Protein AF-A0A0A1I360-F1 (afdb_monomer)

Foldseek 3Di:
DVLLLVLLLCLLQVVVPDLDQDDPVQLVVLQVVLVVPCVDPNNSSSSSSVSNSLNSVQLVVLQVLADDPVLAQPWFWWKFFWADAWFDDDQKTWTKTAPIDTPPDDHHRIEIEIERNDDDDAHQWIKTFGKRKHTQDDFPFVLAPRSSLVCSLVSHRIYTYTPDMDTDGDHDPRVLRVLLVLLVPFPLVLCSLLLCLAQQVRNSSPDPVLVQLCQFQVNPCLSRHALVLLVLQLVVLLVVLVVCVVVVVDPPVDDSLVVSLVVSLVSLVVSCVSNPVDLRSVLSSQLSNVVSVCVVVVDDDDVVVSLSCSSSVSCSVRSSCSSDLVSVLRSQLVVQLCLQVPPDPDDDDPVRSLLVSLVLSLLSCVLSCQVSQGWRHPNNSVLCSPVVCLSNPQQNVLSNVLSVCVVPPPSSSVSSNSSSVSVVVSSVVSVVSCVVRGTHRFARAPPVLSVQLSVLSVLCSDDPPDPPSVVSVVSVCCSVVHDDDFAAFLWWWKFWTRQAQATWIWIDHRPAIEIEFQAADDPPPQSSQNTVQSSCVNNVNQAHAEYEFQFADRGGHVSVLNNVVRHPYNAYEYLHVVNHDVSNVYHYQDAFDWDDDSSKIKGWHADPPDDDRLNSTIWMWIRGPNAIEIEGEAHDPVSVVVCCVDPNVDAHQEYEDHPLQDQDPVDPDRPPPLPSHNHVEYEGNDDPDDDDDDDDDDDDDDDDPDDPRDYDYPPPPDDRDGDIDDDDDPDDDDDDDDDDDDDDDDDDDDDDDDDDDDDDDPPPVVVVVVVPDDDDPVVVVVVVVVVCVPDPDVVNLLVLLPPLSVVLVVLLVLLVVLLVVLVVCLDCCAAPNPCLLVVVVVCVVVVVDDPVVLVVQCPRHLLSVLLSQLVVCLVVALVNSVVSSVVSLVVSLVVSCPCLVVLVVSLVCLLVSLQVSLVVLVVVVVVVPVPDDPDDPVVSVVSSNSSSNSSNVSSNVRNVVSVVSSVVSVVSSVVSSVVSVVSSVVSSCVSNPDDDDPPPPDDD

Solvent-accessible surface area (backbone atoms only — not comparable to full-atom values): 54334 Å² total; per-residue (Å²): 106,73,65,26,53,55,24,22,46,51,16,32,52,49,63,78,78,44,97,63,81,76,58,68,70,58,44,62,45,28,49,57,56,13,63,71,30,46,88,45,97,55,24,31,58,14,31,18,30,40,22,30,26,51,29,46,49,53,52,47,53,57,59,69,35,35,46,57,77,92,49,49,68,41,74,42,63,36,34,30,32,30,45,69,78,56,34,65,54,96,62,30,43,34,38,38,33,28,73,38,43,34,90,97,47,93,57,26,64,24,33,41,37,37,22,70,77,52,77,93,71,58,23,36,20,27,38,39,31,36,27,35,29,32,53,66,68,51,56,70,44,76,82,48,75,59,45,36,60,51,35,51,52,70,56,36,15,23,34,29,41,45,79,48,73,47,80,76,43,74,61,52,90,32,60,68,50,53,52,48,54,54,49,66,69,47,70,12,72,89,30,33,22,56,49,37,7,52,59,40,45,41,60,63,56,48,50,71,67,56,54,49,30,26,46,13,31,53,44,51,62,72,42,46,54,39,38,63,61,42,49,48,53,17,48,49,46,28,49,52,44,50,47,29,47,74,72,67,73,39,63,89,90,53,67,58,64,67,50,19,43,51,52,13,47,48,47,24,50,51,50,26,59,54,33,61,55,45,71,52,37,49,52,33,45,51,49,51,48,52,55,43,55,31,63,75,64,76,51,86,72,60,66,67,57,56,51,49,51,46,52,41,53,48,39,71,76,39,38,50,48,74,76,38,70,71,48,57,55,54,54,49,50,52,48,48,52,48,63,58,66,48,94,58,90,73,89,72,56,71,68,55,50,56,56,45,50,35,51,52,45,52,51,58,43,44,54,58,34,50,78,69,58,41,66,47,28,80,44,17,45,65,47,46,71,51,51,51,53,46,41,64,70,50,30,49,53,28,39,53,50,12,62,72,33,48,90,41,79,67,57,7,56,50,29,30,28,51,21,12,48,54,48,45,56,47,50,56,56,39,42,64,44,20,79,75,43,52,38,45,72,60,50,79,63,58,69,68,53,47,52,47,17,39,50,9,29,53,38,59,55,50,68,94,85,56,80,71,28,72,56,12,54,65,32,37,49,37,67,81,68,51,88,72,89,72,45,54,77,24,35,49,45,43,41,73,52,52,52,60,61,42,41,28,32,41,42,30,35,52,88,47,32,34,36,40,26,27,8,20,35,57,88,88,53,38,37,4,58,73,46,47,42,56,36,41,41,41,75,61,49,78,48,29,58,31,36,39,26,20,26,51,51,43,36,27,33,40,5,39,63,47,32,52,76,75,31,58,58,75,40,35,32,13,31,34,34,89,74,42,65,74,94,56,64,44,37,75,52,56,59,69,48,67,54,74,51,59,67,23,40,38,38,34,40,43,50,91,83,46,85,50,64,42,30,22,12,32,22,41,40,40,39,22,78,92,42,31,37,38,41,35,42,38,37,40,78,67,42,49,49,58,43,56,79,35,97,75,58,58,80,30,37,31,38,43,42,40,52,36,60,52,80,52,93,90,39,97,56,81,79,83,60,73,80,80,35,69,44,76,38,38,45,32,43,58,60,94,69,92,79,90,86,88,86,90,82,90,81,83,85,69,94,68,98,67,88,77,82,59,83,43,60,73,82,56,92,87,59,79,66,75,55,65,71,75,87,84,81,83,80,87,76,89,84,83,89,82,86,90,84,86,86,92,80,91,81,90,79,86,83,85,91,81,86,80,90,84,94,82,86,86,70,70,73,67,64,65,63,67,78,73,66,88,72,63,70,62,62,57,48,52,57,54,50,64,70,60,66,74,78,68,48,74,66,55,52,45,61,53,22,42,80,53,36,54,66,42,51,53,46,39,53,52,38,51,50,50,49,55,52,48,64,64,60,72,30,54,76,51,39,56,45,82,62,52,69,59,55,52,48,50,32,58,74,71,68,60,75,44,74,66,53,40,52,51,36,36,71,67,23,62,40,29,34,26,50,30,44,20,60,78,34,52,90,70,40,68,68,57,16,48,51,40,24,51,56,41,41,55,56,48,52,55,60,69,51,55,64,45,64,57,30,44,49,42,22,62,44,24,38,52,49,5,47,50,26,24,52,52,24,51,49,54,49,58,54,56,60,74,76,48,78,100,68,89,57,64,67,63,56,51,52,27,54,48,21,14,50,48,20,29,52,52,6,41,66,42,10,54,57,27,45,51,49,32,55,51,52,52,52,50,48,54,56,50,50,56,54,43,51,53,54,49,49,51,49,51,41,55,75,70,68,81,56,92,75,88,73,87,82,79,89,128

Mean predicted aligned error: 17.36 Å

Nearest PDB structures (foldseek):
  8odt-assembly1_E  TM=7.623E-01  e=1.364E-05  Escherichia coli K-12
  6tyi-assembly1_D  TM=7.215E-01  e=6.121E-05  Escherichia coli K-12
  5sv0-assembly1_B  TM=7.142E-01  e=7.918E-05  Escherichia coli DH1
  7sqc-assembly1_1W  TM=2.715E-01  e=3.036E+00  Chlamydomonas reinhardtii
  2d1l-assembly1_B  TM=2.139E-01  e=5.777E+00  Mus musculus

Sequence (1004 aa):
MRTGLVALALGLVAPVFFPALPPLWLIAAMPMLALMVLPFRAYPLGFFLLGLAWACLSAQFALDERLPAALDGETRWVEGRVIGLPQYSEGVVRFDLVEARSRRTRLPTSLRLAWFGGPPVSSGERWRLAVKLKRPAGLLNPHGFDHEAWLLSRGIGATGTIKDGRRLQPAQGAWRDGVRQALAQVDAQGRSGALMALVLGDGGGLSREDWQVLQDTGTVHLLVISGQHIGLLAGLVYLLVTGAARYGLWPGSLPWLPWACGLAFLAALGYGLLAGFEVPVRRACAMIGLVLLWRLRFKHPDPWWAWLLAFDGVLLFDPLACLRPGFWLSFAAVAVLMFTFGGRLGPWRWWQTWTRAQWLMALGLCPLLLILGLPVSLSGPLVNLLAVPWISLLVLPSALLGTVLLPVPFIGEALLWIAGGLLDLLFKGLGLVAGRLPAWDPVPVPLWAWCIAALGAFMLLLPKGVPLRVLGWPMLLLMVFAPREEVPPGRAQVWQLDVGQGLAVLVRTRHHSLLYDAGPRFGDADVGERVVLPTLRKLGVRGLDLMLLSHADADHAGGAQAVRNGLATLRVISGDPAALPVALEAGACDSGEQWEWDGVRFEVWKWSSALESNQKSCVLLVEANGERLLLTGDIDTHAERALLDGPRAVPTQWLAAPHHGGPDPVAGRAPSWQSQFIVDGVAVAPQAAFGIDLPRPRQRIRPSASTGDGPVSTLGHGDLRQCRTGRHSSATGGLRAAGYPGRTSALLARPAVCGAMSRTLTQVAFWRSYRRGGASMASLYDKVAHFFEGAVTVWELVKSGGWMMLPIILSSIAALGIVAERLWTLRASRVTPEHLLGQVWVWIKDKQLNKDKLKELRASSPLGEILAAGLANSKHGREIMKECIEEAAARVIHELERYINALGTIAAMAPLLGLLGTVLGMIDIFSAFTGSGMSTNASVLAGGISKALITTAAGLMVGIPSVFFHRFLQRRVDELVVGMEQEAIKLVEVVQGDRDVDLAGSKK

Structure (mmCIF, N/CA/C/O backbone):
data_AF-A0A0A1I360-F1
#
_entry.id   AF-A0A0A1I360-F1
#
loop_
_atom_site.group_PDB
_atom_site.id
_atom_site.type_symbol
_atom_site.label_atom_id
_atom_site.label_alt_id
_atom_site.label_comp_id
_atom_site.label_asym_id
_atom_site.label_entity_id
_atom_site.label_seq_id
_atom_site.pdbx_PDB_ins_code
_atom_site.Cartn_x
_atom_site.Cartn_y
_atom_site.Cartn_z
_atom_site.occupancy
_atom_site.B_iso_or_equiv
_atom_site.auth_seq_id
_atom_site.auth_comp_id
_atom_site.auth_asym_id
_atom_site.auth_atom_id
_atom_site.pdbx_PDB_model_num
ATOM 1 N N . MET A 1 1 ? -7.003 -9.641 -29.259 1.00 79.94 1 MET A N 1
ATOM 2 C CA . MET A 1 1 ? -5.872 -9.672 -28.298 1.00 79.94 1 MET A CA 1
ATOM 3 C C . MET A 1 1 ? -6.019 -8.655 -27.158 1.00 79.94 1 MET A C 1
ATOM 5 O O . MET A 1 1 ? -6.353 -9.091 -26.071 1.00 79.94 1 MET A O 1
ATOM 9 N N . ARG A 1 2 ? -5.859 -7.327 -27.355 1.00 86.56 2 ARG A N 1
ATOM 10 C CA . ARG A 1 2 ? -5.935 -6.321 -26.254 1.00 86.56 2 ARG A CA 1
ATOM 11 C C . ARG A 1 2 ? -7.214 -6.396 -25.415 1.00 86.56 2 ARG A C 1
ATOM 13 O O . ARG A 1 2 ? -7.145 -6.453 -24.197 1.00 86.56 2 ARG A O 1
ATOM 20 N N . THR A 1 3 ? -8.371 -6.445 -26.072 1.00 91.75 3 THR A N 1
ATOM 21 C CA . THR A 1 3 ? -9.664 -6.590 -25.386 1.00 91.75 3 THR A CA 1
ATOM 22 C C . THR A 1 3 ? -9.801 -7.923 -24.650 1.00 91.75 3 THR A C 1
ATOM 24 O O . THR A 1 3 ? -10.532 -7.989 -23.675 1.00 91.75 3 THR A O 1
ATOM 27 N N . GLY A 1 4 ? -9.076 -8.962 -25.080 1.00 94.06 4 GLY A N 1
ATOM 28 C CA . GLY A 1 4 ? -9.008 -10.246 -24.382 1.00 94.06 4 GLY A CA 1
ATOM 29 C C . GLY A 1 4 ? -8.213 -10.151 -23.081 1.00 94.06 4 GLY A C 1
ATOM 30 O O . GLY A 1 4 ? -8.701 -10.621 -22.068 1.00 94.06 4 GLY A O 1
ATOM 31 N N . LEU A 1 5 ? -7.058 -9.474 -23.080 1.00 94.25 5 LEU A N 1
ATOM 32 C CA . LEU A 1 5 ? -6.268 -9.232 -21.860 1.00 94.25 5 LEU A CA 1
ATOM 33 C C . LEU A 1 5 ? -7.042 -8.394 -20.832 1.00 94.25 5 LEU A C 1
ATOM 35 O O . LEU A 1 5 ? -7.134 -8.761 -19.672 1.00 94.25 5 LEU A O 1
ATOM 39 N N . VAL A 1 6 ? -7.711 -7.320 -21.267 1.00 96.12 6 VAL A N 1
ATOM 40 C CA . VAL A 1 6 ? -8.580 -6.540 -20.364 1.00 96.12 6 VAL A CA 1
ATOM 41 C C . VAL A 1 6 ? -9.704 -7.405 -19.787 1.00 96.12 6 VAL A C 1
ATOM 43 O O . VAL A 1 6 ? -10.015 -7.308 -18.604 1.00 96.12 6 VAL A O 1
ATOM 46 N N . ALA A 1 7 ? -10.314 -8.267 -20.602 1.00 97.00 7 ALA A N 1
ATOM 47 C CA . ALA A 1 7 ? -11.351 -9.171 -20.126 1.00 97.00 7 ALA A CA 1
ATOM 48 C C . ALA A 1 7 ? -10.801 -10.235 -19.158 1.00 97.00 7 ALA A C 1
ATOM 50 O O . ALA A 1 7 ? -11.457 -10.532 -18.164 1.00 97.00 7 ALA A O 1
ATOM 51 N N . LEU A 1 8 ? -9.590 -10.748 -19.399 1.00 97.56 8 LEU A N 1
ATOM 52 C CA . LEU A 1 8 ? -8.877 -11.652 -18.496 1.00 97.56 8 LEU A CA 1
ATOM 53 C C . LEU A 1 8 ? -8.634 -10.990 -17.133 1.00 97.56 8 LEU A C 1
ATOM 55 O O . LEU A 1 8 ? -9.023 -11.559 -16.117 1.00 97.56 8 LEU A O 1
ATOM 59 N N . ALA A 1 9 ? -8.089 -9.769 -17.121 1.00 96.44 9 ALA A N 1
ATOM 60 C CA . ALA A 1 9 ? -7.884 -8.963 -15.919 1.00 96.44 9 ALA A CA 1
ATOM 61 C C . ALA A 1 9 ? -9.179 -8.789 -15.109 1.00 96.44 9 ALA A C 1
ATOM 63 O O . ALA A 1 9 ? -9.194 -8.994 -13.896 1.00 96.44 9 ALA A O 1
ATOM 64 N N . LEU A 1 10 ? -10.284 -8.444 -15.783 1.00 97.00 10 LEU A N 1
ATOM 65 C CA . LEU A 1 10 ? -11.597 -8.310 -15.145 1.00 97.00 10 LEU A CA 1
ATOM 66 C C . LEU A 1 10 ? -12.079 -9.638 -14.549 1.00 97.00 10 LEU A C 1
ATOM 68 O O . LEU A 1 10 ? -12.611 -9.643 -13.442 1.00 97.00 10 LEU A O 1
ATOM 72 N N . GLY A 1 11 ? -11.866 -10.754 -15.252 1.00 97.19 11 GLY A N 1
ATOM 73 C CA . GLY A 1 11 ? -12.184 -12.091 -14.752 1.00 97.19 11 GLY A CA 1
ATOM 74 C C . GLY A 1 11 ? -11.373 -12.454 -13.508 1.00 97.19 11 GLY A C 1
ATOM 75 O O . GLY A 1 11 ? -11.939 -12.935 -12.533 1.00 97.19 11 GLY A O 1
ATOM 76 N N . LEU A 1 12 ? -10.069 -12.161 -13.510 1.00 96.88 12 LEU A N 1
ATOM 77 C CA . LEU A 1 12 ? -9.159 -12.460 -12.399 1.00 96.88 12 LEU A CA 1
ATOM 78 C C . LEU A 1 12 ? -9.487 -11.673 -11.119 1.00 96.88 12 LEU A C 1
ATOM 80 O O . LEU A 1 12 ? -9.287 -12.184 -10.021 1.00 96.88 12 LEU A O 1
ATOM 84 N N . VAL A 1 13 ? -9.996 -10.442 -11.244 1.00 96.19 13 VAL A N 1
ATOM 85 C CA . VAL A 1 13 ? -10.333 -9.576 -10.097 1.00 96.19 13 VAL A CA 1
ATOM 86 C C . VAL A 1 13 ? -11.763 -9.791 -9.591 1.00 96.19 13 VAL A C 1
ATOM 88 O O . VAL A 1 13 ? -12.036 -9.585 -8.409 1.00 96.19 13 VAL A O 1
ATOM 91 N N . ALA A 1 14 ? -12.686 -10.214 -10.458 1.00 95.44 14 ALA A N 1
ATOM 92 C CA . ALA A 1 14 ? -14.109 -10.335 -10.139 1.00 95.44 14 ALA A CA 1
ATOM 93 C C . ALA A 1 14 ? -14.446 -11.075 -8.821 1.00 95.44 14 ALA A C 1
ATOM 95 O O . ALA A 1 14 ? -15.352 -10.601 -8.130 1.00 95.44 14 ALA A O 1
ATOM 96 N N . PRO A 1 15 ? -13.740 -12.153 -8.407 1.00 93.12 15 PRO A N 1
ATOM 97 C CA . PRO A 1 15 ? -14.052 -12.858 -7.162 1.00 93.12 15 PRO A CA 1
ATOM 98 C C . PRO A 1 15 ? -14.009 -11.995 -5.896 1.00 93.12 15 PRO A C 1
ATOM 100 O O . PRO A 1 15 ? -14.712 -12.314 -4.944 1.00 93.12 15 PRO A O 1
ATOM 103 N N . VAL A 1 16 ? -13.247 -10.893 -5.881 1.00 88.12 16 VAL A N 1
ATOM 104 C CA . VAL A 1 16 ? -13.171 -9.962 -4.734 1.00 88.12 16 VAL A CA 1
ATOM 105 C C . VAL A 1 16 ? -14.527 -9.330 -4.413 1.00 88.12 16 VAL A C 1
ATOM 107 O O . VAL A 1 16 ? -14.793 -8.971 -3.272 1.00 88.12 16 VAL A O 1
ATOM 110 N N . PHE A 1 17 ? -15.401 -9.205 -5.412 1.00 87.31 17 PHE A N 1
ATOM 111 C CA . PHE A 1 17 ? -16.722 -8.599 -5.255 1.00 87.31 17 PHE A CA 1
ATOM 112 C C . PHE A 1 17 ? -17.820 -9.621 -4.949 1.00 87.31 17 PHE A C 1
ATOM 114 O O . PHE A 1 17 ? -18.987 -9.247 -4.820 1.00 87.31 17 PHE A O 1
ATOM 121 N N . PHE A 1 18 ? -17.489 -10.912 -4.870 1.00 87.00 18 PHE A N 1
ATOM 122 C CA . PHE A 1 18 ? -18.473 -11.948 -4.589 1.00 87.00 18 PHE A CA 1
ATOM 123 C C . PHE A 1 18 ? -18.606 -12.177 -3.080 1.00 87.00 18 PHE A C 1
ATOM 125 O O . PHE A 1 18 ? -17.599 -12.365 -2.403 1.00 87.00 18 PHE A O 1
ATOM 132 N N . PRO A 1 19 ? -19.838 -12.258 -2.543 1.00 83.00 19 PRO A N 1
ATOM 133 C CA . PRO A 1 19 ? -20.043 -12.595 -1.133 1.00 83.00 19 PRO A CA 1
ATOM 134 C C . PRO A 1 19 ? -19.664 -14.052 -0.820 1.00 83.00 19 PRO A C 1
ATOM 136 O O . PRO A 1 19 ? -19.388 -14.396 0.325 1.00 83.00 19 PRO A O 1
ATOM 139 N N . ALA A 1 20 ? -19.675 -14.924 -1.831 1.00 88.00 20 ALA A N 1
ATOM 140 C CA . ALA A 1 20 ? -19.237 -16.310 -1.744 1.00 88.00 20 ALA A CA 1
ATOM 141 C C . ALA A 1 20 ? -18.739 -16.785 -3.114 1.00 88.00 20 ALA A C 1
ATOM 143 O O . ALA A 1 20 ? -19.238 -16.339 -4.151 1.00 88.00 20 ALA A O 1
ATOM 144 N N . LEU A 1 21 ? -17.784 -17.717 -3.120 1.00 91.69 21 LEU A N 1
ATOM 145 C CA . LEU A 1 21 ? -17.300 -18.312 -4.362 1.00 91.69 21 LEU A CA 1
ATOM 146 C C . LEU A 1 21 ? -18.394 -19.159 -5.040 1.00 91.69 21 LEU A C 1
ATOM 148 O O . LEU A 1 21 ? -19.214 -19.780 -4.353 1.00 91.69 21 LEU A O 1
ATOM 152 N N . PRO A 1 22 ? -18.413 -19.214 -6.385 1.00 93.62 22 PRO A N 1
ATOM 153 C CA . PRO A 1 22 ? -19.292 -20.114 -7.117 1.00 93.62 22 PRO A CA 1
ATOM 154 C C . PRO A 1 22 ? -19.042 -21.581 -6.733 1.00 93.62 22 PRO A C 1
ATOM 156 O O . PRO A 1 22 ? -17.916 -21.945 -6.395 1.00 93.62 22 PRO A O 1
ATOM 159 N N . PRO A 1 23 ? -20.055 -22.459 -6.822 1.00 93.94 23 PRO A N 1
ATOM 160 C CA . PRO A 1 23 ? -19.854 -23.880 -6.566 1.00 93.94 23 PRO A CA 1
ATOM 161 C C . PRO A 1 23 ? -18.885 -24.495 -7.588 1.00 93.94 23 PRO A C 1
ATOM 163 O O . PRO A 1 23 ? -18.836 -24.075 -8.746 1.00 93.94 23 PRO A O 1
ATOM 166 N N . LEU A 1 24 ? -18.157 -25.540 -7.180 1.00 92.62 24 LEU A N 1
ATOM 167 C CA . LEU A 1 24 ? -17.070 -26.136 -7.970 1.00 92.62 24 LEU A CA 1
ATOM 168 C C . LEU A 1 24 ? -17.495 -26.581 -9.380 1.00 92.62 24 LEU A C 1
ATOM 170 O O . LEU A 1 24 ? -16.736 -26.411 -10.330 1.00 92.62 24 LEU A O 1
ATOM 174 N N . TRP A 1 25 ? -18.719 -27.094 -9.545 1.00 94.69 25 TRP A N 1
ATOM 175 C CA . TRP A 1 25 ? -19.238 -27.493 -10.860 1.00 94.69 25 TRP A CA 1
ATOM 176 C C . TRP A 1 25 ? -19.354 -26.307 -11.827 1.00 94.69 25 TRP A C 1
ATOM 178 O O . TRP A 1 25 ? -19.101 -26.458 -13.020 1.00 94.69 25 TRP A O 1
ATOM 188 N N . LEU A 1 26 ? -19.691 -25.116 -11.320 1.00 95.12 26 LEU A N 1
ATOM 189 C CA . LEU A 1 26 ? -19.801 -23.911 -12.134 1.00 95.12 26 LEU A CA 1
ATOM 190 C C . LEU A 1 26 ? -18.407 -23.398 -12.510 1.00 95.12 26 LEU A C 1
ATOM 192 O O . LEU A 1 26 ? -18.191 -23.033 -13.662 1.00 95.12 26 LEU A O 1
ATOM 196 N N . ILE A 1 27 ? -17.448 -23.459 -11.579 1.00 94.44 27 ILE A N 1
ATOM 197 C CA . ILE A 1 27 ? -16.031 -23.155 -11.847 1.00 94.44 27 ILE A CA 1
ATOM 198 C C . ILE A 1 27 ? -15.479 -24.090 -12.937 1.00 94.44 27 ILE A C 1
ATOM 200 O O . ILE A 1 27 ? -14.797 -23.628 -13.847 1.00 94.44 27 ILE A O 1
ATOM 204 N N . ALA A 1 28 ? -15.814 -25.384 -12.896 1.00 94.69 28 ALA A N 1
ATOM 205 C CA . ALA A 1 28 ? -15.389 -26.365 -13.898 1.00 94.69 28 ALA A CA 1
ATOM 206 C C . ALA A 1 28 ? -16.062 -26.176 -15.274 1.00 94.69 28 ALA A C 1
ATOM 208 O O . ALA A 1 28 ? -15.453 -26.477 -16.301 1.00 94.69 28 ALA A O 1
ATOM 209 N N . ALA A 1 29 ? -17.290 -25.646 -15.320 1.00 96.12 29 ALA A N 1
ATOM 210 C CA . ALA A 1 29 ? -18.004 -25.370 -16.570 1.00 96.12 29 ALA A CA 1
ATOM 211 C C . ALA A 1 29 ? -17.474 -24.125 -17.312 1.00 96.12 29 ALA A C 1
ATOM 213 O O . ALA A 1 29 ? -17.474 -24.088 -18.544 1.00 96.12 29 ALA A O 1
ATOM 214 N N . MET A 1 30 ? -16.991 -23.111 -16.585 1.00 97.19 30 MET A N 1
ATOM 215 C CA . MET A 1 30 ? -16.442 -21.871 -17.158 1.00 97.19 30 MET A CA 1
ATOM 216 C C . MET A 1 30 ? -15.345 -22.084 -18.224 1.00 97.19 30 MET A C 1
ATOM 218 O O . MET A 1 30 ? -15.483 -21.495 -19.298 1.00 97.19 30 MET A O 1
ATOM 222 N N . PRO A 1 31 ? -14.286 -22.900 -18.018 1.00 96.50 31 PRO A N 1
ATOM 223 C CA . PRO A 1 31 ? -13.259 -23.122 -19.037 1.00 96.50 31 PRO A CA 1
ATOM 224 C C . PRO A 1 31 ? -13.803 -23.829 -20.285 1.00 96.50 31 PRO A C 1
ATOM 226 O O . PRO A 1 31 ? -13.375 -23.509 -21.391 1.00 96.50 31 PRO A O 1
ATOM 229 N N . MET A 1 32 ? -14.782 -24.730 -20.143 1.00 96.25 32 MET A N 1
ATOM 230 C CA . MET A 1 32 ? -15.423 -25.386 -21.291 1.00 96.25 32 MET A CA 1
ATOM 231 C C . MET A 1 32 ? -16.182 -24.368 -22.151 1.00 96.25 32 MET A C 1
ATOM 233 O O . MET A 1 32 ? -15.977 -24.297 -23.362 1.00 96.25 32 MET A O 1
ATOM 237 N N . LEU A 1 33 ? -16.993 -23.518 -21.513 1.00 95.88 33 LEU A N 1
ATOM 238 C CA . LEU A 1 33 ? -17.705 -22.427 -22.183 1.00 95.88 33 LEU A CA 1
ATOM 239 C C . LEU A 1 33 ? -16.735 -21.417 -22.808 1.00 95.88 33 LEU A C 1
ATOM 241 O O . LEU A 1 33 ? -16.961 -20.941 -23.919 1.00 95.88 33 LEU A O 1
ATOM 245 N N . ALA A 1 34 ? -15.624 -21.119 -22.134 1.00 96.00 34 ALA A N 1
ATOM 246 C CA . ALA A 1 34 ? -14.576 -20.272 -22.681 1.00 96.00 34 ALA A CA 1
ATOM 247 C C . ALA A 1 34 ? -13.992 -20.839 -23.978 1.00 96.00 34 ALA A C 1
ATOM 249 O O . ALA A 1 34 ? -13.942 -20.122 -24.977 1.00 96.00 34 ALA A O 1
ATOM 250 N N . LEU A 1 35 ? -13.594 -22.116 -23.986 1.00 95.25 35 LEU A N 1
ATOM 251 C CA . LEU A 1 35 ? -13.041 -22.781 -25.170 1.00 95.25 35 LEU A CA 1
ATOM 252 C C . LEU A 1 35 ? -14.029 -22.785 -26.344 1.00 95.25 35 LEU A C 1
ATOM 254 O O . LEU A 1 35 ? -13.610 -22.587 -27.482 1.00 95.25 35 LEU A O 1
ATOM 258 N N . MET A 1 36 ? -15.332 -22.924 -26.074 1.00 95.94 36 MET A N 1
ATOM 259 C CA . MET A 1 36 ? -16.377 -22.821 -27.100 1.00 95.94 36 MET A CA 1
ATOM 260 C C . MET A 1 36 ? -16.479 -21.417 -27.705 1.00 95.94 36 MET A C 1
ATOM 262 O O . MET A 1 36 ? -16.791 -21.285 -28.882 1.00 95.94 36 MET A O 1
ATOM 266 N N . VAL A 1 37 ? -16.225 -20.362 -26.928 1.00 95.38 37 VAL A N 1
ATOM 267 C CA . VAL A 1 37 ? -16.426 -18.968 -27.357 1.00 95.38 37 VAL A CA 1
ATOM 268 C C . VAL A 1 37 ? -15.158 -18.340 -27.966 1.00 95.38 37 VAL A C 1
ATOM 270 O O . VAL A 1 37 ? -15.262 -17.416 -28.778 1.00 95.38 37 VAL A O 1
ATOM 273 N N . LEU A 1 38 ? -13.965 -18.846 -27.628 1.00 92.81 38 LEU A N 1
ATOM 274 C CA . LEU A 1 38 ? -12.665 -18.338 -28.101 1.00 92.81 38 LEU A CA 1
ATOM 275 C C . LEU A 1 38 ? -12.509 -18.217 -29.633 1.00 92.81 38 LEU A C 1
ATOM 277 O O . LEU A 1 38 ? -11.901 -17.233 -30.060 1.00 92.81 38 LEU A O 1
ATOM 281 N N . PRO A 1 39 ? -13.035 -19.133 -30.475 1.00 93.88 39 PRO A N 1
ATOM 282 C CA . PRO A 1 39 ? -12.931 -19.014 -31.933 1.00 93.88 39 PRO A CA 1
ATOM 283 C C . PRO A 1 39 ? -13.775 -17.875 -32.526 1.00 93.88 39 PRO A C 1
ATOM 285 O O . PRO A 1 39 ? -13.562 -17.467 -33.667 1.00 93.88 39 PRO A O 1
ATOM 288 N N . PHE A 1 40 ? -14.752 -17.364 -31.774 1.00 93.69 40 PHE A N 1
ATOM 289 C CA . PHE A 1 40 ? -15.729 -16.392 -32.255 1.00 93.69 40 PHE A CA 1
ATOM 290 C C . PHE A 1 40 ? -15.359 -14.954 -31.862 1.00 93.69 40 PHE A C 1
ATOM 292 O O . PHE A 1 40 ? -14.479 -14.690 -31.043 1.00 93.69 40 PHE A O 1
ATOM 299 N N . ARG A 1 41 ? -16.094 -13.966 -32.394 1.00 91.81 41 ARG A N 1
ATOM 300 C CA . ARG A 1 41 ? -15.914 -12.543 -32.026 1.00 91.81 41 ARG A CA 1
ATOM 301 C C . ARG A 1 41 ? -16.165 -12.249 -30.542 1.00 91.81 41 ARG A C 1
ATOM 303 O O . ARG A 1 41 ? -15.743 -11.205 -30.052 1.00 91.81 41 ARG A O 1
ATOM 310 N N . ALA A 1 42 ? -16.803 -13.176 -29.834 1.00 92.75 42 ALA A N 1
ATOM 311 C CA . ALA A 1 42 ? -17.010 -13.129 -28.395 1.00 92.75 42 ALA A CA 1
ATOM 312 C C . ALA A 1 42 ? -15.797 -13.629 -27.579 1.00 92.75 42 ALA A C 1
ATOM 314 O O . ALA A 1 42 ? -15.906 -13.738 -26.361 1.00 92.75 42 ALA A O 1
ATOM 315 N N . TYR A 1 43 ? -14.624 -13.847 -28.190 1.00 93.56 43 TYR A N 1
ATOM 316 C CA . TYR A 1 43 ? -13.401 -14.253 -27.484 1.00 93.56 43 TYR A CA 1
ATOM 317 C C . TYR A 1 43 ? -13.074 -13.464 -26.194 1.00 93.56 43 TYR A C 1
ATOM 319 O O . TYR A 1 43 ? -12.537 -14.092 -25.282 1.00 93.56 43 TYR A O 1
ATOM 327 N N . PRO A 1 44 ? -13.386 -12.151 -26.025 1.00 96.31 44 PRO A N 1
ATOM 328 C CA . PRO A 1 44 ? -13.159 -11.476 -24.744 1.00 96.31 44 PRO A CA 1
ATOM 329 C C . PRO A 1 44 ? -13.940 -12.121 -23.593 1.00 96.31 44 PRO A C 1
ATOM 331 O O . PRO A 1 44 ? -13.398 -12.261 -22.504 1.00 96.31 44 PRO A O 1
ATOM 334 N N . LEU A 1 45 ? -15.165 -12.596 -23.841 1.00 96.38 45 LEU A N 1
ATOM 335 C CA . LEU A 1 45 ? -15.931 -13.361 -22.856 1.00 96.38 45 LEU A CA 1
ATOM 336 C C . LEU A 1 45 ? -15.218 -14.671 -22.496 1.00 96.38 45 LEU A C 1
ATOM 338 O O . LEU A 1 45 ? -15.183 -15.039 -21.328 1.00 96.38 45 LEU A O 1
ATOM 342 N N . GLY A 1 46 ? -14.593 -15.338 -23.472 1.00 97.00 46 GLY A N 1
ATOM 343 C CA . GLY A 1 46 ? -13.771 -16.524 -23.221 1.00 97.00 46 GLY A CA 1
ATOM 344 C C . GLY A 1 46 ? -12.596 -16.235 -22.281 1.00 97.00 46 GLY A C 1
ATOM 345 O O . GLY A 1 46 ? -12.414 -16.939 -21.294 1.00 97.00 46 GLY A O 1
ATOM 346 N N . PHE A 1 47 ? -11.846 -15.156 -22.519 1.00 97.38 47 PHE A N 1
ATOM 347 C CA . PHE A 1 47 ? -10.764 -14.733 -21.618 1.00 97.38 47 PHE A CA 1
ATOM 348 C C . PHE A 1 47 ? -11.266 -14.348 -20.220 1.00 97.38 47 PHE A C 1
ATOM 350 O O . PHE A 1 47 ? -10.645 -14.732 -19.232 1.00 97.38 47 PHE A O 1
ATOM 357 N N . PHE A 1 48 ? -12.400 -13.646 -20.125 1.00 97.81 48 PHE A N 1
ATOM 358 C CA . PHE A 1 48 ? -13.033 -13.330 -18.842 1.00 97.81 48 PHE A CA 1
ATOM 359 C C . PHE A 1 48 ? -13.390 -14.593 -18.054 1.00 97.81 48 PHE A C 1
ATOM 361 O O . PHE A 1 48 ? -13.048 -14.695 -16.880 1.00 97.81 48 PHE A O 1
ATOM 368 N N . LEU A 1 49 ? -14.026 -15.575 -18.701 1.00 97.81 49 LEU A N 1
ATOM 369 C CA . LEU A 1 49 ? -14.411 -16.834 -18.062 1.00 97.81 49 LEU A CA 1
ATOM 370 C C . LEU A 1 49 ? -13.191 -17.658 -17.627 1.00 97.81 49 LEU A C 1
ATOM 372 O O . LEU A 1 49 ? -13.224 -18.238 -16.547 1.00 97.81 49 LEU A O 1
ATOM 376 N N . LEU A 1 50 ? -12.107 -17.679 -18.413 1.00 97.50 50 LEU A N 1
ATOM 377 C CA . LEU A 1 50 ? -10.853 -18.333 -18.014 1.00 97.50 50 LEU A CA 1
ATOM 378 C C . LEU A 1 50 ? -10.219 -17.657 -16.795 1.00 97.50 50 LEU A C 1
ATOM 380 O O . LEU A 1 50 ? -9.824 -18.346 -15.857 1.00 97.50 50 LEU A O 1
ATOM 384 N N . GLY A 1 51 ? -10.154 -16.322 -16.791 1.00 97.31 51 GLY A N 1
ATOM 385 C CA . GLY A 1 51 ? -9.642 -15.555 -15.655 1.00 97.31 51 GLY A CA 1
ATOM 386 C C . GLY A 1 51 ? -10.473 -15.774 -14.396 1.00 97.31 51 GLY A C 1
ATOM 387 O O . GLY A 1 51 ? -9.923 -16.058 -13.335 1.00 97.31 51 GLY A O 1
ATOM 388 N N . LEU A 1 52 ? -11.800 -15.722 -14.531 1.00 97.62 52 LEU A N 1
ATOM 389 C CA . LEU A 1 52 ? -12.732 -15.954 -13.432 1.00 97.62 52 LEU A CA 1
ATOM 390 C C . LEU A 1 52 ? -12.606 -17.370 -12.870 1.00 97.62 52 LEU A C 1
ATOM 392 O O . LEU A 1 52 ? -12.498 -17.536 -11.658 1.00 97.62 52 LEU A O 1
ATOM 396 N N . ALA A 1 53 ? -12.566 -18.385 -13.736 1.00 97.38 53 ALA A N 1
ATOM 397 C CA . ALA A 1 53 ? -12.400 -19.773 -13.320 1.00 97.38 53 ALA A CA 1
ATOM 398 C C . ALA A 1 53 ? -11.086 -19.978 -12.560 1.00 97.38 53 ALA A C 1
ATOM 400 O O . ALA A 1 53 ? -11.084 -20.581 -11.488 1.00 97.38 53 ALA A O 1
ATOM 401 N N . TRP A 1 54 ? -9.983 -19.441 -13.090 1.00 97.31 54 TRP A N 1
ATOM 402 C CA . TRP A 1 54 ? -8.667 -19.535 -12.464 1.00 97.31 54 TRP A CA 1
ATOM 403 C C . TRP A 1 54 ? -8.628 -18.858 -11.092 1.00 97.31 54 TRP A C 1
ATOM 405 O O . TRP A 1 54 ? -8.189 -19.466 -10.115 1.00 97.31 54 TRP A O 1
ATOM 415 N N . ALA A 1 55 ? -9.135 -17.627 -10.991 1.00 96.44 55 ALA A N 1
ATOM 416 C CA . ALA A 1 55 ? -9.147 -16.890 -9.735 1.00 96.44 55 ALA A CA 1
ATOM 417 C C . ALA A 1 55 ? -10.085 -17.524 -8.696 1.00 96.44 55 ALA A C 1
ATOM 419 O O . ALA A 1 55 ? -9.699 -17.647 -7.535 1.00 96.44 55 ALA A O 1
ATOM 420 N N . CYS A 1 56 ? -11.272 -18.000 -9.094 1.00 95.94 56 CYS A N 1
ATOM 421 C CA . CYS A 1 56 ? -12.164 -18.738 -8.195 1.00 95.94 56 CYS A CA 1
ATOM 422 C C . CYS A 1 56 ? -11.533 -20.048 -7.709 1.00 95.94 56 CYS A C 1
ATOM 424 O O . CYS A 1 56 ? -11.628 -20.357 -6.525 1.00 95.94 56 CYS A O 1
ATOM 426 N N . LEU A 1 57 ? -10.870 -20.800 -8.592 1.00 95.44 57 LEU A N 1
ATOM 427 C CA . LEU A 1 57 ? -10.186 -22.039 -8.228 1.00 95.44 57 LEU A CA 1
ATOM 428 C C . LEU A 1 57 ? -9.032 -21.776 -7.248 1.00 95.44 57 LEU A C 1
ATOM 430 O O . LEU A 1 57 ? -8.917 -22.456 -6.232 1.00 95.44 57 LEU A O 1
ATOM 434 N N . SER A 1 58 ? -8.209 -20.762 -7.519 1.00 93.62 58 SER A N 1
ATOM 435 C CA . SER A 1 58 ? -7.112 -20.355 -6.636 1.00 93.62 58 SER A CA 1
ATOM 436 C C . SER A 1 58 ? -7.613 -19.882 -5.267 1.00 93.62 58 SER A C 1
ATOM 438 O O . SER A 1 58 ? -7.080 -20.304 -4.241 1.00 93.62 58 SER A O 1
ATOM 440 N N . ALA A 1 59 ? -8.673 -19.069 -5.234 1.00 92.31 59 ALA A N 1
ATOM 441 C CA . ALA A 1 59 ? -9.293 -18.628 -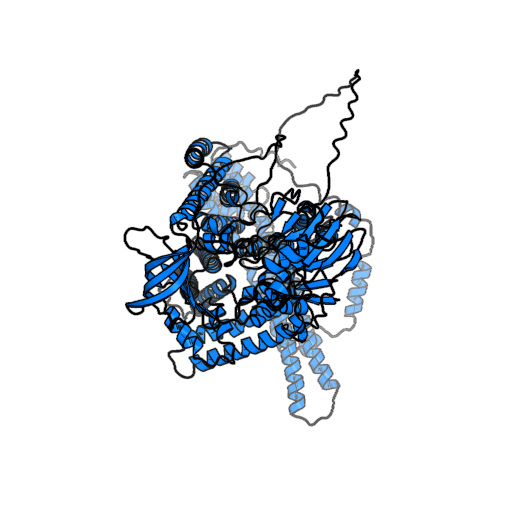3.990 1.00 92.31 59 ALA A CA 1
ATOM 442 C C . ALA A 1 59 ? -9.895 -19.803 -3.204 1.00 92.31 59 ALA A C 1
ATOM 444 O O . ALA A 1 59 ? -9.731 -19.864 -1.987 1.00 92.31 59 ALA A O 1
ATOM 445 N N . GLN A 1 60 ? -10.535 -20.761 -3.884 1.00 92.69 60 GLN A N 1
ATOM 446 C CA . GLN A 1 60 ? -11.071 -21.966 -3.251 1.00 92.69 60 GLN A CA 1
ATOM 447 C C . GLN A 1 60 ? -9.953 -22.791 -2.607 1.00 92.69 60 GLN A C 1
ATOM 449 O O . GLN A 1 60 ? -10.071 -23.148 -1.438 1.00 92.69 60 GLN A O 1
ATOM 454 N N . PHE A 1 61 ? -8.837 -23.011 -3.311 1.00 91.69 61 PHE A N 1
ATOM 455 C CA . PHE A 1 61 ? -7.680 -23.702 -2.740 1.00 91.69 61 PHE A CA 1
ATOM 456 C C . PHE A 1 61 ? -7.139 -23.003 -1.490 1.00 91.69 61 PHE A C 1
ATOM 458 O O . PHE A 1 61 ? -6.887 -23.667 -0.488 1.00 91.69 61 PHE A O 1
ATOM 465 N N . ALA A 1 62 ? -7.014 -21.674 -1.511 1.00 90.19 62 ALA A N 1
ATOM 466 C CA . ALA A 1 62 ? -6.539 -20.916 -0.355 1.00 90.19 62 ALA A CA 1
ATOM 467 C C . ALA A 1 62 ? -7.515 -20.962 0.838 1.00 90.19 62 ALA A C 1
ATOM 469 O O . ALA A 1 62 ? -7.087 -20.963 1.993 1.00 90.19 62 ALA A O 1
ATOM 470 N N . LEU A 1 63 ? -8.828 -21.015 0.582 1.00 89.50 63 LEU A N 1
ATOM 471 C CA . LEU A 1 63 ? -9.842 -21.174 1.629 1.00 89.50 63 LEU A CA 1
ATOM 472 C C . LEU A 1 63 ? -9.853 -22.590 2.218 1.00 89.50 63 LEU A C 1
ATOM 474 O O . LEU A 1 63 ? -9.980 -22.730 3.436 1.00 89.50 63 LEU A O 1
ATOM 478 N N . ASP A 1 64 ? -9.684 -23.617 1.385 1.00 89.69 64 ASP A N 1
ATOM 479 C CA . ASP A 1 64 ? -9.608 -25.022 1.809 1.00 89.69 64 ASP A CA 1
ATOM 480 C C . ASP A 1 64 ? -8.333 -25.316 2.612 1.00 89.69 64 ASP A C 1
ATOM 482 O O . ASP A 1 64 ? -8.291 -26.250 3.413 1.00 89.69 64 ASP A O 1
ATOM 486 N N . GLU A 1 65 ? -7.297 -24.495 2.436 1.00 89.56 65 GLU A N 1
ATOM 487 C CA . GLU A 1 65 ? -6.056 -24.568 3.200 1.00 89.56 65 GLU A CA 1
ATOM 488 C C . GLU A 1 65 ? -6.177 -24.004 4.623 1.00 89.56 65 GLU A C 1
ATOM 490 O O . GLU A 1 65 ? -5.263 -24.156 5.431 1.00 89.56 65 GLU A O 1
ATOM 495 N N . ARG A 1 66 ? -7.291 -23.353 4.973 1.00 91.12 66 ARG A N 1
ATOM 496 C CA . ARG A 1 66 ? -7.486 -22.818 6.323 1.00 91.12 66 ARG A CA 1
ATOM 497 C C . ARG A 1 66 ? -7.625 -23.929 7.356 1.00 91.12 66 ARG A C 1
ATOM 499 O O . ARG A 1 66 ? -8.159 -25.004 7.087 1.00 91.12 66 ARG A O 1
ATOM 506 N N . LEU A 1 67 ? -7.214 -23.626 8.588 1.00 92.38 67 LEU A N 1
ATOM 507 C CA . LEU A 1 67 ? -7.342 -24.542 9.716 1.00 92.38 67 LEU A CA 1
ATOM 508 C C . LEU A 1 67 ? -8.797 -25.048 9.834 1.00 92.38 67 LEU A C 1
ATOM 510 O O . LEU A 1 67 ? -9.726 -24.230 9.852 1.00 92.38 67 LEU A O 1
ATOM 514 N N . PRO A 1 68 ? -9.014 -26.373 9.913 1.00 90.31 68 PRO A N 1
ATOM 515 C CA . PRO A 1 68 ? -10.323 -26.950 10.182 1.00 90.31 68 PRO A CA 1
ATOM 516 C C . PRO A 1 68 ? -10.924 -26.410 11.477 1.00 90.31 68 PRO A C 1
ATOM 518 O O . PRO A 1 68 ? -10.230 -26.254 12.478 1.00 90.31 68 PRO A O 1
ATOM 521 N N . ALA A 1 69 ? -12.234 -26.178 11.473 1.00 87.50 69 ALA A N 1
ATOM 522 C CA . ALA A 1 69 ? -12.923 -25.599 12.622 1.00 87.50 69 ALA A CA 1
ATOM 523 C C . ALA A 1 69 ? -12.856 -26.473 13.888 1.00 87.50 69 ALA A C 1
ATOM 525 O O . ALA A 1 69 ? -12.794 -25.941 14.986 1.00 87.50 69 ALA A O 1
ATOM 526 N N . ALA A 1 70 ? -12.766 -27.798 13.734 1.00 88.50 70 ALA A N 1
ATOM 527 C CA . ALA A 1 70 ? -12.598 -28.728 14.853 1.00 88.50 70 ALA A CA 1
ATOM 528 C C . ALA A 1 70 ? -11.263 -28.572 15.611 1.00 88.50 70 ALA A C 1
ATOM 530 O O . ALA A 1 70 ? -11.135 -29.079 16.715 1.00 88.50 70 ALA A O 1
ATOM 531 N N . LEU A 1 71 ? -10.260 -27.911 15.021 1.00 88.06 71 LEU A N 1
ATOM 532 C CA . LEU A 1 71 ? -8.941 -27.707 15.634 1.00 88.06 71 LEU A CA 1
ATOM 533 C C . LEU A 1 71 ? -8.770 -26.293 16.203 1.00 88.06 71 LEU A C 1
ATOM 535 O O . LEU A 1 71 ? -7.696 -25.958 16.704 1.00 88.06 71 LEU A O 1
ATOM 539 N N . ASP A 1 72 ? -9.789 -25.444 16.076 1.00 89.81 72 ASP A N 1
ATOM 540 C CA . ASP A 1 72 ? -9.728 -24.061 16.525 1.00 89.81 72 ASP A CA 1
ATOM 541 C C . ASP A 1 72 ? -9.686 -23.987 18.057 1.00 89.81 72 ASP A C 1
ATOM 543 O O . ASP A 1 72 ? -10.508 -24.578 18.753 1.00 89.81 72 ASP A O 1
ATOM 547 N N . GLY A 1 73 ? -8.689 -23.293 18.602 1.00 88.44 73 GLY A N 1
ATOM 548 C CA . GLY A 1 73 ? -8.449 -23.187 20.040 1.00 88.44 73 GLY A CA 1
ATOM 549 C C . GLY A 1 73 ? -7.728 -24.384 20.674 1.00 88.44 73 GLY A C 1
ATOM 550 O O . GLY A 1 73 ? -7.313 -24.281 21.835 1.00 88.44 73 GLY A O 1
ATOM 551 N N . GLU A 1 74 ? -7.512 -25.485 19.948 1.00 91.81 74 GLU A N 1
ATOM 552 C CA . GLU A 1 74 ? -6.812 -26.658 20.473 1.00 91.81 74 GLU A CA 1
ATOM 553 C C . GLU A 1 74 ? -5.298 -26.432 20.587 1.00 91.81 74 GLU A C 1
ATOM 555 O O . GLU A 1 74 ? -4.660 -25.817 19.731 1.00 91.81 74 GLU A O 1
ATOM 560 N N . THR A 1 75 ? -4.684 -26.981 21.641 1.00 94.06 75 THR A N 1
ATOM 561 C CA . THR A 1 75 ? -3.218 -27.018 21.763 1.00 94.06 75 THR A CA 1
ATOM 562 C C . THR A 1 75 ? -2.678 -28.319 21.177 1.00 94.06 75 THR A C 1
ATOM 564 O O . THR A 1 75 ? -3.024 -29.401 21.646 1.00 94.06 75 THR A O 1
ATOM 567 N N . ARG A 1 76 ? -1.804 -28.230 20.171 1.00 93.56 76 ARG A N 1
ATOM 568 C CA . ARG A 1 76 ? -1.194 -29.390 19.508 1.00 93.56 76 ARG A CA 1
ATOM 569 C C . ARG A 1 76 ? 0.317 -29.228 19.406 1.00 93.56 76 ARG A C 1
ATOM 571 O O . ARG A 1 76 ? 0.831 -28.126 19.236 1.00 93.56 76 ARG A O 1
ATOM 578 N N . TRP A 1 77 ? 1.026 -30.351 19.466 1.00 94.62 77 TRP A N 1
ATOM 579 C CA . TRP A 1 77 ? 2.440 -30.388 19.106 1.00 94.62 77 TRP A CA 1
ATOM 580 C C . TRP A 1 77 ? 2.580 -30.316 17.587 1.00 94.62 77 TRP A C 1
ATOM 582 O O . TRP A 1 77 ? 2.018 -31.151 16.870 1.00 94.62 77 TRP A O 1
ATOM 592 N N . VAL A 1 78 ? 3.326 -29.323 17.122 1.00 95.19 78 VAL A N 1
ATOM 593 C CA . VAL A 1 78 ? 3.586 -29.038 15.714 1.00 95.19 78 VAL A CA 1
ATOM 594 C C . VAL A 1 78 ? 5.089 -29.035 15.489 1.00 95.19 78 VAL A C 1
ATOM 596 O O . VAL A 1 78 ? 5.830 -28.356 16.195 1.00 95.19 78 VAL A O 1
ATOM 599 N N . GLU A 1 79 ? 5.540 -29.798 14.505 1.00 95.44 79 GLU A N 1
ATOM 600 C CA . GLU A 1 79 ? 6.914 -29.761 14.015 1.00 95.44 79 GLU A CA 1
ATOM 601 C C . GLU A 1 79 ? 6.943 -29.031 12.680 1.00 95.44 79 GLU A C 1
ATOM 603 O O . GLU A 1 79 ? 6.136 -29.330 11.804 1.00 95.44 79 GLU A O 1
ATOM 608 N N . GLY A 1 80 ? 7.855 -28.082 12.508 1.00 94.31 80 GLY A N 1
ATOM 609 C CA . GLY A 1 80 ? 7.954 -27.330 11.262 1.00 94.31 80 GLY A CA 1
ATOM 610 C C . GLY A 1 80 ? 9.257 -26.561 11.139 1.00 94.31 80 GLY A C 1
ATOM 611 O O . GLY A 1 80 ? 10.108 -26.584 12.034 1.00 94.31 80 GLY A O 1
ATOM 612 N N . ARG A 1 81 ? 9.408 -25.879 10.007 1.00 94.12 81 ARG A N 1
ATOM 613 C CA . ARG A 1 81 ? 10.568 -25.049 9.688 1.00 94.12 81 ARG A CA 1
ATOM 614 C C . ARG A 1 81 ? 10.178 -23.578 9.677 1.00 94.12 81 ARG A C 1
ATOM 616 O O . ARG A 1 81 ? 9.173 -23.213 9.072 1.00 94.12 81 ARG A O 1
ATOM 623 N N . VAL A 1 82 ? 10.990 -22.745 10.313 1.00 92.62 82 VAL A N 1
ATOM 624 C CA . VAL A 1 82 ? 10.815 -21.290 10.319 1.00 92.62 82 VAL A CA 1
ATOM 625 C C . VAL A 1 82 ? 11.221 -20.730 8.960 1.00 92.62 82 VAL A C 1
ATOM 627 O O . VAL A 1 82 ? 12.276 -21.082 8.431 1.00 92.62 82 VAL A O 1
ATOM 630 N N . ILE A 1 83 ? 10.400 -19.851 8.393 1.00 89.19 83 ILE A N 1
ATOM 631 C CA . ILE A 1 83 ? 10.702 -19.122 7.156 1.00 89.19 83 ILE A CA 1
ATOM 632 C C . ILE A 1 83 ? 10.540 -17.617 7.350 1.00 89.19 83 ILE A C 1
ATOM 634 O O . ILE A 1 83 ? 9.917 -17.153 8.302 1.00 89.19 83 ILE A O 1
ATOM 638 N N . GLY A 1 84 ? 11.097 -16.847 6.414 1.00 83.94 84 GLY A N 1
ATOM 639 C CA . GLY A 1 84 ? 11.098 -15.389 6.503 1.00 83.94 84 GLY A CA 1
ATOM 640 C C . GLY A 1 84 ? 11.998 -14.885 7.631 1.00 83.94 84 GLY A C 1
ATOM 641 O O . GLY A 1 84 ? 12.802 -15.641 8.176 1.00 83.94 84 GLY A O 1
ATOM 642 N N . LEU A 1 85 ? 11.896 -13.595 7.940 1.00 84.00 85 LEU A N 1
ATOM 643 C CA . LEU A 1 85 ? 12.633 -12.961 9.031 1.00 84.00 85 LEU A CA 1
ATOM 644 C C . LEU A 1 85 ? 11.715 -12.893 10.264 1.00 84.00 85 LEU A C 1
ATOM 646 O O . LEU A 1 85 ? 10.638 -12.297 10.166 1.00 84.00 85 LEU A O 1
ATOM 650 N N . PRO A 1 86 ? 12.089 -13.513 11.400 1.00 87.06 86 PRO A N 1
ATOM 651 C CA . PRO A 1 86 ? 11.313 -13.420 12.633 1.00 87.06 86 PRO A CA 1
ATOM 652 C C . PRO A 1 86 ? 11.225 -11.973 13.133 1.00 87.06 86 PRO A C 1
ATOM 654 O O . PRO A 1 86 ? 12.221 -11.252 13.171 1.00 87.06 86 PRO A O 1
ATOM 657 N N . GLN A 1 87 ? 10.021 -11.552 13.513 1.00 84.12 87 GLN A N 1
ATOM 658 C CA . GLN A 1 87 ? 9.714 -10.208 13.997 1.00 84.12 87 GLN A CA 1
ATOM 659 C C . GLN A 1 87 ? 9.749 -10.182 15.522 1.00 84.12 87 GLN A C 1
ATOM 661 O O . GLN A 1 87 ? 9.099 -10.999 16.172 1.00 84.12 87 GLN A O 1
ATOM 666 N N . TYR A 1 88 ? 10.467 -9.215 16.084 1.00 79.06 88 TYR A N 1
ATOM 667 C CA . TYR A 1 88 ? 10.655 -9.062 17.524 1.00 79.06 88 TYR A CA 1
ATOM 668 C C . TYR A 1 88 ? 9.993 -7.763 17.966 1.00 79.06 88 TYR A C 1
ATOM 670 O O . TYR A 1 88 ? 10.317 -6.703 17.441 1.00 79.06 88 TYR A O 1
ATOM 678 N N . SER A 1 89 ? 9.043 -7.843 18.893 1.00 71.25 89 SER A N 1
ATOM 679 C CA . SER A 1 89 ? 8.348 -6.673 19.437 1.00 71.25 89 SER A CA 1
ATOM 680 C C . SER A 1 89 ? 7.928 -6.976 20.872 1.00 71.25 89 SER A C 1
ATOM 682 O O . SER A 1 89 ? 7.236 -7.966 21.098 1.00 71.25 89 SER A O 1
ATOM 684 N N . GLU A 1 90 ? 8.409 -6.159 21.818 1.00 67.62 90 GLU A N 1
ATOM 685 C CA . GLU A 1 90 ? 8.082 -6.184 23.257 1.00 67.62 90 GLU A CA 1
ATOM 686 C C . GLU A 1 90 ? 7.876 -7.584 23.860 1.00 67.62 90 GLU A C 1
ATOM 688 O O . GLU A 1 90 ? 6.786 -7.964 24.281 1.00 67.62 90 GLU A O 1
ATOM 693 N N . GLY A 1 91 ? 8.935 -8.400 23.861 1.00 75.62 91 GLY A N 1
ATOM 694 C CA . GLY A 1 91 ? 8.897 -9.737 24.466 1.00 75.62 91 GLY A CA 1
ATOM 695 C C . GLY A 1 91 ? 8.098 -10.780 23.678 1.00 75.62 91 GLY A C 1
ATOM 696 O O . GLY A 1 91 ? 7.953 -11.905 24.147 1.00 75.62 91 GLY A O 1
ATOM 697 N N . VAL A 1 92 ? 7.606 -10.455 22.478 1.00 85.38 92 VAL A N 1
ATOM 698 C CA . VAL A 1 92 ? 6.950 -11.401 21.569 1.00 85.38 92 VAL A CA 1
ATOM 699 C C . VAL A 1 92 ? 7.785 -11.599 20.314 1.00 85.38 92 VAL A C 1
ATOM 701 O O . VAL A 1 92 ? 8.098 -10.648 19.595 1.00 85.38 92 VAL A O 1
ATOM 704 N N . VAL A 1 93 ? 8.076 -12.861 20.004 1.00 89.56 93 VAL A N 1
ATOM 705 C CA . VAL A 1 93 ? 8.676 -13.256 18.727 1.00 89.56 93 VAL A CA 1
ATOM 706 C C . VAL A 1 93 ? 7.576 -13.795 17.822 1.00 89.56 93 VAL A C 1
ATOM 708 O O . VAL A 1 93 ? 6.888 -14.755 18.171 1.00 89.56 93 VAL A O 1
ATOM 711 N N . ARG A 1 94 ? 7.381 -13.170 16.659 1.00 91.75 94 ARG A N 1
ATOM 712 C CA . ARG A 1 94 ? 6.416 -13.607 15.642 1.00 91.75 94 ARG A CA 1
ATOM 713 C C . ARG A 1 94 ? 7.142 -14.127 14.415 1.00 91.75 94 ARG A C 1
ATOM 715 O O . ARG A 1 94 ? 8.023 -13.456 13.888 1.00 91.75 94 ARG A O 1
ATOM 722 N N . PHE A 1 95 ? 6.758 -15.297 13.932 1.00 92.81 95 PHE A N 1
ATOM 723 C CA . PHE A 1 95 ? 7.380 -15.904 12.759 1.00 92.81 95 PHE A CA 1
ATOM 724 C C . PHE A 1 95 ? 6.409 -16.820 12.023 1.00 92.81 95 PHE A C 1
ATOM 726 O O . PHE A 1 95 ? 5.420 -17.290 12.591 1.00 92.81 95 PHE A O 1
ATOM 733 N N . ASP A 1 96 ? 6.715 -17.075 10.755 1.00 93.88 96 ASP A N 1
ATOM 734 C CA . ASP A 1 96 ? 5.937 -17.972 9.914 1.00 93.88 96 ASP A CA 1
ATOM 735 C C . ASP A 1 96 ? 6.605 -19.365 9.919 1.00 93.88 96 ASP A C 1
ATOM 737 O O . ASP A 1 96 ? 7.825 -19.498 9.771 1.00 93.88 96 ASP A O 1
ATOM 741 N N . LEU A 1 97 ? 5.807 -20.411 10.130 1.00 94.81 97 LEU A N 1
ATOM 742 C CA . LEU A 1 97 ? 6.223 -21.811 10.196 1.00 94.81 97 LEU A CA 1
ATOM 743 C C . LEU A 1 97 ? 5.600 -22.578 9.024 1.00 94.81 97 LEU A C 1
ATOM 745 O O . LEU A 1 97 ? 4.379 -22.587 8.870 1.00 94.81 97 LEU A O 1
ATOM 749 N N . VAL A 1 98 ? 6.427 -23.257 8.230 1.00 93.56 98 VAL A N 1
ATOM 750 C CA . VAL A 1 98 ? 5.994 -24.112 7.111 1.00 93.56 98 VAL A CA 1
ATOM 751 C C . VAL A 1 98 ? 6.380 -25.566 7.323 1.00 93.56 98 VAL A C 1
ATOM 753 O O . VAL A 1 98 ? 7.103 -25.904 8.262 1.00 93.56 98 VAL A O 1
ATOM 756 N N . GLU A 1 99 ? 5.897 -26.437 6.430 1.00 90.50 99 GLU A N 1
ATOM 757 C CA . GLU A 1 99 ? 6.052 -27.895 6.547 1.00 90.50 99 GLU A CA 1
ATOM 758 C C . GLU A 1 99 ? 5.518 -28.403 7.895 1.00 90.50 99 GLU A C 1
ATOM 760 O O . GLU A 1 99 ? 6.041 -29.364 8.459 1.00 90.50 99 GLU A O 1
ATOM 765 N N . ALA A 1 100 ? 4.484 -27.732 8.412 1.00 90.19 100 ALA A N 1
ATOM 766 C CA . ALA A 1 100 ? 3.911 -28.004 9.714 1.00 90.19 100 ALA A CA 1
ATOM 767 C C . ALA A 1 100 ? 3.275 -29.397 9.739 1.00 90.19 100 ALA A C 1
ATOM 769 O O . ALA A 1 100 ? 2.332 -29.698 9.005 1.00 90.19 100 ALA A O 1
ATOM 770 N N . ARG A 1 101 ? 3.789 -30.263 10.609 1.00 91.50 101 ARG A N 1
ATOM 771 C CA . ARG A 1 101 ? 3.294 -31.621 10.820 1.00 91.50 101 ARG A CA 1
ATOM 772 C C . ARG A 1 101 ? 2.831 -31.768 12.257 1.00 91.50 101 ARG A C 1
ATOM 774 O O . ARG A 1 101 ? 3.542 -31.417 13.193 1.00 91.50 101 ARG A O 1
ATOM 781 N N . SER A 1 102 ? 1.646 -32.340 12.427 1.00 89.94 102 SER A N 1
ATOM 782 C CA . SER A 1 102 ? 1.164 -32.822 13.717 1.00 89.94 102 SER A CA 1
ATOM 783 C C . SER A 1 102 ? 0.693 -34.263 13.569 1.00 89.94 102 SER A C 1
ATOM 785 O O . SER A 1 102 ? 0.303 -34.701 12.484 1.00 89.94 102 SER A O 1
ATOM 787 N N . ARG A 1 103 ? 0.772 -35.043 14.648 1.00 85.38 103 ARG A N 1
ATOM 788 C CA . ARG A 1 103 ? 0.415 -36.466 14.610 1.00 85.38 103 ARG A CA 1
ATOM 789 C C . ARG A 1 103 ? -1.049 -36.626 14.194 1.00 85.38 103 ARG A C 1
ATOM 791 O O . ARG A 1 103 ? -1.932 -36.181 14.914 1.00 85.38 103 ARG A O 1
ATOM 798 N N . ARG A 1 104 ? -1.275 -37.336 13.081 1.00 77.62 104 ARG A N 1
ATOM 799 C CA . ARG A 1 104 ? -2.601 -37.717 12.549 1.00 77.62 104 ARG A CA 1
ATOM 800 C C . ARG A 1 104 ? -3.518 -36.543 12.161 1.00 77.62 104 ARG A C 1
ATOM 802 O O . ARG A 1 104 ? -4.707 -36.762 11.967 1.00 77.62 104 ARG A O 1
ATOM 809 N N . THR A 1 105 ? -2.972 -35.339 11.976 1.00 80.94 105 THR A N 1
ATOM 810 C CA . THR A 1 105 ? -3.758 -34.150 11.618 1.00 80.94 105 THR A CA 1
ATOM 811 C C . THR A 1 105 ? -3.094 -33.389 10.481 1.00 80.94 105 THR A C 1
ATOM 813 O O . THR A 1 105 ? -1.909 -33.058 10.551 1.00 80.94 105 THR A O 1
ATOM 816 N N . ARG A 1 106 ? -3.866 -33.085 9.433 1.00 85.00 106 ARG A N 1
ATOM 817 C CA . ARG A 1 106 ? -3.414 -32.213 8.348 1.00 85.00 106 ARG A CA 1
ATOM 818 C C . ARG A 1 106 ? -3.493 -30.765 8.820 1.00 85.00 106 ARG A C 1
ATOM 820 O O . ARG A 1 106 ? -4.573 -30.285 9.153 1.00 85.00 106 ARG A O 1
ATOM 827 N N . LEU A 1 107 ? -2.347 -30.098 8.860 1.00 90.44 107 LEU A N 1
ATOM 828 C CA . LEU A 1 107 ? -2.259 -28.669 9.127 1.00 90.44 107 LEU A CA 1
ATOM 829 C C . LEU A 1 107 ? -2.128 -27.892 7.809 1.00 90.44 107 LEU A C 1
ATOM 831 O O . LEU A 1 107 ? -1.708 -28.474 6.803 1.00 90.44 107 LEU A O 1
ATOM 835 N N . PRO A 1 108 ? -2.481 -26.597 7.813 1.00 91.56 108 PRO A N 1
ATOM 836 C CA . PRO A 1 108 ? -2.182 -25.683 6.714 1.00 91.56 108 PRO A CA 1
ATOM 837 C C . PRO A 1 108 ? -0.693 -25.651 6.356 1.00 91.56 108 PRO A C 1
ATOM 839 O O . PRO A 1 108 ? 0.156 -25.932 7.206 1.00 91.56 108 PRO A O 1
ATOM 842 N N . THR A 1 109 ? -0.358 -25.268 5.120 1.00 90.44 109 THR A N 1
ATOM 843 C CA . THR A 1 109 ? 1.043 -25.277 4.660 1.00 90.44 109 THR A CA 1
ATOM 844 C C . THR A 1 109 ? 1.880 -24.217 5.370 1.00 90.44 109 THR A C 1
ATOM 846 O O . THR A 1 109 ? 3.070 -24.444 5.598 1.00 90.44 109 THR A O 1
ATOM 849 N N . SER A 1 110 ? 1.261 -23.092 5.745 1.00 94.06 110 SER A N 1
ATOM 850 C CA . SER A 1 110 ? 1.885 -21.991 6.480 1.00 94.06 110 SER A CA 1
ATOM 851 C C . SER A 1 110 ? 1.056 -21.572 7.697 1.00 94.06 110 SER A C 1
ATOM 853 O O . SER A 1 110 ? -0.164 -21.389 7.616 1.00 94.06 110 SER A O 1
ATOM 855 N N . LEU A 1 111 ? 1.741 -21.400 8.827 1.00 95.00 111 LEU A N 1
ATOM 856 C CA . LEU A 1 111 ? 1.193 -20.974 10.112 1.00 95.00 111 LEU A CA 1
ATOM 857 C C . LEU A 1 111 ? 1.924 -19.719 10.585 1.00 95.00 111 LEU A C 1
ATOM 859 O O . LEU A 1 111 ? 3.151 -19.707 10.605 1.00 95.00 111 LEU A O 1
ATOM 863 N N . ARG A 1 112 ? 1.201 -18.701 11.053 1.00 95.25 112 ARG A N 1
ATOM 864 C CA . ARG A 1 112 ? 1.816 -17.535 11.705 1.00 95.25 112 ARG A CA 1
ATOM 865 C C . ARG A 1 112 ? 1.742 -17.675 13.216 1.00 95.25 112 ARG A C 1
ATOM 867 O O . ARG A 1 112 ? 0.653 -17.679 13.789 1.00 95.25 112 ARG A O 1
ATOM 874 N N . LEU A 1 113 ? 2.895 -17.782 13.863 1.00 95.12 113 LEU A N 1
ATOM 875 C CA . LEU A 1 113 ? 2.991 -18.068 15.289 1.00 95.12 113 LEU A CA 1
ATOM 876 C C . LEU A 1 113 ? 3.506 -16.862 16.070 1.00 95.12 113 LEU A C 1
ATOM 878 O O . LEU A 1 113 ? 4.315 -16.085 15.568 1.00 95.12 113 LEU A O 1
ATOM 882 N N . ALA A 1 114 ? 3.038 -16.725 17.308 1.00 93.38 114 ALA A N 1
ATOM 883 C CA . ALA A 1 114 ? 3.527 -15.756 18.281 1.00 93.38 114 ALA A CA 1
ATOM 884 C C . ALA A 1 114 ? 4.015 -16.479 19.542 1.00 93.38 114 ALA A C 1
ATOM 886 O O . ALA A 1 114 ? 3.281 -17.284 20.122 1.00 93.38 114 ALA A O 1
ATOM 887 N N . TRP A 1 115 ? 5.238 -16.179 19.975 1.00 93.69 115 TRP A N 1
ATOM 888 C CA . TRP A 1 115 ? 5.833 -16.704 21.200 1.00 93.69 115 TRP A CA 1
ATOM 889 C C . TRP A 1 115 ? 6.076 -15.568 22.190 1.00 93.69 115 TRP A C 1
ATOM 891 O O . TRP A 1 115 ? 6.976 -14.752 21.996 1.00 93.69 115 TRP A O 1
ATOM 901 N N . PHE A 1 116 ? 5.261 -15.512 23.241 1.00 90.19 116 PHE A N 1
ATOM 902 C CA . PHE A 1 116 ? 5.422 -14.567 24.345 1.00 90.19 116 PHE A CA 1
ATOM 903 C C . PHE A 1 116 ? 6.523 -15.071 25.285 1.00 90.19 116 PHE A C 1
ATOM 905 O O . PHE A 1 116 ? 6.464 -16.217 25.725 1.00 90.19 116 PHE A O 1
ATOM 912 N N . GLY A 1 117 ? 7.541 -14.251 25.548 1.00 87.00 117 GLY A N 1
ATOM 913 C CA . GLY A 1 117 ? 8.719 -14.627 26.337 1.00 87.00 117 GLY A CA 1
ATOM 914 C C . GLY A 1 117 ? 9.576 -15.726 25.697 1.00 87.00 117 GLY A C 1
ATOM 915 O O . GLY A 1 117 ? 10.304 -16.421 26.402 1.00 87.00 117 GLY A O 1
ATOM 916 N N . GLY A 1 118 ? 9.454 -15.937 24.382 1.00 86.50 118 GLY A N 1
ATOM 917 C CA . GLY A 1 118 ? 10.168 -16.997 23.671 1.00 86.50 118 GLY A CA 1
ATOM 918 C C . GLY A 1 118 ? 11.663 -16.711 23.479 1.00 86.50 118 GLY A C 1
ATOM 919 O O . GLY A 1 118 ? 12.066 -15.546 23.454 1.00 86.50 118 GLY A O 1
ATOM 920 N N . PRO A 1 119 ? 12.495 -17.755 23.294 1.00 90.44 119 PRO A N 1
ATOM 921 C CA . PRO A 1 119 ? 13.896 -17.581 22.920 1.00 90.44 119 PRO A CA 1
ATOM 922 C C . PRO A 1 119 ? 14.020 -16.930 21.529 1.00 90.44 119 PRO A C 1
ATOM 924 O O . PRO A 1 119 ? 13.068 -16.969 20.742 1.00 90.44 119 PRO A O 1
ATOM 927 N N . PRO A 1 120 ? 15.191 -16.365 21.180 1.00 87.12 120 PRO A N 1
ATOM 928 C CA . PRO A 1 120 ? 15.438 -15.890 19.825 1.00 87.12 120 PRO A CA 1
ATOM 929 C C . PRO A 1 120 ? 15.315 -17.041 18.820 1.00 87.12 120 PRO A C 1
ATOM 931 O O . PRO A 1 120 ? 15.839 -18.136 19.030 1.00 87.12 120 PRO A O 1
ATOM 934 N N . VAL A 1 121 ? 14.603 -16.770 17.728 1.00 89.50 121 VAL A N 1
ATOM 935 C CA . VAL A 1 121 ? 14.330 -17.697 16.628 1.00 89.50 121 VAL A CA 1
ATOM 936 C C . VAL A 1 121 ? 14.995 -17.169 15.361 1.00 89.50 121 VAL A C 1
ATOM 938 O O . VAL A 1 121 ? 14.892 -15.979 15.048 1.00 89.50 121 VAL A O 1
ATOM 941 N N . SER A 1 122 ? 15.626 -18.059 14.603 1.00 87.88 122 SER A N 1
ATOM 942 C CA . SER A 1 122 ? 16.256 -17.738 13.320 1.00 87.88 122 SER A CA 1
ATOM 943 C C . SER A 1 122 ? 15.542 -18.402 12.148 1.00 87.88 122 SER A C 1
ATOM 945 O O . SER A 1 122 ? 14.937 -19.473 12.260 1.00 87.88 122 SER A O 1
ATOM 947 N N . SER A 1 123 ? 15.630 -17.762 10.981 1.00 87.81 123 SER A N 1
ATOM 948 C CA . SER A 1 123 ? 15.118 -18.333 9.733 1.00 87.81 123 SER A CA 1
ATOM 949 C C . SER A 1 123 ? 15.783 -19.681 9.442 1.00 87.81 123 SER A C 1
ATOM 951 O O . SER A 1 123 ? 16.972 -19.859 9.687 1.00 87.81 123 SER A O 1
ATOM 953 N N . GLY A 1 124 ? 15.038 -20.647 8.912 1.00 88.19 124 GLY A N 1
ATOM 954 C CA . GLY A 1 124 ? 15.561 -21.962 8.541 1.00 88.19 124 GLY A CA 1
ATOM 955 C C . GLY A 1 124 ? 15.729 -22.953 9.696 1.00 88.19 124 GLY A C 1
ATOM 956 O O . GLY A 1 124 ? 16.009 -24.121 9.426 1.00 88.19 124 GLY A O 1
ATOM 957 N N . GLU A 1 125 ? 15.537 -22.547 10.954 1.00 92.69 125 GLU A N 1
ATOM 958 C CA . GLU A 1 125 ? 15.522 -23.478 12.087 1.00 92.69 125 GLU A CA 1
ATOM 959 C C . GLU A 1 125 ? 14.324 -24.433 12.008 1.00 92.69 125 GLU A C 1
ATOM 961 O O . GLU A 1 125 ? 13.232 -24.053 11.570 1.00 92.69 125 GLU A O 1
ATOM 966 N N . ARG A 1 126 ? 14.501 -25.673 12.484 1.00 94.62 126 ARG A N 1
ATOM 967 C CA . ARG A 1 126 ? 13.378 -26.598 12.700 1.00 94.62 126 ARG A CA 1
ATOM 968 C C . ARG A 1 126 ? 13.036 -26.683 14.171 1.00 94.62 126 ARG A C 1
ATOM 970 O O . ARG A 1 126 ? 13.904 -26.954 15.002 1.00 94.62 126 ARG A O 1
ATOM 977 N N . TRP A 1 127 ? 11.756 -26.530 14.469 1.00 95.81 127 TRP A N 1
ATOM 978 C CA . TRP A 1 127 ? 11.235 -26.487 15.824 1.00 95.81 127 TRP A CA 1
ATOM 979 C C . TRP A 1 127 ? 10.115 -27.495 16.015 1.00 95.81 127 TRP A C 1
ATOM 981 O O . TRP A 1 127 ? 9.333 -27.759 15.101 1.00 95.81 127 TRP A O 1
ATOM 991 N N . ARG A 1 128 ? 10.030 -28.019 17.236 1.00 96.31 128 ARG A N 1
ATOM 992 C CA . ARG A 1 128 ? 8.865 -28.722 17.759 1.00 96.31 128 ARG A CA 1
ATOM 993 C C . ARG A 1 128 ? 8.218 -27.841 18.813 1.00 96.31 128 ARG A C 1
ATOM 995 O O . ARG A 1 128 ? 8.845 -27.560 19.828 1.00 96.31 128 ARG A O 1
ATOM 1002 N N . LEU A 1 129 ? 6.985 -27.418 18.574 1.00 96.56 129 LEU A N 1
ATOM 1003 C CA . LEU A 1 129 ? 6.297 -26.388 19.347 1.00 96.56 129 LEU A CA 1
ATOM 1004 C C . LEU A 1 129 ? 4.944 -26.907 19.840 1.00 96.56 129 LEU A C 1
ATOM 1006 O O . LEU A 1 129 ? 4.216 -27.548 19.084 1.00 96.56 129 LEU A O 1
ATOM 1010 N N . ALA A 1 130 ? 4.587 -26.617 21.086 1.00 96.25 130 ALA A N 1
ATOM 1011 C CA . ALA A 1 130 ? 3.232 -26.763 21.601 1.00 96.25 130 ALA A CA 1
ATOM 1012 C C . ALA A 1 130 ? 2.452 -25.487 21.268 1.00 96.25 130 ALA A C 1
ATOM 1014 O O . ALA A 1 130 ? 2.625 -24.449 21.908 1.00 96.25 130 ALA A O 1
ATOM 1015 N N . VAL A 1 131 ? 1.608 -25.555 20.240 1.00 96.19 131 VAL A N 1
ATOM 1016 C CA . VAL A 1 131 ? 0.914 -24.395 19.674 1.00 96.19 131 VAL A CA 1
ATOM 1017 C C . VAL A 1 131 ? -0.572 -24.482 19.985 1.00 96.19 131 VAL A C 1
ATOM 1019 O O . VAL A 1 131 ? -1.207 -25.479 19.644 1.00 96.19 131 VAL A O 1
ATOM 1022 N N . LYS A 1 132 ? -1.144 -23.434 20.588 1.00 95.50 132 LYS A N 1
ATOM 1023 C CA . LYS A 1 132 ? -2.597 -23.221 20.602 1.00 95.50 132 LYS A CA 1
ATOM 1024 C C . LYS A 1 132 ? -2.998 -22.660 19.241 1.00 95.50 132 LYS A C 1
ATOM 1026 O O . LYS A 1 132 ? -2.748 -21.487 18.961 1.00 95.50 132 LYS A O 1
ATOM 1031 N N . LEU A 1 133 ? -3.538 -23.522 18.386 1.00 93.56 133 LEU A N 1
ATOM 1032 C CA . LEU A 1 133 ? -3.922 -23.179 17.022 1.00 93.56 133 LEU A CA 1
ATOM 1033 C C . LEU A 1 133 ? -5.195 -22.337 17.041 1.00 93.56 133 LEU A C 1
ATOM 1035 O O . LEU A 1 133 ? -6.093 -22.572 17.846 1.00 93.56 133 LEU A O 1
ATOM 1039 N N . LYS A 1 134 ? -5.260 -21.348 16.156 1.00 92.12 134 LYS A N 1
ATOM 1040 C CA . LYS A 1 134 ? -6.438 -20.518 15.933 1.00 92.12 134 LYS A CA 1
ATOM 1041 C C . LYS A 1 134 ? -6.698 -20.368 14.445 1.00 92.12 134 LYS A C 1
ATOM 1043 O O . LYS A 1 134 ? -5.761 -20.200 13.651 1.00 92.12 134 LYS A O 1
ATOM 1048 N N . ARG A 1 135 ? -7.968 -20.385 14.054 1.00 90.94 135 ARG A N 1
ATOM 1049 C CA . ARG A 1 135 ? -8.339 -20.021 12.685 1.00 90.94 135 ARG A CA 1
ATOM 1050 C C . ARG A 1 135 ? -7.960 -18.561 12.406 1.00 90.94 135 ARG A C 1
ATOM 1052 O O . ARG A 1 135 ? -7.981 -17.737 13.321 1.00 90.94 135 ARG A O 1
ATOM 1059 N N . PRO A 1 136 ? -7.586 -18.223 11.160 1.00 88.38 136 PRO A N 1
ATOM 1060 C CA . PRO A 1 136 ? -7.434 -16.834 10.751 1.00 88.38 136 PRO A CA 1
ATOM 1061 C C . PRO A 1 136 ? -8.748 -16.084 10.983 1.00 88.38 136 PRO A C 1
ATOM 1063 O O . PRO A 1 136 ? -9.782 -16.498 10.462 1.00 88.38 136 PRO A O 1
ATOM 1066 N N . ALA A 1 137 ? -8.686 -15.007 11.758 1.00 82.38 137 ALA A N 1
ATOM 1067 C CA . ALA A 1 137 ? -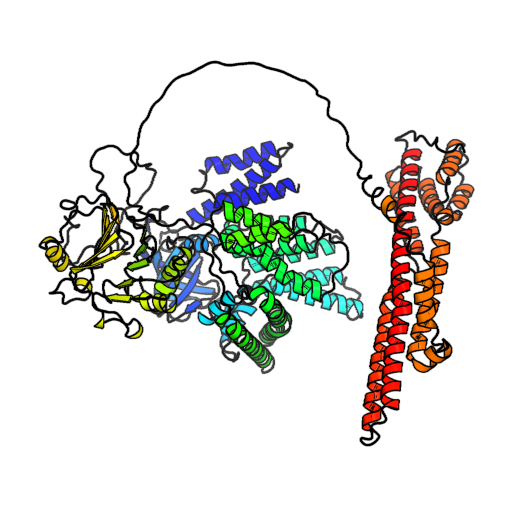9.798 -14.102 12.007 1.00 82.38 137 ALA A CA 1
ATOM 1068 C C . ALA A 1 137 ? -9.294 -12.652 11.951 1.00 82.38 137 ALA A C 1
ATOM 1070 O O . ALA A 1 137 ? -8.113 -12.375 12.209 1.00 82.38 137 ALA A O 1
ATOM 1071 N N . GLY A 1 138 ? -10.189 -11.740 11.588 1.00 79.75 138 GLY A N 1
ATOM 1072 C CA . GLY A 1 138 ? -9.982 -10.296 11.620 1.00 79.75 138 GLY A CA 1
ATOM 1073 C C . GLY A 1 138 ? -11.107 -9.619 12.393 1.00 79.75 138 GLY A C 1
ATOM 1074 O O . GLY A 1 138 ? -12.155 -10.223 12.604 1.00 79.75 138 GLY A O 1
ATOM 1075 N N . LEU A 1 139 ? -10.868 -8.381 12.820 1.00 80.38 139 LEU A N 1
ATOM 1076 C CA . LEU A 1 139 ? -11.887 -7.577 13.487 1.00 80.38 139 LEU A CA 1
ATOM 1077 C C . LEU A 1 139 ? -12.840 -6.987 12.449 1.00 80.38 139 LEU A C 1
ATOM 1079 O O . LEU A 1 139 ? -12.408 -6.446 11.427 1.00 80.38 139 LEU A O 1
ATOM 1083 N N . LEU A 1 140 ? -14.130 -7.054 12.734 1.00 77.31 140 LEU A N 1
ATOM 1084 C CA . LEU A 1 140 ? -15.197 -6.586 11.866 1.00 77.31 140 LEU A CA 1
ATOM 1085 C C . LEU A 1 140 ? -15.510 -5.125 12.184 1.00 77.31 140 LEU A C 1
ATOM 1087 O O . LEU A 1 140 ? -16.520 -4.828 12.806 1.00 77.31 140 LEU A O 1
ATOM 1091 N N . ASN A 1 141 ? -14.642 -4.202 11.760 1.00 79.00 141 ASN A N 1
ATOM 1092 C CA . ASN A 1 141 ? -14.880 -2.759 11.884 1.00 79.00 141 ASN A CA 1
ATOM 1093 C C . ASN A 1 141 ? -14.984 -2.091 10.510 1.00 79.00 141 ASN A C 1
ATOM 1095 O O . ASN A 1 141 ? -14.244 -2.455 9.587 1.00 79.00 141 ASN A O 1
ATOM 1099 N N . PRO A 1 142 ? -15.868 -1.090 10.347 1.00 70.12 142 PRO A N 1
ATOM 1100 C CA . PRO A 1 142 ? -16.056 -0.438 9.063 1.00 70.12 142 PRO A CA 1
ATOM 1101 C C . PRO A 1 142 ? -14.764 0.270 8.660 1.00 70.12 142 PRO A C 1
ATOM 1103 O O . PRO A 1 142 ? -14.189 1.042 9.428 1.00 70.12 142 PRO A O 1
ATOM 1106 N N . HIS A 1 143 ? -14.300 -0.006 7.440 1.00 68.00 143 HIS A N 1
ATOM 1107 C CA . HIS A 1 143 ? -13.037 0.517 6.917 1.00 68.00 143 HIS A CA 1
ATOM 1108 C C . HIS A 1 143 ? -11.814 0.178 7.796 1.00 68.00 143 HIS A C 1
ATOM 1110 O O . HIS A 1 143 ? -10.780 0.832 7.672 1.00 68.00 143 HIS A O 1
ATOM 1116 N N . GLY A 1 144 ? -11.904 -0.826 8.674 1.00 70.31 144 GLY A N 1
ATOM 1117 C CA . GLY A 1 144 ? -10.777 -1.348 9.440 1.00 70.31 144 GLY A CA 1
ATOM 1118 C C . GLY A 1 144 ? -9.771 -2.091 8.559 1.00 70.31 144 GLY A C 1
ATOM 1119 O O . GLY A 1 144 ? -10.017 -2.368 7.384 1.00 70.31 144 GLY A O 1
ATOM 1120 N N . PHE A 1 145 ? -8.609 -2.410 9.124 1.00 77.69 145 PHE A N 1
ATOM 1121 C CA . PHE A 1 145 ? -7.650 -3.279 8.451 1.00 77.69 145 PHE A CA 1
ATOM 1122 C C . PHE A 1 145 ? -8.190 -4.714 8.398 1.00 77.69 145 PHE A C 1
ATOM 1124 O O . PHE A 1 145 ? -8.355 -5.354 9.437 1.00 77.69 145 PHE A O 1
ATOM 1131 N N . ASP A 1 146 ? -8.428 -5.227 7.191 1.00 81.88 146 ASP A N 1
ATOM 1132 C CA . ASP A 1 146 ? -8.873 -6.606 6.986 1.00 81.88 146 ASP A CA 1
ATOM 1133 C C . ASP A 1 146 ? -7.703 -7.588 7.167 1.00 81.88 146 ASP A C 1
ATOM 1135 O O . ASP A 1 146 ? -6.993 -7.972 6.230 1.00 81.88 146 ASP A O 1
ATOM 1139 N N . HIS A 1 147 ? -7.480 -7.968 8.425 1.00 84.31 147 HIS A N 1
ATOM 1140 C CA . HIS A 1 147 ? -6.435 -8.911 8.808 1.00 84.31 147 HIS A CA 1
ATOM 1141 C C . HIS A 1 147 ? -6.669 -10.306 8.207 1.00 84.31 147 HIS A C 1
ATOM 1143 O O . HIS A 1 147 ? -5.706 -11.004 7.887 1.00 84.31 147 HIS A O 1
ATOM 1149 N N . GLU A 1 148 ? -7.924 -10.712 8.003 1.00 87.12 148 GLU A N 1
ATOM 1150 C CA . GLU A 1 148 ? -8.255 -12.025 7.456 1.00 87.12 148 GLU A CA 1
ATOM 1151 C C . GLU A 1 148 ? -7.912 -12.110 5.963 1.00 87.12 148 GLU A C 1
ATOM 1153 O O . GLU A 1 148 ? -7.229 -13.050 5.540 1.00 87.12 148 GLU A O 1
ATOM 1158 N N . ALA A 1 149 ? -8.311 -11.109 5.170 1.00 86.31 149 ALA A N 1
ATOM 1159 C CA . ALA A 1 149 ? -7.924 -11.002 3.766 1.00 86.31 149 ALA A CA 1
ATOM 1160 C C . ALA A 1 149 ? -6.405 -10.857 3.616 1.00 86.31 149 ALA A C 1
ATOM 1162 O O . ALA A 1 149 ? -5.806 -11.448 2.712 1.00 86.31 149 ALA A O 1
ATOM 1163 N N . TRP A 1 150 ? -5.753 -10.128 4.529 1.00 87.75 150 TRP A N 1
ATOM 1164 C CA . TRP A 1 150 ? -4.298 -10.013 4.547 1.00 87.75 150 TRP A CA 1
ATOM 1165 C C . TRP A 1 150 ? -3.612 -11.369 4.771 1.00 87.75 150 TRP A C 1
ATOM 1167 O O . TRP A 1 150 ? -2.741 -11.733 3.973 1.00 87.75 150 TRP A O 1
ATOM 1177 N N . LEU A 1 151 ? -4.030 -12.143 5.784 1.00 89.88 151 LEU A N 1
ATOM 1178 C CA . LEU A 1 151 ? -3.516 -13.495 6.055 1.00 89.88 151 LEU A CA 1
ATOM 1179 C C . LEU A 1 151 ? -3.760 -14.439 4.873 1.00 89.88 151 LEU A C 1
ATOM 1181 O O . LEU A 1 151 ? -2.831 -15.123 4.434 1.00 89.88 151 LEU A O 1
ATOM 1185 N N . LEU A 1 152 ? -4.977 -14.424 4.319 1.00 90.50 152 LEU A N 1
ATOM 1186 C CA . LEU A 1 152 ? -5.352 -15.236 3.162 1.00 90.50 152 LEU A CA 1
ATOM 1187 C C . LEU A 1 152 ? -4.465 -14.919 1.956 1.00 90.50 152 LEU A C 1
ATOM 1189 O O . LEU A 1 152 ? -3.918 -15.827 1.336 1.00 90.50 152 LEU A O 1
ATOM 1193 N N . SER A 1 153 ? -4.249 -13.634 1.664 1.00 88.38 153 SER A N 1
ATOM 1194 C CA . SER A 1 153 ? -3.399 -13.216 0.548 1.00 88.38 153 SER A CA 1
ATOM 1195 C C . SER A 1 153 ? -1.939 -13.647 0.714 1.00 88.38 153 SER A C 1
ATOM 1197 O O . SER A 1 153 ? -1.225 -13.734 -0.280 1.00 88.38 153 SER A O 1
ATOM 1199 N N . ARG A 1 154 ? -1.462 -13.898 1.944 1.00 86.88 154 ARG A N 1
ATOM 1200 C CA . ARG A 1 154 ? -0.111 -14.421 2.232 1.00 86.88 154 ARG A CA 1
ATOM 1201 C C . ARG A 1 154 ? -0.056 -15.952 2.301 1.00 86.88 154 ARG A C 1
ATOM 1203 O O . ARG A 1 154 ? 1.017 -16.488 2.565 1.00 86.88 154 ARG A O 1
ATOM 1210 N N . GLY A 1 155 ? -1.174 -16.643 2.068 1.00 89.50 155 GLY A N 1
ATOM 1211 C CA . GLY A 1 155 ? -1.264 -18.101 2.177 1.00 89.50 155 GLY A CA 1
ATOM 1212 C C . GLY A 1 155 ? -1.132 -18.608 3.614 1.00 89.50 155 GLY A C 1
ATOM 1213 O O . GLY A 1 155 ? -0.698 -19.735 3.830 1.00 89.50 155 GLY A O 1
ATOM 1214 N N . ILE A 1 156 ? -1.443 -17.776 4.614 1.00 92.44 156 ILE A N 1
ATOM 1215 C CA . ILE A 1 156 ? -1.391 -18.174 6.023 1.00 92.44 156 ILE A CA 1
ATOM 1216 C C . ILE A 1 156 ? -2.738 -18.795 6.393 1.00 92.44 156 ILE A C 1
ATOM 1218 O O . ILE A 1 156 ? -3.742 -18.096 6.532 1.00 92.44 156 ILE A O 1
ATOM 1222 N N . GLY A 1 157 ? -2.756 -20.117 6.565 1.00 93.44 157 GLY A N 1
ATOM 1223 C CA . GLY A 1 157 ? -3.986 -20.867 6.831 1.00 93.44 157 GLY A CA 1
ATOM 1224 C C . GLY A 1 157 ? -4.333 -21.018 8.314 1.00 93.44 157 GLY A C 1
ATOM 1225 O O . GLY A 1 157 ? -5.471 -21.360 8.634 1.00 93.44 157 GLY A O 1
ATOM 1226 N N . ALA A 1 158 ? -3.401 -20.740 9.233 1.00 94.56 158 ALA A N 1
ATOM 1227 C CA . ALA A 1 158 ? -3.707 -20.597 10.659 1.00 94.56 158 ALA A CA 1
ATOM 1228 C C . ALA A 1 158 ? -2.788 -19.609 11.372 1.00 94.56 158 ALA A C 1
ATOM 1230 O O . ALA A 1 158 ? -1.668 -19.332 10.939 1.00 94.56 158 ALA A O 1
ATOM 1231 N N . THR A 1 159 ? -3.261 -19.139 12.522 1.00 94.69 159 THR A N 1
ATOM 1232 C CA . THR A 1 159 ? -2.444 -18.424 13.501 1.00 94.69 159 THR A CA 1
ATOM 1233 C C . THR A 1 159 ? -2.283 -19.270 14.761 1.00 94.69 159 THR A C 1
ATOM 1235 O O . THR A 1 159 ? -2.976 -20.273 14.937 1.00 94.69 159 THR A O 1
ATOM 1238 N N . GLY A 1 160 ? -1.363 -18.912 15.650 1.00 93.38 160 GLY A N 1
ATOM 1239 C CA . GLY A 1 160 ? -1.270 -19.611 16.926 1.00 93.38 160 GLY A CA 1
ATOM 1240 C C . GLY A 1 160 ? -0.347 -18.956 17.934 1.00 93.38 160 GLY A C 1
ATOM 1241 O O . GLY A 1 160 ? 0.544 -18.184 17.581 1.00 93.38 160 GLY A O 1
ATOM 1242 N N . THR A 1 161 ? -0.559 -19.291 19.202 1.00 94.19 161 THR A N 1
ATOM 1243 C CA . THR A 1 161 ? 0.331 -18.895 20.295 1.00 94.19 161 THR A CA 1
ATOM 1244 C C . THR A 1 161 ? 1.117 -20.099 20.789 1.00 94.19 161 THR A C 1
ATOM 1246 O O . THR A 1 161 ? 0.573 -21.192 20.963 1.00 94.19 161 THR A O 1
ATOM 1249 N N . ILE A 1 162 ? 2.420 -19.916 20.968 1.00 95.94 162 ILE A N 1
ATOM 1250 C CA . ILE A 1 162 ? 3.325 -20.968 21.426 1.00 95.94 162 ILE A CA 1
ATOM 1251 C C . ILE A 1 162 ? 3.329 -20.965 22.952 1.00 95.94 162 ILE A C 1
ATOM 1253 O O . ILE A 1 162 ? 3.505 -19.917 23.570 1.00 95.94 162 ILE A O 1
ATOM 1257 N N . LYS A 1 163 ? 3.114 -22.141 23.544 1.00 94.12 163 LYS A N 1
ATOM 1258 C CA . LYS A 1 163 ? 3.183 -22.356 24.995 1.00 94.12 163 LYS A CA 1
ATOM 1259 C C . LYS A 1 163 ? 4.536 -22.900 25.435 1.00 94.12 163 LYS A C 1
ATOM 1261 O O . LYS A 1 163 ? 5.004 -22.562 26.510 1.00 94.12 163 LYS A O 1
ATOM 1266 N N . ASP A 1 164 ? 5.130 -23.753 24.609 1.00 94.19 164 ASP A N 1
ATOM 1267 C CA . ASP A 1 164 ? 6.418 -24.388 24.872 1.00 94.19 164 ASP A CA 1
ATOM 1268 C C . ASP A 1 164 ? 7.043 -24.851 23.549 1.00 94.19 164 ASP A C 1
ATOM 1270 O O . ASP A 1 164 ? 6.339 -25.019 22.545 1.00 94.19 164 ASP A O 1
ATOM 1274 N N . GLY A 1 165 ? 8.354 -25.067 23.518 1.00 94.44 165 GLY A N 1
ATOM 1275 C CA . GLY A 1 165 ? 9.036 -25.463 22.300 1.00 94.44 165 GLY A CA 1
ATOM 1276 C C . GLY A 1 165 ? 10.482 -25.896 22.479 1.00 94.44 165 GLY A C 1
ATOM 1277 O O . GLY A 1 165 ? 11.221 -25.377 23.308 1.00 94.44 165 GLY A O 1
ATOM 1278 N N . ARG A 1 166 ? 10.916 -26.824 21.623 1.00 94.94 166 ARG A N 1
ATOM 1279 C CA . ARG A 1 166 ? 12.303 -27.284 21.534 1.00 94.94 166 ARG A CA 1
ATOM 1280 C C . ARG A 1 166 ? 12.812 -27.178 20.103 1.00 94.94 166 ARG A C 1
ATOM 1282 O O . ARG A 1 166 ? 12.170 -27.657 19.164 1.00 94.94 166 ARG A O 1
ATOM 1289 N N . ARG A 1 167 ? 14.012 -26.618 19.945 1.00 95.75 167 ARG A N 1
ATOM 1290 C CA . ARG A 1 167 ? 14.722 -26.598 18.664 1.00 95.75 167 ARG A CA 1
ATOM 1291 C C . ARG A 1 167 ? 15.216 -28.003 18.322 1.00 95.75 167 ARG A C 1
ATOM 1293 O O . ARG A 1 167 ? 15.894 -28.638 19.128 1.00 95.75 167 ARG A O 1
ATOM 1300 N N . LEU A 1 168 ? 14.859 -28.483 17.134 1.00 94.31 168 LEU A N 1
ATOM 1301 C CA . LEU A 1 168 ? 15.253 -29.794 16.612 1.00 94.31 168 LEU A CA 1
ATOM 1302 C C . LEU A 1 168 ? 16.503 -29.710 15.739 1.00 94.31 168 LEU A C 1
ATOM 1304 O O . LEU A 1 168 ? 17.362 -30.581 15.818 1.00 94.31 168 LEU A O 1
ATOM 1308 N N . GLN A 1 169 ? 16.593 -28.681 14.892 1.00 92.62 169 GLN A N 1
ATOM 1309 C CA . GLN A 1 169 ? 17.741 -28.464 14.012 1.00 92.62 169 GLN A CA 1
ATOM 1310 C C . GLN A 1 169 ? 18.119 -26.981 13.990 1.00 92.62 169 GLN A C 1
ATOM 1312 O O . GLN A 1 169 ? 17.218 -26.133 14.016 1.00 92.62 169 GLN A O 1
ATOM 1317 N N . PRO A 1 170 ? 19.427 -26.663 13.937 1.00 89.12 170 PRO A N 1
ATOM 1318 C CA . PRO A 1 170 ? 19.892 -25.294 13.767 1.00 89.12 170 PRO A CA 1
ATOM 1319 C C . PRO A 1 170 ? 19.504 -24.747 12.387 1.00 89.12 170 PRO A C 1
ATOM 1321 O O . PRO A 1 170 ? 19.086 -25.489 11.494 1.00 89.12 170 PRO A O 1
ATOM 1324 N N . ALA A 1 171 ? 19.652 -23.436 12.222 1.00 84.25 171 ALA A N 1
ATOM 1325 C CA . ALA A 1 171 ? 19.330 -22.732 10.993 1.00 84.25 171 ALA A CA 1
ATOM 1326 C C . ALA A 1 171 ? 20.133 -23.272 9.794 1.00 84.25 171 ALA A C 1
ATOM 1328 O O . ALA A 1 171 ? 21.361 -23.344 9.839 1.00 84.25 171 ALA A O 1
ATOM 1329 N N . GLN A 1 172 ? 19.448 -23.613 8.699 1.00 77.19 172 GLN A N 1
ATOM 1330 C CA . GLN A 1 172 ? 20.072 -23.944 7.412 1.00 77.19 172 GLN A CA 1
ATOM 1331 C C . GLN A 1 172 ? 19.721 -22.875 6.371 1.00 77.19 172 GLN A C 1
ATOM 1333 O O . GLN A 1 172 ? 18.554 -22.524 6.209 1.00 77.19 172 GLN A O 1
ATOM 1338 N N . GLY A 1 173 ? 20.721 -22.362 5.644 1.00 70.19 173 GLY A N 1
ATOM 1339 C CA . GLY A 1 173 ? 20.502 -21.405 4.548 1.00 70.19 173 GLY A CA 1
ATOM 1340 C C . GLY A 1 173 ? 20.007 -20.017 4.982 1.00 70.19 173 GLY A C 1
ATOM 1341 O O . GLY A 1 173 ? 19.474 -19.274 4.161 1.00 70.19 173 GLY A O 1
ATOM 1342 N N . ALA A 1 174 ? 20.196 -19.645 6.251 1.00 78.31 174 ALA A N 1
ATOM 1343 C CA . ALA A 1 174 ? 19.698 -18.407 6.856 1.00 78.31 174 ALA A CA 1
ATOM 1344 C C . ALA A 1 174 ? 20.553 -17.165 6.543 1.00 78.31 174 ALA A C 1
ATOM 1346 O O . ALA A 1 174 ? 20.705 -16.281 7.381 1.00 78.31 174 ALA A O 1
ATOM 1347 N N . TRP A 1 175 ? 21.126 -17.077 5.341 1.00 84.25 175 TRP A N 1
ATOM 1348 C CA . TRP A 1 175 ? 22.063 -16.005 4.987 1.00 84.25 175 TRP A CA 1
ATOM 1349 C C . TRP A 1 175 ? 21.437 -14.605 5.118 1.00 84.25 175 TRP A C 1
ATOM 1351 O O . TRP A 1 175 ? 22.109 -13.683 5.566 1.00 84.25 175 TRP A O 1
ATOM 1361 N N . ARG A 1 176 ? 20.135 -14.450 4.813 1.00 86.69 176 ARG A N 1
ATOM 1362 C CA . ARG A 1 176 ? 19.396 -13.185 5.015 1.00 86.69 176 ARG A CA 1
ATOM 1363 C C . ARG A 1 176 ? 19.267 -12.813 6.488 1.00 86.69 176 ARG A C 1
ATOM 1365 O O . ARG A 1 176 ? 19.352 -11.635 6.811 1.00 86.69 176 ARG A O 1
ATOM 1372 N N . ASP A 1 177 ? 19.068 -13.799 7.364 1.00 83.81 177 ASP A N 1
ATOM 1373 C CA . ASP A 1 177 ? 19.037 -13.567 8.812 1.00 83.81 177 ASP A CA 1
ATOM 1374 C C . ASP A 1 177 ? 20.438 -13.213 9.325 1.00 83.81 177 ASP A C 1
ATOM 1376 O O . ASP A 1 177 ? 20.572 -12.317 10.144 1.00 83.81 177 ASP A O 1
ATOM 1380 N N . GLY A 1 178 ? 21.491 -13.814 8.758 1.00 86.06 178 GLY A N 1
ATOM 1381 C CA . GLY A 1 178 ? 22.876 -13.406 9.011 1.00 86.06 178 GLY A CA 1
ATOM 1382 C C . GLY A 1 178 ? 23.136 -11.942 8.640 1.00 86.06 178 GLY A C 1
ATOM 1383 O O . GLY A 1 178 ? 23.653 -11.188 9.458 1.00 86.06 178 GLY A O 1
ATOM 1384 N N . VAL A 1 179 ? 22.705 -11.503 7.450 1.00 88.88 179 VAL A N 1
ATOM 1385 C CA . VAL A 1 179 ? 22.790 -10.085 7.045 1.00 88.88 179 VAL A CA 1
ATOM 1386 C C . VAL A 1 179 ? 21.966 -9.195 7.978 1.00 88.88 179 VAL A C 1
ATOM 1388 O O . VAL A 1 179 ? 22.438 -8.138 8.381 1.00 88.88 179 VAL A O 1
ATOM 1391 N N . ARG A 1 180 ? 20.757 -9.619 8.364 1.00 88.38 180 ARG A N 1
ATOM 1392 C CA . ARG A 1 180 ? 19.902 -8.890 9.315 1.00 88.38 180 ARG A CA 1
ATOM 1393 C C . ARG A 1 180 ? 20.585 -8.703 10.665 1.00 88.38 180 ARG A C 1
ATOM 1395 O O . ARG A 1 180 ? 20.611 -7.590 11.173 1.00 88.38 180 ARG A O 1
ATOM 1402 N N . GLN A 1 181 ? 21.139 -9.772 11.230 1.00 86.19 181 GLN A N 1
ATOM 1403 C CA . GLN A 1 181 ? 21.858 -9.733 12.502 1.00 86.19 181 GLN A CA 1
ATOM 1404 C C . GLN A 1 181 ? 23.085 -8.826 12.410 1.00 86.19 181 GLN A C 1
ATOM 1406 O O . GLN A 1 181 ? 23.308 -8.023 13.310 1.00 86.19 181 GLN A O 1
ATOM 1411 N N . ALA A 1 182 ? 23.827 -8.893 11.303 1.00 88.38 182 ALA A N 1
ATOM 1412 C CA . ALA A 1 182 ? 24.981 -8.034 11.090 1.00 88.38 182 ALA A CA 1
ATOM 1413 C C . ALA A 1 182 ? 24.572 -6.551 11.001 1.00 88.38 182 ALA A C 1
ATOM 1415 O O . ALA A 1 182 ? 25.144 -5.718 11.692 1.00 88.38 182 ALA A O 1
ATOM 1416 N N . LEU A 1 183 ? 23.518 -6.219 10.243 1.00 89.88 183 LEU A N 1
ATOM 1417 C CA . LEU A 1 183 ? 22.977 -4.853 10.167 1.00 89.88 183 LEU A CA 1
ATOM 1418 C C . LEU A 1 183 ? 22.408 -4.357 11.504 1.00 89.88 183 LEU A C 1
ATOM 1420 O O . LEU A 1 183 ? 22.500 -3.168 11.797 1.00 89.88 183 LEU A O 1
ATOM 1424 N N . ALA A 1 184 ? 21.825 -5.244 12.311 1.00 86.94 184 ALA A N 1
ATOM 1425 C CA . ALA A 1 184 ? 21.291 -4.898 13.625 1.00 86.94 184 ALA A CA 1
ATOM 1426 C C . ALA A 1 184 ? 22.390 -4.545 14.644 1.00 86.94 184 ALA A C 1
ATOM 1428 O O . ALA A 1 184 ? 22.109 -3.826 15.599 1.00 86.94 184 ALA A O 1
ATOM 1429 N N . GLN A 1 185 ? 23.615 -5.043 14.447 1.00 87.44 185 GLN A N 1
ATOM 1430 C CA . GLN A 1 185 ? 24.766 -4.765 15.315 1.00 87.44 185 GLN A CA 1
ATOM 1431 C C . GLN A 1 185 ? 25.531 -3.492 14.931 1.00 87.44 185 GLN A C 1
ATOM 1433 O O . GLN A 1 185 ? 26.303 -2.986 15.742 1.00 87.44 185 GLN A O 1
ATOM 1438 N N . VAL A 1 186 ? 25.332 -2.965 13.720 1.00 88.44 186 VAL A N 1
ATOM 1439 C CA . VAL A 1 186 ? 26.011 -1.748 13.261 1.00 88.44 186 VAL A CA 1
ATOM 1440 C C . VAL A 1 186 ? 25.396 -0.512 13.917 1.00 88.44 186 VAL A C 1
ATOM 1442 O O . VAL A 1 186 ? 24.172 -0.363 13.972 1.00 88.44 186 VAL A O 1
ATOM 1445 N N . ASP A 1 187 ? 26.247 0.423 14.347 1.00 89.88 187 ASP A N 1
ATOM 1446 C CA . ASP A 1 187 ? 25.801 1.755 14.750 1.00 89.88 187 ASP A CA 1
ATOM 1447 C C . ASP A 1 187 ? 25.333 2.556 13.525 1.00 89.88 187 ASP A C 1
ATOM 1449 O O . ASP A 1 187 ? 26.103 3.203 12.818 1.00 89.88 187 ASP A O 1
ATOM 1453 N N . ALA A 1 188 ? 24.031 2.495 13.267 1.00 90.31 188 ALA A N 1
ATOM 1454 C CA . ALA A 1 188 ? 23.360 3.276 12.238 1.00 90.31 188 ALA A CA 1
ATOM 1455 C C . ALA A 1 188 ? 22.719 4.554 12.813 1.00 90.31 188 ALA A C 1
ATOM 1457 O O . ALA A 1 188 ? 21.654 4.957 12.346 1.00 90.31 188 ALA A O 1
ATOM 1458 N N . GLN A 1 189 ? 23.307 5.160 13.854 1.00 92.00 189 GLN A N 1
ATOM 1459 C CA . GLN A 1 189 ? 22.790 6.368 14.520 1.00 92.00 189 GLN A CA 1
ATOM 1460 C C . GLN A 1 189 ? 21.336 6.209 14.999 1.00 92.00 189 GLN A C 1
ATOM 1462 O O . GLN A 1 189 ? 20.487 7.077 14.801 1.00 92.00 189 GLN A O 1
ATOM 1467 N N . GLY A 1 190 ? 21.011 5.041 15.563 1.00 88.38 190 GLY A N 1
ATOM 1468 C CA . GLY A 1 190 ? 19.650 4.705 16.002 1.00 88.38 190 GLY A CA 1
ATOM 1469 C C . GLY A 1 190 ? 18.659 4.380 14.872 1.00 88.38 190 GLY A C 1
ATOM 1470 O O . GLY A 1 190 ? 17.490 4.128 15.147 1.00 88.38 190 GLY A O 1
ATOM 1471 N N . ARG A 1 191 ? 19.096 4.337 13.603 1.00 92.81 191 ARG A N 1
ATOM 1472 C CA . ARG A 1 191 ? 18.250 4.056 12.424 1.00 92.81 191 ARG A CA 1
ATOM 1473 C C . ARG A 1 191 ? 18.463 2.669 11.812 1.00 92.81 191 ARG A C 1
ATOM 1475 O O . ARG A 1 191 ? 18.141 2.456 10.642 1.00 92.81 191 ARG A O 1
ATOM 1482 N N . SER A 1 192 ? 18.943 1.697 12.591 1.00 89.88 192 SER A N 1
ATOM 1483 C CA . SER A 1 192 ? 19.140 0.312 12.125 1.00 89.88 192 SER A CA 1
ATOM 1484 C C . SER A 1 192 ? 17.834 -0.319 11.621 1.00 89.88 192 SER A C 1
ATOM 1486 O O . SER A 1 192 ? 17.837 -1.003 10.599 1.00 89.88 192 SER A O 1
ATOM 1488 N N . GLY A 1 193 ? 16.695 -0.012 12.254 1.00 88.38 193 GLY A N 1
ATOM 1489 C CA . GLY A 1 193 ? 15.362 -0.423 11.800 1.00 88.38 193 GLY A CA 1
ATOM 1490 C C . GLY A 1 193 ? 15.006 0.057 10.390 1.00 88.38 193 GLY A C 1
ATOM 1491 O O . GLY A 1 193 ? 14.603 -0.739 9.542 1.00 88.38 193 GLY A O 1
ATOM 1492 N N . ALA A 1 194 ? 15.214 1.346 10.105 1.00 91.06 194 ALA A N 1
ATOM 1493 C CA . ALA A 1 194 ? 14.971 1.925 8.781 1.00 91.06 194 ALA A CA 1
ATOM 1494 C C . ALA A 1 194 ? 15.955 1.398 7.722 1.00 91.06 194 ALA A C 1
ATOM 1496 O O . ALA A 1 194 ? 15.574 1.167 6.573 1.00 91.06 194 ALA A O 1
ATOM 1497 N N . LEU A 1 195 ? 17.207 1.153 8.115 1.00 92.00 195 LEU A N 1
ATOM 1498 C CA . LEU A 1 195 ? 18.228 0.554 7.258 1.00 92.00 195 LEU A CA 1
ATOM 1499 C C . LEU A 1 195 ? 17.859 -0.887 6.861 1.00 92.00 195 LEU A C 1
ATOM 1501 O O . LEU A 1 195 ? 17.905 -1.234 5.679 1.00 92.00 195 LEU A O 1
ATOM 1505 N N . MET A 1 196 ? 17.416 -1.705 7.822 1.00 89.81 196 MET A N 1
ATOM 1506 C CA . MET A 1 196 ? 16.911 -3.060 7.568 1.00 89.81 196 MET A CA 1
ATOM 1507 C C . MET A 1 196 ? 15.667 -3.048 6.670 1.00 89.81 196 MET A C 1
ATOM 1509 O O . MET A 1 196 ? 15.571 -3.867 5.752 1.00 89.81 196 MET A O 1
ATOM 1513 N N . ALA A 1 197 ? 14.754 -2.090 6.862 1.00 89.06 197 ALA A N 1
ATOM 1514 C CA . ALA A 1 197 ? 13.588 -1.926 5.996 1.00 89.06 197 ALA A CA 1
ATOM 1515 C C . ALA A 1 197 ? 13.994 -1.669 4.534 1.00 89.06 197 ALA A C 1
ATOM 1517 O O . ALA A 1 197 ? 13.481 -2.322 3.624 1.00 89.06 197 ALA A O 1
ATOM 1518 N N . LEU A 1 198 ? 14.979 -0.796 4.305 1.00 89.56 198 LEU A N 1
ATOM 1519 C CA . LEU A 1 198 ? 15.436 -0.430 2.964 1.00 89.56 198 LEU A CA 1
ATOM 1520 C C . LEU A 1 198 ? 16.230 -1.547 2.259 1.00 89.56 198 LEU A C 1
ATOM 1522 O O . LEU A 1 198 ? 16.059 -1.773 1.057 1.00 89.56 198 LEU A O 1
ATOM 1526 N N . VAL A 1 199 ? 17.110 -2.240 2.988 1.00 90.44 199 VAL A N 1
ATOM 1527 C CA . VAL A 1 199 ? 18.012 -3.260 2.422 1.00 90.44 199 VAL A CA 1
ATOM 1528 C C . VAL A 1 199 ? 17.324 -4.622 2.302 1.00 90.44 199 VAL A C 1
ATOM 1530 O O . VAL A 1 199 ? 17.402 -5.264 1.255 1.00 90.44 199 VAL A O 1
ATOM 1533 N N . LEU A 1 200 ? 16.643 -5.066 3.362 1.00 88.56 200 LEU A N 1
ATOM 1534 C CA . LEU A 1 200 ? 16.077 -6.416 3.472 1.00 88.56 200 LEU A CA 1
ATOM 1535 C C . LEU A 1 200 ? 14.564 -6.471 3.253 1.00 88.56 200 LEU A C 1
ATOM 1537 O O . LEU A 1 200 ? 14.022 -7.570 3.106 1.00 88.56 200 LEU A O 1
ATOM 1541 N N . GLY A 1 201 ? 13.885 -5.321 3.238 1.00 85.62 201 GLY A N 1
ATOM 1542 C CA . GLY A 1 201 ? 12.425 -5.247 3.204 1.00 85.62 201 GLY A CA 1
ATOM 1543 C C . GLY A 1 201 ? 11.788 -5.515 4.568 1.00 85.62 201 GLY A C 1
ATOM 1544 O O . GLY A 1 201 ? 10.586 -5.766 4.632 1.00 85.62 201 GLY A O 1
ATOM 1545 N N . ASP A 1 202 ? 12.579 -5.499 5.648 1.00 83.38 202 ASP A N 1
ATOM 1546 C CA . ASP A 1 202 ? 12.122 -5.792 7.008 1.00 83.38 202 ASP A CA 1
ATOM 1547 C C . ASP A 1 202 ? 11.763 -4.510 7.767 1.00 83.38 202 ASP A C 1
ATOM 1549 O O . ASP A 1 202 ? 12.610 -3.868 8.383 1.00 83.38 202 ASP A O 1
ATOM 1553 N N . GLY A 1 203 ? 10.481 -4.140 7.735 1.00 80.44 203 GLY A N 1
ATOM 1554 C CA . GLY A 1 203 ? 9.949 -3.016 8.512 1.00 80.44 203 GLY A CA 1
ATOM 1555 C C . GLY A 1 203 ? 9.759 -3.306 10.006 1.00 80.44 203 GLY A C 1
ATOM 1556 O O . GLY A 1 203 ? 9.257 -2.438 10.715 1.00 80.44 203 GLY A O 1
ATOM 1557 N N . GLY A 1 204 ? 10.116 -4.501 10.498 1.00 75.94 204 GLY A N 1
ATOM 1558 C CA . GLY A 1 204 ? 9.901 -4.897 11.893 1.00 75.94 204 GLY A CA 1
ATOM 1559 C C . GLY A 1 204 ? 10.704 -4.089 12.916 1.00 75.94 204 GLY A C 1
ATOM 1560 O O . GLY A 1 204 ? 10.334 -4.074 14.083 1.00 75.94 204 GLY A O 1
ATOM 1561 N N . GLY A 1 205 ? 11.777 -3.416 12.488 1.00 78.81 205 GLY A N 1
ATOM 1562 C CA . GLY A 1 205 ? 12.593 -2.552 13.348 1.00 78.81 205 GLY A CA 1
ATOM 1563 C C . GLY A 1 205 ? 12.162 -1.081 13.392 1.00 78.81 205 GLY A C 1
ATOM 1564 O O . GLY A 1 205 ? 12.801 -0.304 14.092 1.00 78.81 205 GLY A O 1
ATOM 1565 N N . LEU A 1 206 ? 11.140 -0.672 12.631 1.00 86.19 206 LEU A N 1
ATOM 1566 C CA . LEU A 1 206 ? 10.626 0.702 12.661 1.00 86.19 206 LEU A CA 1
ATOM 1567 C C . LEU A 1 206 ? 9.712 0.901 13.873 1.00 86.19 206 LEU A C 1
ATOM 1569 O O . LEU A 1 206 ? 8.810 0.093 14.111 1.00 86.19 206 LEU A O 1
ATOM 1573 N N . SER A 1 207 ? 9.918 1.995 14.609 1.00 85.19 207 SER A N 1
ATOM 1574 C CA . SER A 1 207 ? 9.039 2.372 15.718 1.00 85.19 207 SER A CA 1
ATOM 1575 C C . SER A 1 207 ? 7.653 2.790 15.204 1.00 85.19 207 SER A C 1
ATOM 1577 O O . SER A 1 207 ? 7.461 3.077 14.019 1.00 85.19 207 SER A O 1
ATOM 1579 N N . ARG A 1 208 ? 6.656 2.845 16.092 1.00 79.19 208 ARG A N 1
ATOM 1580 C CA . ARG A 1 208 ? 5.314 3.334 15.722 1.00 79.19 208 ARG A CA 1
ATOM 1581 C C . ARG A 1 208 ? 5.332 4.791 15.286 1.00 79.19 208 ARG A C 1
ATOM 1583 O O . ARG A 1 208 ? 4.670 5.146 14.317 1.00 79.19 208 ARG A O 1
ATOM 1590 N N . GLU A 1 209 ? 6.119 5.606 15.977 1.00 84.69 209 GLU A N 1
ATOM 1591 C CA . GLU A 1 209 ? 6.306 7.018 15.646 1.00 84.69 209 GLU A CA 1
ATOM 1592 C C . GLU A 1 209 ? 6.915 7.174 14.250 1.00 84.69 209 GLU A C 1
ATOM 1594 O O . GLU A 1 209 ? 6.443 7.990 13.460 1.00 84.69 209 GLU A O 1
ATOM 1599 N N . ASP A 1 210 ? 7.889 6.329 13.898 1.00 90.12 210 ASP A N 1
ATOM 1600 C CA . ASP A 1 210 ? 8.468 6.315 12.556 1.00 90.12 210 ASP A CA 1
ATOM 1601 C C . ASP A 1 210 ? 7.407 5.977 11.495 1.00 90.12 210 ASP A C 1
ATOM 1603 O O . ASP A 1 210 ? 7.322 6.660 10.472 1.00 90.12 210 ASP A O 1
ATOM 1607 N N . TRP A 1 211 ? 6.559 4.968 11.737 1.00 87.31 211 TRP A N 1
ATOM 1608 C CA . TRP A 1 211 ? 5.446 4.637 10.837 1.00 87.31 211 TRP A CA 1
ATOM 1609 C C . TRP A 1 211 ? 4.479 5.810 10.646 1.00 87.31 211 TRP A C 1
ATOM 1611 O O . TRP A 1 211 ? 4.102 6.103 9.508 1.00 87.31 211 TRP A O 1
ATOM 1621 N N . GLN A 1 212 ? 4.131 6.508 11.729 1.00 87.94 212 GLN A N 1
ATOM 1622 C CA . GLN A 1 212 ? 3.231 7.659 11.694 1.00 87.94 212 GLN A CA 1
ATOM 1623 C C . GLN A 1 212 ? 3.835 8.826 10.896 1.00 87.94 212 GLN A C 1
ATOM 1625 O O . GLN A 1 212 ? 3.186 9.349 9.992 1.00 87.94 212 GLN A O 1
ATOM 1630 N N . VAL A 1 213 ? 5.106 9.175 11.130 1.00 93.00 213 VAL A N 1
ATOM 1631 C CA . VAL A 1 213 ? 5.805 10.244 10.389 1.00 93.00 213 VAL A CA 1
ATOM 1632 C C . VAL A 1 213 ? 5.838 9.958 8.884 1.00 93.00 213 VAL A C 1
ATOM 1634 O O . VAL A 1 213 ? 5.609 10.851 8.059 1.00 93.00 213 VAL A O 1
ATOM 1637 N N . LEU A 1 214 ? 6.096 8.707 8.498 1.00 92.94 214 LEU A N 1
ATOM 1638 C CA . LEU A 1 214 ? 6.111 8.301 7.093 1.00 92.94 214 LEU A CA 1
ATOM 1639 C C . LEU A 1 214 ? 4.719 8.369 6.458 1.00 92.94 214 LEU A C 1
ATOM 1641 O O . LEU A 1 214 ? 4.587 8.729 5.285 1.00 92.94 214 LEU A O 1
ATOM 1645 N N . GLN A 1 215 ? 3.682 8.014 7.213 1.00 90.38 215 GLN A N 1
ATOM 1646 C CA . GLN A 1 215 ? 2.293 8.065 6.771 1.00 90.38 215 GLN A CA 1
ATOM 1647 C C . GLN A 1 215 ? 1.815 9.508 6.593 1.00 90.38 215 GLN A C 1
ATOM 1649 O O . GLN A 1 215 ? 1.303 9.851 5.524 1.00 90.38 215 GLN A O 1
ATOM 1654 N N . ASP A 1 216 ? 2.088 10.370 7.571 1.00 91.31 216 ASP A N 1
ATOM 1655 C CA . ASP A 1 216 ? 1.718 11.787 7.563 1.00 91.31 216 ASP A CA 1
ATOM 1656 C C . ASP A 1 216 ? 2.373 12.567 6.425 1.00 91.31 216 ASP A C 1
ATOM 1658 O O . ASP A 1 216 ? 1.755 13.431 5.798 1.00 91.31 216 ASP A O 1
ATOM 1662 N N . THR A 1 217 ? 3.610 12.213 6.086 1.00 94.31 217 THR A N 1
ATOM 1663 C CA . THR A 1 217 ? 4.352 12.825 4.977 1.00 94.31 217 THR A CA 1
ATOM 1664 C C . THR A 1 217 ? 4.162 12.115 3.634 1.00 94.31 217 THR A C 1
ATOM 1666 O O . THR A 1 217 ? 4.716 12.555 2.629 1.00 94.31 217 THR A O 1
ATOM 1669 N N . GLY A 1 218 ? 3.396 11.019 3.576 1.00 91.19 218 GLY A N 1
ATOM 1670 C CA . GLY A 1 218 ? 3.169 10.256 2.343 1.00 91.19 218 GLY A CA 1
ATOM 1671 C C . GLY A 1 218 ? 4.420 9.554 1.792 1.00 91.19 218 GLY A C 1
ATOM 1672 O O . GLY A 1 218 ? 4.496 9.282 0.591 1.00 91.19 218 GLY A O 1
ATOM 1673 N N . THR A 1 219 ? 5.398 9.255 2.650 1.00 92.31 219 THR A N 1
ATOM 1674 C CA . THR A 1 219 ? 6.715 8.685 2.310 1.00 92.31 219 THR A CA 1
ATOM 1675 C C . THR A 1 219 ? 6.870 7.203 2.672 1.00 92.31 219 THR A C 1
ATOM 1677 O O . THR A 1 219 ? 7.927 6.628 2.431 1.00 92.31 219 THR A O 1
ATOM 1680 N N . VAL A 1 220 ? 5.815 6.530 3.155 1.00 88.62 220 VAL A N 1
ATOM 1681 C CA . VAL A 1 220 ? 5.817 5.080 3.487 1.00 88.62 220 VAL A CA 1
ATOM 1682 C C . VAL A 1 220 ? 6.427 4.207 2.381 1.00 88.62 220 VAL A C 1
ATOM 1684 O O . VAL A 1 220 ? 7.172 3.262 2.639 1.00 88.62 220 VAL A O 1
ATOM 1687 N N . HIS A 1 221 ? 6.146 4.544 1.124 1.00 85.19 221 HIS A N 1
ATOM 1688 C CA . HIS A 1 221 ? 6.626 3.815 -0.050 1.00 85.19 221 HIS A CA 1
ATOM 1689 C C . HIS A 1 221 ? 8.149 3.901 -0.276 1.00 85.19 221 HIS A C 1
ATOM 1691 O O . HIS A 1 221 ? 8.661 3.184 -1.131 1.00 85.19 221 HIS A O 1
ATOM 1697 N N . LEU A 1 222 ? 8.869 4.773 0.442 1.00 86.12 222 LEU A N 1
ATOM 1698 C CA . LEU A 1 222 ? 10.329 4.891 0.367 1.00 86.12 222 LEU A CA 1
ATOM 1699 C C . LEU A 1 222 ? 11.056 3.855 1.226 1.00 86.12 222 LEU A C 1
ATOM 1701 O O . LEU A 1 222 ? 12.189 3.512 0.914 1.00 86.12 222 LEU A O 1
ATOM 1705 N N . LEU A 1 223 ? 10.430 3.355 2.293 1.00 82.31 223 LEU A N 1
ATOM 1706 C CA . LEU A 1 223 ? 11.047 2.366 3.189 1.00 82.31 223 LEU A CA 1
ATOM 1707 C C . LEU A 1 223 ? 10.511 0.956 2.975 1.00 82.31 223 LEU A C 1
ATOM 1709 O O . LEU A 1 223 ? 11.194 -0.019 3.270 1.00 82.31 223 LEU A O 1
ATOM 1713 N N . VAL A 1 224 ? 9.327 0.833 2.379 1.00 70.88 224 VAL A N 1
ATOM 1714 C CA . VAL A 1 224 ? 8.874 -0.432 1.801 1.00 70.88 224 VAL A CA 1
ATOM 1715 C C . VAL A 1 224 ? 9.503 -0.552 0.416 1.00 70.88 224 VAL A C 1
ATOM 1717 O O . VAL A 1 224 ? 9.219 0.279 -0.443 1.00 70.88 224 VAL A O 1
ATOM 1720 N N . ILE A 1 225 ? 10.357 -1.561 0.191 1.00 70.56 225 ILE A N 1
ATOM 1721 C CA . ILE A 1 225 ? 11.136 -1.718 -1.052 1.00 70.56 225 ILE A CA 1
ATOM 1722 C C . ILE A 1 225 ? 10.261 -1.482 -2.288 1.00 70.56 225 ILE A C 1
ATOM 1724 O O . ILE A 1 225 ? 9.380 -2.273 -2.639 1.00 70.56 225 ILE A O 1
ATOM 1728 N N . SER A 1 226 ? 10.518 -0.351 -2.943 1.00 71.44 226 SER A N 1
ATOM 1729 C CA . SER A 1 226 ? 9.763 0.101 -4.098 1.00 71.44 226 SER A CA 1
ATOM 1730 C C . SER A 1 226 ? 10.325 -0.515 -5.378 1.00 71.44 226 SER A C 1
ATOM 1732 O O . SER A 1 226 ? 11.520 -0.803 -5.499 1.00 71.44 226 SER A O 1
ATOM 1734 N N . GLY A 1 227 ? 9.472 -0.655 -6.396 1.00 73.88 227 GLY A N 1
ATOM 1735 C CA . GLY A 1 227 ? 9.934 -1.053 -7.726 1.00 73.88 227 GLY A CA 1
ATOM 1736 C C . GLY A 1 227 ? 10.926 -0.062 -8.346 1.00 73.88 227 GLY A C 1
ATOM 1737 O O . GLY A 1 227 ? 11.711 -0.448 -9.210 1.00 73.88 227 GLY A O 1
ATOM 1738 N N . GLN A 1 228 ? 10.945 1.188 -7.866 1.00 82.69 228 GLN A N 1
ATOM 1739 C CA . GLN A 1 228 ? 11.925 2.192 -8.269 1.00 82.69 228 GLN A CA 1
ATOM 1740 C C . GLN A 1 228 ? 13.337 1.824 -7.809 1.00 82.69 228 GLN A C 1
ATOM 1742 O O . GLN A 1 228 ? 14.262 1.984 -8.596 1.00 82.69 228 GLN A O 1
ATOM 1747 N N . HIS A 1 229 ? 13.528 1.302 -6.593 1.00 85.38 229 HIS A N 1
ATOM 1748 C CA . HIS A 1 229 ? 14.863 0.919 -6.113 1.00 85.38 229 HIS A CA 1
ATOM 1749 C C . HIS A 1 229 ? 15.468 -0.205 -6.964 1.00 85.38 229 HIS A C 1
ATOM 1751 O O . HIS A 1 229 ? 16.626 -0.141 -7.371 1.00 85.38 229 HIS A O 1
ATOM 1757 N N . ILE A 1 230 ? 14.646 -1.198 -7.313 1.00 87.56 230 ILE A N 1
ATOM 1758 C CA . ILE A 1 230 ? 15.042 -2.315 -8.180 1.00 87.56 230 ILE A CA 1
ATOM 1759 C C . ILE A 1 230 ? 15.333 -1.815 -9.599 1.00 87.56 230 ILE A C 1
ATOM 1761 O O . ILE A 1 230 ? 16.343 -2.188 -10.194 1.00 87.56 230 ILE A O 1
ATOM 1765 N N . GLY A 1 231 ? 14.477 -0.937 -10.130 1.00 87.00 231 GLY A N 1
ATOM 1766 C CA . GLY A 1 231 ? 14.674 -0.315 -11.438 1.00 87.00 231 GLY A CA 1
ATOM 1767 C C . GLY A 1 231 ? 15.926 0.558 -11.510 1.00 87.00 231 GLY A C 1
ATOM 1768 O O . GLY A 1 231 ? 16.624 0.527 -12.519 1.00 87.00 231 GLY A O 1
ATOM 1769 N N . LEU A 1 232 ? 16.242 1.295 -10.442 1.00 87.25 232 LEU A N 1
ATOM 1770 C CA . LEU A 1 232 ? 17.431 2.139 -10.350 1.00 87.25 232 LEU A CA 1
ATOM 1771 C C . LEU A 1 232 ? 18.706 1.297 -10.361 1.00 87.25 232 LEU A C 1
ATOM 1773 O O . LEU A 1 232 ? 19.612 1.598 -11.132 1.00 87.25 232 LEU A O 1
ATOM 1777 N N . LEU A 1 233 ? 18.759 0.226 -9.563 1.00 90.12 233 LEU A N 1
ATOM 1778 C CA . LEU A 1 233 ? 19.906 -0.681 -9.542 1.00 90.12 233 LEU A CA 1
ATOM 1779 C C . LEU A 1 233 ? 20.109 -1.356 -10.906 1.00 90.12 233 LEU A C 1
ATOM 1781 O O . LEU A 1 233 ? 21.215 -1.345 -11.444 1.00 90.12 233 LEU A O 1
ATOM 1785 N N . ALA A 1 234 ? 19.037 -1.889 -11.502 1.00 92.06 234 ALA A N 1
ATOM 1786 C CA . ALA A 1 234 ? 19.089 -2.484 -12.836 1.00 92.06 234 ALA A CA 1
ATOM 1787 C C . ALA A 1 234 ? 19.542 -1.463 -13.897 1.00 92.06 234 ALA A C 1
ATOM 1789 O O . ALA A 1 234 ? 20.384 -1.768 -14.741 1.00 92.06 234 ALA A O 1
ATOM 1790 N N . GLY A 1 235 ? 19.018 -0.236 -13.830 1.00 91.12 235 GLY A N 1
ATOM 1791 C CA . GLY A 1 235 ? 19.389 0.869 -14.709 1.00 91.12 235 GLY A CA 1
ATOM 1792 C C . GLY A 1 235 ? 20.850 1.290 -14.553 1.00 91.12 235 GLY A C 1
ATOM 1793 O O . GLY A 1 235 ? 21.526 1.487 -15.558 1.00 91.12 235 GLY A O 1
ATOM 1794 N N . LEU A 1 236 ? 21.361 1.372 -13.321 1.00 91.00 236 LEU A N 1
ATOM 1795 C CA . LEU A 1 236 ? 22.763 1.675 -13.034 1.00 91.00 236 LEU A CA 1
ATOM 1796 C C . LEU A 1 236 ? 23.687 0.618 -13.642 1.00 91.00 236 LEU A C 1
ATOM 1798 O O . LEU A 1 236 ? 24.607 0.968 -14.375 1.00 91.00 236 LEU A O 1
ATOM 1802 N N . VAL A 1 237 ? 23.415 -0.669 -13.405 1.00 93.00 237 VAL A N 1
ATOM 1803 C CA . VAL A 1 237 ? 24.206 -1.770 -13.980 1.00 93.00 237 VAL A CA 1
ATOM 1804 C C . VAL A 1 237 ? 24.169 -1.732 -15.508 1.00 93.00 237 VAL A C 1
ATOM 1806 O O . VAL A 1 237 ? 25.212 -1.827 -16.155 1.00 93.00 237 VAL A O 1
ATOM 1809 N N . TYR A 1 238 ? 22.992 -1.505 -16.097 1.00 94.50 238 TYR A N 1
ATOM 1810 C CA . TYR A 1 238 ? 22.851 -1.344 -17.544 1.00 94.50 238 TYR A CA 1
ATOM 1811 C C . TYR A 1 238 ? 23.692 -0.170 -18.081 1.00 94.50 238 TYR A C 1
ATOM 1813 O O . TYR A 1 238 ? 24.382 -0.309 -19.095 1.00 94.50 238 TYR A O 1
ATOM 1821 N N . LEU A 1 239 ? 23.661 0.985 -17.406 1.00 93.12 239 LEU A N 1
ATOM 1822 C CA . LEU A 1 239 ? 24.421 2.181 -17.781 1.00 93.12 239 LEU A CA 1
ATOM 1823 C C . LEU A 1 239 ? 25.930 1.987 -17.625 1.00 93.12 239 LEU A C 1
ATOM 1825 O O . LEU A 1 239 ? 26.670 2.453 -18.485 1.00 93.12 239 LEU A O 1
ATOM 1829 N N . LEU A 1 240 ? 26.388 1.281 -16.589 1.00 93.56 240 LEU A N 1
ATOM 1830 C CA . LEU A 1 240 ? 27.806 0.975 -16.382 1.00 93.56 240 LEU A CA 1
ATOM 1831 C C . LEU A 1 240 ? 28.358 0.092 -17.504 1.00 93.56 240 LEU A C 1
ATOM 1833 O O . LEU A 1 240 ? 29.390 0.425 -18.079 1.00 93.56 240 LEU A O 1
ATOM 1837 N N . VAL A 1 241 ? 27.644 -0.975 -17.881 1.00 93.88 241 VAL A N 1
ATOM 1838 C CA . VAL A 1 241 ? 28.044 -1.833 -19.014 1.00 93.88 241 VAL A CA 1
ATOM 1839 C C . VAL A 1 241 ? 28.020 -1.044 -20.325 1.00 93.88 241 VAL A C 1
ATOM 1841 O O . VAL A 1 241 ? 28.962 -1.112 -21.112 1.00 93.88 241 VAL A O 1
ATOM 1844 N N . THR A 1 242 ? 26.976 -0.239 -20.545 1.00 92.50 242 THR A N 1
ATOM 1845 C CA . THR A 1 242 ? 26.862 0.615 -21.740 1.00 92.50 242 THR A CA 1
ATOM 1846 C C . THR A 1 242 ? 27.992 1.651 -21.804 1.00 92.50 242 THR A C 1
ATOM 1848 O O . THR A 1 242 ? 28.555 1.889 -22.870 1.00 92.50 242 THR A O 1
ATOM 1851 N N . GLY A 1 243 ? 28.347 2.262 -20.672 1.00 92.00 243 GLY A N 1
ATOM 1852 C CA . GLY A 1 243 ? 29.451 3.211 -20.551 1.00 92.00 243 GLY A CA 1
ATOM 1853 C C . GLY A 1 243 ? 30.798 2.545 -20.808 1.00 92.00 243 GLY A C 1
ATOM 1854 O O . GLY A 1 243 ? 31.560 3.029 -21.639 1.00 92.00 243 GLY A O 1
ATOM 1855 N N . ALA A 1 244 ? 31.060 1.397 -20.180 1.00 92.94 244 ALA A N 1
ATOM 1856 C CA . ALA A 1 244 ? 32.272 0.614 -20.412 1.00 92.94 244 ALA A CA 1
ATOM 1857 C C . ALA A 1 244 ? 32.424 0.235 -21.892 1.00 92.94 244 ALA A C 1
ATOM 1859 O O . ALA A 1 244 ? 33.508 0.378 -22.452 1.00 92.94 244 ALA A O 1
ATOM 1860 N N . ALA A 1 245 ? 31.335 -0.169 -22.552 1.00 91.94 245 ALA A N 1
ATOM 1861 C CA . ALA A 1 245 ? 31.340 -0.448 -23.985 1.00 91.94 245 ALA A CA 1
ATOM 1862 C C . ALA A 1 245 ? 31.616 0.810 -24.822 1.00 91.94 245 ALA A C 1
ATOM 1864 O O . ALA A 1 245 ? 32.410 0.766 -25.757 1.00 91.94 245 ALA A O 1
ATOM 1865 N N . ARG A 1 246 ? 31.018 1.951 -24.459 1.00 91.62 246 ARG A N 1
ATOM 1866 C CA . ARG A 1 246 ? 31.222 3.234 -25.149 1.00 91.62 246 ARG A CA 1
ATOM 1867 C C . ARG A 1 246 ? 32.653 3.766 -25.028 1.00 91.62 246 ARG A C 1
ATOM 1869 O O . ARG A 1 246 ? 33.135 4.382 -25.972 1.00 91.62 246 ARG A O 1
ATOM 1876 N N . TYR A 1 247 ? 33.307 3.549 -23.889 1.00 93.12 247 TYR A N 1
ATOM 1877 C CA . TYR A 1 247 ? 34.682 3.987 -23.626 1.00 93.12 247 TYR A CA 1
ATOM 1878 C C . TYR A 1 247 ? 35.741 2.918 -23.952 1.00 93.12 247 TYR A C 1
ATOM 1880 O O . TYR A 1 247 ? 36.912 3.118 -23.648 1.00 93.12 247 TYR A O 1
ATOM 1888 N N . GLY A 1 248 ? 35.355 1.790 -24.562 1.00 89.88 248 GLY A N 1
ATOM 1889 C CA . GLY A 1 248 ? 36.285 0.729 -24.975 1.00 89.88 248 GLY A CA 1
ATOM 1890 C C . GLY A 1 248 ? 36.859 -0.123 -23.834 1.00 89.88 248 GLY A C 1
ATOM 1891 O O . GLY A 1 248 ? 37.776 -0.902 -24.064 1.00 89.88 248 GLY A O 1
ATOM 1892 N N . LEU A 1 249 ? 36.323 0.001 -22.616 1.00 92.62 249 LEU A N 1
ATOM 1893 C CA . LEU A 1 249 ? 36.709 -0.797 -21.443 1.00 92.62 249 LEU A CA 1
ATOM 1894 C C . LEU A 1 249 ? 36.028 -2.175 -21.418 1.00 92.62 249 LEU A C 1
ATOM 1896 O O . LEU A 1 249 ? 36.440 -3.059 -20.670 1.00 92.62 249 LEU A O 1
ATOM 1900 N N . TRP A 1 250 ? 34.957 -2.357 -22.198 1.00 93.62 250 TRP A N 1
ATOM 1901 C CA . TRP A 1 250 ? 34.260 -3.637 -22.302 1.00 93.62 250 TRP A CA 1
ATOM 1902 C C . TRP A 1 250 ? 34.984 -4.581 -23.274 1.00 93.62 250 TRP A C 1
ATOM 1904 O O . TRP A 1 250 ? 35.347 -4.140 -24.368 1.00 93.62 250 TRP A O 1
ATOM 1914 N N . PRO A 1 251 ? 35.151 -5.875 -22.941 1.00 90.25 251 PRO A N 1
ATOM 1915 C CA . PRO A 1 251 ? 35.795 -6.832 -23.835 1.00 90.25 251 PRO A CA 1
ATOM 1916 C C . PRO A 1 251 ? 35.105 -6.882 -25.204 1.00 90.25 251 PRO A C 1
ATOM 1918 O O . PRO A 1 251 ? 33.925 -7.222 -25.296 1.00 90.25 251 PRO A O 1
ATOM 1921 N N . GLY A 1 252 ? 35.845 -6.587 -26.278 1.00 84.50 252 GLY A N 1
ATOM 1922 C CA . GLY A 1 252 ? 35.305 -6.554 -27.645 1.00 84.50 252 GLY A CA 1
ATOM 1923 C C . GLY A 1 252 ? 34.780 -7.904 -28.155 1.00 84.50 252 GLY A C 1
ATOM 1924 O O . GLY A 1 252 ? 34.006 -7.944 -29.105 1.00 84.50 252 GLY A O 1
ATOM 1925 N N . SER A 1 253 ? 35.158 -9.007 -27.502 1.00 89.69 253 SER A N 1
ATOM 1926 C CA . SER A 1 253 ? 34.673 -10.361 -27.789 1.00 89.69 253 SER A CA 1
ATOM 1927 C C . SER A 1 253 ? 33.269 -10.648 -27.245 1.00 89.69 253 SER A C 1
ATOM 1929 O O . SER A 1 253 ? 32.639 -11.614 -27.673 1.00 89.69 253 SER A O 1
ATOM 1931 N N . LEU A 1 254 ? 32.763 -9.841 -26.305 1.00 90.81 254 LEU A N 1
ATOM 1932 C CA . LEU A 1 254 ? 31.467 -10.057 -25.667 1.00 90.81 254 LEU A CA 1
ATOM 1933 C C . LEU A 1 254 ? 30.442 -9.030 -26.166 1.00 90.81 254 LEU A C 1
ATOM 1935 O O . LEU A 1 254 ? 30.665 -7.825 -26.025 1.00 90.81 254 LEU A O 1
ATOM 1939 N N . PRO A 1 255 ? 29.273 -9.460 -26.678 1.00 91.88 255 PRO A N 1
ATOM 1940 C CA . PRO A 1 255 ? 28.254 -8.529 -27.143 1.00 91.88 255 PRO A CA 1
ATOM 1941 C C . PRO A 1 255 ? 27.683 -7.745 -25.954 1.00 91.88 255 PRO A C 1
ATOM 1943 O O . PRO A 1 255 ? 26.985 -8.297 -25.104 1.00 91.88 255 PRO A O 1
ATOM 1946 N N . TRP A 1 256 ? 27.972 -6.444 -25.886 1.00 92.69 256 TRP A N 1
ATOM 1947 C CA . TRP A 1 256 ? 27.653 -5.620 -24.714 1.00 92.69 256 TRP A CA 1
ATOM 1948 C C . TRP A 1 256 ? 26.154 -5.583 -24.381 1.00 92.69 256 TRP A C 1
ATOM 1950 O O . TRP A 1 256 ? 25.802 -5.533 -23.210 1.00 92.69 256 TRP A O 1
ATOM 1960 N N . LEU A 1 257 ? 25.261 -5.630 -25.380 1.00 91.62 257 LEU A N 1
ATOM 1961 C CA . LEU A 1 257 ? 23.817 -5.473 -25.167 1.00 91.62 257 LEU A CA 1
ATOM 1962 C C . LEU A 1 257 ? 23.177 -6.678 -24.434 1.00 91.62 257 LEU A C 1
ATOM 1964 O O . LEU A 1 257 ? 22.549 -6.451 -23.399 1.00 91.62 257 LEU A O 1
ATOM 1968 N N . PRO A 1 258 ? 23.345 -7.943 -24.880 1.00 93.38 258 PRO A N 1
ATOM 1969 C CA . PRO A 1 258 ? 22.927 -9.121 -24.115 1.00 93.38 258 PRO A CA 1
ATOM 1970 C C . PRO A 1 258 ? 23.483 -9.164 -22.693 1.00 93.38 258 PRO A C 1
ATOM 1972 O O . PRO A 1 258 ? 22.737 -9.468 -21.766 1.00 93.38 258 PRO A O 1
ATOM 1975 N N . TRP A 1 259 ? 24.758 -8.810 -22.505 1.00 94.31 259 TRP A N 1
ATOM 1976 C CA . TRP A 1 259 ? 25.375 -8.768 -21.179 1.00 94.31 259 TRP A CA 1
ATOM 1977 C C . TRP A 1 259 ? 24.823 -7.637 -20.311 1.00 94.31 259 TRP A C 1
ATOM 1979 O O . TRP A 1 259 ? 24.525 -7.872 -19.146 1.00 94.31 259 TRP A O 1
ATOM 1989 N N . ALA A 1 260 ? 24.600 -6.443 -20.865 1.00 94.00 260 ALA A N 1
ATOM 1990 C CA . ALA A 1 260 ? 23.967 -5.337 -20.150 1.00 94.00 260 ALA A CA 1
ATOM 1991 C C . ALA A 1 260 ? 22.556 -5.719 -19.685 1.00 94.00 260 ALA A C 1
ATOM 1993 O O . ALA A 1 260 ? 22.211 -5.502 -18.527 1.00 94.00 260 ALA A O 1
ATOM 1994 N N . CYS A 1 261 ? 21.751 -6.331 -20.560 1.00 94.44 261 CYS A N 1
ATOM 1995 C CA . CYS A 1 261 ? 20.421 -6.824 -20.207 1.00 94.44 261 CYS A CA 1
ATOM 1996 C C . CYS A 1 261 ? 20.480 -7.958 -19.173 1.00 94.44 261 CYS A C 1
ATOM 1998 O O . CYS A 1 261 ? 19.744 -7.922 -18.189 1.00 94.44 261 CYS A O 1
ATOM 2000 N N . GLY A 1 262 ? 21.359 -8.942 -19.369 1.00 95.62 262 GLY A N 1
ATOM 2001 C CA . GLY A 1 262 ? 21.520 -10.077 -18.462 1.00 95.62 262 GLY A CA 1
ATOM 2002 C C . GLY A 1 262 ? 21.966 -9.650 -17.065 1.00 95.62 262 GLY A C 1
ATOM 2003 O O . GLY A 1 262 ? 21.333 -10.027 -16.084 1.00 95.62 262 GLY A O 1
ATOM 2004 N N . LEU A 1 263 ? 22.997 -8.806 -16.967 1.00 95.56 263 LEU A N 1
ATOM 2005 C CA . LEU A 1 263 ? 23.522 -8.301 -15.696 1.00 95.56 263 LEU A CA 1
ATOM 2006 C C . LEU A 1 263 ? 22.544 -7.352 -14.999 1.00 95.56 263 LEU A C 1
ATOM 2008 O O . LEU A 1 263 ? 22.380 -7.442 -13.786 1.00 95.56 263 LEU A O 1
ATOM 2012 N N . ALA A 1 264 ? 21.847 -6.484 -15.739 1.00 95.69 264 ALA A N 1
ATOM 2013 C CA . ALA A 1 264 ? 20.814 -5.624 -15.163 1.00 95.69 264 ALA A CA 1
ATOM 2014 C C . ALA A 1 264 ? 19.653 -6.441 -14.577 1.00 95.69 264 ALA A C 1
ATOM 2016 O O . ALA A 1 264 ? 19.183 -6.152 -13.475 1.00 95.69 264 ALA A O 1
ATOM 2017 N N . PHE A 1 265 ? 19.208 -7.485 -15.285 1.00 95.75 265 PHE A N 1
ATOM 2018 C CA . PHE A 1 265 ? 18.179 -8.387 -14.775 1.00 95.75 265 PHE A CA 1
ATOM 2019 C C . PHE A 1 265 ? 18.685 -9.209 -13.585 1.00 95.75 265 PHE A C 1
ATOM 2021 O O . PHE A 1 265 ? 17.971 -9.346 -12.594 1.00 95.75 265 PHE A O 1
ATOM 2028 N N . LEU A 1 266 ? 19.931 -9.688 -13.632 1.00 96.00 266 LEU A N 1
ATOM 2029 C CA . LEU A 1 266 ? 20.562 -10.398 -12.521 1.00 96.00 266 LEU A CA 1
ATOM 2030 C C . LEU A 1 266 ? 20.673 -9.512 -11.274 1.00 96.00 266 LEU A C 1
ATOM 2032 O O . LEU A 1 266 ? 20.385 -9.980 -10.179 1.00 96.00 266 LEU A O 1
ATOM 2036 N N . ALA A 1 267 ? 21.014 -8.232 -11.429 1.00 93.31 267 ALA A N 1
ATOM 2037 C CA . ALA A 1 267 ? 21.043 -7.271 -10.330 1.00 93.31 267 ALA A CA 1
ATOM 2038 C C . ALA A 1 267 ? 19.642 -7.029 -9.745 1.00 93.31 267 ALA A C 1
ATOM 2040 O O . ALA A 1 267 ? 19.480 -7.014 -8.524 1.00 93.31 267 ALA A O 1
ATOM 2041 N N . ALA A 1 268 ? 18.614 -6.916 -10.597 1.00 93.62 268 ALA A N 1
ATOM 2042 C CA . ALA A 1 268 ? 17.224 -6.821 -10.152 1.00 93.62 268 ALA A CA 1
ATOM 2043 C C . ALA A 1 268 ? 16.789 -8.063 -9.355 1.00 93.62 268 ALA A C 1
ATOM 2045 O O . ALA A 1 268 ? 16.177 -7.929 -8.297 1.00 93.62 268 ALA A O 1
ATOM 2046 N N . LEU A 1 269 ? 17.121 -9.267 -9.837 1.00 93.56 269 LEU A N 1
ATOM 2047 C CA . LEU A 1 269 ? 16.836 -10.523 -9.139 1.00 93.56 269 LEU A CA 1
ATOM 2048 C C . LEU A 1 269 ? 17.639 -10.651 -7.841 1.00 93.56 269 LEU A C 1
ATOM 2050 O O . LEU A 1 269 ? 17.082 -11.066 -6.832 1.00 93.56 269 LEU A O 1
ATOM 2054 N N . GLY A 1 270 ? 18.917 -10.268 -7.844 1.00 91.75 270 GLY A N 1
ATOM 2055 C CA . GLY A 1 270 ? 19.798 -10.316 -6.678 1.00 91.75 270 GLY A CA 1
ATOM 2056 C C . GLY A 1 270 ? 19.302 -9.419 -5.548 1.00 91.75 270 GLY A C 1
ATOM 2057 O O . GLY A 1 270 ? 19.154 -9.878 -4.415 1.00 91.75 270 GLY A O 1
ATOM 2058 N N . TYR A 1 271 ? 18.935 -8.173 -5.859 1.00 90.81 271 TYR A N 1
ATOM 2059 C CA . TYR A 1 271 ? 18.302 -7.309 -4.865 1.00 90.81 271 TYR A CA 1
ATOM 2060 C C . TYR A 1 271 ? 16.911 -7.820 -4.475 1.00 90.81 271 TYR A C 1
ATOM 2062 O O . TYR A 1 271 ? 16.548 -7.774 -3.303 1.00 90.81 271 TYR A O 1
ATOM 2070 N N . GLY A 1 272 ? 16.160 -8.408 -5.411 1.00 90.12 272 GLY A N 1
ATOM 2071 C CA . GLY A 1 272 ? 14.891 -9.058 -5.099 1.00 90.12 272 GLY A CA 1
ATOM 2072 C C . GLY A 1 272 ? 15.017 -10.226 -4.113 1.00 90.12 272 GLY A C 1
ATOM 2073 O O . GLY A 1 272 ? 14.174 -10.361 -3.225 1.00 90.12 272 GLY A O 1
ATOM 2074 N N . LEU A 1 273 ? 16.085 -11.028 -4.208 1.00 88.81 273 LEU A N 1
ATOM 2075 C CA . LEU A 1 273 ? 16.404 -12.097 -3.254 1.00 88.81 273 LEU A CA 1
ATOM 2076 C C . LEU A 1 273 ? 16.721 -11.526 -1.869 1.00 88.81 273 LEU A C 1
ATOM 2078 O O . LEU A 1 273 ? 16.207 -12.034 -0.873 1.00 88.81 273 LEU A O 1
ATOM 2082 N N . LEU A 1 274 ? 17.517 -10.454 -1.807 1.00 88.06 274 LEU A N 1
ATOM 2083 C CA . LEU A 1 274 ? 17.856 -9.758 -0.562 1.00 88.06 274 LEU A CA 1
ATOM 2084 C C . LEU A 1 274 ? 16.605 -9.185 0.126 1.00 88.06 274 LEU A C 1
ATOM 2086 O O . LEU A 1 274 ? 16.386 -9.412 1.318 1.00 88.06 274 LEU A O 1
ATOM 2090 N N . ALA A 1 275 ? 15.742 -8.550 -0.668 1.00 85.44 275 ALA A N 1
ATOM 2091 C CA . ALA A 1 275 ? 14.450 -7.982 -0.293 1.00 85.44 275 ALA A CA 1
ATOM 2092 C C . ALA A 1 275 ? 13.373 -9.027 0.062 1.00 85.44 275 ALA A C 1
ATOM 2094 O O . ALA A 1 275 ? 12.326 -8.693 0.610 1.00 85.44 275 ALA A O 1
ATOM 2095 N N . GLY A 1 276 ? 13.585 -10.302 -0.282 1.00 82.50 276 GLY A N 1
ATOM 2096 C CA . GLY A 1 276 ? 12.653 -11.392 0.015 1.00 82.50 276 GLY A CA 1
ATOM 2097 C C . GLY A 1 276 ? 11.496 -11.574 -0.954 1.00 82.50 276 GLY A C 1
ATOM 2098 O O . GLY A 1 276 ? 10.527 -12.239 -0.597 1.00 82.50 276 GLY A O 1
ATOM 2099 N N . PHE A 1 277 ? 11.595 -11.030 -2.171 1.00 82.00 277 PHE A N 1
ATOM 2100 C CA . PHE A 1 277 ? 10.608 -11.213 -3.240 1.00 82.00 277 PHE A CA 1
ATOM 2101 C C . PHE A 1 277 ? 9.160 -10.958 -2.798 1.00 82.00 277 PHE A C 1
ATOM 2103 O O . PHE A 1 277 ? 8.239 -11.696 -3.161 1.00 82.00 277 PHE A O 1
ATOM 2110 N N . GLU A 1 278 ? 8.939 -9.884 -2.044 1.00 77.62 278 GLU A N 1
ATOM 2111 C CA . GLU A 1 278 ? 7.591 -9.375 -1.796 1.00 77.62 278 GLU A CA 1
ATOM 2112 C C . GLU A 1 278 ? 6.902 -8.986 -3.118 1.00 77.62 278 GLU A C 1
ATOM 2114 O O . GLU A 1 278 ? 7.542 -8.784 -4.154 1.00 77.62 278 GLU A O 1
ATOM 2119 N N . VAL A 1 279 ? 5.572 -8.878 -3.122 1.00 71.62 279 VAL A N 1
ATOM 2120 C CA . VAL A 1 279 ? 4.804 -8.641 -4.365 1.00 71.62 279 VAL A CA 1
ATOM 2121 C C . VAL A 1 279 ? 5.296 -7.405 -5.149 1.00 71.62 279 VAL A C 1
ATOM 2123 O O . VAL A 1 279 ? 5.459 -7.527 -6.363 1.00 71.62 279 VAL A O 1
ATOM 2126 N N . PRO A 1 280 ? 5.609 -6.242 -4.531 1.00 76.94 280 PRO A N 1
ATOM 2127 C CA . PRO A 1 280 ? 6.180 -5.098 -5.254 1.00 76.94 280 PRO A CA 1
ATOM 2128 C C . PRO A 1 280 ? 7.487 -5.413 -5.989 1.00 76.94 280 PRO A C 1
ATOM 2130 O O . PRO A 1 280 ? 7.678 -4.959 -7.118 1.00 76.94 280 PRO A O 1
ATOM 2133 N N . VAL A 1 281 ? 8.338 -6.244 -5.384 1.00 83.44 281 VAL A N 1
ATOM 2134 C CA . VAL A 1 281 ? 9.611 -6.696 -5.951 1.00 83.44 281 VAL A CA 1
ATOM 2135 C C . VAL A 1 281 ? 9.364 -7.583 -7.168 1.00 83.44 281 VAL A C 1
ATOM 2137 O O . VAL A 1 281 ? 9.915 -7.328 -8.236 1.00 83.44 281 VAL A O 1
ATOM 2140 N N . ARG A 1 282 ? 8.465 -8.571 -7.043 1.00 83.25 282 ARG A N 1
ATOM 2141 C CA . ARG A 1 282 ? 8.082 -9.467 -8.151 1.00 83.25 282 ARG A CA 1
ATOM 2142 C C . ARG A 1 282 ? 7.596 -8.679 -9.364 1.00 83.25 282 ARG A C 1
ATOM 2144 O O . ARG A 1 282 ? 8.038 -8.943 -10.480 1.00 83.25 282 ARG A O 1
ATOM 2151 N N . ARG A 1 283 ? 6.731 -7.681 -9.143 1.00 80.31 283 ARG A N 1
ATOM 2152 C CA . ARG A 1 283 ? 6.208 -6.806 -10.206 1.00 80.31 283 ARG A CA 1
ATOM 2153 C C . ARG A 1 283 ? 7.320 -6.033 -10.903 1.00 80.31 283 ARG A C 1
ATOM 2155 O O . ARG A 1 283 ? 7.372 -6.018 -12.129 1.00 80.31 283 ARG A O 1
ATOM 2162 N N . ALA A 1 284 ? 8.217 -5.421 -10.130 1.00 85.06 284 ALA A N 1
ATOM 2163 C CA . ALA A 1 284 ? 9.338 -4.665 -10.674 1.00 85.06 284 ALA A CA 1
ATOM 2164 C C . ALA A 1 284 ? 10.265 -5.556 -11.509 1.00 85.06 284 ALA A C 1
ATOM 2166 O O . ALA A 1 284 ? 10.562 -5.215 -12.651 1.00 85.06 284 ALA A O 1
ATOM 2167 N N . CYS A 1 285 ? 10.647 -6.730 -10.992 1.00 88.50 285 CYS A N 1
ATOM 2168 C CA . CYS A 1 285 ? 11.454 -7.702 -11.729 1.00 88.50 285 CYS A CA 1
ATOM 2169 C C . CYS A 1 285 ? 10.755 -8.159 -13.017 1.00 88.50 285 CYS A C 1
ATOM 2171 O O . CYS A 1 285 ? 11.391 -8.181 -14.066 1.00 88.50 285 CYS A O 1
ATOM 2173 N N . ALA A 1 286 ? 9.453 -8.463 -12.976 1.00 85.00 286 ALA A N 1
ATOM 2174 C CA . ALA A 1 286 ? 8.693 -8.870 -14.159 1.00 85.00 286 ALA A CA 1
ATOM 2175 C C . ALA A 1 286 ? 8.652 -7.765 -15.229 1.00 85.00 286 ALA A C 1
ATOM 2177 O O . ALA A 1 286 ? 8.932 -8.024 -16.399 1.00 85.00 286 ALA A O 1
ATOM 2178 N N . MET A 1 287 ? 8.365 -6.520 -14.834 1.00 83.12 287 MET A N 1
ATOM 2179 C CA . MET A 1 287 ? 8.338 -5.374 -15.748 1.00 83.12 287 MET A CA 1
ATOM 2180 C C . MET A 1 287 ? 9.722 -5.071 -16.337 1.00 83.12 287 MET A C 1
ATOM 2182 O O . MET A 1 287 ? 9.834 -4.861 -17.543 1.00 83.12 287 MET A O 1
ATOM 2186 N N . ILE A 1 288 ? 10.779 -5.094 -15.518 1.00 88.50 288 ILE A N 1
ATOM 2187 C CA . ILE A 1 288 ? 12.168 -4.914 -15.971 1.00 88.50 288 ILE A CA 1
ATOM 2188 C C . ILE A 1 288 ? 12.550 -6.034 -16.942 1.00 88.50 288 ILE A C 1
ATOM 2190 O O . ILE A 1 288 ? 13.048 -5.751 -18.027 1.00 88.50 288 ILE A O 1
ATOM 2194 N N . GLY A 1 289 ? 12.262 -7.292 -16.599 1.00 90.12 289 GLY A N 1
ATOM 2195 C CA . GLY A 1 289 ? 12.528 -8.446 -17.455 1.00 90.12 289 GLY A CA 1
ATOM 2196 C C . GLY A 1 289 ? 11.842 -8.326 -18.815 1.00 90.12 289 GLY A C 1
ATOM 2197 O O . GLY A 1 289 ? 12.494 -8.485 -19.843 1.00 90.12 289 GLY A O 1
ATOM 2198 N N . LEU A 1 290 ? 10.560 -7.950 -18.839 1.00 84.75 290 LEU A N 1
ATOM 2199 C CA . LEU A 1 290 ? 9.813 -7.690 -20.073 1.00 84.75 290 LEU A CA 1
ATOM 2200 C C . LEU A 1 290 ? 10.470 -6.589 -20.923 1.00 84.75 290 LEU A C 1
ATOM 2202 O O . LEU A 1 290 ? 10.716 -6.793 -22.113 1.00 84.75 290 LEU A O 1
ATOM 2206 N N . VAL A 1 291 ? 10.803 -5.442 -20.321 1.00 85.06 291 VAL A N 1
ATOM 2207 C CA . VAL A 1 291 ? 11.465 -4.324 -21.019 1.00 85.06 291 VAL A CA 1
ATOM 2208 C C . VAL A 1 291 ? 12.820 -4.746 -21.598 1.00 85.06 291 VAL A C 1
ATOM 2210 O O . VAL A 1 291 ? 13.113 -4.438 -22.755 1.00 85.06 291 VAL A O 1
ATOM 2213 N N . LEU A 1 292 ? 13.632 -5.480 -20.834 1.00 89.50 292 LEU A N 1
ATOM 2214 C CA . LEU A 1 292 ? 14.941 -5.964 -21.277 1.00 89.50 292 LEU A CA 1
ATOM 2215 C C . LEU A 1 292 ? 14.815 -7.016 -22.389 1.00 89.50 292 LEU A C 1
ATOM 2217 O O . LEU A 1 292 ? 15.532 -6.938 -23.384 1.00 89.50 292 LEU A O 1
ATOM 2221 N N . LEU A 1 293 ? 13.858 -7.944 -22.292 1.00 88.06 293 LEU A N 1
ATOM 2222 C CA . LEU A 1 293 ? 13.569 -8.923 -23.347 1.00 88.06 293 LEU A CA 1
ATOM 2223 C C . LEU A 1 293 ? 13.154 -8.250 -24.660 1.00 88.06 293 LEU A C 1
ATOM 2225 O O . LEU A 1 293 ? 13.579 -8.675 -25.735 1.00 88.06 293 LEU A O 1
ATOM 2229 N N . TRP A 1 294 ? 12.353 -7.185 -24.600 1.00 84.38 294 TRP A N 1
ATOM 2230 C CA . TRP A 1 294 ? 11.995 -6.425 -25.798 1.00 84.38 294 TRP A CA 1
ATOM 2231 C C . TRP A 1 294 ? 13.150 -5.631 -26.370 1.00 84.38 294 TRP A C 1
ATOM 2233 O O . TRP A 1 294 ? 13.294 -5.576 -27.592 1.00 84.38 294 TRP A O 1
ATOM 2243 N N . ARG A 1 295 ? 14.002 -5.076 -25.504 1.00 84.12 295 ARG A N 1
ATOM 2244 C CA . ARG A 1 295 ? 15.229 -4.417 -25.938 1.00 84.12 295 ARG A CA 1
ATOM 2245 C C . ARG A 1 295 ? 16.126 -5.377 -26.725 1.00 84.12 295 ARG A C 1
ATOM 2247 O O . ARG A 1 295 ? 16.687 -4.962 -27.731 1.00 84.12 295 ARG A O 1
ATOM 2254 N N . LEU A 1 296 ? 16.185 -6.650 -26.326 1.00 87.00 296 LEU A N 1
ATOM 2255 C CA . LEU A 1 296 ? 16.901 -7.707 -27.054 1.00 87.00 296 LEU A CA 1
ATOM 2256 C C . LEU A 1 296 ? 16.219 -8.122 -28.365 1.00 87.00 296 LEU A C 1
ATOM 2258 O O . LEU A 1 296 ? 16.886 -8.572 -29.289 1.00 87.00 296 LEU A O 1
ATOM 2262 N N . ARG A 1 297 ? 14.894 -7.967 -28.465 1.00 84.69 297 ARG A N 1
ATOM 2263 C CA . ARG A 1 297 ? 14.103 -8.295 -29.665 1.00 84.69 297 ARG A CA 1
ATOM 2264 C C . ARG A 1 297 ? 13.967 -7.143 -30.664 1.00 84.69 297 ARG A C 1
ATOM 2266 O O . ARG A 1 297 ? 13.281 -7.327 -31.664 1.00 84.69 297 ARG A O 1
ATOM 2273 N N . PHE A 1 298 ? 14.553 -5.974 -30.381 1.00 70.06 298 PHE A N 1
ATOM 2274 C CA . PHE A 1 298 ? 14.459 -4.746 -31.188 1.00 70.06 298 PHE A CA 1
ATOM 2275 C C . PHE A 1 298 ? 13.021 -4.342 -31.569 1.00 70.06 298 PHE A C 1
ATOM 2277 O O . PHE A 1 298 ? 12.793 -3.665 -32.569 1.00 70.06 298 PHE A O 1
ATOM 2284 N N . LYS A 1 299 ? 12.026 -4.742 -30.766 1.00 67.56 299 LYS A N 1
ATOM 2285 C CA . LYS A 1 299 ? 10.625 -4.346 -30.953 1.00 67.56 299 LYS A CA 1
ATOM 2286 C C . LYS A 1 299 ? 10.270 -3.253 -29.954 1.00 67.56 299 LYS A C 1
ATOM 2288 O O . LYS A 1 299 ? 10.600 -3.366 -28.777 1.00 67.56 299 LYS A O 1
ATOM 2293 N N . HIS A 1 300 ? 9.547 -2.236 -30.417 1.00 65.06 300 HIS A N 1
ATOM 2294 C CA . HIS A 1 300 ? 8.953 -1.195 -29.577 1.00 65.06 300 HIS A CA 1
ATOM 2295 C C . HIS A 1 300 ? 7.479 -1.535 -29.311 1.00 65.06 300 HIS A C 1
ATOM 2297 O O . HIS A 1 300 ? 6.608 -1.089 -30.061 1.00 65.06 300 HIS A O 1
ATOM 2303 N N . PRO A 1 301 ? 7.157 -2.378 -28.312 1.00 67.06 301 PRO A N 1
ATOM 2304 C CA . PRO A 1 301 ? 5.766 -2.617 -27.956 1.00 67.06 301 PRO A CA 1
ATOM 2305 C C . PRO A 1 301 ? 5.135 -1.332 -27.420 1.00 67.06 301 PRO A C 1
ATOM 2307 O O . PRO A 1 301 ? 5.795 -0.484 -26.816 1.00 67.06 301 PRO A O 1
ATOM 2310 N N . ASP A 1 302 ? 3.822 -1.233 -27.588 1.00 79.44 302 ASP A N 1
ATOM 2311 C CA . ASP A 1 302 ? 3.026 -0.246 -26.871 1.00 79.44 302 ASP A CA 1
ATOM 2312 C C . ASP A 1 302 ? 3.213 -0.453 -25.350 1.00 79.44 302 ASP A C 1
ATOM 2314 O O . ASP A 1 302 ? 2.941 -1.558 -24.863 1.00 79.44 302 ASP A O 1
ATOM 2318 N N . PRO A 1 303 ? 3.657 0.566 -24.585 1.00 82.00 303 PRO A N 1
ATOM 2319 C CA . PRO A 1 303 ? 3.840 0.467 -23.137 1.00 82.00 303 PRO A CA 1
ATOM 2320 C C . PRO A 1 303 ? 2.599 -0.042 -22.392 1.00 82.00 303 PRO A C 1
ATOM 2322 O O . PRO A 1 303 ? 2.730 -0.769 -21.409 1.00 82.00 303 PRO A O 1
ATOM 2325 N N . TRP A 1 304 ? 1.389 0.267 -22.874 1.00 87.69 304 TRP A N 1
ATOM 2326 C CA . TRP A 1 304 ? 0.143 -0.238 -22.282 1.00 87.69 304 TRP A CA 1
ATOM 2327 C C . TRP A 1 304 ? -0.005 -1.752 -22.404 1.00 87.69 304 TRP A C 1
ATOM 2329 O O . TRP A 1 304 ? -0.604 -2.388 -21.542 1.00 87.69 304 TRP A O 1
ATOM 2339 N N . TRP A 1 305 ? 0.572 -2.343 -23.449 1.00 86.81 305 TRP A N 1
ATOM 2340 C CA . TRP A 1 305 ? 0.608 -3.791 -23.624 1.00 86.81 305 TRP A CA 1
ATOM 2341 C C . TRP A 1 305 ? 1.537 -4.453 -22.608 1.00 86.81 305 TRP A C 1
ATOM 2343 O O . TRP A 1 305 ? 1.175 -5.465 -22.019 1.00 86.81 305 TRP A O 1
ATOM 2353 N N . ALA A 1 306 ? 2.708 -3.856 -22.368 1.00 83.31 306 ALA A N 1
ATOM 2354 C CA . ALA A 1 306 ? 3.637 -4.305 -21.333 1.00 83.31 306 ALA A CA 1
ATOM 2355 C C . ALA A 1 306 ? 3.017 -4.210 -19.933 1.00 83.31 306 ALA A C 1
ATOM 2357 O O . ALA A 1 306 ? 3.140 -5.140 -19.140 1.00 83.31 306 ALA A O 1
ATOM 2358 N N . TRP A 1 307 ? 2.312 -3.109 -19.657 1.00 88.50 307 TRP A N 1
ATOM 2359 C CA . TRP A 1 307 ? 1.590 -2.910 -18.404 1.00 88.50 307 TRP A CA 1
ATOM 2360 C C . TRP A 1 307 ? 0.489 -3.960 -18.205 1.00 88.50 307 TRP A C 1
ATOM 2362 O O . TRP A 1 307 ? 0.444 -4.576 -17.144 1.00 88.50 307 TRP A O 1
ATOM 2372 N N . LEU A 1 308 ? -0.341 -4.223 -19.226 1.00 91.25 308 LEU A N 1
ATOM 2373 C CA . LEU A 1 308 ? -1.405 -5.236 -19.158 1.00 91.25 308 LEU A CA 1
ATOM 2374 C C . LEU A 1 308 ? -0.845 -6.649 -18.978 1.00 91.25 308 LEU A C 1
ATOM 2376 O O . LEU A 1 308 ? -1.319 -7.379 -18.119 1.00 91.25 308 LEU A O 1
ATOM 2380 N N . LEU A 1 309 ? 0.204 -7.017 -19.719 1.00 89.31 309 LEU A N 1
ATOM 2381 C CA . LEU A 1 309 ? 0.860 -8.314 -19.542 1.00 89.31 309 LEU A CA 1
ATOM 2382 C C . LEU A 1 309 ? 1.447 -8.491 -18.141 1.00 89.31 309 LEU A C 1
ATOM 2384 O O . LEU A 1 309 ? 1.367 -9.580 -17.584 1.00 89.31 309 LEU A O 1
ATOM 2388 N N . ALA A 1 310 ? 2.058 -7.447 -17.578 1.00 86.81 310 ALA A N 1
ATOM 2389 C CA . ALA A 1 310 ? 2.570 -7.499 -16.215 1.00 86.81 310 ALA A CA 1
ATOM 2390 C C . ALA A 1 310 ? 1.425 -7.602 -15.194 1.00 86.81 310 ALA A C 1
ATOM 2392 O O . ALA A 1 310 ? 1.548 -8.348 -14.226 1.00 86.81 310 ALA A O 1
ATOM 2393 N N . PHE A 1 311 ? 0.316 -6.889 -15.419 1.00 90.94 311 PHE A N 1
ATOM 2394 C CA . PHE A 1 311 ? -0.889 -6.950 -14.590 1.00 90.94 311 PHE A CA 1
ATOM 2395 C C . PHE A 1 311 ? -1.488 -8.362 -14.578 1.00 90.94 311 PHE A C 1
ATOM 2397 O O . PHE A 1 311 ? -1.600 -8.971 -13.514 1.00 90.94 311 PHE A O 1
ATOM 2404 N N . ASP A 1 312 ? -1.773 -8.912 -15.759 1.00 93.56 312 ASP A N 1
ATOM 2405 C CA . ASP A 1 312 ? -2.310 -10.264 -15.918 1.00 93.56 312 ASP A CA 1
ATOM 2406 C C . ASP A 1 312 ? -1.317 -11.324 -15.441 1.00 93.56 312 ASP A C 1
ATOM 2408 O O . ASP A 1 312 ? -1.705 -12.250 -14.745 1.00 93.56 312 ASP A O 1
ATOM 2412 N N . GLY A 1 313 ? -0.025 -11.191 -15.749 1.00 90.69 313 GLY A N 1
ATOM 2413 C CA . GLY A 1 313 ? 0.997 -12.157 -15.341 1.00 90.69 313 GLY A CA 1
ATOM 2414 C C . GLY A 1 313 ? 1.127 -12.284 -13.822 1.00 90.69 313 GLY A C 1
ATOM 2415 O O . GLY A 1 313 ? 1.280 -13.389 -13.305 1.00 90.69 313 GLY A O 1
ATOM 2416 N N . VAL A 1 314 ? 1.014 -11.168 -13.095 1.00 88.06 314 VAL A N 1
ATOM 2417 C CA . VAL A 1 314 ? 1.019 -11.169 -11.625 1.00 88.06 314 VAL A CA 1
ATOM 2418 C C . VAL A 1 314 ? -0.244 -11.826 -11.082 1.00 88.06 314 VAL A C 1
ATOM 2420 O O . VAL A 1 314 ? -0.133 -12.662 -10.192 1.00 88.06 314 VAL A O 1
ATOM 2423 N N . LEU A 1 315 ? -1.418 -11.500 -11.629 1.00 92.25 315 LEU A N 1
ATOM 2424 C CA . LEU A 1 315 ? -2.687 -12.089 -11.190 1.00 92.25 315 LEU A CA 1
ATOM 2425 C C . LEU A 1 315 ? -2.859 -13.552 -11.610 1.00 92.25 315 LEU A C 1
ATOM 2427 O O . LEU A 1 315 ? -3.544 -14.297 -10.929 1.00 92.25 315 LEU A O 1
ATOM 2431 N N . LEU A 1 316 ? -2.241 -13.996 -12.700 1.00 93.94 316 LEU A N 1
ATOM 2432 C CA . LEU A 1 316 ? -2.217 -15.408 -13.075 1.00 93.94 316 LEU A CA 1
ATOM 2433 C C . LEU A 1 316 ? -1.338 -16.213 -12.112 1.00 93.94 316 LEU A C 1
ATOM 2435 O O . LEU A 1 316 ? -1.689 -17.337 -11.770 1.00 93.94 316 LEU A O 1
ATOM 2439 N N . PHE A 1 317 ? -0.220 -15.647 -11.653 1.00 90.06 317 PHE A N 1
ATOM 2440 C CA . PHE A 1 317 ? 0.658 -16.309 -10.688 1.00 90.06 317 PHE A CA 1
ATOM 2441 C C . PHE A 1 317 ? 0.099 -16.281 -9.256 1.00 90.06 317 PHE A C 1
ATOM 2443 O O . PHE A 1 317 ? 0.206 -17.267 -8.534 1.00 90.06 317 PHE A O 1
ATOM 2450 N N . ASP A 1 318 ? -0.487 -15.156 -8.846 1.00 89.00 318 ASP A N 1
ATOM 2451 C CA . ASP A 1 318 ? -1.061 -14.935 -7.517 1.00 89.00 318 ASP A CA 1
ATOM 2452 C C . ASP A 1 318 ? -2.359 -14.109 -7.640 1.00 89.00 318 ASP A C 1
ATOM 2454 O O . ASP A 1 318 ? -2.327 -12.878 -7.510 1.00 89.00 318 ASP A O 1
ATOM 2458 N N . PRO A 1 319 ? -3.514 -14.755 -7.907 1.00 92.12 319 PRO A N 1
ATOM 2459 C CA . PRO A 1 319 ? -4.796 -14.059 -8.043 1.00 92.12 319 PRO A CA 1
ATOM 2460 C C . PRO A 1 319 ? -5.185 -13.265 -6.794 1.00 92.12 319 PRO A C 1
ATOM 2462 O O . PRO A 1 319 ? -5.793 -12.201 -6.895 1.00 92.12 319 PRO A O 1
ATOM 2465 N N . LEU A 1 320 ? -4.787 -13.737 -5.608 1.00 90.81 320 LEU A N 1
ATOM 2466 C CA . LEU A 1 320 ? -5.092 -13.098 -4.327 1.00 90.81 320 LEU A CA 1
ATOM 2467 C C . LEU A 1 320 ? -4.285 -11.813 -4.091 1.00 90.81 320 LEU A C 1
ATOM 2469 O O . LEU A 1 320 ? -4.597 -11.055 -3.170 1.00 90.81 320 LEU A O 1
ATOM 2473 N N . ALA A 1 321 ? -3.295 -11.504 -4.938 1.00 88.69 321 ALA A N 1
ATOM 2474 C CA . ALA A 1 321 ? -2.549 -10.250 -4.874 1.00 88.69 321 ALA A CA 1
ATOM 2475 C C . ALA A 1 321 ? -3.459 -9.010 -4.969 1.00 88.69 321 ALA A C 1
ATOM 2477 O O . ALA A 1 321 ? -3.120 -7.970 -4.400 1.00 88.69 321 ALA A O 1
ATOM 2478 N N . CYS A 1 322 ? -4.618 -9.114 -5.634 1.00 91.31 322 CYS A N 1
ATOM 2479 C CA . CYS A 1 322 ? -5.591 -8.023 -5.747 1.00 91.31 322 CYS A CA 1
ATOM 2480 C C . CYS A 1 322 ? -6.273 -7.644 -4.418 1.00 91.31 322 CYS A C 1
ATOM 2482 O O . CYS A 1 322 ? -6.792 -6.534 -4.314 1.00 91.31 322 CYS A O 1
ATOM 2484 N N . LEU A 1 323 ? -6.215 -8.495 -3.385 1.00 88.88 323 LEU A N 1
ATOM 2485 C CA . LEU A 1 323 ? -6.690 -8.159 -2.035 1.00 88.88 323 LEU A CA 1
ATOM 2486 C C . LEU A 1 323 ? -5.772 -7.149 -1.328 1.00 88.88 323 LEU A C 1
ATOM 2488 O O . LEU A 1 323 ? -6.165 -6.521 -0.349 1.00 88.88 323 LEU A O 1
ATOM 2492 N N . ARG A 1 324 ? -4.530 -6.973 -1.804 1.00 86.69 324 ARG A N 1
ATOM 2493 C CA . ARG A 1 324 ? -3.548 -6.093 -1.161 1.00 86.69 324 ARG A CA 1
ATOM 2494 C C . ARG A 1 324 ? -3.617 -4.675 -1.748 1.00 86.69 324 ARG A C 1
ATOM 2496 O O . ARG A 1 324 ? -3.403 -4.514 -2.952 1.00 86.69 324 ARG A O 1
ATOM 2503 N N . PRO A 1 325 ? -3.746 -3.614 -0.925 1.00 86.88 325 PRO A N 1
ATOM 2504 C CA . PRO A 1 325 ? -3.738 -2.225 -1.406 1.00 86.88 325 PRO A CA 1
ATOM 2505 C C . PRO A 1 325 ? -2.513 -1.871 -2.268 1.00 86.88 325 PRO A C 1
ATOM 2507 O O . PRO A 1 325 ? -2.616 -1.178 -3.281 1.00 86.88 325 PRO A O 1
ATOM 2510 N N . GLY A 1 326 ? -1.341 -2.415 -1.916 1.00 84.62 326 GLY A N 1
ATOM 2511 C CA . GLY A 1 326 ? -0.089 -2.183 -2.640 1.00 84.62 326 GLY A CA 1
ATOM 2512 C C . GLY A 1 326 ? -0.051 -2.738 -4.071 1.00 84.62 326 GLY A C 1
ATOM 2513 O O . GLY A 1 326 ? 0.814 -2.324 -4.845 1.00 84.62 326 GLY A O 1
ATOM 2514 N N . PHE A 1 327 ? -0.947 -3.660 -4.448 1.00 86.94 327 PHE A N 1
ATOM 2515 C CA . PHE A 1 327 ? -1.115 -4.092 -5.840 1.00 86.94 327 PHE A CA 1
ATOM 2516 C C . PHE A 1 327 ? -1.717 -2.958 -6.677 1.00 86.94 327 PHE A C 1
ATOM 2518 O O . PHE A 1 327 ? -1.102 -2.512 -7.650 1.00 86.94 327 PHE A O 1
ATOM 2525 N N . TRP A 1 328 ? -2.860 -2.432 -6.233 1.00 90.50 328 TRP A N 1
ATOM 2526 C CA . TRP A 1 328 ? -3.595 -1.372 -6.917 1.00 90.50 328 TRP A CA 1
ATOM 2527 C C . TRP A 1 328 ? -2.788 -0.085 -7.027 1.00 90.50 328 TRP A C 1
ATOM 2529 O O . TRP A 1 328 ? -2.634 0.446 -8.127 1.00 90.50 328 TRP A O 1
ATOM 2539 N N . LEU A 1 329 ? -2.208 0.380 -5.916 1.00 88.94 329 LEU A N 1
ATOM 2540 C CA . LEU A 1 329 ? -1.428 1.621 -5.890 1.00 88.94 329 LEU A CA 1
ATOM 2541 C C . LEU A 1 329 ? -0.239 1.572 -6.859 1.00 88.94 329 LEU A C 1
ATOM 2543 O O . LEU A 1 329 ? 0.037 2.548 -7.549 1.00 88.94 329 LEU A O 1
ATOM 2547 N N . SER A 1 330 ? 0.434 0.425 -6.969 1.00 85.50 330 SER A N 1
ATOM 2548 C CA . SER A 1 330 ? 1.603 0.257 -7.837 1.00 85.50 330 SER A CA 1
ATOM 2549 C C . SER A 1 330 ? 1.253 0.267 -9.322 1.00 85.50 330 SER A C 1
ATOM 2551 O O . SER A 1 330 ? 1.944 0.917 -10.105 1.00 85.50 330 SER A O 1
ATOM 2553 N N . PHE A 1 331 ? 0.207 -0.452 -9.731 1.00 88.88 331 PHE A N 1
ATOM 2554 C CA . PHE A 1 331 ? -0.203 -0.485 -11.134 1.00 88.88 331 PHE A CA 1
ATOM 2555 C C . PHE A 1 331 ? -0.860 0.832 -11.558 1.00 88.88 331 PHE A C 1
ATOM 2557 O O . PHE A 1 331 ? -0.551 1.337 -12.641 1.00 88.88 331 PHE A O 1
ATOM 2564 N N . ALA A 1 332 ? -1.681 1.430 -10.689 1.00 92.69 332 ALA A N 1
ATOM 2565 C CA . ALA A 1 332 ? -2.280 2.742 -10.917 1.00 92.69 332 ALA A CA 1
ATOM 2566 C C . ALA A 1 332 ? -1.215 3.840 -11.033 1.00 92.69 332 ALA A C 1
ATOM 2568 O O . ALA A 1 332 ? -1.296 4.664 -11.938 1.00 92.69 332 ALA A O 1
ATOM 2569 N N . ALA A 1 333 ? -0.175 3.809 -10.193 1.00 90.06 333 ALA A N 1
ATOM 2570 C CA . ALA A 1 333 ? 0.946 4.743 -10.259 1.00 90.06 333 ALA A CA 1
ATOM 2571 C C . ALA A 1 333 ? 1.600 4.763 -11.645 1.00 90.06 333 ALA A C 1
ATOM 2573 O O . ALA A 1 333 ? 1.710 5.807 -12.291 1.00 90.06 333 ALA A O 1
ATOM 2574 N N . VAL A 1 334 ? 1.989 3.584 -12.137 1.00 87.94 334 VAL A N 1
ATOM 2575 C CA . VAL A 1 334 ? 2.617 3.462 -13.455 1.00 87.94 334 VAL A CA 1
ATOM 2576 C C . VAL A 1 334 ? 1.641 3.859 -14.565 1.00 87.94 334 VAL A C 1
ATOM 2578 O O . VAL A 1 334 ? 2.041 4.561 -15.492 1.00 87.94 334 VAL A O 1
ATOM 2581 N N . ALA A 1 335 ? 0.362 3.484 -14.460 1.00 91.69 335 ALA A N 1
ATOM 2582 C CA . ALA A 1 335 ? -0.662 3.865 -15.431 1.00 91.69 335 ALA A CA 1
ATOM 2583 C C . ALA A 1 335 ? -0.852 5.390 -15.502 1.00 91.69 335 ALA A C 1
ATOM 2585 O O . ALA A 1 335 ? -0.916 5.942 -16.598 1.00 91.69 335 ALA A O 1
ATOM 2586 N N . VAL A 1 336 ? -0.875 6.089 -14.361 1.00 93.44 336 VAL A N 1
ATOM 2587 C CA . VAL A 1 336 ? -0.964 7.557 -14.297 1.00 93.44 336 VAL A CA 1
ATOM 2588 C C . VAL A 1 336 ? 0.255 8.202 -14.957 1.00 93.44 336 VAL A C 1
ATOM 2590 O O . VAL A 1 336 ? 0.092 9.092 -15.795 1.00 93.44 336 VAL A O 1
ATOM 2593 N N . LEU A 1 337 ? 1.474 7.740 -14.659 1.00 89.19 337 LEU A N 1
ATOM 2594 C CA . LEU A 1 337 ? 2.693 8.256 -15.297 1.00 89.19 337 LEU A CA 1
ATOM 2595 C C . LEU A 1 337 ? 2.693 8.002 -16.813 1.00 89.19 337 LEU A C 1
ATOM 2597 O O . LEU A 1 337 ? 2.927 8.919 -17.601 1.00 89.19 337 LEU A O 1
ATOM 2601 N N . MET A 1 338 ? 2.361 6.786 -17.246 1.00 88.06 338 MET A N 1
ATOM 2602 C CA . MET A 1 338 ? 2.270 6.438 -18.666 1.00 88.06 338 MET A CA 1
ATOM 2603 C C . MET A 1 338 ? 1.200 7.252 -19.394 1.00 88.06 338 MET A C 1
ATOM 2605 O O . MET A 1 338 ? 1.445 7.751 -20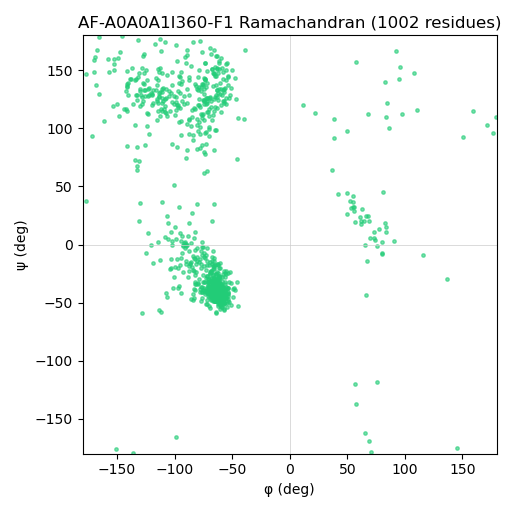.490 1.00 88.06 338 MET A O 1
ATOM 2609 N N . PHE A 1 339 ? 0.028 7.435 -18.788 1.00 90.38 339 PHE A N 1
ATOM 2610 C CA . PHE A 1 339 ? -1.060 8.217 -19.368 1.00 90.38 339 PHE A CA 1
ATOM 2611 C C . PHE A 1 339 ? -0.704 9.695 -19.516 1.00 90.38 339 PHE A C 1
ATOM 2613 O O . PHE A 1 339 ? -1.071 10.326 -20.510 1.00 90.38 339 PHE A O 1
ATOM 2620 N N . THR A 1 340 ? -0.008 10.257 -18.528 1.00 87.75 340 THR A N 1
ATOM 2621 C CA . THR A 1 340 ? 0.291 11.692 -18.460 1.00 87.75 340 THR A CA 1
ATOM 2622 C C . THR A 1 340 ? 1.494 12.098 -19.300 1.00 87.75 340 THR A C 1
ATOM 2624 O O . THR A 1 340 ? 1.434 13.144 -19.952 1.00 87.75 340 THR A O 1
ATOM 2627 N N . PHE A 1 341 ? 2.550 11.281 -19.325 1.00 86.00 341 PHE A N 1
ATOM 2628 C CA . PHE A 1 341 ? 3.781 11.555 -20.070 1.00 86.00 341 PHE A CA 1
ATOM 2629 C C . PHE A 1 341 ? 3.827 10.869 -21.446 1.00 86.00 341 PHE A C 1
ATOM 2631 O O . PHE A 1 341 ? 4.553 11.323 -22.329 1.00 86.00 341 PHE A O 1
ATOM 2638 N N . GLY A 1 342 ? 3.027 9.824 -21.673 1.00 82.38 342 GLY A N 1
ATOM 2639 C CA . GLY A 1 342 ? 2.956 9.115 -22.950 1.00 82.38 342 GLY A CA 1
ATOM 2640 C C . GLY A 1 342 ? 2.267 9.922 -24.056 1.00 82.38 342 GLY A C 1
ATOM 2641 O O . GLY A 1 342 ? 1.255 10.595 -23.832 1.00 82.38 342 GLY A O 1
ATOM 2642 N N . GLY A 1 343 ? 2.819 9.856 -25.272 1.00 73.69 343 GLY A N 1
ATOM 2643 C CA . GLY A 1 343 ? 2.212 10.433 -26.480 1.00 73.69 343 GLY A CA 1
ATOM 2644 C C . GLY A 1 343 ? 1.994 11.952 -26.437 1.00 73.69 343 GLY A C 1
ATOM 2645 O O . GLY A 1 343 ? 1.092 12.455 -27.105 1.00 73.69 343 GLY A O 1
ATOM 2646 N N . ARG A 1 344 ? 2.755 12.694 -25.616 1.00 78.56 344 ARG A N 1
ATOM 2647 C CA . ARG A 1 344 ? 2.653 14.160 -25.509 1.00 78.56 344 ARG A CA 1
ATOM 2648 C C . ARG A 1 344 ? 3.541 14.861 -26.539 1.00 78.56 344 ARG A C 1
ATOM 2650 O O . ARG A 1 344 ? 4.664 14.439 -26.796 1.00 78.56 344 ARG A O 1
ATOM 2657 N N . LEU A 1 345 ? 3.035 15.962 -27.097 1.00 68.56 345 LEU A N 1
ATOM 2658 C CA . LEU A 1 345 ? 3.777 16.805 -28.035 1.00 68.56 345 LEU A CA 1
ATOM 2659 C C . LEU A 1 345 ? 4.829 17.636 -27.282 1.00 68.56 345 LEU A C 1
ATOM 2661 O O . LEU A 1 345 ? 4.484 18.436 -26.412 1.00 68.56 345 LEU A O 1
ATOM 2665 N N . GLY A 1 346 ? 6.098 17.465 -27.656 1.00 66.81 346 GLY A N 1
ATOM 2666 C CA . GLY A 1 346 ? 7.233 18.238 -27.148 1.00 66.81 346 GLY A CA 1
ATOM 2667 C C . GLY A 1 346 ? 7.970 17.583 -25.967 1.00 66.81 346 GLY A C 1
ATOM 2668 O O . GLY A 1 346 ? 7.332 16.987 -25.098 1.00 66.81 346 GLY A O 1
ATOM 2669 N N . PRO A 1 347 ? 9.312 17.689 -25.911 1.00 74.00 347 PRO A N 1
ATOM 2670 C CA . PRO A 1 347 ? 10.100 17.161 -24.806 1.00 74.00 347 PRO A CA 1
ATOM 2671 C C . PRO A 1 347 ? 9.925 18.029 -23.559 1.00 74.00 347 PRO A C 1
ATOM 2673 O O . PRO A 1 347 ? 9.846 19.257 -23.630 1.00 74.00 347 PRO A O 1
ATOM 2676 N N . TRP A 1 348 ? 9.879 17.382 -22.402 1.00 77.69 348 TRP A N 1
ATOM 2677 C CA . TRP A 1 348 ? 9.766 18.057 -21.117 1.00 77.69 348 TRP A CA 1
ATOM 2678 C C . TRP A 1 348 ? 11.165 18.257 -20.550 1.00 77.69 348 TRP A C 1
ATOM 2680 O O . TRP A 1 348 ? 12.021 17.378 -20.668 1.00 77.69 348 TRP A O 1
ATOM 2690 N N . ARG A 1 349 ? 11.413 19.411 -19.922 1.00 87.12 349 ARG A N 1
ATOM 2691 C CA . ARG A 1 349 ? 12.653 19.592 -19.156 1.00 87.12 349 ARG A CA 1
ATOM 2692 C C . ARG A 1 349 ? 12.632 18.631 -17.968 1.00 87.12 349 ARG A C 1
ATOM 2694 O O . ARG A 1 349 ? 11.575 18.425 -17.374 1.00 87.12 349 ARG A O 1
ATOM 2701 N N . TRP A 1 350 ? 13.788 18.100 -17.581 1.00 82.06 350 TRP A N 1
ATOM 2702 C CA . TRP A 1 350 ? 13.888 17.108 -16.504 1.00 82.06 350 TRP A CA 1
ATOM 2703 C C . TRP A 1 350 ? 13.218 17.574 -15.193 1.00 82.06 350 TRP A C 1
ATOM 2705 O O . TRP A 1 350 ? 12.455 16.816 -14.602 1.00 82.06 350 TRP A O 1
ATOM 2715 N N . TRP A 1 351 ? 13.378 18.847 -14.805 1.00 83.50 351 TRP A N 1
ATOM 2716 C CA . TRP A 1 351 ? 12.738 19.421 -13.610 1.00 83.50 351 TRP A CA 1
ATOM 2717 C C . TRP A 1 351 ? 11.210 19.549 -13.734 1.00 83.50 351 TRP A C 1
ATOM 2719 O O . TRP A 1 351 ? 10.494 19.462 -12.737 1.00 83.50 351 TRP A O 1
ATOM 2729 N N . GLN A 1 352 ? 10.680 19.726 -14.949 1.00 87.94 352 GLN A N 1
ATOM 2730 C CA . GLN A 1 352 ? 9.232 19.756 -15.194 1.00 87.94 352 GLN A CA 1
ATOM 2731 C C . GLN A 1 352 ? 8.638 18.359 -15.092 1.00 87.94 352 GLN A C 1
ATOM 2733 O O . GLN A 1 352 ? 7.557 18.201 -14.535 1.00 87.94 352 GLN A O 1
ATOM 2738 N N . THR A 1 353 ? 9.332 17.355 -15.631 1.00 86.19 353 THR A N 1
ATOM 2739 C CA . THR A 1 353 ? 8.947 15.948 -15.484 1.00 86.19 353 THR A CA 1
ATOM 2740 C C . THR A 1 353 ? 8.956 15.555 -14.014 1.00 86.19 353 THR A C 1
ATOM 2742 O O . THR A 1 353 ? 7.962 15.033 -13.524 1.00 86.19 353 THR A O 1
ATOM 2745 N N . TRP A 1 354 ? 10.030 15.901 -13.303 1.00 85.25 354 TRP A N 1
ATOM 2746 C CA . TRP A 1 354 ? 10.196 15.638 -11.878 1.00 85.25 354 TRP A CA 1
ATOM 2747 C C . TRP A 1 354 ? 9.073 16.246 -11.030 1.00 85.25 354 TRP A C 1
ATOM 2749 O O . TRP A 1 354 ? 8.353 15.531 -10.338 1.00 85.25 354 TRP A O 1
ATOM 2759 N N . THR A 1 355 ? 8.867 17.561 -11.141 1.00 90.44 355 THR A N 1
ATOM 2760 C CA . THR A 1 355 ? 7.848 18.270 -10.352 1.00 90.44 355 THR A CA 1
ATOM 2761 C C . THR A 1 355 ? 6.436 17.813 -10.684 1.00 90.44 355 THR A C 1
ATOM 2763 O O . THR A 1 355 ? 5.647 17.523 -9.789 1.00 90.44 355 THR A O 1
ATOM 2766 N N . ARG A 1 356 ? 6.099 17.698 -11.971 1.00 90.88 356 ARG A N 1
ATOM 2767 C CA . ARG A 1 356 ? 4.749 17.302 -12.380 1.00 90.88 356 ARG A CA 1
ATOM 2768 C C . ARG A 1 356 ? 4.449 15.847 -12.060 1.00 90.88 356 ARG A C 1
ATOM 2770 O O . ARG A 1 356 ? 3.295 15.568 -11.765 1.00 90.88 356 ARG A O 1
ATOM 2777 N N . ALA A 1 357 ? 5.436 14.948 -12.089 1.00 90.12 357 ALA A N 1
ATOM 2778 C CA . ALA A 1 357 ? 5.222 13.557 -11.702 1.00 90.12 357 ALA A CA 1
ATOM 2779 C C . ALA A 1 357 ? 4.644 13.474 -10.283 1.00 90.12 357 ALA A C 1
ATOM 2781 O O . ALA A 1 357 ? 3.628 12.816 -10.105 1.00 90.12 357 ALA A O 1
ATOM 2782 N N . GLN A 1 358 ? 5.191 14.225 -9.319 1.00 92.38 358 GLN A N 1
ATOM 2783 C CA . GLN A 1 358 ? 4.696 14.212 -7.936 1.00 92.38 358 GLN A CA 1
ATOM 2784 C C . GLN A 1 358 ? 3.245 14.706 -7.815 1.00 92.38 358 GLN A C 1
ATOM 2786 O O . GLN A 1 358 ? 2.400 14.034 -7.224 1.00 92.38 358 GLN A O 1
ATOM 2791 N N . TRP A 1 359 ? 2.918 15.843 -8.437 1.00 92.44 359 TRP A N 1
ATOM 2792 C CA . TRP A 1 359 ? 1.560 16.403 -8.387 1.00 92.44 359 TRP A CA 1
ATOM 2793 C C . TRP A 1 359 ? 0.528 15.551 -9.129 1.00 92.44 359 TRP A C 1
ATOM 2795 O O . TRP A 1 359 ? -0.579 15.343 -8.638 1.00 92.44 359 TRP A O 1
ATOM 2805 N N . LEU A 1 360 ? 0.877 15.046 -10.314 1.00 92.69 360 LEU A N 1
ATOM 2806 C CA . LEU A 1 360 ? -0.017 14.209 -11.115 1.00 92.69 360 LEU A CA 1
ATOM 2807 C C . LEU A 1 360 ? -0.269 12.862 -10.442 1.00 92.69 360 LEU A C 1
ATOM 2809 O O . LEU A 1 360 ? -1.386 12.360 -10.501 1.00 92.69 360 LEU A O 1
ATOM 2813 N N . MET A 1 361 ? 0.744 12.308 -9.779 1.00 91.81 361 MET A N 1
ATOM 2814 C CA . MET A 1 361 ? 0.610 11.102 -8.974 1.00 91.81 361 MET A CA 1
ATOM 2815 C C . MET A 1 361 ? -0.338 11.308 -7.799 1.00 91.81 361 MET A C 1
ATOM 2817 O O . MET A 1 361 ? -1.250 10.508 -7.622 1.00 91.81 361 MET A O 1
ATOM 2821 N N . ALA A 1 362 ? -0.187 12.398 -7.046 1.00 92.25 362 ALA A N 1
ATOM 2822 C CA . ALA A 1 362 ? -1.103 12.699 -5.951 1.00 92.25 362 ALA A CA 1
ATOM 2823 C C . ALA A 1 362 ? -2.544 12.898 -6.437 1.00 92.25 362 ALA A C 1
ATOM 2825 O O . ALA A 1 362 ? -3.462 12.313 -5.870 1.00 92.25 362 ALA A O 1
ATOM 2826 N N . LEU A 1 363 ? -2.750 13.635 -7.533 1.00 93.00 363 LEU A N 1
ATOM 2827 C CA . LEU A 1 363 ? -4.078 13.812 -8.131 1.00 93.00 363 LEU A CA 1
ATOM 2828 C C . LEU A 1 363 ? -4.672 12.490 -8.641 1.00 93.00 363 LEU A C 1
ATOM 2830 O O . LEU A 1 363 ? -5.837 12.200 -8.388 1.00 93.00 363 LEU A O 1
ATOM 2834 N N . GLY A 1 364 ? -3.880 11.690 -9.359 1.00 93.25 364 GLY A N 1
ATOM 2835 C CA . GLY A 1 364 ? -4.339 10.453 -9.988 1.00 93.25 364 GLY A CA 1
ATOM 2836 C C . GLY A 1 364 ? -4.567 9.303 -9.010 1.00 93.25 364 GLY A C 1
ATOM 2837 O O . GLY A 1 364 ? -5.467 8.497 -9.227 1.00 93.25 364 GLY A O 1
ATOM 2838 N N . LEU A 1 365 ? -3.785 9.230 -7.930 1.00 93.19 365 LEU A N 1
ATOM 2839 C CA . LEU A 1 365 ? -3.936 8.208 -6.895 1.00 93.19 365 LEU A CA 1
ATOM 2840 C C . LEU A 1 365 ? -4.935 8.591 -5.800 1.00 93.19 365 LEU A C 1
ATOM 2842 O O . LEU A 1 365 ? -5.408 7.694 -5.110 1.00 93.19 365 LEU A O 1
ATOM 2846 N N . CYS A 1 366 ? -5.289 9.873 -5.647 1.00 91.75 366 CYS A N 1
ATOM 2847 C CA . CYS A 1 366 ? -6.207 10.330 -4.599 1.00 91.75 366 CYS A CA 1
ATOM 2848 C C . CYS A 1 366 ? -7.524 9.523 -4.547 1.00 91.75 366 CYS A C 1
ATOM 2850 O O . CYS A 1 366 ? -7.799 8.949 -3.494 1.00 91.75 366 CYS A O 1
ATOM 2852 N N . PRO A 1 367 ? -8.288 9.331 -5.646 1.00 92.00 367 PRO A N 1
ATOM 2853 C CA . PRO A 1 367 ? -9.503 8.511 -5.596 1.00 92.00 367 PRO A CA 1
ATOM 2854 C C . PRO A 1 367 ? -9.250 7.078 -5.121 1.00 92.00 367 PRO A C 1
ATOM 2856 O O . PRO A 1 367 ? -10.062 6.512 -4.391 1.00 92.00 367 PRO A O 1
ATOM 2859 N N . LEU A 1 368 ? -8.117 6.492 -5.506 1.00 91.81 368 LEU A N 1
ATOM 2860 C CA . LEU A 1 368 ? -7.766 5.135 -5.109 1.00 91.81 368 LEU A CA 1
ATOM 2861 C C . LEU A 1 368 ? -7.399 5.051 -3.619 1.00 91.81 368 LEU A C 1
ATOM 2863 O O . LEU A 1 368 ? -7.798 4.103 -2.954 1.00 91.81 368 LEU A O 1
ATOM 2867 N N . LEU A 1 369 ? -6.693 6.046 -3.075 1.00 90.12 369 LEU A N 1
ATOM 2868 C CA . LEU A 1 369 ? -6.407 6.121 -1.638 1.00 90.12 369 LEU A CA 1
ATOM 2869 C C . LEU A 1 369 ? -7.702 6.206 -0.815 1.00 90.12 369 LEU A C 1
ATOM 2871 O O . LEU A 1 369 ? -7.839 5.494 0.176 1.00 90.12 369 LEU A O 1
ATOM 2875 N N . LEU A 1 370 ? -8.679 6.994 -1.277 1.00 86.25 370 LEU A N 1
ATOM 2876 C CA . LEU A 1 370 ? -9.966 7.163 -0.598 1.00 86.25 370 LEU A CA 1
ATOM 2877 C C . LEU A 1 370 ? -10.798 5.877 -0.554 1.00 86.25 370 LEU A C 1
ATOM 2879 O O . LEU A 1 370 ? -11.286 5.512 0.512 1.00 86.25 370 LEU A O 1
ATOM 2883 N N . ILE A 1 371 ? -10.959 5.175 -1.684 1.00 86.19 371 ILE A N 1
ATOM 2884 C CA . ILE A 1 371 ? -11.765 3.938 -1.715 1.00 86.19 371 ILE A CA 1
ATOM 2885 C C . ILE A 1 371 ? -11.106 2.808 -0.918 1.00 86.19 371 ILE A C 1
ATOM 2887 O O . ILE A 1 371 ? -11.798 1.965 -0.357 1.00 86.19 371 ILE A O 1
ATOM 2891 N N . LEU A 1 372 ? -9.772 2.818 -0.826 1.00 84.56 372 LEU A N 1
ATOM 2892 C CA . LEU A 1 372 ? -9.003 1.893 0.007 1.00 84.56 372 LEU A CA 1
ATOM 2893 C C . LEU A 1 372 ? -8.970 2.310 1.490 1.00 84.56 372 LEU A C 1
ATOM 2895 O O . LEU A 1 372 ? -8.394 1.591 2.302 1.00 84.56 372 LEU A O 1
ATOM 2899 N N . GLY A 1 373 ? -9.560 3.456 1.856 1.00 82.19 373 GLY A N 1
ATOM 2900 C CA . GLY A 1 373 ? -9.586 3.958 3.231 1.00 82.19 373 GLY A CA 1
ATOM 2901 C C . GLY A 1 373 ? -8.197 4.261 3.801 1.00 82.19 373 GLY A C 1
ATOM 2902 O O . GLY A 1 373 ? -7.989 4.091 5.008 1.00 82.19 373 GLY A O 1
ATOM 2903 N N . LEU A 1 374 ? -7.254 4.649 2.933 1.00 86.12 374 LEU A N 1
ATOM 2904 C CA . LEU A 1 374 ? -5.876 4.996 3.278 1.00 86.12 374 LEU A CA 1
ATOM 2905 C C . LEU A 1 374 ? -5.727 6.514 3.471 1.00 86.12 374 LEU A C 1
ATOM 2907 O O . LEU A 1 374 ? -6.345 7.275 2.720 1.00 86.12 374 LEU A O 1
ATOM 2911 N N . PRO A 1 375 ? -4.881 6.975 4.411 1.00 87.50 375 PRO A N 1
ATOM 2912 C CA . PRO A 1 375 ? -4.689 8.408 4.627 1.00 87.50 375 PRO A CA 1
ATOM 2913 C C . PRO A 1 375 ? -4.033 9.110 3.441 1.00 87.50 375 PRO A C 1
ATOM 2915 O O . PRO A 1 375 ? -3.206 8.537 2.724 1.00 87.50 375 PRO A O 1
ATOM 2918 N N . VAL A 1 376 ? -4.408 10.372 3.239 1.00 89.88 376 VAL A N 1
ATOM 2919 C CA . VAL A 1 376 ? -3.958 11.201 2.118 1.00 89.88 376 VAL A CA 1
ATOM 2920 C C . VAL A 1 376 ? -3.078 12.329 2.647 1.00 89.88 376 VAL A C 1
ATOM 2922 O O . VAL A 1 376 ? -3.553 13.263 3.288 1.00 89.88 376 VAL A O 1
ATOM 2925 N N . SER A 1 377 ? -1.783 12.273 2.344 1.00 92.06 377 SER A N 1
ATOM 2926 C CA . SER A 1 377 ? -0.843 13.335 2.712 1.00 92.06 377 SER A CA 1
ATOM 2927 C C . SER A 1 377 ? -0.861 14.478 1.694 1.00 92.06 377 SER A C 1
ATOM 2929 O O . SER A 1 377 ? -0.493 14.295 0.530 1.00 92.06 377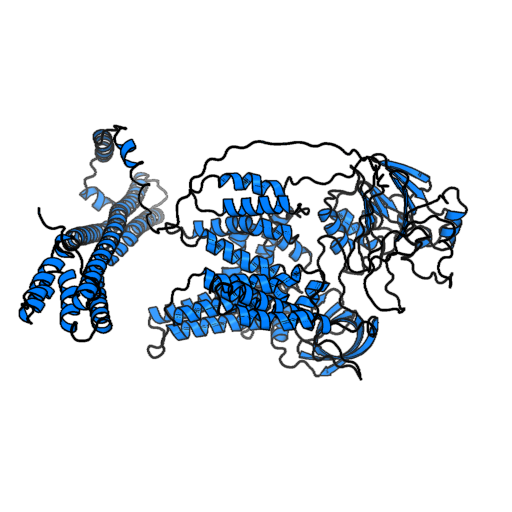 SER A O 1
ATOM 2931 N N . LEU A 1 378 ? -1.245 15.680 2.139 1.00 89.44 378 LEU A N 1
ATOM 2932 C CA . LEU A 1 378 ? -1.173 16.898 1.321 1.00 89.44 378 LEU A CA 1
ATOM 2933 C C . LEU A 1 378 ? 0.270 17.388 1.144 1.00 89.44 378 LEU A C 1
ATOM 2935 O O . LEU A 1 378 ? 0.590 18.003 0.127 1.00 89.44 378 LEU A O 1
ATOM 2939 N N . SER A 1 379 ? 1.140 17.118 2.121 1.00 92.94 379 SER A N 1
ATOM 2940 C CA . SER A 1 379 ? 2.563 17.468 2.069 1.00 92.94 379 SER A CA 1
ATOM 2941 C C . SER A 1 379 ? 3.363 16.517 1.167 1.00 92.94 379 SER A C 1
ATOM 2943 O O . SER A 1 379 ? 4.406 16.910 0.640 1.00 92.94 379 SER A O 1
ATOM 2945 N N . GLY A 1 380 ? 2.835 15.316 0.898 1.00 92.88 380 GLY A N 1
ATOM 2946 C CA . GLY A 1 380 ? 3.456 14.263 0.093 1.00 92.88 380 GLY A CA 1
ATOM 2947 C C . GLY A 1 380 ? 4.101 14.716 -1.220 1.00 92.88 380 GLY A C 1
ATOM 2948 O O . GLY A 1 380 ? 5.284 14.440 -1.413 1.00 92.88 380 GLY A O 1
ATOM 2949 N N . PRO A 1 381 ? 3.414 15.439 -2.129 1.00 93.50 381 PRO A N 1
ATOM 2950 C CA . PRO A 1 381 ? 4.017 15.899 -3.381 1.00 93.50 381 PRO A CA 1
ATOM 2951 C C . PRO A 1 381 ? 5.273 16.741 -3.184 1.00 93.50 381 PRO A C 1
ATOM 2953 O O . PRO A 1 381 ? 6.219 16.589 -3.945 1.00 93.50 381 PRO A O 1
ATOM 2956 N N . LEU A 1 382 ? 5.286 17.620 -2.180 1.00 94.12 382 LEU A N 1
ATOM 2957 C CA . LEU A 1 382 ? 6.413 18.506 -1.894 1.00 94.12 382 LEU A CA 1
ATOM 2958 C C . LEU A 1 382 ? 7.548 17.746 -1.214 1.00 94.12 382 LEU A C 1
ATOM 2960 O O . LEU A 1 382 ? 8.698 17.857 -1.633 1.00 94.12 382 LEU A O 1
ATOM 2964 N N . VAL A 1 383 ? 7.214 16.933 -0.212 1.00 95.12 383 VAL A N 1
ATOM 2965 C CA . VAL A 1 383 ? 8.180 16.107 0.516 1.00 95.12 383 VAL A CA 1
ATOM 2966 C C . VAL A 1 383 ? 8.880 15.135 -0.434 1.00 95.12 383 VAL A C 1
ATOM 2968 O O . VAL A 1 383 ? 10.107 15.048 -0.435 1.00 95.12 383 VAL A O 1
ATOM 2971 N N . ASN A 1 384 ? 8.133 14.468 -1.317 1.00 93.00 384 ASN A N 1
ATOM 2972 C CA . ASN A 1 384 ? 8.681 13.497 -2.264 1.00 93.00 384 ASN A CA 1
ATOM 2973 C C . ASN A 1 384 ? 9.617 14.123 -3.313 1.00 93.00 384 ASN A C 1
ATOM 2975 O O . ASN A 1 384 ? 10.465 13.411 -3.851 1.00 93.00 384 ASN A O 1
ATOM 2979 N N . LEU A 1 385 ? 9.550 15.440 -3.576 1.00 93.12 385 LEU A N 1
ATOM 2980 C CA . LEU A 1 385 ? 10.538 16.111 -4.441 1.00 93.12 385 LEU A CA 1
ATOM 2981 C C . LEU A 1 385 ? 11.956 16.047 -3.872 1.00 93.12 385 LEU A C 1
ATOM 2983 O O . LEU A 1 385 ? 12.903 16.094 -4.655 1.00 93.12 385 LEU A O 1
ATOM 2987 N N . LEU A 1 386 ? 12.086 15.956 -2.546 1.00 93.69 386 LEU A N 1
ATOM 2988 C CA . LEU A 1 386 ? 13.358 15.910 -1.828 1.00 93.69 386 LEU A CA 1
ATOM 2989 C C . LEU A 1 386 ? 13.651 14.505 -1.292 1.00 93.69 386 LEU A C 1
ATOM 2991 O O . LEU A 1 386 ? 14.750 13.994 -1.485 1.00 93.69 386 LEU A O 1
ATOM 2995 N N . ALA A 1 387 ? 12.664 13.849 -0.680 1.00 93.88 387 ALA A N 1
ATOM 2996 C CA . ALA A 1 387 ? 12.843 12.557 -0.024 1.00 93.88 387 ALA A CA 1
ATOM 2997 C C . ALA A 1 387 ? 13.176 11.426 -1.013 1.00 93.88 387 ALA A C 1
ATOM 2999 O O . ALA A 1 387 ? 14.073 10.625 -0.756 1.00 93.88 387 ALA A O 1
ATOM 3000 N N . VAL A 1 388 ? 12.514 11.383 -2.178 1.00 91.56 388 VAL A N 1
ATOM 3001 C CA . VAL A 1 388 ? 12.775 10.355 -3.200 1.00 91.56 388 VAL A CA 1
ATOM 3002 C C . VAL A 1 388 ? 14.235 10.389 -3.693 1.00 91.56 388 VAL A C 1
ATOM 3004 O O . VAL A 1 388 ? 14.867 9.330 -3.679 1.00 91.56 388 VAL A O 1
ATOM 3007 N N . PRO A 1 389 ? 14.813 11.532 -4.130 1.00 91.06 389 PRO A N 1
ATOM 3008 C CA . PRO A 1 389 ? 16.200 11.580 -4.585 1.00 91.06 389 PRO A CA 1
ATOM 3009 C C . PRO A 1 389 ? 17.180 11.430 -3.425 1.00 91.06 389 PRO A C 1
ATOM 3011 O O . PRO A 1 389 ? 18.220 10.813 -3.621 1.00 91.06 389 PRO A O 1
ATOM 3014 N N . TRP A 1 390 ? 16.843 11.909 -2.224 1.00 94.88 390 TRP A N 1
ATOM 3015 C CA . TRP A 1 390 ? 17.656 11.692 -1.027 1.00 94.88 390 TRP A CA 1
ATOM 3016 C C . TRP A 1 390 ? 17.860 10.200 -0.750 1.00 94.88 390 TRP A C 1
ATOM 3018 O O . TRP A 1 390 ? 18.993 9.724 -0.661 1.00 94.88 390 TRP A O 1
ATOM 3028 N N . ILE A 1 391 ? 16.764 9.436 -0.714 1.00 93.50 391 ILE A N 1
ATOM 3029 C CA . ILE A 1 391 ? 16.823 7.984 -0.540 1.00 93.50 391 ILE A CA 1
ATOM 3030 C C . ILE A 1 391 ? 17.508 7.321 -1.738 1.00 93.50 391 ILE A C 1
ATOM 3032 O O . ILE A 1 391 ? 18.419 6.521 -1.560 1.00 93.50 391 ILE A O 1
ATOM 3036 N N . SER A 1 392 ? 17.108 7.670 -2.963 1.00 89.00 392 SER A N 1
ATOM 3037 C CA . SER A 1 392 ? 17.564 6.973 -4.173 1.00 89.00 392 SER A CA 1
ATOM 3038 C C . SER A 1 392 ? 19.044 7.202 -4.499 1.00 89.00 392 SER A C 1
ATOM 3040 O O . SER A 1 392 ? 19.693 6.288 -4.998 1.00 89.00 392 SER A O 1
ATOM 3042 N N . LEU A 1 393 ? 19.574 8.408 -4.269 1.00 90.25 393 LEU A N 1
ATOM 3043 C CA . LEU A 1 393 ? 20.923 8.799 -4.698 1.00 90.25 393 LEU A CA 1
ATOM 3044 C C . LEU A 1 393 ? 21.959 8.746 -3.575 1.00 90.25 393 LEU A C 1
ATOM 3046 O O . LEU A 1 393 ? 23.136 8.558 -3.869 1.00 90.25 393 LEU A O 1
ATOM 3050 N N . LEU A 1 394 ? 21.545 8.924 -2.316 1.00 94.19 394 LEU A N 1
ATOM 3051 C CA . LEU A 1 394 ? 22.469 9.003 -1.182 1.00 94.19 394 LEU A CA 1
ATOM 3052 C C . LEU A 1 394 ? 22.332 7.784 -0.267 1.00 94.19 394 LEU A C 1
ATOM 3054 O O . LEU A 1 394 ? 23.296 7.044 -0.073 1.00 94.19 394 LEU A O 1
ATOM 3058 N N . VAL A 1 395 ? 21.129 7.540 0.262 1.00 94.94 395 VAL A N 1
ATOM 3059 C CA . VAL A 1 395 ? 20.916 6.505 1.289 1.00 94.94 395 VAL A CA 1
ATOM 3060 C C . VAL A 1 395 ? 21.009 5.097 0.713 1.00 94.94 395 VAL A C 1
ATOM 3062 O O . VAL A 1 395 ? 21.747 4.270 1.232 1.00 94.94 395 VAL A O 1
ATOM 3065 N N . LEU A 1 396 ? 20.283 4.796 -0.364 1.00 92.00 396 LEU A N 1
ATOM 3066 C CA . LEU A 1 396 ? 20.227 3.442 -0.909 1.00 92.00 396 LEU A CA 1
ATOM 3067 C C . LEU A 1 396 ? 21.595 2.960 -1.428 1.00 92.00 396 LEU A C 1
ATOM 3069 O O . LEU A 1 396 ? 21.970 1.836 -1.089 1.00 92.00 396 LEU A O 1
ATOM 3073 N N . PRO A 1 397 ? 22.377 3.753 -2.191 1.00 91.44 397 PRO A N 1
ATOM 3074 C CA . PRO A 1 397 ? 23.702 3.321 -2.627 1.00 91.44 397 PRO A CA 1
ATOM 3075 C C . PRO A 1 397 ? 24.665 3.084 -1.461 1.00 91.44 397 PRO A C 1
ATOM 3077 O O . PRO A 1 397 ? 25.351 2.065 -1.458 1.00 91.44 397 PRO A O 1
ATOM 3080 N N . SER A 1 398 ? 24.686 3.971 -0.457 1.00 94.56 398 SER A N 1
ATOM 3081 C CA . SER A 1 398 ? 25.535 3.797 0.732 1.00 94.56 398 SER A CA 1
ATOM 3082 C C . SER A 1 398 ? 25.107 2.587 1.567 1.00 94.56 398 SER A C 1
ATOM 3084 O O . SER A 1 398 ? 25.961 1.801 1.967 1.00 94.56 398 SER A O 1
ATOM 3086 N N . ALA A 1 399 ? 23.803 2.357 1.735 1.00 93.56 399 ALA A N 1
ATOM 3087 C CA . ALA A 1 399 ? 23.264 1.200 2.444 1.00 93.56 399 ALA A CA 1
ATOM 3088 C C . ALA A 1 399 ? 23.587 -0.131 1.743 1.00 93.56 399 ALA A C 1
ATOM 3090 O O . ALA A 1 399 ? 24.074 -1.067 2.379 1.00 93.56 399 ALA A O 1
ATOM 3091 N N . LEU A 1 400 ? 23.352 -0.232 0.429 1.00 91.88 400 LEU A N 1
ATOM 3092 C CA . LEU A 1 400 ? 23.632 -1.456 -0.330 1.00 91.88 400 LEU A CA 1
ATOM 3093 C C . LEU A 1 400 ? 25.135 -1.732 -0.415 1.00 91.88 400 LEU A C 1
ATOM 3095 O O . LEU A 1 400 ? 25.559 -2.862 -0.178 1.00 91.88 400 LEU A O 1
ATOM 3099 N N . LEU A 1 401 ? 25.943 -0.710 -0.714 1.00 92.44 401 LEU A N 1
ATOM 3100 C CA . LEU A 1 401 ? 27.393 -0.862 -0.799 1.00 92.44 401 LEU A CA 1
ATOM 3101 C C . LEU A 1 401 ? 27.998 -1.183 0.572 1.00 92.44 401 LEU A C 1
ATOM 3103 O O . LEU A 1 401 ? 28.819 -2.088 0.664 1.00 92.44 401 LEU A O 1
ATOM 3107 N N . GLY A 1 402 ? 27.544 -0.514 1.634 1.00 93.94 402 GLY A N 1
ATOM 3108 C CA . GLY A 1 402 ? 27.958 -0.798 3.006 1.00 93.94 402 GLY A CA 1
ATOM 3109 C C . GLY A 1 402 ? 27.606 -2.219 3.444 1.00 93.94 402 GLY A C 1
ATOM 3110 O O . GLY A 1 402 ? 28.426 -2.888 4.061 1.00 93.94 402 GLY A O 1
ATOM 3111 N N . THR A 1 403 ? 26.439 -2.732 3.036 1.00 92.50 403 THR A N 1
ATOM 3112 C CA . THR A 1 403 ? 26.037 -4.119 3.324 1.00 92.50 403 THR A CA 1
ATOM 3113 C C . THR A 1 403 ? 26.932 -5.125 2.598 1.00 92.50 403 THR A C 1
ATOM 3115 O O . THR A 1 403 ? 27.360 -6.113 3.188 1.00 92.50 403 THR A O 1
ATOM 3118 N N . VAL A 1 404 ? 27.240 -4.884 1.319 1.00 91.94 404 VAL A N 1
ATOM 3119 C CA . VAL A 1 404 ? 28.115 -5.768 0.526 1.00 91.94 404 VAL A CA 1
ATOM 3120 C C . VAL A 1 404 ? 29.561 -5.723 1.02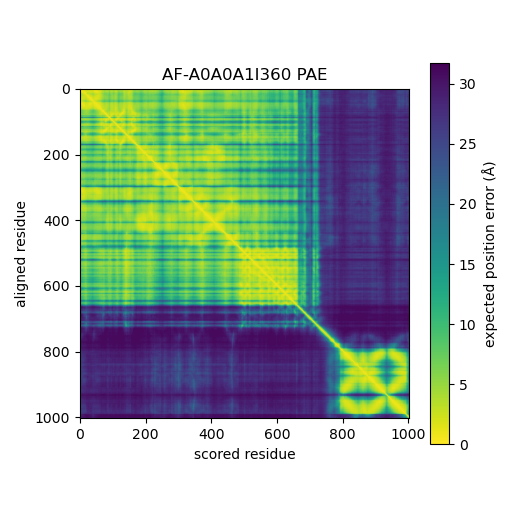5 1.00 91.94 404 VAL A C 1
ATOM 3122 O O . VAL A 1 404 ? 30.233 -6.750 1.040 1.00 91.94 404 VAL A O 1
ATOM 3125 N N . LEU A 1 405 ? 30.033 -4.548 1.448 1.00 93.62 405 LEU A N 1
ATOM 3126 C CA . LEU A 1 405 ? 31.388 -4.328 1.956 1.00 93.62 405 LEU A CA 1
ATOM 3127 C C . LEU A 1 405 ? 31.521 -4.561 3.463 1.00 93.62 405 LEU A C 1
ATOM 3129 O O . LEU A 1 405 ? 32.589 -4.308 4.008 1.00 93.62 405 LEU A O 1
ATOM 3133 N N . LEU A 1 406 ? 30.491 -5.074 4.139 1.00 88.69 406 LEU A N 1
ATOM 3134 C CA . LEU A 1 406 ? 30.558 -5.391 5.565 1.00 88.69 406 LEU A CA 1
ATOM 3135 C C . LEU A 1 406 ? 31.696 -6.366 5.939 1.00 88.69 406 LEU A C 1
ATOM 3137 O O . LEU A 1 406 ? 32.293 -6.177 6.994 1.00 88.69 406 LEU A O 1
ATOM 3141 N N . PRO A 1 407 ? 32.078 -7.354 5.097 1.00 89.88 407 PRO A N 1
ATOM 3142 C CA . PRO A 1 407 ? 33.259 -8.183 5.353 1.00 89.88 407 PRO A CA 1
ATOM 3143 C C . PRO A 1 407 ? 34.594 -7.423 5.309 1.00 89.88 407 PRO A C 1
ATOM 3145 O O . PRO A 1 407 ? 35.610 -7.979 5.717 1.00 89.88 407 PRO A O 1
ATOM 3148 N N . VAL A 1 408 ? 34.618 -6.194 4.779 1.00 90.31 408 VAL A N 1
ATOM 3149 C CA . VAL A 1 408 ? 35.793 -5.317 4.752 1.00 90.31 408 VAL A CA 1
ATOM 3150 C C . VAL A 1 408 ? 35.692 -4.359 5.946 1.00 90.31 408 VAL A C 1
ATOM 3152 O O . VAL A 1 408 ? 34.881 -3.424 5.900 1.00 90.31 408 VAL A O 1
ATOM 3155 N N . PRO A 1 409 ? 36.497 -4.565 7.009 1.00 82.12 409 PRO A N 1
ATOM 3156 C CA . PRO A 1 409 ? 36.398 -3.780 8.235 1.00 82.12 409 PRO A CA 1
ATOM 3157 C C . PRO A 1 409 ? 36.522 -2.281 7.959 1.00 82.12 409 PRO A C 1
ATOM 3159 O O . PRO A 1 409 ? 37.211 -1.871 7.021 1.00 82.12 409 PRO A O 1
ATOM 3162 N N . PHE A 1 410 ? 35.874 -1.463 8.789 1.00 87.69 410 PHE A N 1
ATOM 3163 C CA . PHE A 1 410 ? 35.810 0.002 8.701 1.00 87.69 410 PHE A CA 1
ATOM 3164 C C . PHE A 1 410 ? 35.062 0.567 7.485 1.00 87.69 410 PHE A C 1
ATOM 3166 O O . PHE A 1 410 ? 34.281 1.495 7.655 1.00 87.69 410 PHE A O 1
ATOM 3173 N N . ILE A 1 411 ? 35.246 0.036 6.272 1.00 92.19 411 ILE A N 1
ATOM 3174 C CA . ILE A 1 411 ? 34.610 0.588 5.061 1.00 92.19 411 ILE A CA 1
ATOM 3175 C C . ILE A 1 411 ? 33.107 0.302 5.056 1.00 92.19 411 ILE A C 1
ATOM 3177 O O . ILE A 1 411 ? 32.310 1.222 4.867 1.00 92.19 411 ILE A O 1
ATOM 3181 N N . GLY A 1 412 ? 32.716 -0.960 5.268 1.00 91.69 412 GLY A N 1
ATOM 3182 C CA . GLY A 1 412 ? 31.304 -1.342 5.313 1.00 91.69 412 GLY A CA 1
ATOM 3183 C C . GLY A 1 412 ? 30.555 -0.616 6.430 1.00 91.69 412 GLY A C 1
ATOM 3184 O O . GLY A 1 412 ? 29.538 0.028 6.178 1.00 91.69 412 GLY A O 1
ATOM 3185 N N . GLU A 1 413 ? 31.114 -0.638 7.641 1.00 92.19 413 GLU A N 1
ATOM 3186 C CA . GLU A 1 413 ? 30.557 0.046 8.815 1.00 92.19 413 GLU A CA 1
ATOM 3187 C C . GLU A 1 413 ? 30.457 1.563 8.617 1.00 92.19 413 GLU A C 1
ATOM 3189 O O . GLU A 1 413 ? 29.401 2.131 8.880 1.00 92.19 413 GLU A O 1
ATOM 3194 N N . ALA A 1 414 ? 31.490 2.225 8.078 1.00 94.62 414 ALA A N 1
ATOM 3195 C CA . ALA A 1 414 ? 31.447 3.666 7.824 1.00 94.62 414 ALA A CA 1
ATOM 3196 C C . ALA A 1 414 ? 30.361 4.045 6.806 1.00 94.62 414 ALA A C 1
ATOM 3198 O O . ALA A 1 414 ? 29.650 5.032 7.000 1.00 94.62 414 ALA A O 1
ATOM 3199 N N . LEU A 1 415 ? 30.187 3.262 5.735 1.00 95.88 415 LEU A N 1
ATOM 3200 C CA . LEU A 1 415 ? 29.123 3.498 4.753 1.00 95.88 415 LEU A CA 1
ATOM 3201 C C . LEU A 1 415 ? 27.727 3.330 5.363 1.00 95.88 415 LEU A C 1
ATOM 3203 O O . LEU A 1 415 ? 26.831 4.120 5.060 1.00 95.88 415 LEU A O 1
ATOM 3207 N N . LEU A 1 416 ? 27.538 2.337 6.234 1.00 95.62 416 LEU A N 1
ATOM 3208 C CA . LEU A 1 416 ? 26.272 2.124 6.938 1.00 95.62 416 LEU A CA 1
ATOM 3209 C C . LEU A 1 416 ? 26.016 3.195 8.005 1.00 95.62 416 LEU A C 1
ATOM 3211 O O . LEU A 1 416 ? 24.877 3.636 8.151 1.00 95.62 416 LEU A O 1
ATOM 3215 N N . TRP A 1 417 ? 27.057 3.677 8.685 1.00 95.56 417 TRP A N 1
ATOM 3216 C CA . TRP A 1 417 ? 26.970 4.809 9.606 1.00 95.56 417 TRP A CA 1
ATOM 3217 C C . TRP A 1 417 ? 26.555 6.095 8.876 1.00 95.56 417 TRP A C 1
ATOM 3219 O O . TRP A 1 417 ? 25.671 6.817 9.340 1.00 95.56 417 TRP A O 1
ATOM 3229 N N . ILE A 1 418 ? 27.122 6.349 7.686 1.00 96.56 418 ILE A N 1
ATOM 3230 C CA . ILE A 1 418 ? 26.713 7.455 6.803 1.00 96.56 418 ILE A CA 1
ATOM 3231 C C . ILE A 1 418 ? 25.250 7.286 6.377 1.00 96.56 418 ILE A C 1
ATOM 3233 O O . ILE A 1 418 ? 24.476 8.240 6.460 1.00 96.56 418 ILE A O 1
ATOM 3237 N N . ALA A 1 419 ? 24.846 6.084 5.951 1.00 96.44 419 ALA A N 1
ATOM 3238 C CA . ALA A 1 419 ? 23.460 5.803 5.581 1.00 96.44 419 ALA A CA 1
ATOM 3239 C C . ALA A 1 419 ? 22.497 6.061 6.755 1.00 96.44 419 ALA A C 1
ATOM 3241 O O . ALA A 1 419 ? 21.447 6.677 6.560 1.00 96.44 419 ALA A O 1
ATOM 3242 N N . GLY A 1 420 ? 22.879 5.655 7.970 1.00 96.31 420 GLY A N 1
ATOM 3243 C CA . GLY A 1 420 ? 22.151 5.916 9.211 1.00 96.31 420 GLY A CA 1
ATOM 3244 C C . GLY A 1 420 ? 21.992 7.407 9.509 1.00 96.31 420 GLY A C 1
ATOM 3245 O O . GLY A 1 420 ? 20.875 7.867 9.734 1.00 96.31 420 GLY A O 1
ATOM 3246 N N . GLY A 1 421 ? 23.070 8.191 9.406 1.00 97.00 421 GLY A N 1
ATOM 3247 C CA . GLY A 1 421 ? 23.016 9.646 9.592 1.00 97.00 421 GLY A CA 1
ATOM 3248 C C . GLY A 1 421 ? 22.164 10.367 8.545 1.00 97.00 421 GLY A C 1
ATOM 3249 O O . GLY A 1 421 ? 21.399 11.274 8.872 1.00 97.00 421 GLY A O 1
ATOM 3250 N N . LEU A 1 422 ? 22.232 9.935 7.281 1.00 97.38 422 LEU A N 1
ATOM 3251 C CA . LEU A 1 422 ? 21.375 10.462 6.215 1.00 97.38 422 LEU A CA 1
ATOM 3252 C C . LEU A 1 422 ? 19.896 10.117 6.435 1.00 97.38 422 LEU A C 1
ATOM 3254 O O . LEU A 1 422 ? 19.030 10.933 6.110 1.00 97.38 422 LEU A O 1
ATOM 3258 N N . LEU A 1 423 ? 19.599 8.923 6.961 1.00 96.19 423 LEU A N 1
ATOM 3259 C CA . LEU A 1 423 ? 18.247 8.531 7.359 1.00 96.19 423 LEU A CA 1
ATOM 3260 C C . LEU A 1 423 ? 17.764 9.369 8.539 1.00 96.19 423 LEU A C 1
ATOM 3262 O O . LEU A 1 423 ? 16.657 9.893 8.485 1.00 96.19 423 LEU A O 1
ATOM 3266 N N . ASP A 1 424 ? 18.580 9.543 9.574 1.00 96.31 424 ASP A N 1
ATOM 3267 C CA . ASP A 1 424 ? 18.183 10.309 10.751 1.00 96.31 424 ASP A CA 1
ATOM 3268 C C . ASP A 1 424 ? 17.898 11.779 10.414 1.00 96.31 424 ASP A C 1
ATOM 3270 O O . ASP A 1 424 ? 16.864 12.324 10.809 1.00 96.31 424 ASP A O 1
ATOM 3274 N N . LEU A 1 425 ? 18.749 12.399 9.588 1.00 96.88 425 LEU A N 1
ATOM 3275 C CA . LEU A 1 425 ? 18.517 13.752 9.082 1.00 96.88 425 LEU A CA 1
ATOM 3276 C C . LEU A 1 425 ? 17.206 13.846 8.287 1.00 96.88 425 LEU A C 1
ATOM 3278 O O . LEU A 1 425 ? 16.444 14.801 8.463 1.00 96.88 425 LEU A O 1
ATOM 3282 N N . LEU A 1 426 ? 16.918 12.848 7.445 1.00 96.25 426 LEU A N 1
ATOM 3283 C CA . LEU A 1 426 ? 15.657 12.783 6.712 1.00 96.25 426 LEU A CA 1
ATOM 3284 C C . LEU A 1 426 ? 14.468 12.674 7.674 1.00 96.25 426 LEU A C 1
ATOM 3286 O O . LEU A 1 426 ? 13.550 13.480 7.571 1.00 96.25 426 LEU A O 1
ATOM 3290 N N . PHE A 1 427 ? 14.484 11.733 8.622 1.00 95.31 427 PHE A N 1
ATOM 3291 C CA . PHE A 1 427 ? 13.389 11.525 9.575 1.00 95.31 427 PHE A CA 1
ATOM 3292 C C . PHE A 1 427 ? 13.129 12.755 10.451 1.00 95.31 427 PHE A C 1
ATOM 3294 O O . PHE A 1 427 ? 11.970 13.107 10.659 1.00 95.31 427 PHE A O 1
ATOM 3301 N N . LYS A 1 428 ? 14.173 13.468 10.893 1.00 95.12 428 LYS A N 1
ATOM 3302 C CA . LYS A 1 428 ? 14.030 14.764 11.580 1.00 95.12 428 LYS A CA 1
ATOM 3303 C C . LYS A 1 428 ? 13.308 15.788 10.702 1.00 95.12 428 LYS A C 1
ATOM 3305 O O . LYS A 1 428 ? 12.371 16.443 11.157 1.00 95.12 428 LYS A O 1
ATOM 3310 N N . GLY A 1 429 ? 13.696 15.895 9.429 1.00 95.19 429 GLY A N 1
ATOM 3311 C CA . GLY A 1 429 ? 13.029 16.765 8.457 1.00 95.19 429 GLY A CA 1
ATOM 3312 C C . GLY A 1 429 ? 11.567 16.378 8.208 1.00 95.19 429 GLY A C 1
ATOM 3313 O O . GLY A 1 429 ? 10.697 17.247 8.183 1.00 95.19 429 GLY A O 1
ATOM 3314 N N . LEU A 1 430 ? 11.281 15.080 8.079 1.00 95.50 430 LEU A N 1
ATOM 3315 C CA . LEU A 1 430 ? 9.924 14.558 7.912 1.00 95.50 430 LEU A CA 1
ATOM 3316 C C . LEU A 1 430 ? 9.060 14.820 9.152 1.00 95.50 430 LEU A C 1
ATOM 3318 O O . LEU A 1 430 ? 7.928 15.276 9.004 1.00 95.50 430 LEU A O 1
ATOM 3322 N N . GLY A 1 431 ? 9.595 14.622 10.359 1.00 94.38 431 GLY A N 1
ATOM 3323 C CA . GLY A 1 431 ? 8.890 14.874 11.620 1.00 94.38 431 GLY A CA 1
ATOM 3324 C C . GLY A 1 431 ? 8.448 16.333 11.777 1.00 94.38 431 GLY A C 1
ATOM 3325 O O . GLY A 1 431 ? 7.318 16.601 12.183 1.00 94.38 431 GLY A O 1
ATOM 3326 N N . LEU A 1 432 ? 9.284 17.289 11.349 1.00 94.00 432 LEU A N 1
ATOM 3327 C CA . LEU A 1 432 ? 8.936 18.719 11.339 1.00 94.00 432 LEU A CA 1
ATOM 3328 C C . LEU A 1 432 ? 7.762 19.058 10.408 1.00 94.00 432 LEU A C 1
ATOM 3330 O O . LEU A 1 432 ? 7.055 20.044 10.649 1.00 94.00 432 LEU A O 1
ATOM 3334 N N . VAL A 1 433 ? 7.588 18.292 9.327 1.00 94.31 433 VAL A N 1
ATOM 3335 C CA . VAL A 1 433 ? 6.475 18.453 8.383 1.00 94.31 433 VAL A CA 1
ATOM 3336 C C . VAL A 1 433 ? 5.235 17.730 8.898 1.00 94.31 433 VAL A C 1
ATOM 3338 O O . VAL A 1 433 ? 4.168 18.339 8.916 1.00 94.31 433 VAL A O 1
ATOM 3341 N N . ALA A 1 434 ? 5.379 16.487 9.369 1.00 91.81 434 ALA A N 1
ATOM 3342 C CA . ALA A 1 434 ? 4.292 15.683 9.929 1.00 91.81 434 ALA A CA 1
ATOM 3343 C C . ALA A 1 434 ? 3.577 16.411 11.078 1.00 91.81 434 ALA A C 1
ATOM 3345 O O . ALA A 1 434 ? 2.355 16.511 11.073 1.00 91.81 434 ALA A O 1
ATOM 3346 N N . GLY A 1 435 ? 4.333 17.027 11.996 1.00 87.88 435 GLY A N 1
ATOM 3347 C CA . GLY A 1 435 ? 3.759 17.781 13.115 1.00 87.88 435 GLY A CA 1
ATOM 3348 C C . GLY A 1 435 ? 3.001 19.057 12.717 1.00 87.88 435 GLY A C 1
ATOM 3349 O O . GLY A 1 435 ? 2.219 19.568 13.512 1.00 87.88 435 GLY A O 1
ATOM 3350 N N . ARG A 1 436 ? 3.212 19.592 11.504 1.00 91.31 436 ARG A N 1
ATOM 3351 C CA . ARG A 1 436 ? 2.516 20.798 11.005 1.00 91.31 436 ARG A CA 1
ATOM 3352 C C . ARG A 1 436 ? 1.376 20.486 10.044 1.00 91.31 436 ARG A C 1
ATOM 3354 O O . ARG A 1 436 ? 0.377 21.196 10.028 1.00 91.31 436 ARG A O 1
ATOM 3361 N N . LEU A 1 437 ? 1.566 19.484 9.195 1.00 88.50 437 LEU A N 1
ATOM 3362 C CA . LEU A 1 437 ? 0.651 19.087 8.130 1.00 88.50 437 LEU A CA 1
ATOM 3363 C C . LEU A 1 437 ? 0.503 17.558 8.157 1.00 88.50 437 LEU A C 1
ATOM 3365 O O . LEU A 1 437 ? 1.068 16.889 7.280 1.00 88.50 437 LEU A O 1
ATOM 3369 N N . PRO A 1 438 ? -0.215 17.009 9.157 1.00 86.50 438 PRO A N 1
ATOM 3370 C CA . PRO A 1 438 ? -0.474 15.575 9.242 1.00 86.50 438 PRO A CA 1
ATOM 3371 C C . PRO A 1 438 ? -1.305 15.094 8.048 1.00 86.50 438 PRO A C 1
ATOM 3373 O O . PRO A 1 438 ? -1.940 15.894 7.346 1.00 86.50 438 PRO A O 1
ATOM 3376 N N . ALA A 1 439 ? -1.307 13.783 7.798 1.00 87.00 439 ALA A N 1
ATOM 3377 C CA . ALA A 1 439 ? -2.136 13.235 6.734 1.00 87.00 439 ALA A CA 1
ATOM 3378 C C . ALA A 1 439 ? -3.620 13.450 7.048 1.00 87.00 439 ALA A C 1
ATOM 3380 O O . ALA A 1 439 ? -4.074 13.391 8.190 1.00 87.00 439 ALA A O 1
ATOM 3381 N N . TRP A 1 440 ? -4.397 13.689 5.996 1.00 86.31 440 TRP A N 1
ATOM 3382 C CA . TRP A 1 440 ? -5.841 13.731 6.108 1.00 86.31 440 TRP A CA 1
ATOM 3383 C C . TRP A 1 440 ? -6.388 12.303 6.120 1.00 86.31 440 TRP A C 1
ATOM 3385 O O . TRP A 1 440 ? -6.207 11.564 5.151 1.00 86.31 440 TRP A O 1
ATOM 3395 N N . ASP A 1 441 ? -7.076 11.933 7.201 1.00 79.19 441 ASP A N 1
ATOM 3396 C CA . ASP A 1 441 ? -7.853 10.697 7.296 1.00 79.19 441 ASP A CA 1
ATOM 3397 C C . ASP A 1 441 ? -9.217 10.899 6.613 1.00 79.19 441 ASP A C 1
ATOM 3399 O O . ASP A 1 441 ? -10.074 11.625 7.138 1.00 79.19 441 ASP A O 1
ATOM 3403 N N . PRO A 1 442 ? -9.453 10.301 5.432 1.00 74.31 442 PRO A N 1
ATOM 3404 C CA . PRO A 1 442 ? -10.699 10.512 4.722 1.00 74.31 442 PRO A CA 1
ATOM 3405 C C . PRO A 1 442 ? -11.859 9.780 5.396 1.00 74.31 442 PRO A C 1
ATOM 3407 O O . PRO A 1 442 ? -11.774 8.598 5.735 1.00 74.31 442 PRO A O 1
ATOM 3410 N N . VAL A 1 443 ? -12.987 10.478 5.515 1.00 77.06 443 VAL A N 1
ATOM 3411 C CA . VAL A 1 443 ? -14.271 9.843 5.834 1.00 77.06 443 VAL A CA 1
ATOM 3412 C C . VAL A 1 443 ? -14.770 9.134 4.567 1.00 77.06 443 VAL A C 1
ATOM 3414 O O . VAL A 1 443 ? -14.647 9.705 3.479 1.00 77.06 443 VAL A O 1
ATOM 3417 N N . PRO A 1 444 ? -15.326 7.916 4.669 1.00 75.94 444 PRO A N 1
ATOM 3418 C CA . PRO A 1 444 ? -15.900 7.200 3.541 1.00 75.94 444 PRO A CA 1
ATOM 3419 C C . PRO A 1 444 ? -16.915 8.063 2.797 1.00 75.94 444 PRO A C 1
ATOM 3421 O O . PRO A 1 444 ? -17.862 8.589 3.383 1.00 75.94 444 PRO A O 1
ATOM 3424 N N . VAL A 1 445 ? -16.709 8.205 1.491 1.00 81.38 445 VAL A N 1
ATOM 3425 C CA . VAL A 1 445 ? -17.629 8.929 0.615 1.00 81.38 445 VAL A CA 1
ATOM 3426 C C . VAL A 1 445 ? -18.583 7.947 -0.066 1.00 81.38 445 VAL A C 1
ATOM 3428 O O . VAL A 1 445 ? -18.166 6.842 -0.428 1.00 81.38 445 VAL A O 1
ATOM 3431 N N . PRO A 1 446 ? -19.852 8.327 -0.295 1.00 84.75 446 PRO A N 1
ATOM 3432 C CA 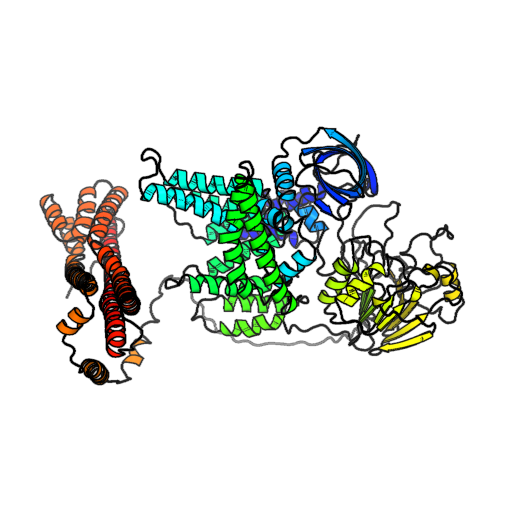. PRO A 1 446 ? -20.764 7.519 -1.092 1.00 84.75 446 PRO A CA 1
ATOM 3433 C C . PRO A 1 446 ? -20.174 7.187 -2.470 1.00 84.75 446 PRO A C 1
ATOM 3435 O O . PRO A 1 446 ? -19.512 8.028 -3.086 1.00 84.75 446 PRO A O 1
ATOM 3438 N N . LEU A 1 447 ? -20.468 5.993 -2.996 1.00 87.69 447 LEU A N 1
ATOM 3439 C CA . LEU A 1 447 ? -19.897 5.514 -4.263 1.00 87.69 447 LEU A CA 1
ATOM 3440 C C . LEU A 1 447 ? -20.132 6.488 -5.431 1.00 87.69 447 LEU A C 1
ATOM 3442 O O . LEU A 1 447 ? -19.240 6.696 -6.247 1.00 87.69 447 LEU A O 1
ATOM 3446 N N . TRP A 1 448 ? -21.299 7.135 -5.493 1.00 90.12 448 TRP A N 1
ATOM 3447 C CA . TRP A 1 448 ? -21.603 8.122 -6.534 1.00 90.12 448 TRP A CA 1
ATOM 3448 C C . TRP A 1 448 ? -20.671 9.344 -6.467 1.00 90.12 448 TRP A C 1
ATOM 3450 O O . TRP A 1 448 ? -20.184 9.802 -7.501 1.00 90.12 448 TRP A O 1
ATOM 3460 N N . ALA A 1 449 ? -20.376 9.843 -5.261 1.00 90.31 449 ALA A N 1
ATOM 3461 C CA . ALA A 1 449 ? -19.495 10.989 -5.049 1.00 90.31 449 ALA A CA 1
ATOM 3462 C C . ALA A 1 449 ? -18.054 10.611 -5.396 1.00 90.31 449 ALA A C 1
ATOM 3464 O O . ALA A 1 449 ? -17.350 11.366 -6.067 1.00 90.31 449 ALA A O 1
ATOM 3465 N N . TRP A 1 450 ? -17.654 9.392 -5.024 1.00 91.69 450 TRP A N 1
ATOM 3466 C CA . TRP A 1 450 ? -16.381 8.815 -5.432 1.00 91.69 450 TRP A CA 1
ATOM 3467 C C . TRP A 1 450 ? -16.248 8.717 -6.957 1.00 91.69 450 TRP A C 1
ATOM 3469 O O . TRP A 1 450 ? -15.236 9.153 -7.499 1.00 91.69 450 TRP A O 1
ATOM 3479 N N . CYS A 1 451 ? -17.264 8.213 -7.670 1.00 94.06 451 CYS A N 1
ATOM 3480 C CA . CYS A 1 451 ? -17.241 8.107 -9.133 1.00 94.06 451 CYS A CA 1
ATOM 3481 C C . CYS A 1 451 ? -17.090 9.475 -9.810 1.00 94.06 451 CYS A C 1
ATOM 3483 O O . CYS A 1 451 ? -16.291 9.614 -10.739 1.00 94.06 451 CYS A O 1
ATOM 3485 N N . ILE A 1 452 ? -17.821 10.491 -9.337 1.00 93.19 452 ILE A N 1
ATOM 3486 C CA . ILE A 1 452 ? -17.697 11.868 -9.840 1.00 93.19 452 ILE A CA 1
ATOM 3487 C C . ILE A 1 452 ? -16.278 12.378 -9.612 1.00 93.19 452 ILE A C 1
ATOM 3489 O O . ILE A 1 452 ? -15.658 12.932 -10.517 1.00 93.19 452 ILE A O 1
ATOM 3493 N N . ALA A 1 453 ? -15.727 12.161 -8.428 1.00 92.31 453 ALA A N 1
ATOM 3494 C CA . ALA A 1 453 ? -14.416 12.676 -8.103 1.00 92.31 453 ALA A CA 1
ATOM 3495 C C . ALA A 1 453 ? -13.273 11.912 -8.799 1.00 92.31 453 ALA A C 1
ATOM 3497 O O . ALA A 1 453 ? -12.288 12.523 -9.213 1.00 92.31 453 ALA A O 1
ATOM 3498 N N . ALA A 1 454 ? -13.429 10.606 -9.037 1.00 94.12 454 ALA A N 1
ATOM 3499 C CA . ALA A 1 454 ? -12.544 9.819 -9.893 1.00 94.12 454 ALA A CA 1
ATOM 3500 C C . ALA A 1 454 ? -12.576 10.317 -11.348 1.00 94.12 454 ALA A C 1
ATOM 3502 O O . ALA A 1 454 ? -11.524 10.456 -11.978 1.00 94.12 454 ALA A O 1
ATOM 3503 N N . LEU A 1 455 ? -13.761 10.665 -11.865 1.00 95.06 455 LEU A N 1
ATOM 3504 C CA . LEU A 1 455 ? -13.895 11.313 -13.169 1.00 95.06 455 LEU A CA 1
ATOM 3505 C C . LEU A 1 455 ? -13.224 12.694 -13.174 1.00 95.06 455 LEU A C 1
ATOM 3507 O O . LEU A 1 455 ? -12.521 13.024 -14.126 1.00 95.06 455 LEU A O 1
ATOM 3511 N N . GLY A 1 456 ? -13.367 13.468 -12.095 1.00 95.00 456 GLY A N 1
ATOM 3512 C CA . GLY A 1 456 ? -12.693 14.753 -11.915 1.00 95.00 456 GLY A CA 1
ATOM 3513 C C . GLY A 1 456 ? -11.167 14.634 -11.948 1.00 95.00 456 GLY A C 1
ATOM 3514 O O . GLY A 1 456 ? -10.511 15.350 -12.708 1.00 95.00 456 GLY A O 1
ATOM 3515 N N . ALA A 1 457 ? -10.601 13.671 -11.212 1.00 94.50 457 ALA A N 1
ATOM 3516 C CA . ALA A 1 457 ? -9.175 13.343 -11.261 1.00 94.50 457 ALA A CA 1
ATOM 3517 C C . ALA A 1 457 ? -8.740 12.977 -12.687 1.00 94.50 457 ALA A C 1
ATOM 3519 O O . ALA A 1 457 ? -7.789 13.555 -13.214 1.00 94.50 457 ALA A O 1
ATOM 3520 N N . PHE A 1 458 ? -9.471 12.076 -13.352 1.00 94.44 458 PHE A N 1
ATOM 3521 C CA . PHE A 1 458 ? -9.193 11.682 -14.733 1.00 94.44 458 PHE A CA 1
ATOM 3522 C C . PHE A 1 458 ? -9.205 12.882 -15.693 1.00 94.44 458 PHE A C 1
ATOM 3524 O O . PHE A 1 458 ? -8.277 13.044 -16.488 1.00 94.44 458 PHE A O 1
ATOM 3531 N N . MET A 1 459 ? -10.197 13.772 -15.578 1.00 93.88 459 MET A N 1
ATOM 3532 C CA . MET A 1 459 ? -10.278 14.997 -16.376 1.00 93.88 459 MET A CA 1
ATOM 3533 C C . MET A 1 459 ? -9.070 15.909 -16.144 1.00 93.88 459 MET A C 1
ATOM 3535 O O . MET A 1 459 ? -8.503 16.428 -17.108 1.00 93.88 459 MET A O 1
ATOM 3539 N N . LEU A 1 460 ? -8.620 16.066 -14.895 1.00 93.88 460 LEU A N 1
ATOM 3540 C CA . LEU A 1 460 ? -7.430 16.856 -14.564 1.00 93.88 460 LEU A CA 1
ATOM 3541 C C . LEU A 1 460 ? -6.133 16.260 -15.129 1.00 93.88 460 LEU A C 1
ATOM 3543 O O . LEU A 1 460 ? -5.199 17.025 -15.386 1.00 93.88 460 LEU A O 1
ATOM 3547 N N . LEU A 1 461 ? -6.066 14.947 -15.369 1.00 92.94 461 LEU A N 1
ATOM 3548 C CA . LEU A 1 461 ? -4.914 14.274 -15.986 1.00 92.94 461 LEU A CA 1
ATOM 3549 C C . LEU A 1 461 ? -4.876 14.399 -17.523 1.00 92.94 461 LEU A C 1
ATOM 3551 O O . LEU A 1 461 ? -3.833 14.131 -18.135 1.00 92.94 461 LEU A O 1
ATOM 3555 N N . LEU A 1 462 ? -5.974 14.821 -18.163 1.00 91.50 462 LEU A N 1
ATOM 3556 C CA . LEU A 1 462 ? -6.041 14.979 -19.620 1.00 91.50 462 LEU A CA 1
ATOM 3557 C C . LEU A 1 462 ? -5.036 16.028 -20.142 1.00 91.50 462 LEU A C 1
ATOM 3559 O O . LEU A 1 462 ? -4.579 16.903 -19.397 1.00 91.50 462 LEU A O 1
ATOM 3563 N N . PRO A 1 463 ? -4.651 15.975 -21.432 1.00 87.44 463 PRO A N 1
ATOM 3564 C CA . PRO A 1 463 ? -3.757 16.960 -22.039 1.00 87.44 463 PRO A CA 1
ATOM 3565 C C . PRO A 1 463 ? -4.245 18.411 -21.887 1.00 87.44 463 PRO A C 1
ATOM 3567 O O . PRO A 1 463 ? -5.435 18.691 -21.734 1.00 87.44 463 PRO A O 1
ATOM 3570 N N . LYS A 1 464 ? -3.311 19.369 -21.934 1.00 80.19 464 LYS A N 1
ATOM 3571 C CA . LYS A 1 464 ? -3.663 20.796 -22.009 1.00 80.19 464 LYS A CA 1
ATOM 3572 C C . LYS A 1 464 ? -4.356 21.047 -23.356 1.00 80.19 464 LYS A C 1
ATOM 3574 O O . LYS A 1 464 ? -3.793 20.688 -24.383 1.00 80.19 464 LYS A O 1
ATOM 3579 N N . GLY A 1 465 ? -5.563 21.616 -23.336 1.00 80.62 465 GLY A N 1
ATOM 3580 C CA . GLY A 1 465 ? -6.371 21.885 -24.536 1.00 80.62 465 GLY A CA 1
ATOM 3581 C C . GLY A 1 465 ? -7.693 21.112 -24.626 1.00 80.62 465 GLY A C 1
ATOM 3582 O O . GLY A 1 465 ? -8.513 21.441 -25.475 1.00 80.62 465 GLY A O 1
ATOM 3583 N N . VAL A 1 466 ? -7.941 20.131 -23.749 1.00 86.81 466 VAL A N 1
ATOM 3584 C CA . VAL A 1 466 ? -9.264 19.489 -23.657 1.00 86.81 466 VAL A CA 1
ATOM 3585 C C . VAL A 1 466 ? -10.240 20.436 -22.937 1.00 86.81 466 VAL A C 1
ATOM 3587 O O . VAL A 1 466 ? -9.927 20.865 -21.818 1.00 86.81 466 VAL A O 1
ATOM 3590 N N . PRO A 1 467 ? -11.396 20.789 -23.541 1.00 88.12 467 PRO A N 1
ATOM 3591 C CA . PRO A 1 467 ? -12.393 21.636 -22.889 1.00 88.12 467 PRO A CA 1
ATOM 3592 C C . PRO A 1 467 ? -12.928 20.956 -21.623 1.00 88.12 467 PRO A C 1
ATOM 3594 O O . PRO A 1 467 ? -12.869 19.738 -21.490 1.00 88.12 467 PRO A O 1
ATOM 3597 N N . LEU A 1 468 ? -13.437 21.747 -20.676 1.00 89.00 468 LEU A N 1
ATOM 3598 C CA . LEU A 1 468 ? -14.008 21.272 -19.405 1.00 89.00 468 LEU A CA 1
ATOM 3599 C C . LEU A 1 468 ? -13.026 20.599 -18.434 1.00 89.00 468 LEU A C 1
ATOM 3601 O O . LEU A 1 468 ? -13.426 20.283 -17.321 1.00 89.00 468 LEU A O 1
ATOM 3605 N N . ARG A 1 469 ? -11.734 20.457 -18.764 1.00 91.94 469 ARG A N 1
ATOM 3606 C CA . ARG A 1 469 ? -10.716 19.924 -17.836 1.00 91.94 469 ARG A CA 1
ATOM 3607 C C . ARG A 1 469 ? -10.751 20.591 -16.455 1.00 91.94 469 ARG A C 1
ATOM 3609 O O . ARG A 1 469 ? -10.552 19.921 -15.448 1.00 91.94 469 ARG A O 1
ATOM 3616 N N . VAL A 1 470 ? -10.996 21.901 -16.410 1.00 91.94 470 VAL A N 1
ATOM 3617 C CA . VAL A 1 470 ? -11.039 22.683 -15.162 1.00 91.94 470 VAL A CA 1
ATOM 3618 C C . VAL A 1 470 ? -12.215 22.277 -14.266 1.00 91.94 470 VAL A C 1
ATOM 3620 O O . VAL A 1 470 ? -12.080 22.369 -13.051 1.00 91.94 470 VAL A O 1
ATOM 3623 N N . LEU A 1 471 ? -13.310 21.734 -14.824 1.00 94.06 471 LEU A N 1
ATOM 3624 C CA . LEU A 1 471 ? -14.409 21.158 -14.033 1.00 94.06 471 LEU A CA 1
ATOM 3625 C C . LEU A 1 471 ? -13.962 19.954 -13.197 1.00 94.06 471 LEU A C 1
ATOM 3627 O O . LEU A 1 471 ? -14.617 19.615 -12.217 1.00 94.06 471 LEU A O 1
ATOM 3631 N N . GLY A 1 472 ? -12.818 19.349 -13.521 1.00 94.06 472 GLY A N 1
ATOM 3632 C CA . GLY A 1 472 ? -12.254 18.295 -12.694 1.00 94.06 472 GLY A CA 1
ATOM 3633 C C . GLY A 1 472 ? -11.903 18.757 -11.275 1.00 94.06 472 GLY A C 1
ATOM 3634 O O . GLY A 1 472 ? -11.979 17.946 -10.360 1.00 94.06 472 GLY A O 1
ATOM 3635 N N . TRP A 1 473 ? -11.605 20.048 -11.056 1.00 93.06 473 TRP A N 1
ATOM 3636 C CA . TRP A 1 473 ? -11.361 20.593 -9.715 1.00 93.06 473 TRP A CA 1
ATOM 3637 C C . TRP A 1 473 ? -12.591 20.530 -8.801 1.00 93.06 473 TRP A C 1
ATOM 3639 O O . TRP A 1 473 ? -12.488 19.866 -7.773 1.00 93.06 473 TRP A O 1
ATOM 3649 N N . PRO A 1 474 ? -13.748 21.146 -9.129 1.00 93.44 474 PRO A N 1
ATOM 3650 C CA . PRO A 1 474 ? -14.935 21.049 -8.278 1.00 93.44 474 PRO A CA 1
ATOM 3651 C C . PRO A 1 474 ? -15.440 19.606 -8.134 1.00 93.44 474 PRO A C 1
ATOM 3653 O O . PRO A 1 474 ? -15.906 19.234 -7.062 1.00 93.44 474 PRO A O 1
ATOM 3656 N N . MET A 1 475 ? -15.289 18.767 -9.166 1.00 93.06 475 MET A N 1
ATOM 3657 C CA . MET A 1 475 ? -15.635 17.343 -9.085 1.00 93.06 475 MET A CA 1
ATOM 3658 C C . MET A 1 475 ? -14.752 16.584 -8.091 1.00 93.06 475 MET A C 1
ATOM 3660 O O . MET A 1 475 ? -15.264 15.791 -7.310 1.00 93.06 475 MET A O 1
ATOM 3664 N N . LEU A 1 476 ? -13.438 16.836 -8.092 1.00 89.62 476 LEU A N 1
ATOM 3665 C CA . LEU A 1 476 ? -12.515 16.249 -7.120 1.00 89.62 476 LEU A CA 1
ATOM 3666 C C . LEU A 1 476 ? -12.785 16.783 -5.705 1.00 89.62 476 LEU A C 1
ATOM 3668 O O . LEU A 1 476 ? -12.777 16.027 -4.739 1.00 89.62 476 LEU A O 1
ATOM 3672 N N . LEU A 1 477 ? -13.082 18.080 -5.591 1.00 88.25 477 LEU A N 1
ATOM 3673 C CA . LEU A 1 477 ? -13.368 18.758 -4.328 1.00 88.25 477 LEU A CA 1
ATOM 3674 C C . LEU A 1 477 ? -14.619 18.203 -3.626 1.00 88.25 477 LEU A C 1
ATOM 3676 O O . LEU A 1 477 ? -14.715 18.268 -2.402 1.00 88.25 477 LEU A O 1
ATOM 3680 N N . LEU A 1 478 ? -15.544 17.591 -4.373 1.00 85.19 478 LEU A N 1
ATOM 3681 C CA . LEU A 1 478 ? -16.710 16.898 -3.823 1.00 85.19 478 LEU A CA 1
ATOM 3682 C C . LEU A 1 478 ? -16.326 15.814 -2.797 1.00 85.19 478 LEU A C 1
ATOM 3684 O O . LEU A 1 478 ? -17.112 15.526 -1.904 1.00 85.19 478 LEU A O 1
ATOM 3688 N N . MET A 1 479 ? -15.112 15.252 -2.868 1.00 78.56 479 MET A N 1
ATOM 3689 C CA . MET A 1 479 ? -14.598 14.305 -1.865 1.00 78.56 479 MET A CA 1
ATOM 3690 C C . MET A 1 479 ? -14.456 14.930 -0.474 1.00 78.56 479 MET A C 1
ATOM 3692 O O . MET A 1 479 ? -14.609 14.242 0.529 1.00 78.56 479 MET A O 1
ATOM 3696 N N . VAL A 1 480 ? -14.156 16.228 -0.408 1.00 79.25 480 VAL A N 1
ATOM 3697 C CA . VAL A 1 480 ? -13.987 16.970 0.850 1.00 79.25 480 VAL A CA 1
ATOM 3698 C C . VAL A 1 480 ? -15.346 17.395 1.412 1.00 79.25 480 VAL A C 1
ATOM 3700 O O . VAL A 1 480 ? -15.546 17.399 2.625 1.00 79.25 480 VAL A O 1
ATOM 3703 N N . PHE A 1 481 ? -16.292 17.710 0.524 1.00 79.88 481 PHE A N 1
ATOM 3704 C CA . PHE A 1 481 ? -17.617 18.243 0.857 1.00 79.88 481 PHE A CA 1
ATOM 3705 C C . PHE A 1 481 ? -18.751 17.224 0.693 1.00 79.88 481 PHE A C 1
ATOM 3707 O O . PHE A 1 481 ? -19.911 17.613 0.566 1.00 79.88 481 PHE A O 1
ATOM 3714 N N . ALA A 1 482 ? -18.436 15.927 0.658 1.00 72.00 482 ALA A N 1
ATOM 3715 C CA . ALA A 1 482 ? -19.439 14.895 0.441 1.00 72.00 482 ALA A CA 1
ATOM 3716 C C . ALA A 1 482 ? -20.535 14.982 1.524 1.00 72.00 482 ALA A C 1
ATOM 3718 O O . ALA A 1 482 ? -20.200 15.091 2.711 1.00 72.00 482 ALA A O 1
ATOM 3719 N N . PRO A 1 483 ? -21.828 14.933 1.143 1.00 70.06 483 PRO A N 1
ATOM 3720 C CA . PRO A 1 483 ? -22.922 14.985 2.101 1.00 70.06 483 PRO A CA 1
ATOM 3721 C C . PRO A 1 483 ? -22.783 13.848 3.109 1.00 70.06 483 PRO A C 1
ATOM 3723 O O . PRO A 1 483 ? -22.588 12.692 2.727 1.00 70.06 483 PRO A O 1
ATOM 3726 N N . ARG A 1 484 ? -22.888 14.183 4.392 1.00 72.38 484 ARG A N 1
ATOM 3727 C CA . ARG A 1 484 ? -22.932 13.202 5.476 1.00 72.38 484 ARG A CA 1
ATOM 3728 C C . ARG A 1 484 ? -24.394 12.923 5.803 1.00 72.38 484 ARG A C 1
ATOM 3730 O O . ARG A 1 484 ? -25.192 13.854 5.850 1.00 72.38 484 ARG A O 1
ATOM 3737 N N . GLU A 1 485 ? -24.744 11.660 6.033 1.00 71.75 485 GLU A N 1
ATOM 3738 C CA . GLU A 1 485 ? -26.025 11.353 6.674 1.00 71.75 485 GLU A CA 1
ATOM 3739 C C . GLU A 1 485 ? -25.982 11.886 8.110 1.00 71.75 485 GLU A C 1
ATOM 3741 O O . GLU A 1 485 ? -25.170 11.440 8.923 1.00 71.75 485 GLU A O 1
ATOM 3746 N N . GLU A 1 486 ? -26.832 12.865 8.412 1.00 80.75 486 GLU A N 1
ATOM 3747 C CA . GLU A 1 486 ? -27.068 13.317 9.782 1.00 80.75 486 GLU A CA 1
ATOM 3748 C C . GLU A 1 486 ? -28.036 12.361 10.486 1.00 80.75 486 GLU A C 1
ATOM 3750 O O . GLU A 1 486 ? -28.983 11.850 9.879 1.00 80.75 486 GLU A O 1
ATOM 3755 N N . VAL A 1 487 ? -27.822 12.137 11.784 1.00 86.69 487 VAL A N 1
ATOM 3756 C CA . VAL A 1 487 ? -28.791 11.417 12.616 1.00 86.69 487 VAL A CA 1
ATOM 3757 C C . VAL A 1 487 ? -30.006 12.334 12.828 1.00 86.69 487 VAL A C 1
ATOM 3759 O O . VAL A 1 487 ? -29.825 13.477 13.250 1.00 86.69 487 VAL A O 1
ATOM 3762 N N . PRO A 1 488 ? -31.241 11.890 12.527 1.00 87.44 488 PRO A N 1
ATOM 3763 C CA . PRO A 1 488 ? -32.428 12.701 12.777 1.00 87.44 488 PRO A CA 1
ATOM 3764 C C . PRO A 1 488 ? -32.603 13.028 14.271 1.00 87.44 488 PRO A C 1
ATOM 3766 O O . PRO A 1 488 ? -32.242 12.200 15.109 1.00 87.44 488 PRO A O 1
ATOM 3769 N N . PRO A 1 489 ? -33.220 14.173 14.620 1.00 90.38 489 PRO A N 1
ATOM 3770 C CA . PRO A 1 489 ? -33.600 14.470 16.001 1.00 90.38 489 PRO A CA 1
ATOM 3771 C C . PRO A 1 489 ? -34.453 13.354 16.624 1.00 90.38 489 PRO A C 1
ATOM 3773 O O . PRO A 1 489 ? -35.265 12.727 15.940 1.00 90.38 489 PRO A O 1
ATOM 3776 N N . GLY A 1 490 ? -34.259 13.108 17.917 1.00 88.69 490 GLY A N 1
ATOM 3777 C CA . GLY A 1 490 ? -34.935 12.076 18.704 1.00 88.69 490 GLY A CA 1
ATOM 3778 C C . GLY A 1 490 ? -34.435 10.652 18.456 1.00 88.69 490 GLY A C 1
ATOM 3779 O O . GLY A 1 490 ? -34.934 9.715 19.077 1.00 88.69 490 GLY A O 1
ATOM 3780 N N . ARG A 1 491 ? -33.468 10.457 17.548 1.00 89.75 491 ARG A N 1
ATOM 3781 C CA . ARG A 1 491 ? -32.864 9.152 17.259 1.00 89.75 491 ARG A CA 1
ATOM 3782 C C . ARG A 1 491 ? -31.404 9.123 17.684 1.00 89.75 491 ARG A C 1
ATOM 3784 O O . ARG A 1 491 ? -30.689 10.115 17.575 1.00 89.75 491 ARG A O 1
ATOM 3791 N N . ALA A 1 492 ? -30.963 7.941 18.090 1.00 88.69 492 ALA A N 1
ATOM 3792 C CA . ALA A 1 492 ? -29.562 7.634 18.323 1.00 88.69 492 ALA A CA 1
ATOM 3793 C C . ALA A 1 492 ? -29.090 6.588 17.309 1.00 88.69 492 ALA A C 1
ATOM 3795 O O . ALA A 1 492 ? -29.823 5.661 16.956 1.00 88.69 492 ALA A O 1
ATOM 3796 N N . GLN A 1 493 ? -27.859 6.741 16.835 1.00 89.75 493 GLN A N 1
ATOM 3797 C CA . GLN A 1 493 ? -27.140 5.723 16.087 1.00 89.75 493 GLN A CA 1
ATOM 3798 C C . GLN A 1 493 ? -26.125 5.069 17.019 1.00 89.75 493 GLN A C 1
ATOM 3800 O O . GLN A 1 493 ? -25.256 5.750 17.558 1.00 89.75 493 GLN A O 1
ATOM 3805 N N . VAL A 1 494 ? -26.214 3.751 17.170 1.00 89.19 494 VAL A N 1
ATOM 3806 C CA . VAL A 1 494 ? -25.337 2.983 18.058 1.00 89.19 494 VAL A CA 1
ATOM 3807 C C . VAL A 1 494 ? -24.455 2.058 17.227 1.00 89.19 494 VAL A C 1
ATOM 3809 O O . VAL A 1 494 ? -24.948 1.347 16.351 1.00 89.19 494 VAL A O 1
ATOM 3812 N N . TRP A 1 495 ? -23.153 2.089 17.497 1.00 87.56 495 TRP A N 1
ATOM 3813 C CA . TRP A 1 495 ? -22.139 1.234 16.890 1.00 87.56 495 TRP A CA 1
ATOM 3814 C C . TRP A 1 495 ? -21.389 0.487 17.986 1.00 87.56 495 TRP A C 1
ATOM 3816 O O . TRP A 1 495 ? -20.629 1.096 18.732 1.00 87.56 495 TRP A O 1
ATOM 3826 N N . GLN A 1 496 ? -21.558 -0.829 18.055 1.00 87.44 496 GLN A N 1
ATOM 3827 C CA . GLN A 1 496 ? -20.677 -1.680 18.849 1.00 87.44 496 GLN A CA 1
ATOM 3828 C C . GLN A 1 496 ? -19.454 -2.031 18.003 1.00 87.44 496 GLN A C 1
ATOM 3830 O O . GLN A 1 496 ? -19.587 -2.649 16.946 1.00 87.44 496 GLN A O 1
ATOM 3835 N N . LEU A 1 497 ? -18.280 -1.582 18.438 1.00 87.19 497 LEU A N 1
ATOM 3836 C CA . LEU A 1 497 ? -17.030 -1.813 17.725 1.00 87.19 497 LEU A CA 1
ATOM 3837 C C . LEU A 1 497 ? -16.496 -3.204 18.070 1.00 87.19 497 LEU A C 1
ATOM 3839 O O . LEU A 1 497 ? -16.518 -3.615 19.231 1.00 87.19 497 LEU A O 1
ATOM 3843 N N . ASP A 1 498 ? -15.991 -3.924 17.069 1.00 86.12 498 ASP A N 1
ATOM 3844 C CA . ASP A 1 498 ? -15.361 -5.223 17.293 1.00 86.12 498 ASP A CA 1
ATOM 3845 C C . ASP A 1 498 ? -13.930 -5.012 17.797 1.00 86.12 498 ASP A C 1
ATOM 3847 O O . ASP A 1 498 ? -13.003 -4.750 17.028 1.00 86.12 498 ASP A O 1
ATOM 3851 N N . VAL A 1 499 ? -13.757 -5.084 19.111 1.00 84.44 499 VAL A N 1
ATOM 3852 C CA . VAL A 1 499 ? -12.464 -4.927 19.786 1.00 84.44 499 VAL A CA 1
ATOM 3853 C C . VAL A 1 499 ? -11.873 -6.267 20.244 1.00 84.44 499 VAL A C 1
ATOM 3855 O O . VAL A 1 499 ? -10.865 -6.298 20.951 1.00 84.44 499 VAL A O 1
ATOM 3858 N N . GLY A 1 500 ? -12.455 -7.389 19.807 1.00 80.81 500 GLY A N 1
ATOM 3859 C CA . GLY A 1 500 ? -12.093 -8.721 20.277 1.00 80.81 500 GLY A CA 1
ATOM 3860 C C . GLY A 1 500 ? -12.649 -9.001 21.676 1.00 80.81 500 GLY A C 1
ATOM 3861 O O . GLY A 1 500 ? -13.859 -9.045 21.854 1.00 80.81 500 GLY A O 1
ATOM 3862 N N . GLN A 1 501 ? -11.766 -9.239 22.653 1.00 75.44 501 GLN A N 1
ATOM 3863 C CA . GLN A 1 501 ? -12.156 -9.438 24.056 1.00 75.44 501 GLN A CA 1
ATOM 3864 C C . GLN A 1 501 ? -12.182 -8.083 24.773 1.00 75.44 501 GLN A C 1
ATOM 3866 O O . GLN A 1 501 ? -11.115 -7.538 25.050 1.00 75.44 501 GLN A O 1
ATOM 3871 N N . GLY A 1 502 ? -13.377 -7.545 25.013 1.00 84.38 502 GLY A N 1
ATOM 3872 C CA . GLY A 1 502 ? -13.594 -6.235 25.626 1.00 84.38 502 GLY A CA 1
ATOM 3873 C C . GLY A 1 502 ? -14.826 -5.532 25.053 1.00 84.38 502 GLY A C 1
ATOM 3874 O O . GLY A 1 502 ? -15.534 -6.083 24.205 1.00 84.38 502 GLY A O 1
ATOM 3875 N N . LEU A 1 503 ? -15.057 -4.290 25.479 1.00 86.75 503 LEU A N 1
ATOM 3876 C CA . LEU A 1 503 ? -16.200 -3.487 25.039 1.00 86.75 503 LEU A CA 1
ATOM 3877 C C . LEU A 1 503 ? -15.760 -2.116 24.512 1.00 86.75 503 LEU A C 1
ATOM 3879 O O . LEU A 1 503 ? -14.881 -1.465 25.070 1.00 86.75 503 LEU A O 1
ATOM 3883 N N . ALA A 1 504 ? -16.388 -1.681 23.421 1.00 92.25 504 ALA A N 1
ATOM 3884 C CA . ALA A 1 504 ? -16.356 -0.299 22.956 1.00 92.25 504 ALA A CA 1
ATOM 3885 C C . ALA A 1 504 ? -17.629 -0.016 22.150 1.00 92.25 504 ALA A C 1
ATOM 3887 O O . ALA A 1 504 ? -17.890 -0.662 21.130 1.00 92.25 504 ALA A O 1
ATOM 3888 N N . VAL A 1 505 ? -18.436 0.943 22.598 1.00 93.25 505 VAL A N 1
ATOM 3889 C CA . VAL A 1 505 ? -19.715 1.300 21.974 1.00 93.25 505 VAL A CA 1
ATOM 3890 C C . VAL A 1 505 ? -19.765 2.799 21.721 1.00 93.25 505 VAL A C 1
ATOM 3892 O O . VAL A 1 505 ? -19.694 3.608 22.638 1.00 93.25 505 VAL A O 1
ATOM 3895 N N . LEU A 1 506 ? -19.925 3.188 20.462 1.00 94.06 506 LEU A N 1
ATOM 3896 C CA . LEU A 1 506 ? -20.147 4.571 20.062 1.00 94.06 506 LEU A CA 1
ATOM 3897 C C . LEU A 1 506 ? -21.651 4.841 19.955 1.00 94.06 506 LEU A C 1
ATOM 3899 O O . LEU A 1 506 ? -22.343 4.212 19.155 1.00 94.06 506 LEU A O 1
ATOM 3903 N N . VAL A 1 507 ? -22.137 5.837 20.688 1.00 94.62 507 VAL A N 1
ATOM 3904 C CA . VAL A 1 507 ? -23.500 6.366 20.581 1.00 94.62 507 VAL A CA 1
ATOM 3905 C C . VAL A 1 507 ? -23.439 7.763 19.973 1.00 94.62 507 VAL A C 1
ATOM 3907 O O . VAL A 1 507 ? -22.753 8.644 20.483 1.00 94.62 507 VAL A O 1
ATOM 3910 N N . ARG A 1 508 ? -24.151 7.982 18.867 1.00 93.12 508 ARG A N 1
ATOM 3911 C CA . ARG A 1 508 ? -24.224 9.277 18.182 1.00 93.12 508 ARG A CA 1
ATOM 3912 C C . ARG A 1 508 ? -25.650 9.781 18.121 1.00 93.12 508 ARG A C 1
ATOM 3914 O O . ARG A 1 508 ? -26.538 9.072 17.652 1.00 93.12 508 ARG A O 1
ATOM 3921 N N . THR A 1 509 ? -25.844 11.025 18.522 1.00 93.56 509 THR A N 1
ATOM 3922 C CA . THR A 1 509 ? -27.060 11.787 18.235 1.00 93.56 509 THR A CA 1
ATOM 3923 C C . THR A 1 509 ? -26.798 12.701 17.034 1.00 93.56 509 THR A C 1
ATOM 3925 O O . THR A 1 509 ? -25.825 12.512 16.294 1.00 93.56 509 THR A O 1
ATOM 3928 N N . ARG A 1 510 ? -27.673 13.680 16.786 1.00 90.94 510 ARG A N 1
ATOM 3929 C CA . ARG A 1 510 ? -27.507 14.612 15.666 1.00 90.94 510 ARG A CA 1
ATOM 3930 C C . ARG A 1 510 ? -26.213 15.421 15.769 1.00 90.94 510 ARG A C 1
ATOM 3932 O O . ARG A 1 510 ? -25.513 15.573 14.766 1.00 90.94 510 ARG A O 1
ATOM 3939 N N . HIS A 1 511 ? -25.909 15.922 16.963 1.00 92.94 511 HIS A N 1
ATOM 3940 C CA . HIS A 1 511 ? -24.775 16.812 17.202 1.00 92.94 511 HIS A CA 1
ATOM 3941 C C . HIS A 1 511 ? -23.743 16.255 18.183 1.00 92.94 511 HIS A C 1
ATOM 3943 O O . HIS A 1 511 ? -22.611 16.731 18.156 1.00 92.94 511 HIS A O 1
ATOM 3949 N N . HIS A 1 512 ? -24.087 15.226 18.963 1.00 95.25 512 HIS A N 1
ATOM 3950 C CA . HIS A 1 512 ? -23.241 14.726 20.042 1.00 95.25 512 HIS A CA 1
ATOM 3951 C C . HIS A 1 512 ? -22.736 13.301 19.776 1.00 95.25 512 HIS A C 1
ATOM 3953 O O . HIS A 1 512 ? -23.366 12.507 19.068 1.00 95.25 512 HIS A O 1
ATOM 3959 N N . SER A 1 513 ? -21.564 12.977 20.318 1.00 96.25 513 SER A N 1
ATOM 3960 C CA . SER A 1 513 ? -20.921 11.663 20.240 1.00 96.25 513 SER A CA 1
ATOM 3961 C C . SER A 1 513 ? -20.420 11.222 21.615 1.00 96.25 513 SER A C 1
ATOM 3963 O O . SER A 1 513 ? -19.615 11.907 22.245 1.00 96.25 513 SER 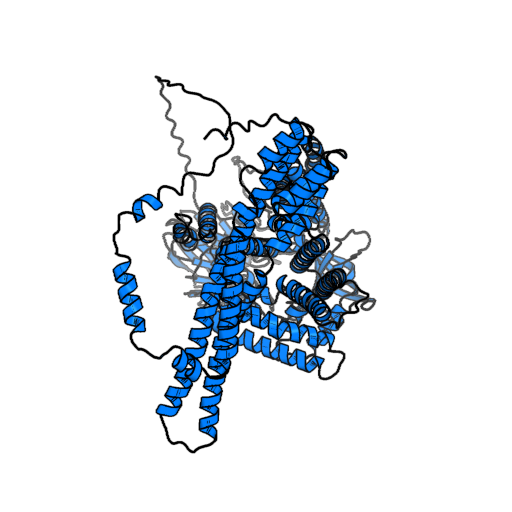A O 1
ATOM 3965 N N . LEU A 1 514 ? -20.866 10.042 22.044 1.00 97.38 514 LEU A N 1
ATOM 3966 C CA . LEU A 1 514 ? -20.481 9.387 23.288 1.00 97.38 514 LEU A CA 1
ATOM 3967 C C . LEU A 1 514 ? -19.757 8.080 22.989 1.00 97.38 514 LEU A C 1
ATOM 3969 O O . LEU A 1 514 ? -20.240 7.278 22.191 1.00 97.38 514 LEU A O 1
ATOM 3973 N N . LEU A 1 515 ? -18.628 7.849 23.654 1.00 97.81 515 LEU A N 1
ATOM 3974 C CA . LEU A 1 515 ? -17.940 6.560 23.641 1.00 97.81 515 LEU A CA 1
ATOM 3975 C C . LEU A 1 515 ? -18.111 5.876 25.002 1.00 97.81 515 LEU A C 1
ATOM 3977 O O . LEU A 1 515 ? -17.685 6.428 26.011 1.00 97.81 515 LEU A O 1
ATOM 3981 N N . TYR A 1 516 ? -18.734 4.701 25.013 1.00 97.00 516 TYR A N 1
ATOM 3982 C CA . TYR A 1 516 ? -18.873 3.828 26.174 1.00 97.00 516 TYR A CA 1
ATOM 3983 C C . TYR A 1 516 ? -17.819 2.719 26.087 1.00 97.00 516 TYR A C 1
ATOM 3985 O O . TYR A 1 516 ? -17.900 1.876 25.191 1.00 97.00 516 TYR A O 1
ATOM 3993 N N . ASP A 1 517 ? -16.842 2.742 26.992 1.00 96.06 517 ASP A N 1
ATOM 3994 C CA . ASP A 1 517 ? -15.610 1.942 26.972 1.00 96.06 517 ASP A CA 1
ATOM 3995 C C . ASP A 1 517 ? -14.734 2.121 25.713 1.00 96.06 517 ASP A C 1
ATOM 3997 O O . ASP A 1 517 ? -15.167 2.563 24.647 1.00 96.06 517 ASP A O 1
ATOM 4001 N N . ALA A 1 518 ? -13.443 1.822 25.845 1.00 95.19 518 ALA A N 1
ATOM 4002 C CA . ALA A 1 518 ? -12.417 2.088 24.834 1.00 95.19 518 ALA A CA 1
ATOM 4003 C C . ALA A 1 518 ? -11.652 0.829 24.386 1.00 95.19 518 ALA A C 1
ATOM 4005 O O . ALA A 1 518 ? -10.664 0.936 23.652 1.00 95.19 518 ALA A O 1
ATOM 4006 N N . GLY A 1 519 ? -12.126 -0.352 24.784 1.00 91.81 519 GLY A N 1
ATOM 4007 C CA . GLY A 1 519 ? -11.545 -1.642 24.440 1.00 91.81 519 GLY A CA 1
ATOM 4008 C C . GLY A 1 519 ? -10.201 -1.940 25.120 1.00 91.81 519 GLY A C 1
ATOM 4009 O O . GLY A 1 519 ? -9.679 -1.139 25.907 1.00 91.81 519 GLY A O 1
ATOM 4010 N N . PRO A 1 520 ? -9.614 -3.107 24.796 1.00 90.50 520 PRO A N 1
ATOM 4011 C CA . PRO A 1 520 ? -8.498 -3.653 25.537 1.00 90.50 520 PRO A CA 1
ATOM 4012 C C . PRO A 1 520 ? -7.144 -3.028 25.218 1.00 90.50 520 PRO A C 1
ATOM 4014 O O . PRO A 1 520 ? -6.830 -2.682 24.074 1.00 90.50 520 PRO A O 1
ATOM 4017 N N . ARG A 1 521 ? -6.271 -3.018 26.226 1.00 87.50 521 ARG A N 1
ATOM 4018 C CA . ARG A 1 521 ? -4.833 -2.792 26.057 1.00 87.50 521 ARG A CA 1
ATOM 4019 C C . ARG A 1 521 ? -4.021 -3.871 26.770 1.00 87.50 521 ARG A C 1
ATOM 4021 O O . ARG A 1 521 ? -4.066 -3.986 27.989 1.00 87.50 521 ARG A O 1
ATOM 4028 N N . PHE A 1 522 ? -3.215 -4.617 26.010 1.00 77.56 522 PHE A N 1
ATOM 4029 C CA . PHE A 1 522 ? -2.320 -5.653 26.544 1.00 77.56 522 PHE A CA 1
ATOM 4030 C C . PHE A 1 522 ? -0.868 -5.392 26.134 1.00 77.56 522 PHE A C 1
ATOM 4032 O O . PHE A 1 522 ? -0.476 -5.660 24.994 1.00 77.56 522 PHE A O 1
ATOM 4039 N N . GLY A 1 523 ? -0.067 -4.865 27.067 1.00 71.06 523 GLY A N 1
ATOM 4040 C CA . GLY A 1 523 ? 1.289 -4.386 26.784 1.00 71.06 523 GLY A CA 1
ATOM 4041 C C . GLY A 1 523 ? 1.258 -3.329 25.680 1.00 71.06 523 GLY A C 1
ATOM 4042 O O . GLY A 1 523 ? 0.553 -2.324 25.785 1.00 71.06 523 GLY A O 1
ATOM 4043 N N . ASP A 1 524 ? 1.957 -3.613 24.589 1.00 63.00 524 ASP A N 1
ATOM 4044 C CA . ASP A 1 524 ? 1.983 -2.786 23.392 1.00 63.00 524 ASP A CA 1
ATOM 4045 C C . ASP A 1 524 ? 0.694 -2.837 22.545 1.00 63.00 524 ASP A C 1
ATOM 4047 O O . ASP A 1 524 ? 0.440 -1.968 21.705 1.00 63.00 524 ASP A O 1
ATOM 4051 N N . ALA A 1 525 ? -0.118 -3.886 22.677 1.00 72.69 525 ALA A N 1
ATOM 4052 C CA . ALA A 1 525 ? -1.312 -4.068 21.860 1.00 72.69 525 ALA A CA 1
ATOM 4053 C C . ALA A 1 525 ? -2.474 -3.226 22.405 1.00 72.69 525 ALA A C 1
ATOM 4055 O O . ALA A 1 525 ? -3.330 -3.729 23.125 1.00 72.69 525 ALA A O 1
ATOM 4056 N N . ASP A 1 526 ? -2.479 -1.945 22.047 1.00 86.75 526 ASP A N 1
ATOM 4057 C CA . ASP A 1 526 ? -3.557 -1.001 22.334 1.00 86.75 526 ASP A CA 1
ATOM 4058 C C . ASP A 1 526 ? -4.615 -1.050 21.218 1.00 86.75 526 ASP A C 1
ATOM 4060 O O . ASP A 1 526 ? -4.372 -0.633 20.079 1.00 86.75 526 ASP A O 1
ATOM 4064 N N . VAL A 1 527 ? -5.783 -1.621 21.521 1.00 87.31 527 VAL A N 1
ATOM 4065 C CA . VAL A 1 527 ? -6.908 -1.694 20.576 1.00 87.31 527 VAL A CA 1
ATOM 4066 C C . VAL A 1 527 ? -7.607 -0.338 20.442 1.00 87.31 527 VAL A C 1
ATOM 4068 O O . VAL A 1 527 ? -8.121 -0.026 19.364 1.00 87.31 527 VAL A O 1
ATOM 4071 N N . GLY A 1 528 ? -7.536 0.514 21.466 1.00 90.00 528 GLY A N 1
ATOM 4072 C CA . GLY A 1 528 ? -7.977 1.905 21.406 1.00 90.00 528 GLY A CA 1
ATOM 4073 C C . GLY A 1 528 ? -7.281 2.672 20.280 1.00 90.00 528 GLY A C 1
ATOM 4074 O O . GLY A 1 528 ? -7.937 3.261 19.421 1.00 90.00 528 GLY A O 1
ATOM 4075 N N . GLU A 1 529 ? -5.952 2.585 20.224 1.00 87.38 529 GLU A N 1
ATOM 4076 C CA . GLU A 1 529 ? -5.120 3.215 19.188 1.00 87.38 529 GLU A CA 1
ATOM 4077 C C . GLU A 1 529 ? -5.327 2.586 17.798 1.00 87.38 529 GLU A C 1
ATOM 4079 O O . GLU A 1 529 ? -5.428 3.292 16.795 1.00 87.38 529 GLU A O 1
ATOM 4084 N N . ARG A 1 530 ? -5.377 1.249 17.713 1.00 84.19 530 ARG A N 1
ATOM 4085 C CA . ARG A 1 530 ? -5.341 0.522 16.427 1.00 84.19 530 ARG A CA 1
ATOM 4086 C C . ARG A 1 530 ? -6.703 0.324 15.773 1.00 84.19 530 ARG A C 1
ATOM 4088 O O . ARG A 1 530 ? -6.764 0.086 14.566 1.00 84.19 530 ARG A O 1
ATOM 4095 N N . VAL A 1 531 ? -7.776 0.363 16.559 1.00 86.81 531 VAL A N 1
ATOM 4096 C CA . VAL A 1 531 ? -9.125 -0.003 16.114 1.00 86.81 531 VAL A CA 1
ATOM 4097 C C . VAL A 1 531 ? -10.117 1.094 16.445 1.00 86.81 531 VAL A C 1
ATOM 4099 O O . VAL A 1 531 ? -10.723 1.633 15.520 1.00 86.81 531 VAL A O 1
ATOM 4102 N N . VAL A 1 532 ? -10.265 1.463 17.720 1.00 91.06 532 VAL A N 1
ATOM 4103 C CA . VAL A 1 532 ? -11.318 2.397 18.152 1.00 91.06 532 VAL A CA 1
ATOM 4104 C C . VAL A 1 532 ? -11.104 3.773 17.530 1.00 91.06 532 VAL A C 1
ATOM 4106 O O . VAL A 1 532 ? -11.948 4.233 16.764 1.00 91.06 532 VAL A O 1
ATOM 4109 N N . LEU A 1 533 ? -9.953 4.404 17.764 1.00 90.94 533 LEU A N 1
ATOM 4110 C CA . LEU A 1 533 ? -9.641 5.742 17.264 1.00 90.94 533 LEU A CA 1
ATOM 4111 C C . LEU A 1 533 ? -9.737 5.848 15.721 1.00 90.94 533 LEU A C 1
ATOM 4113 O O . LEU A 1 533 ? -10.449 6.737 15.238 1.00 90.94 533 LEU A O 1
ATOM 4117 N N . PRO A 1 534 ? -9.119 4.953 14.917 1.00 86.88 534 PRO A N 1
ATOM 4118 C CA . PRO A 1 534 ? -9.273 4.973 13.463 1.00 86.88 534 PRO A CA 1
ATOM 4119 C C . PRO A 1 534 ? -10.723 4.777 13.013 1.00 86.88 534 PRO A C 1
ATOM 4121 O O . PRO A 1 534 ? -11.159 5.423 12.057 1.00 86.88 534 PRO A O 1
ATOM 4124 N N . THR A 1 535 ? -11.485 3.920 13.700 1.00 87.50 535 THR A N 1
ATOM 4125 C CA . THR A 1 535 ? -12.896 3.668 13.374 1.00 87.50 535 THR A CA 1
ATOM 4126 C C . THR A 1 535 ? -13.762 4.886 13.687 1.00 87.50 535 THR A C 1
ATOM 4128 O O . THR A 1 535 ? -14.572 5.276 12.850 1.00 87.50 535 THR A O 1
ATOM 4131 N N . LEU A 1 536 ? -13.545 5.564 14.820 1.00 89.69 536 LEU A N 1
ATOM 4132 C CA . LEU A 1 536 ? -14.227 6.818 15.167 1.00 89.69 536 LEU A CA 1
ATOM 4133 C C . LEU A 1 536 ? -13.999 7.896 14.098 1.00 89.69 536 LEU A C 1
ATOM 4135 O O . LEU A 1 536 ? -14.960 8.487 13.593 1.00 89.69 536 LEU A O 1
ATOM 4139 N N . ARG A 1 537 ? -12.742 8.097 13.678 1.00 87.31 537 ARG A N 1
ATOM 4140 C CA . ARG A 1 537 ? -12.399 9.039 12.598 1.00 87.31 537 ARG A CA 1
ATOM 4141 C C . ARG A 1 537 ? -13.087 8.670 11.285 1.00 87.31 537 ARG A C 1
ATOM 4143 O O . ARG A 1 537 ? -13.656 9.541 10.626 1.00 87.31 537 ARG A O 1
ATOM 4150 N N . LYS A 1 538 ? -13.103 7.380 10.935 1.00 83.25 538 LYS A N 1
ATOM 4151 C CA . LYS A 1 538 ? -13.766 6.849 9.731 1.00 83.25 538 LYS A CA 1
ATOM 4152 C C . LYS A 1 538 ? -15.286 6.969 9.786 1.00 83.25 538 LYS A C 1
ATOM 4154 O O . LYS A 1 538 ? -15.904 7.231 8.764 1.00 83.25 538 LYS A O 1
ATOM 4159 N N . LEU A 1 539 ? -15.897 6.899 10.964 1.00 83.56 539 LEU A N 1
ATOM 4160 C CA . LEU A 1 539 ? -17.315 7.220 11.158 1.00 83.56 539 LEU A CA 1
ATOM 4161 C C . LEU A 1 539 ? -17.590 8.737 11.136 1.00 83.56 539 LEU A C 1
ATOM 4163 O O . LEU A 1 539 ? -18.743 9.169 11.196 1.00 83.56 539 LEU A O 1
ATOM 4167 N N . GLY A 1 540 ? -16.552 9.565 11.000 1.00 84.38 540 GLY A N 1
ATOM 4168 C CA . GLY A 1 540 ? -16.650 11.016 10.893 1.00 84.38 540 GLY A CA 1
ATOM 4169 C C . GLY A 1 540 ? -16.762 11.740 12.234 1.00 84.38 540 GLY A C 1
ATOM 4170 O O . GLY A 1 540 ? -17.120 12.922 12.229 1.00 84.38 540 GLY A O 1
ATOM 4171 N N . VAL A 1 541 ? -16.455 11.059 13.343 1.00 88.50 541 VAL A N 1
ATOM 4172 C CA . VAL A 1 541 ? -16.382 11.632 14.694 1.00 88.50 541 VAL A CA 1
ATOM 4173 C C . VAL A 1 541 ? -15.130 12.505 14.786 1.00 88.50 541 VAL A C 1
ATOM 4175 O O . VAL A 1 541 ? -14.020 12.045 14.526 1.00 88.50 541 VAL A O 1
ATOM 4178 N N . ARG A 1 542 ? -15.314 13.791 15.103 1.00 85.81 542 ARG A N 1
ATOM 4179 C CA . ARG A 1 542 ? -14.221 14.781 15.203 1.00 85.81 542 ARG A CA 1
ATOM 4180 C C . ARG A 1 542 ? -13.771 15.043 16.640 1.00 85.81 542 ARG A C 1
ATOM 4182 O O . ARG A 1 542 ? -12.673 15.545 16.846 1.00 85.81 542 ARG A O 1
ATOM 4189 N N . GLY A 1 543 ? -14.622 14.708 17.596 1.00 93.06 543 GLY A N 1
ATOM 4190 C CA . GLY A 1 543 ? -14.408 14.834 19.028 1.00 93.06 543 GLY A CA 1
ATOM 4191 C C . GLY A 1 543 ? -15.492 14.051 19.759 1.00 93.06 543 GLY A C 1
ATOM 4192 O O . GLY A 1 543 ? -16.465 13.616 19.136 1.00 93.06 543 GLY A O 1
ATOM 4193 N N . LEU A 1 544 ? -15.289 13.846 21.052 1.00 97.00 544 LEU A N 1
ATOM 4194 C CA . LEU A 1 544 ? -16.222 13.163 21.935 1.00 97.00 544 LEU A CA 1
ATOM 4195 C C . LEU A 1 544 ? -16.756 14.161 22.958 1.00 97.00 544 LEU A C 1
ATOM 4197 O O . LEU A 1 544 ? -15.984 14.830 23.645 1.00 97.00 544 LEU A O 1
ATOM 4201 N N . ASP A 1 545 ? -18.074 14.240 23.076 1.00 97.62 545 ASP A N 1
ATOM 4202 C CA . ASP A 1 545 ? -18.723 15.041 24.112 1.00 97.62 545 ASP A CA 1
ATOM 4203 C C . ASP A 1 545 ? -18.596 14.350 25.471 1.00 97.62 545 ASP A C 1
ATOM 4205 O O . ASP A 1 545 ? -18.348 14.999 26.487 1.00 97.62 545 ASP A O 1
ATOM 4209 N N . LEU A 1 546 ? -18.692 13.017 25.475 1.00 97.31 546 LEU A N 1
ATOM 4210 C CA . LEU A 1 546 ? -18.514 12.196 26.665 1.00 97.31 546 LEU A CA 1
ATOM 4211 C C . LEU A 1 546 ? -17.782 10.893 26.339 1.00 97.31 546 LEU A C 1
ATOM 4213 O O . LEU A 1 546 ? -18.152 10.167 25.417 1.00 97.31 546 LEU A O 1
ATOM 4217 N N . MET A 1 547 ? -16.770 10.572 27.135 1.00 97.94 547 MET A N 1
ATOM 4218 C CA . MET A 1 547 ? -16.223 9.223 27.237 1.00 97.94 547 MET A CA 1
ATOM 4219 C C . MET A 1 547 ? -16.648 8.642 28.584 1.00 97.94 547 MET A C 1
ATOM 4221 O O . MET A 1 547 ? -16.249 9.143 29.633 1.00 97.94 547 MET A O 1
ATOM 4225 N N . LEU A 1 548 ? -17.499 7.623 28.553 1.00 97.94 548 LEU A N 1
ATOM 4226 C CA . LEU A 1 548 ? -17.993 6.927 29.733 1.00 97.94 548 LEU A CA 1
ATOM 4227 C C . LEU A 1 548 ? -17.257 5.593 29.828 1.00 97.94 548 LEU A C 1
ATOM 4229 O O . LEU A 1 548 ? -17.395 4.746 28.953 1.00 97.94 548 LEU A O 1
ATOM 4233 N N . LEU A 1 549 ? -16.463 5.420 30.876 1.00 97.38 549 LEU A N 1
ATOM 4234 C CA . LEU A 1 549 ? -15.780 4.165 31.166 1.00 97.38 549 LEU A CA 1
ATOM 4235 C C . LEU A 1 549 ? -16.589 3.420 32.224 1.00 97.38 549 LEU A C 1
ATOM 4237 O O . LEU A 1 549 ? -16.865 3.962 33.295 1.00 97.38 549 LEU A O 1
ATOM 4241 N N . SER A 1 550 ? -17.015 2.199 31.925 1.00 95.62 550 SER A N 1
ATOM 4242 C CA . SER A 1 550 ? -17.788 1.386 32.857 1.00 95.62 550 SER A CA 1
ATOM 4243 C C . SER A 1 550 ? -16.996 1.205 34.153 1.00 95.62 550 SER A C 1
ATOM 4245 O O . SER A 1 550 ? -17.456 1.633 35.209 1.00 95.62 550 SER A O 1
ATOM 4247 N N . HIS A 1 551 ? -15.774 0.689 34.066 1.00 94.25 551 HIS A N 1
ATOM 4248 C CA . HIS A 1 551 ? -14.838 0.495 35.172 1.00 94.25 551 HIS A CA 1
ATOM 4249 C C . HIS A 1 551 ? -13.384 0.577 34.666 1.00 94.25 551 HIS A C 1
ATOM 4251 O O . HIS A 1 551 ? -13.144 0.923 33.509 1.00 94.25 551 HIS A O 1
ATOM 4257 N N . ALA A 1 552 ? -12.400 0.344 35.540 1.00 93.69 552 ALA A N 1
ATOM 4258 C CA . ALA A 1 552 ? -10.990 0.619 35.250 1.00 93.69 552 ALA A CA 1
ATOM 4259 C C . ALA A 1 552 ? -10.211 -0.544 34.609 1.00 93.69 552 ALA A C 1
ATOM 4261 O O . ALA A 1 552 ? -9.017 -0.388 34.336 1.00 93.69 552 ALA A O 1
ATOM 4262 N N . ASP A 1 553 ? -10.846 -1.689 34.359 1.00 92.06 553 ASP A N 1
ATOM 4263 C CA . ASP A 1 553 ? -10.139 -2.871 33.873 1.00 92.06 553 ASP A CA 1
ATOM 4264 C C . ASP A 1 553 ? -9.607 -2.682 32.449 1.00 92.06 553 ASP A C 1
ATOM 4266 O O . ASP A 1 553 ? -10.121 -1.914 31.625 1.00 92.06 553 ASP A O 1
ATOM 4270 N N . ALA A 1 554 ? -8.510 -3.383 32.166 1.00 87.25 554 ALA A N 1
ATOM 4271 C CA . ALA A 1 554 ? -7.710 -3.158 30.972 1.00 87.25 554 ALA A CA 1
ATOM 4272 C C . ALA A 1 554 ? -8.431 -3.525 29.669 1.00 87.25 554 ALA A C 1
ATOM 4274 O O . ALA A 1 554 ? -8.020 -3.022 28.629 1.00 87.25 554 ALA A O 1
ATOM 4275 N N . ASP A 1 555 ? -9.462 -4.371 29.702 1.00 86.31 555 ASP A N 1
ATOM 4276 C CA . ASP A 1 555 ? -10.303 -4.767 28.566 1.00 86.31 555 ASP A CA 1
ATOM 4277 C C . ASP A 1 555 ? -11.454 -3.793 28.253 1.00 86.31 555 ASP A C 1
ATOM 4279 O O . ASP A 1 555 ? -12.035 -3.853 27.165 1.00 86.31 555 ASP A O 1
ATOM 4283 N N . HIS A 1 556 ? -11.693 -2.826 29.144 1.00 91.88 556 HIS A N 1
ATOM 4284 C CA . HIS A 1 556 ? -12.681 -1.757 28.983 1.00 91.88 556 HIS A CA 1
ATOM 4285 C C . HIS A 1 556 ? -12.021 -0.383 28.850 1.00 91.88 556 HIS A C 1
ATOM 4287 O O . HIS A 1 556 ? -12.216 0.318 27.856 1.00 91.88 556 HIS A O 1
ATOM 4293 N N . ALA A 1 557 ? -11.199 0.006 29.826 1.00 94.25 557 ALA A N 1
ATOM 4294 C CA . ALA A 1 557 ? -10.567 1.321 29.882 1.00 94.25 557 ALA A CA 1
ATOM 4295 C C . ALA A 1 557 ? -9.161 1.367 29.265 1.00 94.25 557 ALA A C 1
ATOM 4297 O O . ALA A 1 557 ? -8.595 2.452 29.111 1.00 94.25 557 ALA A O 1
ATOM 4298 N N . GLY A 1 558 ? -8.585 0.220 28.885 1.00 91.81 558 GLY A N 1
ATOM 4299 C CA . GLY A 1 558 ? -7.195 0.131 28.434 1.00 91.81 558 GLY A CA 1
ATOM 4300 C C . GLY A 1 558 ? -6.859 1.047 27.254 1.00 91.81 558 GLY A C 1
ATOM 4301 O O . GLY A 1 558 ? -5.791 1.661 27.238 1.00 91.81 558 GLY A O 1
ATOM 4302 N N . GLY A 1 559 ? -7.775 1.180 26.290 1.00 92.88 559 GLY A N 1
ATOM 4303 C CA . GLY A 1 559 ? -7.614 2.050 25.120 1.00 92.88 559 GLY A CA 1
ATOM 4304 C C . GLY A 1 559 ? -7.954 3.533 25.340 1.00 92.88 559 GLY A C 1
ATOM 4305 O O . GLY A 1 559 ? -7.774 4.345 24.429 1.00 92.88 559 GLY A O 1
ATOM 4306 N N . ALA A 1 560 ? -8.449 3.925 26.520 1.00 94.69 560 ALA A N 1
ATOM 4307 C CA . ALA A 1 560 ? -9.045 5.248 26.738 1.00 94.69 560 ALA A CA 1
ATOM 4308 C C . ALA A 1 560 ? -8.040 6.394 26.556 1.00 94.69 560 ALA A C 1
ATOM 4310 O O . ALA A 1 560 ? -8.350 7.411 25.930 1.00 94.69 560 ALA A O 1
ATOM 4311 N N . GLN A 1 561 ? -6.807 6.218 27.044 1.00 93.19 561 GLN A N 1
ATOM 4312 C CA . GLN A 1 561 ? -5.767 7.244 26.926 1.00 93.19 561 GLN A CA 1
ATOM 4313 C C . GLN A 1 561 ? -5.379 7.484 25.463 1.00 93.19 561 GLN A C 1
ATOM 4315 O O . GLN A 1 561 ? -5.206 8.632 25.056 1.00 93.19 561 GLN A O 1
ATOM 4320 N N . ALA A 1 562 ? -5.279 6.421 24.658 1.00 91.62 562 ALA A N 1
ATOM 4321 C CA . ALA A 1 562 ? -4.985 6.540 23.234 1.00 91.62 562 ALA A CA 1
ATOM 4322 C C . ALA A 1 562 ? -6.092 7.306 22.496 1.00 91.62 562 ALA A C 1
ATOM 4324 O O . ALA A 1 562 ? -5.799 8.182 21.679 1.00 91.62 562 ALA A O 1
ATOM 4325 N N . VAL A 1 563 ? -7.360 7.040 22.830 1.00 93.88 563 VAL A N 1
ATOM 4326 C CA . VAL A 1 563 ? -8.495 7.776 22.259 1.00 93.88 563 VAL A CA 1
ATOM 4327 C C . VAL A 1 563 ? -8.464 9.249 22.678 1.00 93.88 563 VAL A C 1
ATOM 4329 O O . VAL A 1 563 ? -8.551 10.107 21.803 1.00 93.88 563 VAL A O 1
ATOM 4332 N N . ARG A 1 564 ? -8.268 9.567 23.968 1.00 93.19 564 ARG A N 1
ATOM 4333 C CA . ARG A 1 564 ? -8.200 10.958 24.465 1.00 93.19 564 ARG A CA 1
ATOM 4334 C C . ARG A 1 564 ? -7.035 11.747 23.858 1.00 93.19 564 ARG A C 1
ATOM 4336 O O . ARG A 1 564 ? -7.191 12.924 23.548 1.00 93.19 564 ARG A O 1
ATOM 4343 N N . ASN A 1 565 ? -5.887 11.106 23.643 1.00 89.94 565 ASN A N 1
ATOM 4344 C CA . ASN A 1 565 ? -4.742 11.733 22.977 1.00 89.94 565 ASN A CA 1
ATOM 4345 C C . ASN A 1 565 ? -5.018 12.008 21.486 1.00 89.94 565 ASN A C 1
ATOM 4347 O O . ASN A 1 565 ? -4.488 12.964 20.923 1.00 89.94 565 ASN A O 1
ATOM 4351 N N . GLY A 1 566 ? -5.820 11.160 20.834 1.00 87.19 566 GLY A N 1
ATOM 4352 C CA . GLY A 1 566 ? -6.089 11.226 19.396 1.00 87.19 566 GLY A CA 1
ATOM 4353 C C . GLY A 1 566 ? -7.354 11.988 18.983 1.00 87.19 566 GLY A C 1
ATOM 4354 O O . GLY A 1 566 ? -7.475 12.333 17.800 1.00 87.19 566 GLY A O 1
ATOM 4355 N N . LEU A 1 567 ? -8.288 12.218 19.912 1.00 90.31 567 LEU A N 1
ATOM 4356 C CA . LEU A 1 567 ? -9.569 12.907 19.729 1.00 90.31 567 LEU A CA 1
ATOM 4357 C C . LEU A 1 567 ? -9.870 13.795 20.942 1.00 90.31 567 LEU A C 1
ATOM 4359 O O . LEU A 1 567 ? -9.898 13.326 22.080 1.00 90.31 567 LEU A O 1
ATOM 4363 N N . ALA A 1 568 ? -10.180 15.068 20.683 1.00 92.00 568 ALA A N 1
ATOM 4364 C CA . ALA A 1 568 ? -10.613 15.990 21.727 1.00 92.00 568 ALA A CA 1
ATOM 4365 C C . ALA A 1 568 ? -11.852 15.426 22.439 1.00 92.00 568 ALA A C 1
ATOM 4367 O O . ALA A 1 568 ? -12.864 15.149 21.795 1.00 92.00 568 ALA A O 1
ATOM 4368 N N . THR A 1 569 ? -11.746 15.239 23.753 1.00 93.12 569 THR A N 1
ATOM 4369 C CA . THR A 1 569 ? -12.805 14.684 24.601 1.00 93.12 569 THR A CA 1
ATOM 4370 C C . THR A 1 569 ? -13.170 15.723 25.654 1.00 93.12 569 THR A C 1
ATOM 4372 O O . THR A 1 569 ? -12.295 16.142 26.408 1.00 93.12 569 THR A O 1
ATOM 4375 N N . LEU A 1 570 ? -14.429 16.168 25.681 1.00 94.44 570 LEU A N 1
ATOM 4376 C CA . LEU A 1 570 ? -14.872 17.263 26.555 1.00 94.44 570 LEU A CA 1
ATOM 4377 C C . LEU A 1 570 ? -15.028 16.825 28.013 1.00 94.44 570 LEU A C 1
ATOM 4379 O O . LEU A 1 570 ? -14.651 17.561 28.921 1.00 94.44 570 LEU A O 1
ATOM 4383 N N . ARG A 1 571 ? -15.579 15.630 28.237 1.00 96.12 571 ARG A N 1
ATOM 4384 C CA . ARG A 1 571 ? -15.799 15.068 29.570 1.00 96.12 571 ARG A CA 1
ATOM 4385 C C . ARG A 1 571 ? -15.482 13.578 29.573 1.00 96.12 571 ARG A C 1
ATOM 4387 O O . ARG A 1 571 ? -15.844 12.861 28.642 1.00 96.12 571 ARG A O 1
ATOM 4394 N N . VAL A 1 572 ? -14.834 13.114 30.637 1.00 97.12 572 VAL A N 1
ATOM 4395 C CA . VAL A 1 572 ? -14.624 11.689 30.915 1.00 97.12 572 VAL A CA 1
ATOM 4396 C C . VAL A 1 572 ? -15.278 11.377 32.254 1.00 97.12 572 VAL A C 1
ATOM 4398 O O . VAL A 1 572 ? -15.032 12.088 33.227 1.00 97.12 572 VAL A O 1
ATOM 4401 N N . ILE A 1 573 ? -16.112 10.342 32.316 1.00 96.88 573 ILE A N 1
ATOM 4402 C CA . ILE A 1 573 ? -16.665 9.824 33.576 1.00 96.88 573 ILE A CA 1
ATOM 4403 C C . ILE A 1 573 ? -16.362 8.337 33.693 1.00 96.88 573 ILE A C 1
ATOM 4405 O O . ILE A 1 573 ? -16.253 7.642 32.683 1.00 96.88 573 ILE A O 1
ATOM 4409 N N . SER A 1 574 ? -16.226 7.853 34.922 1.00 96.19 574 SER A N 1
ATOM 4410 C CA . SER A 1 574 ? -15.956 6.445 35.184 1.00 96.19 574 SER A CA 1
ATOM 4411 C C . SER A 1 574 ? -16.708 5.925 36.399 1.00 96.19 574 SER A C 1
ATOM 4413 O O . SER A 1 574 ? -16.942 6.657 37.366 1.00 96.19 574 SER A O 1
ATOM 4415 N N . GLY A 1 575 ? -17.050 4.639 36.371 1.00 94.25 575 GLY A N 1
ATOM 4416 C CA . GLY A 1 575 ? -17.475 3.910 37.561 1.00 94.25 575 GLY A CA 1
ATOM 4417 C C . GLY A 1 575 ? -16.364 3.768 38.608 1.00 94.25 575 GLY A C 1
ATOM 4418 O O . GLY A 1 575 ? -16.647 3.795 39.807 1.00 94.25 575 GLY A O 1
ATOM 4419 N N . ASP A 1 576 ? -15.095 3.724 38.190 1.00 93.81 576 ASP A N 1
ATOM 4420 C CA . ASP A 1 576 ? -13.925 3.633 39.077 1.00 93.81 576 ASP A CA 1
ATOM 4421 C C . ASP A 1 576 ? -12.829 4.654 38.699 1.00 93.81 576 ASP A C 1
ATOM 4423 O O . ASP A 1 576 ? -11.759 4.287 38.209 1.00 93.81 576 ASP A O 1
ATOM 4427 N N . PRO A 1 577 ? -13.076 5.967 38.877 1.00 92.88 577 PRO A N 1
ATOM 4428 C CA . PRO A 1 577 ? -12.168 7.017 38.408 1.00 92.88 577 PRO A CA 1
ATOM 4429 C C . PRO A 1 577 ? -10.816 7.012 39.131 1.00 92.88 577 PRO A C 1
ATOM 4431 O O . PRO A 1 577 ? -9.807 7.387 38.543 1.00 92.88 577 PRO A O 1
ATOM 4434 N N . ALA A 1 578 ? -10.774 6.561 40.389 1.00 91.00 578 ALA A N 1
ATOM 4435 C CA . ALA A 1 578 ? -9.554 6.541 41.195 1.00 91.00 578 ALA A CA 1
ATOM 4436 C C . ALA A 1 578 ? -8.521 5.511 40.703 1.00 91.00 578 ALA A C 1
ATOM 4438 O O . ALA A 1 578 ? -7.329 5.681 40.947 1.00 91.00 578 ALA A O 1
ATOM 4439 N N . ALA A 1 579 ? -8.971 4.455 40.018 1.00 91.38 579 ALA A N 1
ATOM 4440 C CA . ALA A 1 579 ? -8.110 3.419 39.452 1.00 91.38 579 ALA A CA 1
ATOM 4441 C C . ALA A 1 579 ? -7.611 3.755 38.031 1.00 91.38 579 ALA A C 1
ATOM 4443 O O . ALA A 1 579 ? -6.781 3.032 37.480 1.00 91.38 579 ALA A O 1
ATOM 4444 N N . LEU A 1 580 ? -8.089 4.852 37.433 1.00 92.50 580 LEU A N 1
ATOM 4445 C CA . LEU A 1 580 ? -7.707 5.280 36.090 1.00 92.50 580 LEU A CA 1
ATOM 4446 C C . LEU A 1 580 ? -6.481 6.214 36.088 1.00 92.50 580 LEU A C 1
ATOM 4448 O O . LEU A 1 580 ? -6.217 6.911 37.070 1.00 92.50 580 LEU A O 1
ATOM 4452 N N . PRO A 1 581 ? -5.738 6.297 34.965 1.00 91.44 581 PRO A N 1
ATOM 4453 C CA . PRO A 1 581 ? -4.654 7.262 34.809 1.00 91.44 581 PRO A CA 1
ATOM 4454 C C . PRO A 1 581 ? -5.112 8.710 35.031 1.00 91.44 581 PRO A C 1
ATOM 4456 O O . PRO A 1 581 ? -6.088 9.157 34.433 1.00 91.44 581 PRO A O 1
ATOM 4459 N N . VAL A 1 582 ? -4.339 9.486 35.799 1.00 90.25 582 VAL A N 1
ATOM 4460 C CA . VAL A 1 582 ? -4.629 10.909 36.091 1.00 90.25 582 VAL A CA 1
ATOM 4461 C C . VAL A 1 582 ? -4.776 11.745 34.813 1.00 90.25 582 VAL A C 1
ATOM 4463 O O . VAL A 1 582 ? -5.597 12.654 34.759 1.00 90.25 582 VAL A O 1
ATOM 4466 N N . ALA A 1 583 ? -4.038 11.397 33.755 1.00 90.81 583 ALA A N 1
ATOM 4467 C CA . ALA A 1 583 ? -4.111 12.061 32.453 1.00 90.81 583 ALA A CA 1
ATOM 4468 C C . ALA A 1 583 ? -5.488 11.946 31.761 1.00 90.81 583 ALA A C 1
ATOM 4470 O O . ALA A 1 583 ? -5.763 12.709 30.833 1.00 90.81 583 ALA A O 1
ATOM 4471 N N . LEU A 1 584 ? -6.353 11.019 32.198 1.00 92.00 584 LEU A N 1
ATOM 4472 C CA . LEU A 1 584 ? -7.736 10.911 31.735 1.00 92.00 584 LEU A CA 1
ATOM 4473 C C . LEU A 1 584 ? -8.692 11.875 32.434 1.00 92.00 584 LEU A C 1
ATOM 4475 O O . LEU A 1 584 ? -9.812 12.000 31.947 1.00 92.00 584 LEU A O 1
ATOM 4479 N N . GLU A 1 585 ? -8.290 12.518 33.537 1.00 93.69 585 GLU A N 1
ATOM 4480 C CA . GLU A 1 585 ? -9.111 13.462 34.318 1.00 93.69 585 GLU A CA 1
ATOM 4481 C C . GLU A 1 585 ? -10.565 12.974 34.503 1.00 93.69 585 GLU A C 1
ATOM 4483 O O . GLU A 1 585 ? -11.523 13.719 34.293 1.00 93.69 585 GLU A O 1
ATOM 4488 N N . ALA A 1 586 ? -10.736 11.685 34.816 1.00 94.44 586 ALA A N 1
ATOM 4489 C CA . ALA A 1 586 ? -12.049 11.054 34.865 1.00 94.44 586 ALA A CA 1
ATOM 4490 C C . ALA A 1 586 ? -12.829 11.492 36.114 1.00 94.44 586 ALA A C 1
ATOM 4492 O O . ALA A 1 586 ? -12.368 11.316 37.242 1.00 94.44 586 ALA A O 1
ATOM 4493 N N . GLY A 1 587 ? -14.032 12.031 35.911 1.00 95.06 587 GLY A N 1
ATOM 4494 C CA . GLY A 1 587 ? -14.993 12.302 36.978 1.00 95.06 587 GLY A CA 1
ATOM 4495 C C . GLY A 1 587 ? -15.699 11.033 37.467 1.00 95.06 587 GLY A C 1
ATOM 4496 O O . GLY A 1 587 ? -15.670 9.991 36.807 1.00 95.06 587 GLY A O 1
ATOM 4497 N N . ALA A 1 588 ? -16.362 11.123 38.619 1.00 93.81 588 ALA A N 1
ATOM 4498 C CA . ALA A 1 588 ? -17.184 10.032 39.133 1.00 93.81 588 ALA A CA 1
ATOM 4499 C C . ALA A 1 588 ? -18.492 9.885 38.338 1.00 93.81 588 ALA A C 1
ATOM 4501 O O . ALA A 1 588 ? -19.096 10.872 37.923 1.00 93.81 588 ALA A O 1
ATOM 4502 N N . CYS A 1 589 ? -18.914 8.639 38.124 1.00 93.88 589 CYS A N 1
ATOM 4503 C CA . CYS A 1 589 ? -20.254 8.301 37.661 1.00 93.88 589 CYS A CA 1
ATOM 4504 C C . CYS A 1 589 ? -21.230 8.338 38.846 1.00 93.88 589 CYS A C 1
ATOM 4506 O O . CYS A 1 589 ? -21.253 7.417 39.671 1.00 93.88 589 CYS A O 1
ATOM 4508 N N . ASP A 1 590 ? -22.021 9.409 38.924 1.00 92.12 590 ASP A N 1
ATOM 4509 C CA . ASP A 1 590 ? -23.003 9.616 39.984 1.00 92.12 590 ASP A CA 1
ATOM 4510 C C . ASP A 1 590 ? -24.355 9.002 39.600 1.00 92.12 590 ASP A C 1
ATOM 4512 O O . ASP A 1 590 ? -24.969 9.332 38.586 1.00 92.12 590 ASP A O 1
ATOM 4516 N N . SER A 1 591 ? -24.837 8.072 40.425 1.00 90.69 591 SER A N 1
ATOM 4517 C CA . SER A 1 591 ? -26.067 7.330 40.142 1.00 90.69 591 SER A CA 1
ATOM 4518 C C . SER A 1 591 ? -27.283 8.263 40.077 1.00 90.69 591 SER A C 1
ATOM 4520 O O . SER A 1 591 ? -27.604 8.947 41.045 1.00 90.69 591 SER A O 1
ATOM 4522 N N . GLY A 1 592 ? -28.019 8.233 38.963 1.00 88.38 592 GLY A N 1
ATOM 4523 C CA . GLY A 1 592 ? -29.180 9.091 38.714 1.00 88.38 592 GLY A CA 1
ATOM 4524 C C . GLY A 1 592 ? -28.874 10.408 38.016 1.00 88.38 592 GLY A C 1
ATOM 4525 O O . GLY A 1 592 ? -29.802 11.183 37.796 1.00 88.38 592 GLY A O 1
ATOM 4526 N N . GLU A 1 593 ? -27.621 10.658 37.633 1.00 94.31 593 GLU A N 1
ATOM 4527 C CA . GLU A 1 593 ? -27.325 11.726 36.686 1.00 94.31 593 GLU A CA 1
ATOM 4528 C C . GLU A 1 593 ? -28.046 11.450 35.352 1.00 94.31 593 GLU A C 1
ATOM 4530 O O . GLU A 1 593 ? -27.991 10.345 34.802 1.00 94.31 593 GLU A O 1
ATOM 4535 N N . GLN A 1 594 ? -28.759 12.464 34.857 1.00 95.31 594 GLN A N 1
ATOM 4536 C CA . GLN A 1 594 ? -29.566 12.405 33.642 1.00 95.31 594 GLN A CA 1
ATOM 4537 C C . GLN A 1 594 ? -29.290 13.624 32.770 1.00 95.31 594 GLN A C 1
ATOM 4539 O O . GLN A 1 594 ? -29.155 14.741 33.271 1.00 95.31 594 GLN A O 1
ATOM 4544 N N . TRP A 1 595 ? -29.260 13.417 31.458 1.00 96.56 595 TRP A N 1
ATOM 4545 C CA . TRP A 1 595 ? -29.156 14.500 30.485 1.00 96.56 595 TRP A CA 1
ATOM 4546 C C . TRP A 1 595 ? -29.901 14.156 29.197 1.00 96.56 595 TRP A C 1
ATOM 4548 O O . TRP A 1 595 ? -30.283 13.009 28.961 1.00 96.56 595 TRP A O 1
ATOM 4558 N N . GLU A 1 596 ? -30.123 15.162 28.357 1.00 97.06 596 GLU A N 1
ATOM 4559 C CA . GLU A 1 596 ? -30.780 14.999 27.063 1.00 97.06 596 GLU A CA 1
ATOM 4560 C C . GLU A 1 596 ? -29.958 15.671 25.963 1.00 97.06 596 GLU A C 1
ATOM 4562 O O . GLU A 1 596 ? -29.545 16.825 26.098 1.00 97.06 596 GLU A O 1
ATOM 4567 N N . TRP A 1 597 ? -29.745 14.955 24.859 1.00 96.75 597 TRP A N 1
ATOM 4568 C CA . TRP A 1 597 ? -29.112 15.477 23.651 1.00 96.75 597 TRP A CA 1
ATOM 4569 C C . TRP A 1 597 ? -29.981 15.209 22.436 1.00 96.75 597 TRP A C 1
ATOM 4571 O O . TRP A 1 597 ? -30.298 14.064 22.126 1.00 96.75 597 TRP A O 1
ATOM 4581 N N . ASP A 1 598 ? -30.331 16.267 21.707 1.00 95.31 598 ASP A N 1
ATOM 4582 C CA . ASP A 1 598 ? -31.075 16.185 20.445 1.00 95.31 598 ASP A CA 1
ATOM 4583 C C . ASP A 1 598 ? -32.385 15.371 20.535 1.00 95.31 598 ASP A C 1
ATOM 4585 O O . ASP A 1 598 ? -32.776 14.743 19.553 1.00 95.31 598 ASP A O 1
ATOM 4589 N N . GLY A 1 599 ? -33.064 15.356 21.690 1.00 93.62 599 GLY A N 1
ATOM 4590 C CA . GLY A 1 599 ? -34.271 14.550 21.922 1.00 93.62 599 GLY A CA 1
ATOM 4591 C C . GLY A 1 599 ? -34.013 13.093 22.331 1.00 93.62 599 GLY A C 1
ATOM 4592 O O . GLY A 1 599 ? -34.939 12.283 22.299 1.00 93.62 599 GLY A O 1
ATOM 4593 N N . VAL A 1 600 ? -32.768 12.736 22.658 1.00 95.75 600 VAL A N 1
ATOM 4594 C CA . VAL A 1 600 ? -32.362 11.432 23.205 1.00 95.75 600 VAL A CA 1
ATOM 4595 C C . VAL A 1 600 ? -31.991 11.613 24.669 1.00 95.75 600 VAL A C 1
ATOM 4597 O O . VAL A 1 600 ? -31.134 12.437 24.990 1.00 95.75 600 VAL A O 1
ATOM 4600 N N . ARG A 1 601 ? -32.616 10.835 25.552 1.00 96.81 601 ARG A N 1
ATOM 4601 C CA . ARG A 1 601 ? -32.389 10.901 26.997 1.00 96.81 601 ARG A CA 1
ATOM 4602 C C . ARG A 1 601 ? -31.372 9.853 27.426 1.00 96.81 601 ARG A C 1
ATOM 4604 O O . ARG A 1 601 ? -31.418 8.711 26.974 1.00 96.81 601 ARG A O 1
ATOM 4611 N N . PHE A 1 602 ? -30.483 10.246 28.323 1.00 96.75 602 PHE A N 1
ATOM 4612 C CA . PHE A 1 602 ? -29.450 9.403 28.901 1.00 96.75 602 PHE A CA 1
ATOM 4613 C C . PHE A 1 602 ? -29.566 9.420 30.425 1.00 96.75 602 PHE A C 1
ATOM 4615 O O . PHE A 1 602 ? -29.853 10.462 31.017 1.00 96.75 602 PHE A O 1
ATOM 4622 N N . GLU A 1 603 ? -29.336 8.275 31.056 1.00 95.62 603 GLU A N 1
ATOM 4623 C CA . GLU A 1 603 ? -29.307 8.126 32.511 1.00 95.62 603 GLU A CA 1
ATOM 4624 C C . GLU A 1 603 ? -28.205 7.150 32.913 1.00 95.62 603 GLU A C 1
ATOM 4626 O O . GLU A 1 603 ? -28.075 6.085 32.310 1.00 95.62 603 GLU A O 1
ATOM 4631 N N . VAL A 1 604 ? -27.434 7.488 33.947 1.00 95.75 604 VAL A N 1
ATOM 4632 C CA . VAL A 1 604 ? -26.418 6.585 34.503 1.00 95.75 604 VAL A CA 1
ATOM 4633 C C . VAL A 1 604 ? -26.832 6.000 35.851 1.00 95.75 604 VAL A C 1
ATOM 4635 O O . VAL A 1 604 ? -27.494 6.639 36.671 1.00 95.75 604 VAL A O 1
ATOM 4638 N N . TRP A 1 605 ? -26.430 4.758 36.106 1.00 94.38 605 TRP A N 1
ATOM 4639 C CA . TRP A 1 605 ? -26.592 4.076 37.388 1.00 94.38 605 TRP A CA 1
ATOM 4640 C C . TRP A 1 605 ? -25.273 3.429 37.800 1.00 94.38 605 TRP A C 1
ATOM 4642 O O . TRP A 1 605 ? -24.536 2.897 36.976 1.00 94.38 605 TRP A O 1
ATOM 4652 N N . LYS A 1 606 ? -25.003 3.443 39.101 1.00 92.88 606 LYS A N 1
ATOM 4653 C CA . LYS A 1 606 ? -23.903 2.712 39.725 1.00 92.88 606 LYS A CA 1
ATOM 4654 C C . LYS A 1 606 ? -24.403 2.100 41.026 1.00 92.88 606 LYS A C 1
ATOM 4656 O O . LYS A 1 606 ? -25.176 2.743 41.748 1.00 92.88 606 LYS A O 1
ATOM 4661 N N . TRP A 1 607 ? -23.948 0.890 41.343 1.00 92.56 607 TRP A N 1
ATOM 4662 C CA . TRP A 1 607 ? -24.265 0.257 42.617 1.00 92.56 607 TRP A CA 1
ATOM 4663 C C . TRP A 1 607 ? -23.503 0.935 43.763 1.00 92.56 607 TRP A C 1
ATOM 4665 O O . TRP A 1 607 ? -22.274 0.996 43.772 1.00 92.56 607 TRP A O 1
ATOM 4675 N N . SER A 1 608 ? -24.234 1.464 44.746 1.00 87.62 608 SER A N 1
ATOM 4676 C CA . SER A 1 608 ? -23.658 2.209 45.875 1.00 87.62 608 SER A CA 1
ATOM 4677 C C . SER A 1 608 ? -22.833 1.341 46.827 1.00 87.62 608 SER A C 1
ATOM 4679 O O . SER A 1 608 ? -21.968 1.864 47.524 1.00 87.62 608 SER A O 1
ATOM 4681 N N . SER A 1 609 ? -23.083 0.029 46.854 1.00 88.94 609 SER A N 1
ATOM 4682 C CA . SER A 1 609 ? -22.380 -0.936 47.709 1.00 88.94 609 SER A CA 1
ATOM 4683 C C . SER A 1 609 ? -21.286 -1.718 46.974 1.00 88.94 609 SER A C 1
ATOM 4685 O O . SER A 1 609 ? -20.825 -2.733 47.486 1.00 88.94 609 SER A O 1
ATOM 4687 N N . ALA A 1 610 ? -20.868 -1.257 45.791 1.00 87.00 610 ALA A N 1
ATOM 4688 C CA . ALA A 1 610 ? -19.826 -1.900 45.001 1.00 87.00 610 ALA A CA 1
ATOM 4689 C C . ALA A 1 610 ? -18.464 -1.900 45.717 1.00 87.00 610 ALA A C 1
ATOM 4691 O O . ALA A 1 610 ? -17.953 -0.844 46.099 1.00 87.00 610 ALA A O 1
ATOM 4692 N N . LEU A 1 611 ? -17.857 -3.081 45.846 1.00 85.31 611 LEU A N 1
ATOM 4693 C CA . LEU A 1 611 ? -16.529 -3.281 46.436 1.00 85.31 611 LEU A CA 1
ATOM 4694 C C . LEU A 1 611 ? -15.487 -3.631 45.368 1.00 85.31 611 LEU A C 1
ATOM 4696 O O . LEU A 1 611 ? -14.370 -3.111 45.395 1.00 85.31 611 LEU A O 1
ATOM 4700 N N . GLU A 1 612 ? -15.862 -4.482 44.414 1.00 87.00 612 GLU A N 1
ATOM 4701 C CA . GLU A 1 612 ? -14.988 -4.968 43.341 1.00 87.00 612 GLU A CA 1
ATOM 4702 C C . GLU A 1 612 ? -15.046 -4.084 42.086 1.00 87.00 612 GLU A C 1
ATOM 4704 O O . GLU A 1 612 ? -15.987 -3.312 41.904 1.00 87.00 612 GLU A O 1
ATOM 4709 N N . SER A 1 613 ? -14.043 -4.189 41.205 1.00 85.44 613 SER A N 1
ATOM 4710 C CA . SER A 1 613 ? -13.945 -3.364 39.984 1.00 85.44 613 SER A CA 1
ATOM 4711 C C . SER A 1 613 ? -15.192 -3.506 39.099 1.00 85.44 613 SER A C 1
ATOM 4713 O O . SER A 1 613 ? -15.863 -2.520 38.798 1.00 85.44 613 SER A O 1
ATOM 4715 N N . ASN A 1 614 ? -15.580 -4.749 38.809 1.00 88.81 614 ASN A N 1
ATOM 4716 C CA . ASN A 1 614 ? -16.759 -5.113 38.020 1.00 88.81 614 ASN A CA 1
ATOM 4717 C C . ASN A 1 614 ? -18.059 -4.519 38.580 1.00 88.81 614 ASN A C 1
ATOM 4719 O O . ASN A 1 614 ? -18.834 -3.888 37.861 1.00 88.81 614 ASN A O 1
ATOM 4723 N N . GLN A 1 615 ? -18.255 -4.628 39.895 1.00 90.69 615 GLN A N 1
ATOM 4724 C CA . GLN A 1 615 ? -19.413 -4.077 40.607 1.00 90.69 615 GLN A CA 1
ATOM 4725 C C . GLN A 1 615 ? -19.514 -2.552 40.499 1.00 90.69 615 GLN A C 1
ATOM 4727 O O . GLN A 1 615 ? -20.612 -1.995 40.560 1.00 90.69 615 GLN A O 1
ATOM 4732 N N . LYS A 1 616 ? -18.378 -1.858 40.357 1.00 92.81 616 LYS A N 1
ATOM 4733 C CA . LYS A 1 616 ? -18.340 -0.399 40.212 1.00 92.81 616 LYS A CA 1
ATOM 4734 C C . LYS A 1 616 ? -18.747 0.068 38.815 1.00 92.81 616 LYS A C 1
ATOM 4736 O O . LYS A 1 616 ? -18.794 1.283 38.624 1.00 92.81 616 LYS A O 1
ATOM 4741 N N . SER A 1 617 ? -19.046 -0.843 37.883 1.00 94.38 617 SER A N 1
ATOM 4742 C CA . SER A 1 617 ? -19.453 -0.524 36.514 1.00 94.38 617 SER A CA 1
ATOM 4743 C C . SER A 1 617 ? -20.527 0.569 36.461 1.00 94.38 617 SER A C 1
ATOM 4745 O O . SER A 1 617 ? -21.589 0.464 37.077 1.00 94.38 617 SER A O 1
ATOM 4747 N N . CYS A 1 618 ? -20.249 1.631 35.706 1.00 95.62 618 CYS A N 1
ATOM 4748 C CA . CYS A 1 618 ? -21.205 2.685 35.387 1.00 95.62 618 CYS A CA 1
ATOM 4749 C C . CYS A 1 618 ? -22.146 2.201 34.274 1.00 95.62 618 CYS A C 1
ATOM 4751 O O . CYS A 1 618 ? -21.762 2.113 33.106 1.00 95.62 618 CYS A O 1
ATOM 4753 N N . VAL A 1 619 ? -23.382 1.873 34.636 1.00 94.94 619 VAL A N 1
ATOM 4754 C CA . VAL A 1 619 ? -24.430 1.427 33.712 1.00 94.94 619 VAL A CA 1
ATOM 4755 C C . VAL A 1 619 ? -25.044 2.643 33.023 1.00 94.94 619 VAL A C 1
ATOM 4757 O O . VAL A 1 619 ? -25.381 3.617 33.692 1.00 94.94 619 VAL A O 1
ATOM 4760 N N . LEU A 1 620 ? -25.225 2.582 31.702 1.00 95.50 620 LEU A N 1
ATOM 4761 C CA . LEU A 1 620 ? -25.836 3.643 30.898 1.00 95.50 620 LEU A CA 1
ATOM 4762 C C . LEU A 1 620 ? -27.153 3.169 30.276 1.00 95.50 620 LEU A C 1
ATOM 4764 O O . LEU A 1 620 ? -27.180 2.205 29.513 1.00 95.50 620 LEU A O 1
ATOM 4768 N N . LEU A 1 621 ? -28.231 3.900 30.545 1.00 93.94 621 LEU A N 1
ATOM 4769 C CA . LEU A 1 621 ? -29.519 3.773 29.875 1.00 93.94 621 LEU A CA 1
ATOM 4770 C C . LEU A 1 621 ? -29.656 4.878 28.819 1.00 93.94 621 LEU A C 1
ATOM 4772 O O . LEU A 1 621 ? -29.489 6.058 29.122 1.00 93.94 621 LEU A O 1
ATOM 4776 N N . VAL A 1 622 ? -29.987 4.494 27.587 1.00 94.12 622 VAL A N 1
ATOM 4777 C CA . VAL A 1 622 ? -30.236 5.401 26.457 1.00 94.12 622 VAL A CA 1
ATOM 4778 C C . VAL A 1 622 ? -31.671 5.216 25.980 1.00 94.12 622 VAL A C 1
ATOM 4780 O O . VAL A 1 622 ? -32.042 4.119 25.572 1.00 94.12 622 VAL A O 1
ATOM 4783 N N . GLU A 1 623 ? -32.469 6.280 25.989 1.00 93.75 623 GLU A N 1
ATOM 4784 C CA . GLU A 1 623 ? -33.855 6.289 25.514 1.00 93.75 623 GLU A CA 1
ATOM 4785 C C . GLU A 1 623 ? -33.983 7.199 24.283 1.00 93.75 623 GLU A C 1
ATOM 4787 O O . GLU A 1 623 ? -33.781 8.413 24.354 1.00 93.75 623 GLU A O 1
ATOM 4792 N N . ALA A 1 624 ? -34.311 6.605 23.132 1.00 91.31 624 ALA A N 1
ATOM 4793 C CA . ALA A 1 624 ? -34.410 7.290 21.845 1.00 91.31 624 ALA A CA 1
ATOM 4794 C C . ALA A 1 624 ? -35.664 6.840 21.089 1.00 91.31 624 ALA A C 1
ATOM 4796 O O . ALA A 1 624 ? -35.806 5.665 20.748 1.00 91.31 624 ALA A O 1
ATOM 4797 N N . ASN A 1 625 ? -36.559 7.781 20.771 1.00 88.06 625 ASN A N 1
ATOM 4798 C CA . ASN A 1 625 ? -37.785 7.529 20.003 1.00 88.06 625 ASN A CA 1
ATOM 4799 C C . ASN A 1 625 ? -38.661 6.383 20.573 1.00 88.06 625 ASN A C 1
ATOM 4801 O O . ASN A 1 625 ? -39.246 5.602 19.821 1.00 88.06 625 ASN A O 1
ATOM 4805 N N . GLY A 1 626 ? -38.731 6.270 21.904 1.00 84.56 626 GLY A N 1
ATOM 4806 C CA . GLY A 1 626 ? -39.515 5.250 22.613 1.00 84.56 626 GLY A CA 1
ATOM 4807 C C . GLY A 1 626 ? -38.860 3.867 22.717 1.00 84.56 626 GLY A C 1
ATOM 4808 O O . GLY A 1 626 ? -39.472 2.957 23.273 1.00 84.56 626 GLY A O 1
ATOM 4809 N N . GLU A 1 627 ? -37.636 3.700 22.210 1.00 86.44 627 GLU A N 1
ATOM 4810 C CA . GLU A 1 627 ? -36.805 2.512 22.427 1.00 86.44 627 GLU A CA 1
ATOM 4811 C C . GLU A 1 627 ? -35.729 2.797 23.479 1.00 86.44 627 GLU A C 1
ATOM 4813 O O . GLU A 1 627 ? -35.232 3.921 23.584 1.00 86.44 627 GLU A O 1
ATOM 4818 N N . ARG A 1 628 ? -35.355 1.767 24.238 1.00 85.94 628 ARG A N 1
ATOM 4819 C CA . ARG A 1 628 ? -34.361 1.808 25.308 1.00 85.94 628 ARG A CA 1
ATOM 4820 C C . ARG A 1 628 ? -33.240 0.814 25.044 1.00 85.94 628 ARG A C 1
ATOM 4822 O O . ARG A 1 628 ? -33.494 -0.341 24.695 1.00 85.94 628 ARG A O 1
ATOM 4829 N N . LEU A 1 629 ? -32.015 1.282 25.246 1.00 89.12 629 LEU A N 1
ATOM 4830 C CA . LEU A 1 629 ? -30.784 0.505 25.218 1.00 89.12 629 LEU A CA 1
ATOM 4831 C C . LEU A 1 629 ? -30.102 0.603 26.581 1.00 89.12 629 LEU A C 1
ATOM 4833 O O . LEU A 1 629 ? -29.860 1.709 27.061 1.00 89.12 629 LEU A O 1
ATOM 4837 N N . LEU A 1 630 ? -29.753 -0.541 27.162 1.00 90.19 630 LEU A N 1
ATOM 4838 C CA . LEU A 1 630 ? -29.004 -0.623 28.411 1.00 90.19 630 LEU A CA 1
ATOM 4839 C C . LEU A 1 630 ? -27.593 -1.166 28.150 1.00 90.19 630 LEU A C 1
ATOM 4841 O O . LEU A 1 630 ? -27.431 -2.269 27.622 1.00 90.19 630 LEU A O 1
ATOM 4845 N N . LEU A 1 631 ? -26.580 -0.379 28.515 1.00 92.38 631 LEU A N 1
ATOM 4846 C CA . LEU A 1 631 ? -25.165 -0.749 28.491 1.00 92.38 631 LEU A CA 1
ATOM 4847 C C . LEU A 1 631 ? -24.694 -0.965 29.926 1.00 92.38 631 LEU A C 1
ATOM 4849 O O . LEU A 1 631 ? -24.631 -0.020 30.709 1.00 92.38 631 LEU A O 1
ATOM 4853 N N . THR A 1 632 ? -24.408 -2.212 30.281 1.00 90.94 632 THR A N 1
ATOM 4854 C CA . THR A 1 632 ? -24.219 -2.613 31.681 1.00 90.94 632 THR A CA 1
ATOM 4855 C C . THR A 1 632 ? -22.763 -2.681 32.127 1.00 90.94 632 THR A C 1
ATOM 4857 O O . THR A 1 632 ? -22.514 -2.803 33.322 1.00 90.94 632 THR A O 1
ATOM 4860 N N . GLY A 1 633 ? -21.804 -2.627 31.200 1.00 89.38 633 GLY A N 1
ATOM 4861 C CA . GLY A 1 633 ? -20.415 -2.971 31.505 1.00 89.38 633 GLY A CA 1
ATOM 4862 C C . GLY A 1 633 ? -20.337 -4.398 32.044 1.00 89.38 633 GLY A C 1
ATOM 4863 O O . GLY A 1 633 ? -21.064 -5.274 31.574 1.00 89.38 633 GLY A O 1
ATOM 4864 N N . ASP A 1 634 ? -19.536 -4.598 33.083 1.00 89.94 634 ASP A N 1
ATOM 4865 C CA . ASP A 1 634 ? -19.277 -5.911 33.673 1.00 89.94 634 ASP A CA 1
ATOM 4866 C C . ASP A 1 634 ? -19.885 -6.045 35.071 1.00 89.94 634 ASP A C 1
ATOM 4868 O O . ASP A 1 634 ? -19.294 -6.663 35.950 1.00 89.94 634 ASP A O 1
ATOM 4872 N N . ILE A 1 635 ? -21.070 -5.461 35.301 1.00 88.81 635 ILE A N 1
ATOM 4873 C CA . ILE A 1 635 ? -21.804 -5.697 36.553 1.00 88.81 635 ILE A CA 1
ATOM 4874 C C . ILE A 1 635 ? -21.935 -7.203 36.821 1.00 88.81 635 ILE A C 1
ATOM 4876 O O . ILE A 1 635 ? -22.247 -7.982 35.924 1.00 88.81 635 ILE A O 1
ATOM 4880 N N . ASP A 1 636 ? -21.681 -7.601 38.063 1.00 86.50 636 ASP A N 1
ATOM 4881 C CA . ASP A 1 636 ? -21.819 -8.985 38.504 1.00 86.50 636 ASP A CA 1
ATOM 4882 C C . ASP A 1 636 ? -23.270 -9.303 38.894 1.00 86.50 636 ASP A C 1
ATOM 4884 O O . ASP A 1 636 ? -24.130 -8.423 38.992 1.00 86.50 636 ASP A O 1
ATOM 4888 N N . THR A 1 637 ? -23.547 -10.566 39.208 1.00 84.12 637 THR A N 1
ATOM 4889 C CA . THR A 1 637 ? -24.890 -11.003 39.625 1.00 84.12 637 THR A CA 1
ATOM 4890 C C . THR A 1 637 ? -25.458 -10.274 40.854 1.00 84.12 637 THR A C 1
ATOM 4892 O O . THR A 1 637 ? -26.680 -10.238 41.033 1.00 84.12 637 THR A O 1
ATOM 4895 N N . HIS A 1 638 ? -24.621 -9.691 41.718 1.00 87.75 638 HIS A N 1
ATOM 4896 C CA . HIS A 1 638 ? -25.076 -8.899 42.864 1.00 87.75 638 HIS A CA 1
ATOM 4897 C C . HIS A 1 638 ? -25.543 -7.505 42.439 1.00 87.75 638 HIS A C 1
ATOM 4899 O O . HIS A 1 638 ? -26.647 -7.089 42.807 1.00 87.75 638 HIS A O 1
ATOM 4905 N N . ALA A 1 639 ? -24.738 -6.810 41.637 1.00 87.81 639 ALA A N 1
ATOM 4906 C CA . ALA A 1 639 ? -25.083 -5.520 41.061 1.00 87.81 639 ALA A CA 1
ATOM 4907 C C . ALA A 1 639 ? -26.285 -5.636 40.108 1.00 87.81 639 ALA A C 1
ATOM 4909 O O . ALA A 1 639 ? -27.180 -4.794 40.149 1.00 87.81 639 ALA A O 1
ATOM 4910 N N . GLU A 1 640 ? -26.372 -6.710 39.320 1.00 85.88 640 GLU A N 1
ATOM 4911 C CA . GLU A 1 640 ? -27.531 -6.994 38.472 1.00 85.88 640 GLU A CA 1
ATOM 4912 C C . GLU A 1 640 ? -28.834 -7.092 39.287 1.00 85.88 640 GLU A C 1
ATOM 4914 O O . GLU A 1 640 ? -29.832 -6.460 38.937 1.00 85.88 640 GLU A O 1
ATOM 4919 N N . ARG A 1 641 ? -28.847 -7.845 40.400 1.00 86.12 641 ARG A N 1
ATOM 4920 C CA . ARG A 1 641 ? -30.035 -7.933 41.276 1.00 86.12 641 ARG A CA 1
ATOM 4921 C C . ARG A 1 641 ? -30.392 -6.579 41.876 1.00 86.12 641 ARG A C 1
ATOM 4923 O O . ARG A 1 641 ? -31.557 -6.201 41.865 1.00 86.12 641 ARG A O 1
ATOM 4930 N N . ALA A 1 642 ? -29.396 -5.821 42.333 1.00 87.75 642 ALA A N 1
ATOM 4931 C CA . ALA A 1 642 ? -29.620 -4.480 42.865 1.00 87.75 642 ALA A CA 1
ATOM 4932 C C . ALA A 1 642 ? -30.213 -3.519 41.816 1.00 87.75 642 ALA A C 1
ATOM 4934 O O . ALA A 1 642 ? -30.985 -2.625 42.167 1.00 87.75 642 ALA A O 1
ATOM 4935 N N . LEU A 1 643 ? -29.873 -3.697 40.536 1.00 86.31 643 LEU A N 1
ATOM 4936 C CA . LEU A 1 643 ? -30.467 -2.945 39.434 1.00 86.31 643 LEU A CA 1
ATOM 4937 C C . LEU A 1 643 ? -31.937 -3.341 39.203 1.00 86.31 643 LEU A C 1
ATOM 4939 O O . LEU A 1 643 ? -32.763 -2.453 38.981 1.00 86.31 643 LEU A O 1
ATOM 4943 N N . LEU A 1 644 ? -32.267 -4.638 39.293 1.00 84.62 644 LEU A N 1
ATOM 4944 C CA . LEU A 1 644 ? -33.642 -5.146 39.150 1.00 84.62 644 LEU A CA 1
ATOM 4945 C C . LEU A 1 644 ? -34.572 -4.768 40.298 1.00 84.62 644 LEU A C 1
ATOM 4947 O O . LEU A 1 644 ? -35.745 -4.486 40.076 1.00 84.62 644 LEU A O 1
ATOM 4951 N N . ASP A 1 645 ? -34.059 -4.779 41.522 1.00 84.50 645 ASP A N 1
ATOM 4952 C CA . ASP A 1 645 ? -34.846 -4.422 42.702 1.00 84.50 645 ASP A CA 1
ATOM 4953 C C . ASP A 1 645 ? -35.080 -2.899 42.781 1.00 84.50 645 ASP A C 1
ATOM 4955 O O . ASP A 1 645 ? -35.874 -2.410 43.587 1.00 84.50 645 ASP A O 1
ATOM 4959 N N . GLY A 1 646 ? -34.385 -2.132 41.936 1.00 80.69 646 GLY A N 1
ATOM 4960 C CA . GLY A 1 646 ? -34.484 -0.685 41.849 1.00 80.69 646 GLY A CA 1
ATOM 4961 C C . GLY A 1 646 ? -35.563 -0.181 40.879 1.00 80.69 646 GLY A C 1
ATOM 4962 O O . GLY A 1 646 ? -36.039 -0.895 39.998 1.00 80.69 646 GLY A O 1
ATOM 4963 N N . PRO A 1 647 ? -35.893 1.123 40.939 1.00 76.19 647 PRO A N 1
ATOM 4964 C CA . PRO A 1 647 ? -36.875 1.753 40.046 1.00 76.19 647 PRO A CA 1
ATOM 4965 C C . PRO A 1 647 ? -36.437 1.803 38.569 1.00 76.19 647 PRO A C 1
ATOM 4967 O O . PRO A 1 647 ? -37.208 2.228 37.712 1.00 76.19 647 PRO A O 1
ATOM 4970 N N . ARG A 1 648 ? -35.195 1.397 38.268 1.00 75.62 648 ARG A N 1
ATOM 4971 C CA . ARG A 1 648 ? -34.592 1.390 36.926 1.00 75.62 648 ARG A CA 1
ATOM 4972 C C . ARG A 1 648 ? -34.735 0.045 36.209 1.00 75.62 648 ARG A C 1
ATOM 4974 O O . ARG A 1 648 ? -34.274 -0.081 35.078 1.00 75.62 648 ARG A O 1
ATOM 4981 N N . ALA A 1 649 ? -35.423 -0.921 36.817 1.00 78.50 649 ALA A N 1
ATOM 4982 C CA . ALA A 1 649 ? -35.851 -2.166 36.188 1.00 78.50 649 ALA A CA 1
ATOM 4983 C C . ALA A 1 649 ? -36.986 -1.918 35.178 1.00 78.50 649 ALA A C 1
ATOM 4985 O O . ALA A 1 649 ? -38.134 -2.327 35.356 1.00 78.50 649 ALA A O 1
ATOM 4986 N N . VAL A 1 650 ? -36.679 -1.161 34.128 1.00 75.88 650 VAL A N 1
ATOM 4987 C CA . VAL A 1 650 ? -37.639 -0.772 33.099 1.00 75.88 650 VAL A CA 1
ATOM 4988 C C . VAL A 1 650 ? -37.595 -1.745 31.921 1.00 75.88 650 VAL A C 1
ATOM 4990 O O . VAL A 1 650 ? -36.524 -2.247 31.577 1.00 75.88 650 VAL A O 1
ATOM 4993 N N . PRO A 1 651 ? -38.722 -1.984 31.225 1.00 77.75 651 PRO A N 1
ATOM 4994 C CA . PRO A 1 651 ? -38.699 -2.742 29.980 1.00 77.75 651 PRO A CA 1
ATOM 4995 C C . PRO A 1 651 ? -37.720 -2.100 28.991 1.00 77.75 651 PRO A C 1
ATOM 4997 O O . PRO A 1 651 ? -37.821 -0.897 28.725 1.00 77.75 651 PRO A O 1
ATOM 5000 N N . THR A 1 652 ? -36.782 -2.900 28.484 1.00 75.94 652 THR A N 1
ATOM 5001 C CA . THR A 1 652 ? -35.669 -2.467 27.631 1.00 75.94 652 THR A CA 1
ATOM 5002 C C . THR A 1 652 ? -35.633 -3.338 26.383 1.00 75.94 652 THR A C 1
ATOM 5004 O O . THR A 1 652 ? -35.629 -4.558 26.506 1.00 75.94 652 THR A O 1
ATOM 5007 N N . GLN A 1 653 ? -35.599 -2.728 25.197 1.00 79.94 653 GLN A N 1
ATOM 5008 C CA . GLN A 1 653 ? -35.602 -3.455 23.923 1.00 79.94 653 GLN A CA 1
ATOM 5009 C C . GLN A 1 653 ? -34.222 -4.009 23.563 1.00 79.94 653 GLN A C 1
ATOM 5011 O O . GLN A 1 653 ? -34.135 -5.068 22.943 1.00 79.94 653 GLN A O 1
ATOM 5016 N N . TRP A 1 654 ? -33.159 -3.299 23.949 1.00 80.00 654 TRP A N 1
ATOM 5017 C CA . TRP A 1 654 ? -31.779 -3.650 23.631 1.00 80.00 654 TRP A CA 1
ATOM 5018 C C . TRP A 1 654 ? -30.937 -3.734 24.904 1.00 80.00 654 TRP A C 1
ATOM 5020 O O . TRP A 1 654 ? -30.890 -2.790 25.690 1.00 80.00 654 TRP A O 1
ATOM 5030 N N . LEU A 1 655 ? -30.231 -4.846 25.087 1.00 82.12 655 LEU A N 1
ATOM 5031 C CA . LEU A 1 655 ? -29.338 -5.064 26.225 1.00 82.12 655 LEU A CA 1
ATOM 5032 C C . LEU A 1 655 ? -27.962 -5.499 25.719 1.00 82.12 655 LEU A C 1
ATOM 5034 O O . LEU A 1 655 ? -27.859 -6.473 24.965 1.00 82.12 655 LEU A O 1
ATOM 5038 N N . ALA A 1 656 ? -26.913 -4.797 26.149 1.00 82.56 656 ALA A N 1
ATOM 5039 C CA . ALA A 1 656 ? -25.558 -5.331 26.091 1.00 82.56 656 ALA A CA 1
ATOM 5040 C C . ALA A 1 656 ? -25.388 -6.292 27.268 1.00 82.56 656 ALA A C 1
ATOM 5042 O O . ALA A 1 656 ? -25.583 -5.890 28.411 1.00 82.56 656 ALA A O 1
ATOM 5043 N N . ALA A 1 657 ? -25.094 -7.562 26.986 1.00 77.56 657 ALA A N 1
ATOM 5044 C CA . ALA A 1 657 ? -24.951 -8.553 28.045 1.00 77.56 657 ALA A CA 1
ATOM 5045 C C . ALA A 1 657 ? -23.766 -8.193 28.961 1.00 77.56 657 ALA A C 1
ATOM 5047 O O . ALA A 1 657 ? -22.683 -7.908 28.436 1.00 77.56 657 ALA A O 1
ATOM 5048 N N . PRO A 1 658 ? -23.942 -8.240 30.291 1.00 79.31 658 PRO A N 1
ATOM 5049 C CA . PRO A 1 658 ? -22.848 -8.009 31.216 1.00 79.31 658 PRO A CA 1
ATOM 5050 C C . PRO A 1 658 ? -21.757 -9.068 31.068 1.00 79.31 658 PRO A C 1
ATOM 5052 O O . PRO A 1 658 ? -22.013 -10.200 30.638 1.00 79.31 658 PRO A O 1
ATOM 5055 N N . HIS A 1 659 ? -20.525 -8.676 31.386 1.00 75.94 659 HIS A N 1
ATOM 5056 C CA . HIS A 1 659 ? -19.364 -9.564 31.425 1.00 75.94 659 HIS A CA 1
ATOM 5057 C C . HIS A 1 659 ? -19.126 -10.326 30.113 1.00 75.94 659 HIS A C 1
ATOM 5059 O O . HIS A 1 659 ? -18.760 -11.506 30.098 1.00 75.94 659 HIS A O 1
ATOM 5065 N N . HIS A 1 660 ? -19.378 -9.663 28.978 1.00 67.31 660 HIS A N 1
ATOM 5066 C CA . HIS A 1 660 ? -19.222 -10.236 27.633 1.00 67.31 660 HIS A CA 1
ATOM 5067 C C . HIS A 1 660 ? -20.042 -11.535 27.436 1.00 67.31 660 HIS A C 1
ATOM 5069 O O . HIS A 1 660 ? -19.655 -12.441 26.696 1.00 67.31 660 HIS A O 1
ATOM 5075 N N . GLY A 1 661 ? -21.165 -11.675 28.154 1.00 58.12 661 GLY A N 1
ATOM 5076 C CA . GLY A 1 661 ? -22.031 -12.861 28.114 1.00 58.12 661 GLY A CA 1
ATOM 5077 C C . GLY A 1 661 ? -21.370 -14.169 28.568 1.00 58.12 661 GLY A C 1
ATOM 5078 O O . GLY A 1 661 ? -21.847 -15.245 28.195 1.00 58.12 661 GLY A O 1
ATOM 5079 N N . GLY A 1 662 ? -20.269 -14.095 29.324 1.00 52.69 662 GLY A N 1
ATOM 5080 C CA . GLY A 1 662 ? -19.615 -15.259 29.917 1.00 52.69 662 GLY A CA 1
ATOM 5081 C C . GLY A 1 662 ? -20.394 -15.838 31.107 1.00 52.69 662 GLY A C 1
ATOM 5082 O O . GLY A 1 662 ? -21.168 -15.127 31.747 1.00 52.69 662 GLY A O 1
ATOM 5083 N N . PRO A 1 663 ? -20.212 -17.131 31.431 1.00 43.19 663 PRO A N 1
ATOM 5084 C CA . PRO A 1 663 ? -20.734 -17.694 32.669 1.00 43.19 663 PRO A CA 1
ATOM 5085 C C . PRO A 1 663 ? -19.984 -17.098 33.869 1.00 43.19 663 PRO A C 1
ATOM 5087 O O . PRO A 1 663 ? -18.776 -17.282 34.006 1.00 43.19 663 PRO A O 1
ATOM 5090 N N . ASP A 1 664 ? -20.709 -16.401 34.740 1.00 44.25 664 ASP A N 1
ATOM 5091 C CA . ASP A 1 664 ? -20.206 -15.930 36.032 1.00 44.25 664 ASP A CA 1
ATOM 5092 C C . ASP A 1 664 ? -19.833 -17.161 36.901 1.00 44.25 664 ASP A C 1
ATOM 5094 O O . ASP A 1 664 ? -20.654 -18.083 37.013 1.00 44.25 664 ASP A O 1
ATOM 5098 N N . PRO A 1 665 ? -18.633 -17.247 37.519 1.00 37.94 665 PRO A N 1
ATOM 5099 C CA . PRO A 1 665 ? -18.242 -18.368 38.384 1.00 37.94 665 PRO A CA 1
ATOM 5100 C C . PRO A 1 665 ? -19.250 -18.688 39.498 1.00 37.94 665 PRO A C 1
ATOM 5102 O O . PRO A 1 665 ? -19.297 -19.818 39.987 1.00 37.94 665 PRO A O 1
ATOM 5105 N N . VAL A 1 666 ? -20.067 -17.707 39.890 1.00 40.94 666 VAL A N 1
ATOM 5106 C CA . VAL A 1 666 ? -21.095 -17.833 40.933 1.00 40.94 666 VAL A CA 1
ATOM 5107 C C . VAL A 1 666 ? -22.422 -18.390 40.387 1.00 40.94 666 VAL A C 1
ATOM 5109 O O . VAL A 1 666 ? -23.221 -18.950 41.140 1.00 40.94 666 VAL A O 1
ATOM 5112 N N . ALA A 1 667 ? -22.656 -18.328 39.073 1.00 37.31 667 ALA A N 1
ATOM 5113 C CA . ALA A 1 667 ? -23.895 -18.754 38.435 1.00 37.31 667 ALA A CA 1
ATOM 5114 C C . ALA A 1 667 ? -23.630 -19.780 37.323 1.00 37.31 667 ALA A C 1
ATOM 5116 O O . ALA A 1 667 ? -23.606 -19.475 36.135 1.00 37.31 667 ALA A O 1
ATOM 5117 N N . GLY A 1 668 ? -23.542 -21.056 37.706 1.00 30.28 668 GLY A N 1
ATOM 5118 C CA . GLY A 1 668 ? -23.565 -22.207 36.791 1.00 30.28 668 GLY A CA 1
ATOM 5119 C C . GLY A 1 668 ? -24.897 -22.416 36.045 1.00 30.28 668 GLY A C 1
ATOM 5120 O O . GLY A 1 668 ? -25.312 -23.556 35.839 1.00 30.28 668 GLY A O 1
ATOM 5121 N N . ARG A 1 669 ? -25.609 -21.346 35.673 1.00 32.09 669 ARG A N 1
ATOM 5122 C CA . ARG A 1 669 ? -26.804 -21.359 34.821 1.00 32.09 669 ARG A CA 1
ATOM 5123 C C . ARG A 1 669 ? -26.758 -20.156 33.888 1.00 32.09 669 ARG A C 1
ATOM 5125 O O . ARG A 1 669 ? -26.474 -19.050 34.331 1.00 32.09 669 ARG A O 1
ATOM 5132 N N . ALA A 1 670 ? -27.089 -20.385 32.616 1.00 36.25 670 ALA A N 1
ATOM 5133 C CA . ALA A 1 670 ? -27.374 -19.318 31.663 1.00 36.25 670 ALA A CA 1
ATOM 5134 C C . ALA A 1 670 ? -28.337 -18.294 32.294 1.00 36.25 670 ALA A C 1
ATOM 5136 O O . ALA A 1 670 ? -29.231 -18.703 33.046 1.00 36.25 670 ALA A O 1
ATOM 5137 N N . PRO A 1 671 ? -28.177 -16.992 32.011 1.00 41.97 671 PRO A N 1
ATOM 5138 C CA . PRO A 1 671 ? -28.964 -15.973 32.670 1.00 41.97 671 PRO A CA 1
ATOM 5139 C C . PRO A 1 671 ? -30.456 -16.208 32.387 1.00 41.97 671 PRO A C 1
ATOM 5141 O O . PRO A 1 671 ? -30.931 -16.028 31.270 1.00 41.97 671 PRO A O 1
ATOM 5144 N N . SER A 1 672 ? -31.229 -16.546 33.425 1.00 39.25 672 SER A N 1
ATOM 5145 C CA . SER A 1 672 ? -32.700 -16.642 33.413 1.00 39.25 672 SER A CA 1
ATOM 5146 C C . SER A 1 672 ? -33.413 -15.285 33.224 1.00 39.25 672 SER A C 1
ATOM 5148 O O . SER A 1 672 ? -34.591 -15.139 33.543 1.00 39.25 672 SER A O 1
ATOM 5150 N N . TRP A 1 673 ? -32.706 -14.291 32.690 1.00 42.94 673 TRP A N 1
ATOM 5151 C CA . TRP A 1 673 ? -33.079 -12.879 32.593 1.00 42.94 673 TRP A CA 1
ATOM 5152 C C . TRP A 1 673 ? -33.910 -12.557 31.342 1.00 42.94 673 TRP A C 1
ATOM 5154 O O . TRP A 1 673 ? -34.590 -11.536 31.293 1.00 42.94 673 TRP A O 1
ATOM 5164 N N . GLN A 1 674 ? -33.928 -13.461 30.356 1.00 41.97 674 GLN A N 1
ATOM 5165 C CA . GLN A 1 674 ? -34.700 -13.310 29.113 1.00 41.97 674 GLN A CA 1
ATOM 5166 C C . GLN A 1 674 ? -36.226 -13.309 29.319 1.00 41.97 674 GLN A C 1
ATOM 5168 O O . GLN A 1 674 ? -36.960 -12.974 28.401 1.00 41.97 674 GLN A O 1
ATOM 5173 N N . SER A 1 675 ? -36.720 -13.673 30.507 1.00 34.62 675 SER A N 1
ATOM 5174 C CA . SER A 1 675 ? -38.162 -13.795 30.776 1.00 34.62 675 SER A CA 1
ATOM 5175 C C . SER A 1 675 ? -38.818 -12.552 31.394 1.00 34.62 675 SER A C 1
ATOM 5177 O O . SER A 1 675 ? -40.044 -12.492 31.449 1.00 34.62 675 SER A O 1
ATOM 5179 N N . GLN A 1 676 ? -38.039 -11.563 31.855 1.00 37.03 676 GLN A N 1
ATOM 5180 C CA . GLN A 1 676 ? -38.567 -10.363 32.533 1.00 37.03 676 GLN A CA 1
ATOM 5181 C C . GLN A 1 676 ? -38.379 -9.056 31.757 1.00 37.03 676 GLN A C 1
ATOM 5183 O O . GLN A 1 676 ? -39.050 -8.070 32.058 1.00 37.03 676 GLN A O 1
ATOM 5188 N N . PHE A 1 677 ? -37.545 -9.050 30.720 1.00 36.59 677 PHE A N 1
ATOM 5189 C CA . PHE A 1 677 ? -37.475 -7.943 29.777 1.00 36.59 677 PHE A CA 1
ATOM 5190 C C . PHE A 1 677 ? -38.048 -8.382 28.430 1.00 36.59 677 PHE A C 1
ATOM 5192 O O . PHE A 1 677 ? -37.698 -9.442 27.920 1.00 36.59 677 PHE A O 1
ATOM 5199 N N . ILE A 1 678 ? -38.890 -7.545 27.824 1.00 33.47 678 ILE A N 1
ATOM 5200 C CA . ILE A 1 678 ? -39.210 -7.656 26.396 1.00 33.47 678 ILE A CA 1
ATOM 5201 C C . ILE A 1 678 ? -37.983 -7.129 25.638 1.00 33.47 678 ILE A C 1
ATOM 5203 O O . ILE A 1 678 ? -37.939 -5.955 25.273 1.00 33.47 678 ILE A O 1
ATOM 5207 N N . VAL A 1 679 ? -36.950 -7.965 25.507 1.00 35.38 679 VAL A N 1
ATOM 5208 C CA . VAL A 1 679 ? -35.723 -7.650 24.762 1.00 35.38 679 VAL A CA 1
ATOM 5209 C C . VAL A 1 679 ? -35.887 -8.195 23.350 1.00 35.38 679 VAL A C 1
ATOM 5211 O O . VAL A 1 679 ? -35.777 -9.396 23.132 1.00 35.38 679 VAL A O 1
ATOM 5214 N N . ASP A 1 680 ? -36.110 -7.307 22.382 1.00 29.11 680 ASP A N 1
ATOM 5215 C CA . ASP A 1 680 ? -36.196 -7.672 20.962 1.00 29.11 680 ASP A CA 1
ATOM 5216 C C . ASP A 1 680 ? -34.806 -8.050 20.379 1.00 29.11 680 ASP A C 1
ATOM 5218 O O . ASP A 1 680 ? -34.722 -8.645 19.301 1.00 29.11 680 ASP A O 1
ATOM 5222 N N . GLY A 1 681 ? -33.697 -7.743 21.079 1.00 35.78 681 GLY A N 1
ATOM 5223 C CA . GLY A 1 681 ? -32.348 -8.208 20.726 1.00 35.78 681 GLY A CA 1
ATOM 5224 C C . GLY A 1 681 ? -31.284 -8.045 21.826 1.00 35.78 681 GLY A C 1
ATOM 5225 O O . GLY A 1 681 ? -31.087 -6.958 22.365 1.00 35.78 681 GLY A O 1
ATOM 5226 N N . VAL A 1 682 ? -30.543 -9.123 22.123 1.00 37.00 682 VAL A N 1
ATOM 5227 C CA . VAL A 1 682 ? -29.358 -9.114 23.011 1.00 37.00 682 VAL A CA 1
ATOM 5228 C C . VAL A 1 682 ? -28.093 -9.051 22.161 1.00 37.00 682 VAL A C 1
ATOM 5230 O O . VAL A 1 682 ? -27.905 -9.908 21.292 1.00 37.00 682 VAL A O 1
ATOM 5233 N N . ALA A 1 683 ? -27.219 -8.080 22.433 1.00 40.22 683 ALA A N 1
ATOM 5234 C CA . ALA A 1 683 ? -25.889 -8.007 21.837 1.00 40.22 683 ALA A CA 1
ATOM 5235 C C . ALA A 1 683 ? -24.851 -8.584 22.812 1.00 40.22 683 ALA A C 1
ATOM 5237 O O . ALA A 1 683 ? -24.697 -8.091 23.930 1.00 40.22 683 ALA A O 1
ATOM 5238 N N . VAL A 1 684 ? -24.146 -9.638 22.392 1.00 38.47 684 VAL A N 1
ATOM 5239 C CA . VAL A 1 684 ? -23.091 -10.288 23.188 1.00 38.47 684 VAL A CA 1
ATOM 5240 C C . VAL A 1 684 ? -21.736 -10.034 22.529 1.00 38.47 684 VAL A C 1
ATOM 5242 O O . VAL A 1 684 ? -21.508 -10.483 21.402 1.00 38.47 684 VAL A O 1
ATOM 5245 N N . ALA A 1 685 ? -20.839 -9.330 23.227 1.00 36.75 685 ALA A N 1
ATOM 5246 C CA . ALA A 1 685 ? -19.415 -9.323 22.895 1.00 36.75 685 ALA A CA 1
ATOM 5247 C C . ALA A 1 685 ? -18.845 -10.699 23.281 1.00 36.75 685 ALA A C 1
ATOM 5249 O O . ALA A 1 685 ? -19.056 -11.116 24.407 1.00 36.75 685 ALA A O 1
ATOM 5250 N N . PRO A 1 686 ? -18.210 -11.472 22.393 1.00 34.03 686 PRO A N 1
ATOM 5251 C CA . PRO A 1 686 ? -17.790 -12.829 22.730 1.00 34.03 686 PRO A CA 1
ATOM 5252 C C . PRO A 1 686 ? -16.560 -12.849 23.652 1.00 34.03 686 PRO A C 1
ATOM 5254 O O . PRO A 1 686 ? -15.505 -12.312 23.312 1.00 34.03 686 PRO A O 1
ATOM 5257 N N . GLN A 1 687 ? -16.631 -13.607 24.752 1.00 30.73 687 GLN A N 1
ATOM 5258 C CA . GLN A 1 687 ? -15.434 -14.126 25.419 1.00 30.73 687 GLN A CA 1
ATOM 5259 C C . GLN A 1 687 ? -14.817 -15.248 24.571 1.00 30.73 687 GLN A C 1
ATOM 5261 O O . GLN A 1 687 ? -15.465 -16.247 24.259 1.00 30.73 687 GLN A O 1
ATOM 5266 N N . ALA A 1 688 ? -13.531 -15.152 24.230 1.00 27.55 688 ALA A N 1
ATOM 5267 C CA . ALA A 1 688 ? -12.797 -16.305 23.721 1.00 27.55 688 ALA A CA 1
ATOM 5268 C C . ALA A 1 688 ? -12.491 -17.294 24.866 1.00 27.55 688 ALA A C 1
ATOM 5270 O O . ALA A 1 688 ? -11.354 -17.372 25.334 1.00 27.55 688 ALA A O 1
ATOM 5271 N N . ALA A 1 689 ? -13.479 -18.090 25.284 1.00 22.59 689 ALA A N 1
ATOM 5272 C CA . ALA A 1 689 ? -13.276 -19.253 26.144 1.00 22.59 689 ALA A CA 1
ATOM 5273 C C . ALA A 1 689 ? -14.183 -20.433 25.733 1.00 22.59 689 ALA A C 1
ATOM 5275 O O . ALA A 1 689 ? -15.398 -20.353 25.793 1.00 22.59 689 ALA A O 1
ATOM 5276 N N . PHE A 1 690 ? -13.525 -21.508 25.278 1.00 26.02 690 PHE A N 1
ATOM 5277 C CA . PHE A 1 690 ? -13.944 -22.917 25.182 1.00 26.02 690 PHE A CA 1
ATOM 5278 C C . PHE A 1 690 ? -15.449 -23.273 25.151 1.00 26.02 690 PHE A C 1
ATOM 5280 O O . PHE A 1 690 ? -16.104 -23.275 26.185 1.00 26.02 690 PHE A O 1
ATOM 5287 N N . GLY A 1 691 ? -15.918 -23.798 24.006 1.00 22.81 691 GLY A N 1
ATOM 5288 C CA . GLY A 1 691 ? -17.117 -24.652 23.944 1.00 22.81 691 GLY A CA 1
ATOM 5289 C C . GLY A 1 691 ? -17.907 -24.587 22.629 1.00 22.81 691 GLY A C 1
ATOM 5290 O O . GLY A 1 691 ? -18.743 -23.714 22.474 1.00 22.81 691 GLY A O 1
ATOM 5291 N N . ILE A 1 692 ? -17.588 -25.497 21.698 1.00 23.77 692 ILE A N 1
ATOM 5292 C CA . ILE A 1 692 ? -18.440 -26.212 20.705 1.00 23.77 692 ILE A CA 1
ATOM 5293 C C . ILE A 1 692 ? -19.889 -25.665 20.545 1.00 23.77 692 ILE A C 1
ATOM 5295 O O . ILE A 1 692 ? -20.636 -25.654 21.514 1.00 23.77 692 ILE A O 1
ATOM 5299 N N . ASP A 1 693 ? -20.346 -25.201 19.367 1.00 21.30 693 ASP A N 1
ATOM 5300 C CA . ASP A 1 693 ? -20.787 -26.060 18.241 1.00 21.30 693 ASP A CA 1
ATOM 5301 C C . ASP A 1 693 ? -20.745 -25.386 16.834 1.00 21.30 693 ASP A C 1
ATOM 5303 O O . ASP A 1 693 ? -20.970 -24.187 16.670 1.00 21.30 693 ASP A O 1
ATOM 5307 N N . LEU A 1 694 ? -20.489 -26.197 15.797 1.00 24.23 694 LEU A N 1
ATOM 5308 C CA . LEU A 1 694 ? -20.556 -25.923 14.331 1.00 24.23 694 LEU A CA 1
ATOM 5309 C C . LEU A 1 694 ? -21.792 -26.678 13.742 1.00 24.23 694 LEU A C 1
ATOM 5311 O O . LEU A 1 694 ? -22.289 -27.522 14.479 1.00 24.23 694 LEU A O 1
ATOM 5315 N N . PRO A 1 695 ? -22.267 -26.595 12.456 1.00 24.66 695 PRO A N 1
ATOM 5316 C CA . PRO A 1 695 ? -22.004 -25.736 11.277 1.00 24.66 695 PRO A CA 1
ATOM 5317 C C . PRO A 1 695 ? -23.276 -25.137 10.547 1.00 24.66 695 PRO A C 1
ATOM 5319 O O . PRO A 1 695 ? -24.415 -25.449 10.863 1.00 24.66 695 PRO A O 1
ATOM 5322 N N . ARG A 1 696 ? -23.020 -24.289 9.518 1.00 26.67 696 ARG A N 1
ATOM 5323 C CA . ARG A 1 696 ? -23.846 -23.575 8.463 1.00 26.67 696 ARG A CA 1
ATOM 5324 C C . ARG A 1 696 ? -25.039 -24.376 7.838 1.00 26.67 696 ARG A C 1
ATOM 5326 O O . ARG A 1 696 ? -24.928 -25.592 7.935 1.00 26.67 696 ARG A O 1
ATOM 5333 N N . PRO A 1 697 ? -26.057 -23.853 7.060 1.00 25.05 697 PRO A N 1
ATOM 5334 C CA . PRO A 1 697 ? -26.157 -22.627 6.210 1.00 25.05 697 PRO A CA 1
ATOM 5335 C C . PRO A 1 697 ? -27.558 -21.907 6.129 1.00 25.05 697 PRO A C 1
ATOM 5337 O O . PRO A 1 697 ? -28.545 -22.375 6.670 1.00 25.05 697 PRO A O 1
ATOM 5340 N N . ARG A 1 698 ? -27.656 -20.791 5.370 1.00 24.66 698 ARG A N 1
ATOM 5341 C CA . ARG A 1 698 ? -28.881 -20.082 4.883 1.00 24.66 698 ARG A CA 1
ATOM 5342 C C . ARG A 1 698 ? -30.084 -19.984 5.847 1.00 24.66 698 ARG A C 1
ATOM 5344 O O . ARG A 1 698 ? -30.920 -20.878 5.860 1.00 24.66 698 ARG A O 1
ATOM 5351 N N . GLN A 1 699 ? -30.347 -18.791 6.388 1.00 21.88 699 GLN A N 1
ATOM 5352 C CA . GLN A 1 699 ? -31.733 -18.365 6.618 1.00 21.88 699 GLN A CA 1
ATOM 5353 C C . GLN A 1 699 ? -31.924 -16.866 6.380 1.00 21.88 699 GLN A C 1
ATOM 5355 O O . GLN A 1 699 ? -31.363 -16.004 7.044 1.00 21.88 699 GLN A O 1
ATOM 5360 N N . ARG A 1 700 ? -32.751 -16.584 5.373 1.00 21.16 700 ARG A N 1
ATOM 5361 C CA . ARG A 1 700 ? -33.410 -15.304 5.146 1.00 21.16 700 ARG A CA 1
ATOM 5362 C C . ARG A 1 700 ? -34.516 -15.236 6.201 1.00 21.16 700 ARG A C 1
ATOM 5364 O O . ARG A 1 700 ? -35.480 -15.990 6.077 1.00 21.16 700 ARG A O 1
ATOM 5371 N N . ILE A 1 701 ? -34.378 -14.409 7.234 1.00 22.61 701 ILE A N 1
ATOM 5372 C CA . ILE A 1 701 ? -35.440 -14.254 8.237 1.00 22.61 701 ILE A CA 1
ATOM 5373 C C . ILE A 1 701 ? -36.602 -13.518 7.558 1.00 22.61 701 ILE A C 1
ATOM 5375 O O . ILE A 1 701 ? -36.563 -12.309 7.340 1.00 22.61 701 ILE A O 1
ATOM 5379 N N . ARG A 1 702 ? -37.617 -14.278 7.133 1.00 20.06 702 ARG A N 1
ATOM 5380 C CA . ARG A 1 702 ? -38.971 -13.752 6.938 1.00 20.06 702 ARG A CA 1
ATOM 5381 C C . ARG A 1 702 ? -39.596 -13.609 8.328 1.00 20.06 702 ARG A C 1
ATOM 5383 O O . ARG A 1 702 ? -39.451 -14.538 9.118 1.00 20.06 702 ARG A O 1
ATOM 5390 N N . PRO A 1 703 ? -40.316 -12.519 8.619 1.00 22.45 703 PRO A N 1
ATOM 5391 C CA . PRO A 1 703 ? -41.043 -12.405 9.871 1.00 22.45 703 PRO A CA 1
ATOM 5392 C C . PRO A 1 703 ? -42.225 -13.382 9.834 1.00 22.45 703 PRO A C 1
ATOM 5394 O O . PRO A 1 703 ? -43.159 -13.195 9.053 1.00 22.45 703 PRO A O 1
ATOM 5397 N N . SER A 1 704 ? -42.183 -14.443 10.639 1.00 21.52 704 SER A N 1
ATOM 5398 C CA . SER A 1 704 ? -43.391 -15.155 11.057 1.00 21.52 704 SER A CA 1
ATOM 5399 C C . SER A 1 704 ? -43.688 -14.774 12.498 1.00 21.52 704 SER A C 1
ATOM 5401 O O . SER A 1 704 ? -42.812 -14.845 13.355 1.00 21.52 704 SER A O 1
ATOM 5403 N N . ALA A 1 705 ? -44.920 -14.348 12.744 1.00 28.89 705 ALA A N 1
ATOM 5404 C CA . ALA A 1 705 ? -45.418 -13.999 14.061 1.00 28.89 705 ALA A CA 1
ATOM 5405 C C . ALA A 1 705 ? -45.432 -15.231 14.984 1.00 28.89 705 ALA A C 1
ATOM 5407 O O . ALA A 1 705 ? -46.348 -16.039 14.903 1.00 28.89 705 ALA A O 1
ATOM 5408 N N . SER A 1 706 ? -44.408 -15.360 15.829 1.00 25.80 706 SER A N 1
ATOM 5409 C CA . SER A 1 706 ? -44.422 -16.039 17.135 1.00 25.80 706 SER A CA 1
ATOM 5410 C C . SER A 1 706 ? -43.010 -15.956 17.736 1.00 25.80 706 SER A C 1
ATOM 5412 O O . SER A 1 706 ? -42.101 -16.574 17.189 1.00 25.80 706 SER A O 1
ATOM 5414 N N . THR A 1 707 ? -42.850 -15.155 18.801 1.00 30.69 707 THR A N 1
ATOM 5415 C CA . THR A 1 707 ? -41.730 -15.137 19.780 1.00 30.69 707 THR A CA 1
ATOM 5416 C C . THR A 1 707 ? -40.322 -15.374 19.209 1.00 30.69 707 THR A C 1
ATOM 5418 O O . THR A 1 707 ? -39.870 -16.512 19.088 1.00 30.69 707 THR A O 1
ATOM 5421 N N . GLY A 1 708 ? -39.632 -14.287 18.852 1.00 27.27 708 GLY A N 1
ATOM 5422 C CA . GLY A 1 708 ? -38.285 -14.282 18.271 1.00 27.27 708 GLY A CA 1
ATOM 5423 C C . GLY A 1 708 ? -37.176 -13.949 19.275 1.00 27.27 708 GLY A C 1
ATOM 5424 O O . GLY A 1 708 ? -36.358 -13.082 18.986 1.00 27.27 708 GLY A O 1
ATOM 5425 N N . ASP A 1 709 ? -37.140 -14.629 20.421 1.00 32.59 709 ASP A N 1
ATOM 5426 C CA . ASP A 1 709 ? -36.196 -14.361 21.518 1.00 32.59 709 ASP A CA 1
ATOM 5427 C C . ASP A 1 709 ? -34.893 -15.170 21.347 1.00 32.59 709 ASP A C 1
ATOM 5429 O O . ASP A 1 709 ? -34.726 -16.248 21.917 1.00 32.59 709 ASP A O 1
ATOM 5433 N N . GLY A 1 710 ? -33.962 -14.688 20.516 1.00 32.09 710 GLY A N 1
ATOM 5434 C CA . GLY A 1 710 ? -32.658 -15.332 20.302 1.00 32.09 710 GLY A CA 1
ATOM 5435 C C . GLY A 1 710 ? -31.475 -14.379 20.529 1.00 32.09 710 GLY A C 1
ATOM 5436 O O . GLY A 1 710 ? -31.494 -13.273 19.987 1.00 32.09 710 GLY A O 1
ATOM 5437 N N . PRO A 1 711 ? -30.420 -14.774 21.275 1.00 35.78 711 PRO A N 1
ATOM 5438 C CA . PRO A 1 711 ? -29.215 -13.959 21.427 1.00 35.78 711 PRO A CA 1
ATOM 5439 C C . PRO A 1 711 ? -28.500 -13.775 20.080 1.00 35.78 711 PRO A C 1
ATOM 5441 O O . PRO A 1 711 ? -28.353 -14.723 19.305 1.00 35.78 711 PRO A O 1
ATOM 5444 N N . VAL A 1 712 ? -28.027 -12.557 19.799 1.00 39.59 712 VAL A N 1
ATOM 5445 C CA . VAL A 1 712 ? -27.312 -12.225 18.561 1.00 39.59 712 VAL A CA 1
ATOM 5446 C C . VAL A 1 712 ? -25.844 -11.939 18.887 1.00 39.59 712 VAL A C 1
ATOM 5448 O O . VAL A 1 712 ? -25.513 -10.966 19.559 1.00 39.59 712 VAL A O 1
ATOM 5451 N N . SER A 1 713 ? -24.949 -12.793 18.387 1.00 42.59 713 SER A N 1
ATOM 5452 C CA . SER A 1 713 ? -23.494 -12.629 18.515 1.00 42.59 713 SER A CA 1
ATOM 5453 C C . SER A 1 713 ? -22.921 -11.774 17.379 1.00 42.59 713 SER A C 1
ATOM 5455 O O . SER A 1 713 ? -23.338 -11.900 16.225 1.00 42.59 713 SER A O 1
ATOM 5457 N N . THR A 1 714 ? -21.913 -10.956 17.687 1.00 41.19 714 THR A N 1
ATOM 5458 C CA . THR A 1 714 ? -21.176 -10.117 16.725 1.00 41.19 714 THR A CA 1
ATOM 5459 C C . THR A 1 714 ? -20.240 -10.899 15.782 1.00 41.19 714 THR A C 1
ATOM 5461 O O . THR A 1 714 ? -19.675 -10.304 14.870 1.00 41.19 714 THR A O 1
ATOM 5464 N N . LEU A 1 715 ? -20.100 -12.229 15.923 1.00 33.97 715 LEU A N 1
ATOM 5465 C CA . LEU A 1 715 ? -19.197 -13.068 15.102 1.00 33.97 715 LEU A CA 1
ATOM 5466 C C . LEU A 1 715 ? -19.828 -13.698 13.843 1.00 33.97 715 LEU A C 1
ATOM 5468 O O . LEU A 1 715 ? -19.151 -14.408 13.093 1.00 33.97 715 LEU A O 1
ATOM 5472 N N . GLY A 1 716 ? -21.118 -13.478 13.579 1.00 30.84 716 GLY A N 1
ATOM 5473 C CA . GLY A 1 716 ? -21.776 -14.010 12.383 1.00 30.84 716 GLY A CA 1
ATOM 5474 C C . GLY A 1 716 ? -21.304 -13.295 11.115 1.00 30.84 716 GLY A C 1
ATOM 5475 O O . GLY A 1 716 ? -21.587 -12.115 10.947 1.00 30.84 716 GLY A O 1
ATOM 5476 N N . HIS A 1 717 ? -20.606 -14.007 10.218 1.00 29.50 717 HIS A N 1
ATOM 5477 C CA . HIS A 1 717 ? -20.140 -13.496 8.921 1.00 29.50 717 HIS A CA 1
ATOM 5478 C C . HIS A 1 717 ? -21.183 -12.595 8.230 1.00 29.50 717 HIS A C 1
ATOM 5480 O O . HIS A 1 717 ? -22.171 -13.101 7.695 1.00 29.50 717 HIS A O 1
ATOM 5486 N N . GLY A 1 718 ? -20.925 -11.284 8.199 1.00 27.83 718 GLY A N 1
ATOM 5487 C CA . GLY A 1 718 ? -21.631 -10.343 7.329 1.00 27.83 718 GLY A CA 1
ATOM 5488 C C . GLY A 1 718 ? -22.058 -9.009 7.938 1.00 27.83 718 GLY A C 1
ATOM 5489 O O . GLY A 1 718 ? -22.078 -8.045 7.185 1.00 27.83 718 GLY A O 1
ATOM 5490 N N . ASP A 1 719 ? -22.347 -8.897 9.240 1.00 26.94 719 ASP A N 1
ATOM 5491 C CA . ASP A 1 719 ? -23.081 -7.717 9.736 1.00 26.94 719 ASP A CA 1
ATOM 5492 C C . ASP A 1 719 ? -22.500 -7.092 11.018 1.00 26.94 719 ASP A C 1
ATOM 5494 O O . ASP A 1 719 ? -22.785 -7.526 12.134 1.00 26.94 719 ASP A O 1
ATOM 5498 N N . LEU A 1 720 ? -21.784 -5.973 10.857 1.00 32.47 720 LEU A N 1
ATOM 5499 C CA . LEU A 1 720 ? -21.795 -4.892 11.849 1.00 32.47 720 LEU A CA 1
ATOM 5500 C C . LEU A 1 720 ? -23.219 -4.336 11.911 1.00 32.47 720 LEU A C 1
ATOM 5502 O O . LEU A 1 720 ? -23.726 -3.815 10.913 1.00 32.47 720 LEU A O 1
ATOM 5506 N N . ARG A 1 721 ? -23.883 -4.436 13.063 1.00 39.25 721 ARG A N 1
ATOM 5507 C CA . ARG A 1 721 ? -25.266 -3.969 13.182 1.00 39.25 721 ARG A CA 1
ATOM 5508 C C . ARG A 1 721 ? -25.320 -2.480 13.485 1.00 39.25 721 ARG A C 1
ATOM 5510 O O . ARG A 1 721 ? -25.046 -2.039 14.593 1.00 39.25 721 ARG A O 1
ATOM 5517 N N . GLN A 1 722 ? -25.759 -1.718 12.490 1.00 33.81 722 GLN A N 1
ATOM 5518 C CA . GLN A 1 722 ? -26.332 -0.396 12.699 1.00 33.81 722 GLN A CA 1
ATOM 5519 C C . GLN A 1 722 ? -27.776 -0.581 13.186 1.00 33.81 722 GLN A C 1
ATOM 5521 O O . GLN A 1 722 ? -28.693 -0.727 12.377 1.00 33.81 722 GLN A O 1
ATOM 5526 N N . CYS A 1 723 ? -28.001 -0.569 14.499 1.00 34.44 723 CYS A N 1
ATOM 5527 C CA . CYS A 1 723 ? -29.362 -0.450 15.017 1.00 34.44 723 CYS A CA 1
ATOM 5528 C C . CYS A 1 723 ? -29.809 1.013 14.878 1.00 34.44 723 CYS A C 1
ATOM 5530 O O . CYS A 1 723 ? -29.260 1.913 15.514 1.00 34.44 723 CYS A O 1
ATOM 5532 N N . ARG A 1 724 ? -30.781 1.262 13.993 1.00 30.34 724 ARG A N 1
ATOM 5533 C CA . ARG A 1 724 ? -31.564 2.505 13.969 1.00 30.34 724 ARG A CA 1
ATOM 5534 C C . ARG A 1 724 ? -32.860 2.220 14.718 1.00 30.34 724 ARG A C 1
ATOM 5536 O O . ARG A 1 724 ? -33.633 1.387 14.256 1.00 30.34 724 ARG A O 1
ATOM 5543 N N . THR A 1 725 ? -33.110 2.920 15.818 1.00 33.12 725 THR A N 1
ATOM 5544 C CA . THR A 1 725 ? -34.405 2.847 16.503 1.00 33.12 725 THR A CA 1
ATOM 5545 C C . THR A 1 725 ? -35.494 3.420 15.577 1.00 33.12 725 THR A C 1
ATOM 5547 O O . THR A 1 725 ? -35.335 4.504 14.992 1.00 33.12 725 THR A O 1
ATOM 5550 N N . GLY A 1 726 ? -36.576 2.670 15.332 1.00 28.45 726 GLY A N 1
ATOM 5551 C CA . GLY A 1 726 ? -37.649 3.088 14.423 1.00 28.45 726 GLY A CA 1
ATOM 5552 C C . GLY A 1 726 ? -38.549 1.978 13.864 1.00 28.45 726 GLY A C 1
ATOM 5553 O O . GLY A 1 726 ? -38.149 1.202 12.999 1.00 28.45 726 GLY A O 1
ATOM 5554 N N . ARG A 1 727 ? -39.839 2.012 14.232 1.00 27.70 727 ARG A N 1
ATOM 5555 C CA . ARG A 1 727 ? -40.921 1.308 13.519 1.00 27.70 727 ARG A CA 1
ATOM 5556 C C . ARG A 1 727 ? -41.165 1.942 12.144 1.00 27.70 727 ARG A C 1
ATOM 5558 O O . ARG A 1 727 ? -41.510 3.119 12.050 1.00 27.70 727 ARG A O 1
ATOM 5565 N N . HIS A 1 728 ? -41.066 1.150 11.078 1.00 26.94 728 HIS A N 1
ATOM 5566 C CA . HIS A 1 728 ? -41.641 1.503 9.779 1.00 26.94 728 HIS A CA 1
ATOM 5567 C C . HIS A 1 728 ? -43.161 1.300 9.823 1.00 26.94 728 HIS A C 1
ATOM 5569 O O . HIS A 1 728 ? -43.638 0.170 9.892 1.00 26.94 728 HIS A O 1
ATOM 5575 N N . SER A 1 729 ? -43.932 2.386 9.752 1.00 26.19 729 SER A N 1
ATOM 5576 C CA . SER A 1 729 ? -45.357 2.318 9.439 1.00 26.19 729 SER A CA 1
ATOM 5577 C C . SER A 1 729 ? -45.531 2.073 7.937 1.00 26.19 729 SER A C 1
ATOM 5579 O O . SER A 1 729 ? -45.270 2.930 7.095 1.00 26.19 729 SER A O 1
ATOM 5581 N N . SER A 1 730 ? -45.968 0.868 7.581 1.00 26.80 730 SER A N 1
ATOM 5582 C CA . SER A 1 730 ? -46.473 0.565 6.247 1.00 26.80 730 SER A CA 1
ATOM 5583 C C . SER A 1 730 ? -47.854 1.202 6.081 1.00 26.80 730 SER A C 1
ATOM 5585 O O . SER A 1 730 ? -48.859 0.633 6.504 1.00 26.80 730 SER A O 1
ATOM 5587 N N . ALA A 1 731 ? -47.918 2.382 5.468 1.00 25.17 731 ALA A N 1
ATOM 5588 C CA . ALA A 1 731 ? -49.173 2.931 4.972 1.00 25.17 731 ALA A CA 1
ATOM 5589 C C . ALA A 1 731 ? -49.456 2.349 3.578 1.00 25.17 731 ALA A C 1
ATOM 5591 O O . ALA A 1 731 ? -48.970 2.831 2.557 1.00 25.17 731 ALA A O 1
ATOM 5592 N N . THR A 1 732 ? -50.239 1.274 3.547 1.00 28.80 732 THR A N 1
ATOM 5593 C CA . THR A 1 732 ? -50.953 0.810 2.357 1.00 28.80 732 THR A CA 1
ATOM 5594 C C . THR A 1 732 ? -52.036 1.826 1.997 1.00 28.80 732 THR A C 1
ATOM 5596 O O . THR A 1 732 ? -53.058 1.903 2.673 1.00 28.80 732 THR A O 1
ATOM 5599 N N . GLY A 1 733 ? -51.824 2.593 0.929 1.00 24.84 733 GLY A N 1
ATOM 5600 C CA . GLY A 1 733 ? -52.844 3.425 0.293 1.00 24.84 733 GLY A CA 1
ATOM 5601 C C . GLY A 1 733 ? -52.979 3.023 -1.168 1.00 24.84 733 GLY A C 1
ATOM 5602 O O . GLY A 1 733 ? -52.192 3.451 -2.007 1.00 24.84 733 GLY A O 1
ATOM 5603 N N . GLY A 1 734 ? -53.937 2.146 -1.463 1.00 24.28 734 GLY A N 1
ATOM 5604 C CA . GLY A 1 734 ? -54.312 1.812 -2.830 1.00 24.28 734 GLY A CA 1
ATOM 5605 C C . GLY A 1 734 ? -55.163 2.919 -3.443 1.00 24.28 734 GLY A C 1
ATOM 5606 O O . GLY A 1 734 ? -56.109 3.381 -2.817 1.00 24.28 734 GLY A O 1
ATOM 5607 N N . LEU A 1 735 ? -54.868 3.281 -4.690 1.00 23.81 735 LEU A N 1
ATOM 5608 C CA . LEU A 1 735 ? -55.808 3.939 -5.594 1.00 23.81 735 LEU A CA 1
ATOM 5609 C C . LEU A 1 735 ? -55.583 3.389 -7.008 1.00 23.81 735 LEU A C 1
ATOM 5611 O O . LEU A 1 735 ? -54.497 3.471 -7.578 1.00 23.81 735 LEU A O 1
ATOM 5615 N N . ARG A 1 736 ? -56.633 2.735 -7.513 1.00 24.48 736 ARG A N 1
ATOM 5616 C CA . ARG A 1 736 ? -56.819 2.239 -8.883 1.00 24.48 736 ARG A CA 1
ATOM 5617 C C . ARG A 1 736 ? -57.474 3.324 -9.754 1.00 24.48 736 ARG A C 1
ATOM 5619 O O . ARG A 1 736 ? -58.186 4.167 -9.220 1.00 24.48 736 ARG A O 1
ATOM 5626 N N . ALA A 1 737 ? -57.370 3.109 -11.076 1.00 23.97 737 ALA A N 1
ATOM 5627 C CA . ALA A 1 737 ? -58.090 3.735 -12.208 1.00 23.97 737 ALA A CA 1
ATOM 5628 C C . ALA A 1 737 ? -57.511 5.086 -12.678 1.00 23.97 737 ALA A C 1
ATOM 5630 O O . ALA A 1 737 ? -57.098 5.886 -11.856 1.00 23.97 737 ALA A O 1
ATOM 5631 N N . ALA A 1 738 ? -57.403 5.439 -13.964 1.00 24.41 738 ALA A N 1
ATOM 5632 C CA . ALA A 1 738 ? -57.840 4.919 -15.271 1.00 24.41 738 ALA A CA 1
ATOM 5633 C C . ALA A 1 738 ? -56.801 5.443 -16.314 1.00 24.41 738 ALA A C 1
ATOM 5635 O O . ALA A 1 738 ? -56.091 6.396 -16.019 1.00 24.41 738 ALA A O 1
ATOM 5636 N N . GLY A 1 739 ? -56.521 4.875 -17.490 1.00 22.08 739 GLY A N 1
ATOM 5637 C CA . GLY A 1 739 ? -57.425 4.457 -18.558 1.00 22.08 739 GLY A CA 1
ATOM 5638 C C . GLY A 1 739 ? -57.506 5.540 -19.654 1.00 22.08 739 GLY A C 1
ATOM 5639 O O . GLY A 1 739 ? -58.112 6.575 -19.412 1.00 22.08 739 GLY A O 1
ATOM 5640 N N . TYR A 1 740 ? -56.976 5.216 -20.849 1.00 25.00 740 TYR A N 1
ATOM 5641 C CA . TYR A 1 740 ? -57.257 5.784 -22.194 1.00 25.00 740 TYR A CA 1
ATOM 5642 C C . TYR A 1 740 ? -56.367 6.917 -22.793 1.00 25.00 740 TYR A C 1
ATOM 5644 O O . TYR A 1 740 ? -55.647 7.586 -22.061 1.00 25.00 740 TYR A O 1
ATOM 5652 N N . PRO A 1 741 ? -56.267 7.021 -24.150 1.00 37.94 741 PRO A N 1
ATOM 5653 C CA . PRO A 1 741 ? -54.988 6.859 -24.856 1.00 37.94 741 PRO A CA 1
ATOM 5654 C C . PRO A 1 741 ? -54.727 7.905 -25.977 1.00 37.94 741 PRO A C 1
ATOM 5656 O O . PRO A 1 741 ? -55.599 8.669 -26.373 1.00 37.94 741 PRO A O 1
ATOM 5659 N N . GLY A 1 742 ? -53.581 7.770 -26.649 1.00 23.61 742 GLY A N 1
ATOM 5660 C CA . GLY A 1 742 ? -53.579 7.753 -28.117 1.00 23.61 742 GLY A CA 1
ATOM 5661 C C . GLY A 1 742 ? -53.034 8.966 -28.884 1.00 23.61 742 GLY A C 1
ATOM 5662 O O . GLY A 1 742 ? -53.248 10.118 -28.535 1.00 23.61 742 GLY A O 1
ATOM 5663 N N . ARG A 1 743 ? -52.458 8.592 -30.040 1.00 25.11 743 ARG A N 1
ATOM 5664 C CA . ARG A 1 743 ? -52.160 9.344 -31.279 1.00 25.11 743 ARG A CA 1
ATOM 5665 C C . ARG A 1 743 ? -50.836 10.117 -31.335 1.00 25.11 743 ARG A C 1
ATOM 5667 O O . ARG A 1 743 ? -50.657 11.104 -30.645 1.00 25.11 743 ARG A O 1
ATOM 5674 N N . THR A 1 744 ? -49.787 9.599 -31.992 1.00 23.81 744 THR A N 1
ATOM 5675 C CA . THR A 1 744 ? -49.523 9.302 -33.434 1.00 23.81 744 THR A CA 1
ATOM 5676 C C . THR A 1 744 ? -49.036 10.502 -34.246 1.00 23.81 744 THR A C 1
ATOM 5678 O O . THR A 1 744 ? -49.845 11.346 -34.608 1.00 23.81 744 THR A O 1
ATOM 5681 N N . SER A 1 745 ? -47.755 10.459 -34.634 1.00 25.28 745 SER A N 1
ATOM 5682 C CA . SER A 1 745 ? -47.208 10.750 -35.981 1.00 25.28 745 SER A CA 1
ATOM 5683 C C . SER A 1 745 ? -45.674 10.652 -35.877 1.00 25.28 745 SER A C 1
ATOM 5685 O O . SER A 1 745 ? -45.047 11.494 -35.248 1.00 25.28 745 SER A O 1
ATOM 5687 N N . ALA A 1 746 ? -45.025 9.534 -36.208 1.00 24.08 746 ALA A N 1
ATOM 5688 C CA . ALA A 1 746 ? -44.674 9.095 -37.561 1.00 24.08 746 ALA A CA 1
ATOM 5689 C C . ALA A 1 746 ? -43.973 10.186 -38.392 1.00 24.08 746 ALA A C 1
ATOM 5691 O O . ALA A 1 746 ? -44.631 10.998 -39.031 1.00 24.08 746 ALA A O 1
ATOM 5692 N N . LEU A 1 747 ? -42.638 10.133 -38.448 1.00 22.91 747 LEU A N 1
ATOM 5693 C CA . LEU A 1 747 ? -41.897 10.469 -39.661 1.00 22.91 747 LEU A CA 1
ATOM 5694 C C . LEU A 1 747 ? -40.621 9.624 -39.733 1.00 22.91 747 LEU A C 1
ATOM 5696 O O . LEU A 1 747 ? -39.707 9.716 -38.918 1.00 22.91 747 LEU A O 1
ATOM 5700 N N . LEU A 1 748 ? -40.665 8.722 -40.708 1.00 24.41 748 LEU A N 1
ATOM 5701 C CA . LEU A 1 748 ? -39.610 7.848 -41.186 1.00 24.41 748 LEU A CA 1
ATOM 5702 C C . LEU A 1 748 ? -38.493 8.666 -41.838 1.00 24.41 748 LEU A C 1
ATOM 5704 O O . LEU A 1 748 ? -38.777 9.486 -42.704 1.00 24.41 748 LEU A O 1
ATOM 5708 N N . ALA A 1 749 ? -37.241 8.329 -41.530 1.00 21.92 749 ALA A N 1
ATOM 5709 C CA . ALA A 1 749 ? -36.160 8.298 -42.515 1.00 21.92 749 ALA A CA 1
ATOM 5710 C C . ALA A 1 749 ? -34.983 7.455 -41.987 1.00 21.92 749 ALA A C 1
ATOM 5712 O O . ALA A 1 749 ? -34.230 7.876 -41.114 1.00 21.92 749 ALA A O 1
ATOM 5713 N N . ARG A 1 750 ? -34.820 6.247 -42.544 1.00 24.81 750 ARG A N 1
ATOM 5714 C CA . ARG A 1 750 ? -33.502 5.603 -42.705 1.00 24.81 750 ARG A CA 1
ATOM 5715 C C . ARG A 1 750 ? -32.751 6.353 -43.821 1.00 24.81 750 ARG A C 1
ATOM 5717 O O . ARG A 1 750 ? -33.417 6.835 -44.737 1.00 24.81 750 ARG A O 1
ATOM 5724 N N . PRO A 1 751 ? -31.410 6.439 -43.788 1.00 27.00 751 PRO A N 1
ATOM 5725 C CA . PRO A 1 751 ? -30.587 5.428 -44.475 1.00 27.00 751 PRO A CA 1
ATOM 5726 C C . PRO A 1 751 ? -29.316 5.061 -43.670 1.00 27.00 751 PRO A C 1
ATOM 5728 O O . PRO A 1 751 ? -28.788 5.847 -42.899 1.00 27.00 751 PRO A O 1
ATOM 5731 N N . ALA A 1 752 ? -28.972 3.778 -43.603 1.00 22.16 752 ALA A N 1
ATOM 5732 C CA . ALA A 1 752 ? -27.958 3.107 -44.427 1.00 22.16 752 ALA A CA 1
ATOM 5733 C C . ALA A 1 752 ? -26.515 3.248 -43.903 1.00 22.16 752 ALA A C 1
ATOM 5735 O O . ALA A 1 752 ? -25.951 4.323 -43.742 1.00 22.16 752 ALA A O 1
ATOM 5736 N N . VAL A 1 753 ? -25.943 2.073 -43.661 1.00 27.12 753 VAL A N 1
ATOM 5737 C CA . VAL A 1 753 ? -24.544 1.770 -43.374 1.00 27.12 753 VAL A CA 1
ATOM 5738 C C . VAL A 1 753 ? -23.703 2.011 -44.629 1.00 27.12 753 VAL A C 1
ATOM 5740 O O . VAL A 1 753 ? -24.021 1.407 -45.647 1.00 27.12 753 VAL A O 1
ATOM 5743 N N . CYS A 1 754 ? -22.629 2.810 -44.549 1.00 20.66 754 CYS A N 1
ATOM 5744 C CA . CYS A 1 754 ? -21.335 2.567 -45.217 1.00 20.66 754 CYS A CA 1
ATOM 5745 C C . CYS A 1 754 ? -20.295 3.655 -44.856 1.00 20.66 754 CYS A C 1
ATOM 5747 O O . CYS A 1 754 ? -20.647 4.826 -44.767 1.00 20.66 754 CYS A O 1
ATOM 5749 N N . GLY A 1 755 ? -19.010 3.288 -44.771 1.00 22.75 755 GLY A N 1
ATOM 5750 C CA . GLY A 1 755 ? -17.917 4.183 -45.188 1.00 22.75 755 GLY A CA 1
ATOM 5751 C C . GLY A 1 755 ? -16.998 4.773 -44.112 1.00 22.75 755 GLY A C 1
ATOM 5752 O O . GLY A 1 755 ? -17.393 5.586 -43.288 1.00 22.75 755 GLY A O 1
ATOM 5753 N N . ALA A 1 756 ? -15.727 4.384 -44.187 1.00 22.66 756 ALA A N 1
ATOM 5754 C CA . ALA A 1 756 ? -14.591 4.912 -43.444 1.00 22.66 756 ALA A CA 1
ATOM 5755 C C . ALA A 1 756 ? -14.073 6.259 -44.006 1.00 22.66 756 ALA A C 1
ATOM 5757 O O . ALA A 1 756 ? -14.470 6.678 -45.085 1.00 22.66 756 ALA A O 1
ATOM 5758 N N . MET A 1 757 ? -13.088 6.842 -43.301 1.00 23.97 757 MET A N 1
ATOM 5759 C CA . MET A 1 757 ? -12.169 7.919 -43.730 1.00 23.97 757 MET A CA 1
ATOM 5760 C C . MET A 1 757 ? -12.758 9.323 -43.964 1.00 23.97 757 MET A C 1
ATOM 5762 O O . MET A 1 757 ? -13.418 9.580 -44.956 1.00 23.97 757 MET A O 1
ATOM 5766 N N . SER A 1 758 ? -12.374 10.282 -43.111 1.00 26.73 758 SER A N 1
ATOM 5767 C CA . SER A 1 758 ? -11.674 11.518 -43.527 1.00 26.73 758 SER A CA 1
ATOM 5768 C C . SER A 1 758 ? -11.573 12.504 -42.356 1.00 26.73 758 SER A C 1
ATOM 5770 O O . SER A 1 758 ? -12.518 13.198 -41.986 1.00 26.73 758 SER A O 1
ATOM 5772 N N . ARG A 1 759 ? -10.377 12.559 -41.762 1.00 33.38 759 ARG A N 1
ATOM 5773 C CA . ARG A 1 759 ? -9.887 13.683 -40.961 1.00 33.38 759 ARG A CA 1
ATOM 5774 C C . ARG A 1 759 ? -9.218 14.662 -41.918 1.00 33.38 759 ARG A C 1
ATOM 5776 O O . ARG A 1 759 ? -8.033 14.516 -42.176 1.00 33.38 759 ARG A O 1
ATOM 5783 N N . THR A 1 760 ? -9.939 15.669 -42.382 1.00 33.53 760 THR A N 1
ATOM 5784 C CA . THR A 1 760 ? -9.348 16.892 -42.946 1.00 33.53 760 THR A CA 1
ATOM 5785 C C . THR A 1 760 ? -10.490 17.856 -43.172 1.00 33.53 760 THR A C 1
ATOM 5787 O O . THR A 1 760 ? -11.154 17.724 -44.183 1.00 33.53 760 THR A O 1
ATOM 5790 N N . LEU A 1 761 ? -10.780 18.746 -42.213 1.00 27.22 761 LEU A N 1
ATOM 5791 C CA . LEU A 1 761 ? -11.516 20.012 -42.424 1.00 27.22 761 LEU A CA 1
ATOM 5792 C C . LEU A 1 761 ? -11.619 20.850 -41.126 1.00 27.22 761 LEU A C 1
ATOM 5794 O O . LEU A 1 761 ? -12.608 21.523 -40.863 1.00 27.22 761 LEU A O 1
ATOM 5798 N N . THR A 1 762 ? -10.566 20.859 -40.301 1.00 31.86 762 THR A N 1
ATOM 5799 C CA . THR A 1 762 ? -10.464 21.764 -39.133 1.00 31.86 762 THR A CA 1
ATOM 5800 C C . THR A 1 762 ? -9.125 22.507 -39.104 1.00 31.86 762 THR A C 1
ATOM 5802 O O . THR A 1 762 ? -8.550 22.745 -38.051 1.00 31.86 762 THR A O 1
ATOM 5805 N N . GLN A 1 763 ? -8.596 22.868 -40.279 1.00 31.83 763 GLN A N 1
ATOM 5806 C CA . GLN A 1 763 ? -7.444 23.780 -40.406 1.00 31.83 763 GLN A CA 1
ATOM 5807 C C . GLN A 1 763 ? -7.710 24.999 -41.306 1.00 31.83 763 GLN A C 1
ATOM 5809 O O . GLN A 1 763 ? -6.920 25.938 -41.309 1.00 31.83 763 GLN A O 1
ATOM 5814 N N . VAL A 1 764 ? -8.853 25.064 -41.999 1.00 31.06 764 VAL A N 1
ATOM 5815 C CA . VAL A 1 764 ? -9.145 26.158 -42.949 1.00 31.06 764 VAL A CA 1
ATOM 5816 C C . VAL A 1 764 ? -9.865 27.354 -42.292 1.00 31.06 764 VAL A C 1
ATOM 5818 O O . VAL A 1 764 ? -9.822 28.465 -42.814 1.00 31.06 764 VAL A O 1
ATOM 5821 N N . ALA A 1 765 ? -10.449 27.194 -41.098 1.00 29.23 765 ALA A N 1
ATOM 5822 C CA . ALA A 1 765 ? -11.172 28.280 -40.421 1.00 29.23 765 ALA A CA 1
ATOM 5823 C C . ALA A 1 765 ? -10.265 29.270 -39.655 1.00 29.23 765 ALA A C 1
ATOM 5825 O O . ALA A 1 765 ? -10.633 30.431 -39.492 1.00 29.23 765 ALA A O 1
ATOM 5826 N N . PHE A 1 766 ? -9.058 28.864 -39.240 1.00 31.12 766 PHE A N 1
ATOM 5827 C CA . PHE A 1 766 ? -8.139 29.742 -38.495 1.00 31.12 766 PHE A CA 1
ATOM 5828 C C . PHE A 1 766 ? -7.389 30.728 -39.413 1.00 31.12 766 PHE A C 1
ATOM 5830 O O . PHE A 1 766 ? -7.116 31.864 -39.033 1.00 31.12 766 PHE A O 1
ATOM 5837 N N . TRP A 1 767 ? -7.137 30.343 -40.670 1.00 29.97 767 TRP A N 1
ATOM 5838 C CA . TRP A 1 767 ? -6.380 31.162 -41.627 1.00 29.97 767 TRP A CA 1
ATOM 5839 C C . TRP A 1 767 ? -7.178 32.309 -42.273 1.00 29.97 767 TRP A C 1
ATOM 5841 O O . TRP A 1 767 ? -6.585 33.235 -42.822 1.00 29.97 767 TRP A O 1
ATOM 5851 N N . ARG A 1 768 ? -8.517 32.310 -42.176 1.00 27.94 768 ARG A N 1
ATOM 5852 C CA . ARG A 1 768 ? -9.354 33.422 -42.674 1.00 27.94 768 ARG A CA 1
ATOM 5853 C C . ARG A 1 768 ? -9.484 34.591 -41.686 1.00 27.94 768 ARG A C 1
ATOM 5855 O O . ARG A 1 768 ? -9.696 35.712 -42.138 1.00 27.94 768 ARG A O 1
ATOM 5862 N N . SER A 1 769 ? -9.283 34.373 -40.382 1.00 33.34 769 SER A N 1
ATOM 5863 C CA . SER A 1 769 ? -9.330 35.446 -39.371 1.00 33.34 769 SER A CA 1
ATOM 5864 C C . SER A 1 769 ? -8.007 36.213 -39.228 1.00 33.34 769 SER A C 1
ATOM 5866 O O . SER A 1 769 ? -8.016 37.362 -38.798 1.00 33.34 769 SER A O 1
ATOM 5868 N N . TYR A 1 770 ? -6.872 35.627 -39.627 1.00 37.94 770 TYR A N 1
ATOM 5869 C CA . TYR A 1 770 ? -5.557 36.283 -39.532 1.00 37.94 770 TYR A CA 1
ATOM 5870 C C . TYR A 1 770 ? -5.289 37.280 -40.679 1.00 37.94 770 TYR A C 1
ATOM 5872 O O . TYR A 1 770 ? -4.371 38.087 -40.611 1.00 37.94 770 TYR A O 1
ATOM 5880 N N . ARG A 1 771 ? -6.130 37.281 -41.726 1.00 34.28 771 ARG A N 1
ATOM 5881 C CA . ARG A 1 771 ? -6.025 38.188 -42.885 1.00 34.28 771 ARG A CA 1
ATOM 5882 C C . ARG A 1 771 ? -6.712 39.553 -42.705 1.00 34.28 771 ARG A C 1
ATOM 5884 O O . ARG A 1 771 ? -6.704 40.337 -43.646 1.00 34.28 771 ARG A O 1
ATOM 5891 N N . ARG A 1 772 ? -7.327 39.840 -41.547 1.00 35.84 772 ARG A N 1
ATOM 5892 C CA . ARG A 1 772 ? -8.055 41.108 -41.290 1.00 35.84 772 ARG A CA 1
ATOM 5893 C C . ARG A 1 772 ? -7.530 41.950 -40.118 1.00 35.84 772 ARG A C 1
ATOM 5895 O O . ARG A 1 772 ? -8.057 43.029 -39.889 1.00 35.84 772 ARG A O 1
ATOM 5902 N N . GLY A 1 773 ? -6.489 41.512 -39.412 1.00 36.56 773 GLY A N 1
ATOM 5903 C CA . GLY A 1 773 ? -5.832 42.309 -38.371 1.00 36.56 773 GLY A CA 1
ATOM 5904 C C . GLY A 1 773 ? -4.523 42.897 -38.886 1.00 36.56 773 GLY A C 1
ATOM 5905 O O . GLY A 1 773 ? -3.478 42.274 -38.742 1.00 36.56 773 GLY A O 1
ATOM 5906 N N . GLY A 1 774 ? -4.583 44.063 -39.528 1.00 41.72 774 GLY A N 1
ATOM 5907 C CA . GLY A 1 774 ? -3.402 44.786 -39.988 1.00 41.72 774 GLY A CA 1
ATOM 5908 C C . GLY A 1 774 ? -2.606 45.368 -38.820 1.00 41.72 774 GLY A C 1
ATOM 5909 O O . GLY A 1 774 ? -2.951 46.423 -38.303 1.00 41.72 774 GLY A O 1
ATOM 5910 N N . ALA A 1 775 ? -1.513 44.709 -38.448 1.00 37.53 775 ALA A N 1
ATOM 5911 C CA . ALA A 1 775 ? -0.336 45.379 -37.908 1.00 37.53 775 ALA A CA 1
ATOM 5912 C C . ALA A 1 775 ? 0.731 45.297 -39.005 1.00 37.53 775 ALA A C 1
ATOM 5914 O O . ALA A 1 775 ? 1.116 44.201 -39.414 1.00 37.53 775 ALA A O 1
ATOM 5915 N N . SER A 1 776 ? 1.128 46.437 -39.573 1.00 43.00 776 SER A N 1
ATOM 5916 C CA . SER A 1 776 ? 2.065 46.456 -40.695 1.00 43.00 776 SER A CA 1
ATOM 5917 C C . SER A 1 776 ? 3.421 45.883 -40.265 1.00 43.00 776 SER A C 1
ATOM 5919 O O . SER A 1 776 ? 3.982 46.253 -39.234 1.00 43.00 776 SER A O 1
ATOM 5921 N N . MET A 1 777 ? 3.969 44.985 -41.086 1.00 42.66 777 MET A N 1
ATOM 5922 C CA . MET A 1 777 ? 5.305 44.391 -40.931 1.00 42.66 777 MET A CA 1
ATOM 5923 C C . MET A 1 777 ? 6.412 45.464 -40.833 1.00 42.66 777 MET A C 1
ATOM 5925 O O . MET A 1 777 ? 7.456 45.218 -40.237 1.00 42.66 777 MET A O 1
ATOM 5929 N N . ALA A 1 778 ? 6.143 46.670 -41.347 1.00 40.81 778 ALA A N 1
ATOM 5930 C CA . ALA A 1 778 ? 6.990 47.854 -41.236 1.00 40.81 778 ALA A CA 1
ATOM 5931 C C . ALA A 1 778 ? 7.182 48.328 -39.781 1.00 40.81 778 ALA A C 1
ATOM 5933 O O . ALA A 1 778 ? 8.293 48.666 -39.403 1.00 40.81 778 ALA A O 1
ATOM 5934 N N . SER A 1 779 ? 6.155 48.255 -38.922 1.00 40.06 779 SER A N 1
ATOM 5935 C CA . SER A 1 779 ? 6.272 48.665 -37.510 1.00 40.06 779 SER A CA 1
ATOM 5936 C C . SER A 1 779 ? 7.157 47.725 -36.686 1.00 40.06 779 SER A C 1
ATOM 5938 O O . SER A 1 779 ? 7.813 48.152 -35.735 1.00 40.06 779 SER A O 1
ATOM 5940 N N . LEU A 1 780 ? 7.172 46.436 -37.039 1.00 44.34 780 LEU A N 1
ATOM 5941 C CA . LEU A 1 780 ? 8.044 45.453 -36.402 1.00 44.34 780 LEU A CA 1
ATOM 5942 C C . LEU A 1 780 ? 9.481 45.581 -36.923 1.00 44.34 780 LEU A C 1
ATOM 5944 O O . LEU A 1 780 ? 10.418 45.436 -36.147 1.00 44.34 780 LEU A O 1
ATOM 5948 N N . TYR A 1 781 ? 9.643 45.895 -38.212 1.00 51.88 781 TYR A N 1
ATOM 5949 C CA . TYR A 1 781 ? 10.946 46.141 -38.823 1.00 51.88 781 TYR A CA 1
ATOM 5950 C C . TYR A 1 781 ? 11.602 47.409 -38.261 1.00 51.88 781 TYR A C 1
ATOM 5952 O O . TYR A 1 781 ? 12.747 47.328 -37.839 1.00 51.88 781 TYR A O 1
ATOM 5960 N N . ASP A 1 782 ? 10.869 48.518 -38.118 1.00 42.19 782 ASP A N 1
ATOM 5961 C CA . ASP A 1 782 ? 11.386 49.762 -37.522 1.00 42.19 782 ASP A CA 1
ATOM 5962 C C . ASP A 1 782 ? 11.747 49.600 -36.041 1.00 42.19 782 ASP A C 1
ATOM 5964 O O . ASP A 1 782 ? 12.762 50.119 -35.587 1.00 42.19 782 ASP A O 1
ATOM 5968 N N . LYS A 1 783 ? 10.967 48.829 -35.269 1.00 46.59 783 LYS A N 1
ATOM 5969 C CA . LYS A 1 783 ? 11.278 48.561 -33.851 1.00 46.59 783 LYS A CA 1
ATOM 5970 C C . LYS A 1 783 ? 12.478 47.636 -33.664 1.00 46.59 783 LYS A C 1
ATOM 5972 O O . LYS A 1 783 ? 13.189 47.767 -32.673 1.00 46.59 783 LYS A O 1
ATOM 5977 N N . VAL A 1 784 ? 12.699 46.702 -34.589 1.00 45.94 784 VAL A N 1
ATOM 5978 C CA . VAL A 1 784 ? 13.887 45.839 -34.584 1.00 45.94 784 VAL A CA 1
ATOM 5979 C C . VAL A 1 784 ? 15.099 46.605 -35.121 1.00 45.94 784 VAL A C 1
ATOM 5981 O O . VAL A 1 784 ? 16.171 46.486 -34.545 1.00 45.94 784 VAL A O 1
ATOM 5984 N N . ALA A 1 785 ? 14.939 47.449 -36.142 1.00 42.06 785 ALA A N 1
ATOM 5985 C CA . ALA A 1 785 ? 16.007 48.281 -36.692 1.00 42.06 785 ALA A CA 1
ATOM 5986 C C . ALA A 1 785 ? 16.512 49.324 -35.678 1.00 42.06 785 ALA A C 1
ATOM 5988 O O . ALA A 1 785 ? 17.715 49.378 -35.435 1.00 42.06 785 ALA A O 1
ATOM 5989 N N . HIS A 1 786 ? 15.619 50.043 -34.984 1.00 42.53 786 HIS A N 1
ATOM 5990 C CA . HIS A 1 786 ? 16.002 50.988 -33.922 1.00 42.53 786 HIS A CA 1
ATOM 5991 C C . HIS A 1 786 ? 16.672 50.316 -32.710 1.00 42.53 786 HIS A C 1
ATOM 5993 O O . HIS A 1 786 ? 17.469 50.947 -32.021 1.00 42.53 786 HIS A O 1
ATOM 5999 N N . PHE A 1 787 ? 16.404 49.031 -32.443 1.00 42.94 787 PHE A N 1
ATOM 6000 C CA . PHE A 1 787 ? 17.111 48.278 -31.397 1.00 42.94 787 PHE A CA 1
ATOM 6001 C C . PHE A 1 787 ? 18.585 48.005 -31.763 1.00 42.94 787 PHE A C 1
ATOM 6003 O O . PHE A 1 787 ? 19.412 47.820 -30.873 1.00 42.94 787 PHE A O 1
ATOM 6010 N N . PHE A 1 788 ? 18.929 48.014 -33.057 1.00 41.69 788 PHE A N 1
ATOM 6011 C CA . PHE A 1 788 ? 20.283 47.764 -33.568 1.00 41.69 788 PHE A CA 1
ATOM 6012 C C . PHE A 1 788 ? 21.051 49.037 -33.988 1.00 41.69 788 PHE A C 1
ATOM 6014 O O . PHE A 1 788 ? 22.193 48.928 -34.428 1.00 41.69 788 PHE A O 1
ATOM 6021 N N . GLU A 1 789 ? 20.489 50.241 -33.817 1.00 38.94 789 GLU A N 1
ATOM 6022 C CA . GLU A 1 789 ? 21.135 51.517 -34.197 1.00 38.94 789 GLU A CA 1
ATOM 6023 C C . GLU A 1 789 ? 22.276 51.977 -33.267 1.00 38.94 789 GLU A C 1
ATOM 6025 O O . GLU A 1 789 ? 23.020 52.901 -33.597 1.00 38.94 789 GLU A O 1
ATOM 6030 N N . GLY A 1 790 ? 22.499 51.306 -32.134 1.00 41.88 790 GLY A N 1
ATOM 6031 C CA . GLY A 1 790 ? 23.721 51.472 -31.345 1.00 41.88 790 GLY A CA 1
ATOM 6032 C C . GLY A 1 790 ? 24.877 50.702 -31.983 1.00 41.88 790 GLY A C 1
ATOM 6033 O O . GLY A 1 790 ? 25.141 49.568 -31.593 1.00 41.88 790 GLY A O 1
ATOM 6034 N N . ALA A 1 791 ? 25.541 51.285 -32.984 1.00 39.84 791 ALA A N 1
ATOM 6035 C CA . ALA A 1 791 ? 26.583 50.628 -33.772 1.00 39.84 791 ALA A CA 1
ATOM 6036 C C . ALA A 1 791 ? 27.848 50.279 -32.954 1.00 39.84 791 ALA A C 1
ATOM 6038 O O . ALA A 1 791 ? 28.876 50.948 -33.031 1.00 39.84 791 ALA A O 1
ATOM 6039 N N . VAL A 1 792 ? 27.806 49.161 -32.229 1.00 53.16 792 VAL A N 1
ATOM 6040 C CA . VAL A 1 792 ? 28.990 48.325 -32.011 1.00 53.16 792 VAL A CA 1
ATOM 6041 C C . VAL A 1 792 ? 29.173 47.544 -33.309 1.00 53.16 792 VAL A C 1
ATOM 6043 O O . VAL A 1 792 ? 28.320 46.734 -33.672 1.00 53.16 792 VAL A O 1
ATOM 6046 N N . THR A 1 793 ? 30.236 47.810 -34.069 1.00 61.03 793 THR A N 1
ATOM 6047 C CA . THR A 1 793 ? 30.485 47.041 -35.301 1.00 61.03 793 THR A CA 1
ATOM 6048 C C . THR A 1 793 ? 30.605 45.548 -34.961 1.00 61.03 793 THR A C 1
ATOM 6050 O O . THR A 1 793 ? 31.080 45.194 -33.882 1.00 61.03 793 THR A O 1
ATOM 6053 N N . VAL A 1 794 ? 30.204 44.641 -35.865 1.00 62.41 794 VAL A N 1
ATOM 6054 C CA . VAL A 1 794 ? 30.351 43.178 -35.660 1.00 62.41 794 VAL A CA 1
ATOM 6055 C C . VAL A 1 794 ? 31.787 42.825 -35.253 1.00 62.41 794 VAL A C 1
ATOM 6057 O O . VAL A 1 794 ? 32.009 41.946 -34.428 1.00 62.41 794 VAL A O 1
ATOM 6060 N N . TRP A 1 795 ? 32.762 43.574 -35.766 1.00 66.25 795 TRP A N 1
ATOM 6061 C CA . TRP A 1 795 ? 34.170 43.476 -35.397 1.00 66.25 795 TRP A CA 1
ATOM 6062 C C . TRP A 1 795 ? 34.454 43.824 -33.926 1.00 66.25 795 TRP A C 1
ATOM 6064 O O . TRP A 1 795 ? 35.172 43.087 -33.251 1.00 66.25 795 TRP A O 1
ATOM 6074 N N . GLU A 1 796 ? 33.851 44.889 -33.399 1.00 65.25 796 GLU A N 1
ATOM 6075 C CA . GLU A 1 796 ? 33.933 45.249 -31.978 1.00 65.25 796 GLU A CA 1
ATOM 6076 C C . GLU A 1 796 ? 33.190 44.238 -31.080 1.00 65.25 796 GLU A C 1
ATOM 6078 O O . GLU A 1 796 ? 33.644 43.937 -29.975 1.00 65.25 796 GLU A O 1
ATOM 6083 N N . LEU A 1 797 ? 32.114 43.609 -31.570 1.00 66.38 797 LEU A N 1
ATOM 6084 C CA . LEU A 1 797 ? 31.421 42.516 -30.870 1.00 66.38 797 LEU A CA 1
ATOM 6085 C C . LEU A 1 797 ? 32.288 41.242 -30.777 1.00 66.38 797 LEU A C 1
ATOM 6087 O O . LEU A 1 797 ? 32.321 40.563 -29.751 1.00 66.38 797 LEU A O 1
ATOM 6091 N N . VAL A 1 798 ? 33.028 40.925 -31.843 1.00 73.06 798 VAL A N 1
ATOM 6092 C CA . VAL A 1 798 ? 33.950 39.778 -31.874 1.00 73.06 798 VAL A CA 1
ATOM 6093 C C . VAL A 1 798 ? 35.174 40.022 -30.994 1.00 73.06 798 VAL A C 1
ATOM 6095 O O . VAL A 1 798 ? 35.566 39.128 -30.245 1.00 73.06 798 VAL A O 1
ATOM 6098 N N . LYS A 1 799 ? 35.744 41.234 -31.018 1.00 73.50 799 LYS A N 1
ATOM 6099 C CA . LYS A 1 799 ? 36.850 41.613 -30.125 1.00 73.50 799 LYS A CA 1
ATOM 6100 C C . LYS A 1 799 ? 36.447 41.571 -28.651 1.00 73.50 799 LYS A C 1
ATOM 6102 O O . LYS A 1 799 ? 37.198 41.050 -27.829 1.00 73.50 799 LYS A O 1
ATOM 6107 N N . SER A 1 800 ? 35.264 42.087 -28.317 1.00 69.25 800 SER A N 1
ATOM 6108 C CA . SER A 1 800 ? 34.786 42.176 -26.930 1.00 69.25 800 SER A CA 1
ATOM 6109 C C . SER A 1 800 ? 34.424 40.824 -26.313 1.00 69.25 800 SER A C 1
ATOM 6111 O O . SER A 1 800 ? 34.615 40.649 -25.113 1.00 69.25 800 SER A O 1
ATOM 6113 N N . GLY A 1 801 ? 33.976 39.841 -27.102 1.00 71.25 801 GLY A N 1
ATOM 6114 C CA . GLY A 1 801 ? 33.679 38.488 -26.611 1.00 71.25 801 GLY A CA 1
ATOM 6115 C C . GLY A 1 801 ? 34.909 37.594 -26.362 1.00 71.25 801 GLY A C 1
ATOM 6116 O O . GLY A 1 801 ? 34.779 36.492 -25.828 1.00 71.25 801 GLY A O 1
ATOM 6117 N N . GLY A 1 802 ? 36.120 38.046 -26.704 1.00 80.88 802 GLY A N 1
ATOM 6118 C CA . GLY A 1 802 ? 37.360 37.295 -26.486 1.00 80.88 802 GLY A CA 1
ATOM 6119 C C . GLY A 1 802 ? 37.468 35.998 -27.303 1.00 80.88 802 GLY A C 1
ATOM 6120 O O . GLY A 1 802 ? 36.760 35.784 -28.284 1.00 80.88 802 GLY A O 1
ATOM 6121 N N . TRP A 1 803 ? 38.375 35.104 -26.896 1.00 84.00 803 TRP A N 1
ATOM 6122 C CA . TRP A 1 803 ? 38.742 33.910 -27.674 1.00 84.00 803 TRP A CA 1
ATOM 6123 C C . TRP A 1 803 ? 37.576 32.939 -27.942 1.00 84.00 803 TRP A C 1
ATOM 6125 O O . TRP A 1 803 ? 37.561 32.267 -28.973 1.00 84.00 803 TRP A O 1
ATOM 6135 N N . MET A 1 804 ? 36.568 32.909 -27.063 1.00 87.44 804 MET A N 1
ATOM 6136 C CA . MET A 1 804 ? 35.378 32.061 -27.212 1.00 87.44 804 MET A CA 1
ATOM 6137 C C . MET A 1 804 ? 34.475 32.460 -28.385 1.00 87.44 804 MET A C 1
ATOM 6139 O O . MET A 1 804 ? 33.647 31.657 -28.814 1.00 87.44 804 MET A O 1
ATOM 6143 N N . MET A 1 805 ? 34.655 33.649 -28.963 1.00 88.50 805 MET A N 1
ATOM 6144 C CA . MET A 1 805 ? 33.931 34.048 -30.171 1.00 88.50 805 MET A CA 1
ATOM 6145 C C . MET A 1 805 ? 34.358 33.248 -31.404 1.00 88.50 805 MET A C 1
ATOM 6147 O O . MET A 1 805 ? 33.520 32.968 -32.259 1.00 88.50 805 MET A O 1
ATOM 6151 N N . LEU A 1 806 ? 35.621 32.816 -31.490 1.00 89.06 806 LEU A N 1
ATOM 6152 C CA . LEU A 1 806 ? 36.133 32.059 -32.636 1.00 89.06 806 LEU A CA 1
ATOM 6153 C C . LEU A 1 806 ? 35.360 30.745 -32.882 1.00 89.06 806 LEU A C 1
ATOM 6155 O O . LEU A 1 806 ? 34.838 30.572 -33.987 1.00 89.06 806 LEU A O 1
ATOM 6159 N N . PRO A 1 807 ? 35.202 29.830 -31.901 1.00 91.50 807 PRO A N 1
ATOM 6160 C CA . PRO A 1 807 ? 34.435 28.603 -32.116 1.00 91.50 807 PRO A CA 1
ATOM 6161 C C . PRO A 1 807 ? 32.941 28.863 -32.367 1.00 91.50 807 PRO A C 1
ATOM 6163 O O . PRO A 1 807 ? 32.313 28.101 -33.104 1.00 91.50 807 PRO A O 1
ATOM 6166 N N . ILE A 1 808 ? 32.365 29.943 -31.821 1.00 91.94 808 ILE A N 1
ATOM 6167 C CA . ILE A 1 808 ? 30.966 30.331 -32.079 1.00 91.94 808 ILE A CA 1
ATOM 6168 C C . ILE A 1 808 ? 30.792 30.786 -33.537 1.00 91.94 808 ILE A C 1
ATOM 6170 O O . ILE A 1 808 ? 29.846 30.367 -34.204 1.00 91.94 808 ILE A O 1
ATOM 6174 N N . ILE A 1 809 ? 31.725 31.581 -34.067 1.00 90.94 809 ILE A N 1
ATOM 6175 C CA . ILE A 1 809 ? 31.707 32.038 -35.465 1.00 90.94 809 ILE A CA 1
ATOM 6176 C C . ILE A 1 809 ? 31.917 30.865 -36.424 1.00 90.94 809 ILE A C 1
ATOM 6178 O O . ILE A 1 809 ? 31.174 30.735 -37.395 1.00 90.94 809 ILE A O 1
ATOM 6182 N N . LEU A 1 810 ? 32.870 29.973 -36.138 1.00 92.12 810 LEU A N 1
ATOM 6183 C CA . LEU A 1 810 ? 33.083 28.763 -36.941 1.00 92.12 810 LEU A CA 1
ATOM 6184 C C . LEU A 1 810 ? 31.830 27.881 -36.967 1.00 92.12 810 LEU A C 1
ATOM 6186 O O . LEU A 1 810 ? 31.434 27.397 -38.027 1.00 92.12 810 LEU A O 1
ATOM 6190 N N . SER A 1 811 ? 31.161 27.741 -35.820 1.00 94.19 811 SER A N 1
ATOM 6191 C CA . SER A 1 811 ? 29.879 27.040 -35.719 1.00 94.19 811 SER A CA 1
ATOM 6192 C C . SER A 1 811 ? 28.793 27.713 -36.565 1.00 94.19 811 SER A C 1
ATOM 6194 O O . SER A 1 811 ? 28.031 27.024 -37.236 1.00 94.19 811 SER A O 1
ATOM 6196 N N . SER A 1 812 ? 28.751 29.049 -36.591 1.00 94.25 812 SER A N 1
ATOM 6197 C CA . SER A 1 812 ? 27.823 29.825 -37.424 1.00 94.25 812 SER A CA 1
ATOM 6198 C C . SER A 1 812 ? 28.038 29.588 -38.921 1.00 94.25 812 SER A C 1
ATOM 6200 O O . SER A 1 812 ? 27.090 29.286 -39.644 1.00 94.25 812 SER A O 1
ATOM 6202 N N . ILE A 1 813 ? 29.291 29.654 -39.385 1.00 94.44 813 ILE A N 1
ATOM 6203 C CA . ILE A 1 813 ? 29.651 29.433 -40.795 1.00 94.44 813 ILE A CA 1
ATOM 6204 C C . ILE A 1 813 ? 29.312 27.998 -41.212 1.00 94.44 813 ILE A C 1
ATOM 6206 O O . ILE A 1 813 ? 28.697 27.788 -42.258 1.00 94.44 813 ILE A O 1
ATOM 6210 N N . ALA A 1 814 ? 29.659 27.012 -40.380 1.00 94.19 814 ALA A N 1
ATOM 6211 C CA . ALA A 1 814 ? 29.341 25.611 -40.635 1.00 94.19 814 ALA A CA 1
ATOM 6212 C C . ALA A 1 814 ? 27.825 25.368 -40.678 1.00 94.19 814 ALA A C 1
ATOM 6214 O O . ALA A 1 814 ? 27.335 24.707 -41.594 1.00 94.19 814 ALA A O 1
ATOM 6215 N N . ALA A 1 815 ? 27.070 25.938 -39.732 1.00 95.81 815 ALA A N 1
ATOM 6216 C CA . ALA A 1 815 ? 25.616 25.838 -39.715 1.00 95.81 815 ALA A CA 1
ATOM 6217 C C . ALA A 1 815 ? 25.002 26.440 -40.982 1.00 95.81 815 ALA A C 1
ATOM 6219 O O . ALA A 1 815 ? 24.190 25.787 -41.633 1.00 95.81 815 ALA A O 1
ATOM 6220 N N . LEU A 1 816 ? 25.426 27.644 -41.374 1.00 94.56 816 LEU A N 1
ATOM 6221 C CA . LEU A 1 816 ? 24.930 28.309 -42.576 1.00 94.56 816 LEU A CA 1
ATOM 6222 C C . LEU A 1 816 ? 25.256 27.514 -43.848 1.00 94.56 816 LEU A C 1
ATOM 6224 O O . LEU A 1 816 ? 24.390 27.359 -44.707 1.00 94.56 816 LEU A O 1
ATOM 6228 N N . GLY A 1 817 ? 26.470 26.962 -43.943 1.00 94.75 817 GLY A N 1
ATOM 6229 C CA . GLY A 1 817 ? 26.887 26.107 -45.054 1.00 94.75 817 GLY A CA 1
ATOM 6230 C C . GLY A 1 817 ? 26.028 24.846 -45.179 1.00 94.75 817 GLY A C 1
ATOM 6231 O O . GLY A 1 817 ? 25.529 24.553 -46.266 1.00 94.75 817 GLY A O 1
ATOM 6232 N N . ILE A 1 818 ? 25.784 24.144 -44.065 1.00 94.56 818 ILE A N 1
ATOM 6233 C CA . ILE A 1 818 ? 24.909 22.961 -44.039 1.00 94.56 818 ILE A CA 1
ATOM 6234 C C . ILE A 1 818 ? 23.476 23.343 -44.415 1.00 94.56 818 ILE A C 1
ATOM 6236 O O . ILE A 1 818 ? 22.844 22.647 -45.206 1.00 94.56 818 ILE A O 1
ATOM 6240 N N . VAL A 1 819 ? 22.953 24.448 -43.879 1.00 95.69 819 VAL A N 1
ATOM 6241 C CA . VAL A 1 819 ? 21.593 24.911 -44.181 1.00 95.69 819 VAL A CA 1
ATOM 6242 C C . VAL A 1 819 ? 21.436 25.216 -45.669 1.00 95.69 819 VAL A C 1
ATOM 6244 O O . VAL A 1 819 ? 20.494 24.722 -46.286 1.00 95.69 819 VAL A O 1
ATOM 6247 N N . ALA A 1 820 ? 22.356 25.978 -46.261 1.00 93.75 820 ALA A N 1
ATOM 6248 C CA . ALA A 1 820 ? 22.302 26.325 -47.678 1.00 93.75 820 ALA A CA 1
ATOM 6249 C C . ALA A 1 820 ? 22.397 25.082 -48.580 1.00 93.75 820 ALA A C 1
ATOM 6251 O O . ALA A 1 820 ? 21.594 24.921 -49.503 1.00 93.75 820 ALA A O 1
ATOM 6252 N N . GLU A 1 821 ? 23.332 24.174 -48.289 1.00 94.62 821 GLU A N 1
ATOM 6253 C CA . GLU A 1 821 ? 23.516 22.944 -49.061 1.00 94.62 821 GLU A CA 1
ATOM 6254 C C . GLU A 1 821 ? 22.301 22.012 -48.949 1.00 94.62 821 GLU A C 1
ATOM 6256 O O . GLU A 1 821 ? 21.786 21.564 -49.976 1.00 94.62 821 GLU A O 1
ATOM 6261 N N . ARG A 1 822 ? 21.772 21.786 -47.739 1.00 95.06 822 ARG A N 1
ATOM 6262 C CA . ARG A 1 822 ? 20.596 20.927 -47.518 1.00 95.06 822 ARG A CA 1
ATOM 6263 C C . ARG A 1 822 ? 19.323 21.512 -48.124 1.00 95.06 822 ARG A C 1
ATOM 6265 O O . ARG A 1 822 ? 18.534 20.770 -48.703 1.00 95.06 822 ARG A O 1
ATOM 6272 N N . LEU A 1 823 ? 19.119 22.830 -48.052 1.00 92.25 823 LEU A N 1
ATOM 6273 C CA . LEU A 1 823 ? 17.984 23.485 -48.715 1.00 92.25 823 LEU A CA 1
ATOM 6274 C C . LEU A 1 823 ? 18.037 23.323 -50.239 1.00 92.25 823 LEU A C 1
ATOM 6276 O O . LEU A 1 823 ? 16.991 23.234 -50.880 1.00 92.25 823 LEU A O 1
ATOM 6280 N N . TRP A 1 824 ? 19.235 23.264 -50.824 1.00 91.69 824 TRP A N 1
ATOM 6281 C CA . TRP A 1 824 ? 19.418 23.048 -52.257 1.00 91.69 824 TRP A CA 1
ATOM 6282 C C . TRP A 1 824 ? 19.240 21.581 -52.669 1.00 91.69 824 TRP A C 1
ATOM 6284 O O . TRP A 1 824 ? 18.645 21.310 -53.722 1.00 91.69 824 TRP A O 1
ATOM 6294 N N . THR A 1 825 ? 19.753 20.637 -51.874 1.00 89.94 825 THR A N 1
ATOM 6295 C CA . THR A 1 825 ? 19.710 19.198 -52.180 1.00 89.94 825 THR A CA 1
ATOM 6296 C C . THR A 1 825 ? 18.361 18.553 -51.873 1.00 89.94 825 THR A C 1
ATOM 6298 O O . THR A 1 825 ? 17.912 17.733 -52.667 1.00 89.94 825 THR A O 1
ATOM 6301 N N . LEU A 1 826 ? 17.647 18.990 -50.829 1.00 93.75 826 LEU A N 1
ATOM 6302 C CA . LEU A 1 826 ? 16.316 18.485 -50.442 1.00 93.75 826 LEU A CA 1
ATOM 6303 C C . LEU A 1 826 ? 15.149 19.155 -51.197 1.00 93.75 826 LEU A C 1
ATOM 6305 O O . LEU A 1 826 ? 14.018 19.255 -50.702 1.00 93.75 826 LEU A O 1
ATOM 6309 N N . ARG A 1 827 ? 15.396 19.646 -52.414 1.00 92.62 827 ARG A N 1
ATOM 6310 C CA . ARG A 1 827 ? 14.328 20.156 -53.284 1.00 92.62 827 ARG A CA 1
ATOM 6311 C C . ARG A 1 827 ? 13.582 18.990 -53.917 1.00 92.62 827 ARG A C 1
ATOM 6313 O O . ARG A 1 827 ? 14.198 18.093 -54.487 1.00 92.62 827 ARG A O 1
ATOM 6320 N N . ALA A 1 828 ? 12.250 19.046 -53.869 1.00 87.38 828 ALA A N 1
ATOM 6321 C CA . ALA A 1 828 ? 11.387 17.981 -54.382 1.00 87.38 828 ALA A CA 1
ATOM 6322 C C . ALA A 1 828 ? 11.668 17.677 -55.861 1.00 87.38 828 ALA A C 1
ATOM 6324 O O . ALA A 1 828 ? 11.794 16.518 -56.220 1.00 87.38 828 ALA A O 1
ATOM 6325 N N . SER A 1 829 ? 11.919 18.697 -56.686 1.00 87.12 829 SER A N 1
ATOM 6326 C CA . SER A 1 829 ? 12.267 18.525 -58.104 1.00 87.12 829 SER A CA 1
ATOM 6327 C C . SER A 1 829 ? 13.547 17.721 -58.367 1.00 87.12 829 SER A C 1
ATOM 6329 O O . SER A 1 829 ? 13.718 17.217 -59.472 1.00 87.12 829 SER A O 1
ATOM 6331 N N . ARG A 1 830 ? 14.449 17.598 -57.382 1.00 89.19 830 ARG A N 1
ATOM 6332 C CA . ARG A 1 830 ? 15.671 16.781 -57.469 1.00 89.19 830 ARG A CA 1
ATOM 6333 C C . ARG A 1 830 ? 15.505 15.397 -56.849 1.00 89.19 830 ARG A C 1
ATOM 6335 O O . ARG A 1 830 ? 16.089 14.446 -57.353 1.00 89.19 830 ARG A O 1
ATOM 6342 N N . VAL A 1 831 ? 14.773 15.304 -55.739 1.00 91.69 831 VAL A N 1
ATOM 6343 C CA . VAL A 1 831 ? 14.629 14.061 -54.961 1.00 91.69 831 VAL A CA 1
ATOM 6344 C C . VAL A 1 831 ? 13.502 13.187 -55.514 1.00 91.69 831 VAL A C 1
ATOM 6346 O O . VAL A 1 831 ? 13.697 11.998 -55.747 1.00 91.69 831 VAL A O 1
ATOM 6349 N N . THR A 1 832 ? 12.354 13.804 -55.784 1.00 89.38 832 THR A N 1
ATOM 6350 C CA . THR A 1 832 ? 11.115 13.194 -56.280 1.00 89.38 832 THR A CA 1
ATOM 6351 C C . THR A 1 832 ? 10.587 13.990 -57.484 1.00 89.38 832 THR A C 1
ATOM 6353 O O . THR A 1 832 ? 9.613 14.736 -57.338 1.00 89.38 832 THR A O 1
ATOM 6356 N N . PRO A 1 833 ? 11.238 13.913 -58.662 1.00 89.06 833 PRO A N 1
ATOM 6357 C CA . PRO A 1 833 ? 10.792 14.646 -59.843 1.00 89.06 833 PRO A CA 1
ATOM 6358 C C . PRO A 1 833 ? 9.347 14.292 -60.210 1.00 89.06 833 PRO A C 1
ATOM 6360 O O . PRO A 1 833 ? 8.977 13.115 -60.257 1.00 89.06 833 PRO A O 1
ATOM 6363 N N . GLU A 1 834 ? 8.534 15.309 -60.492 1.00 80.69 834 GLU A N 1
ATOM 6364 C CA . GLU A 1 834 ? 7.160 15.104 -60.947 1.00 80.69 834 GLU A CA 1
ATOM 6365 C C . GLU A 1 834 ? 7.164 14.312 -62.267 1.00 80.69 834 GLU A C 1
ATOM 6367 O O . GLU A 1 834 ? 8.004 14.528 -63.141 1.00 80.69 834 GLU A O 1
ATOM 6372 N N . HIS A 1 835 ? 6.237 13.361 -62.398 1.00 83.25 835 HIS A N 1
ATOM 6373 C CA . HIS A 1 835 ? 6.067 12.484 -63.567 1.00 83.25 835 HIS A CA 1
ATOM 6374 C C . HIS A 1 835 ? 7.152 11.423 -63.823 1.00 83.25 835 HIS A C 1
ATOM 6376 O O . HIS A 1 835 ? 7.040 10.708 -64.821 1.00 83.25 835 HIS A O 1
ATOM 6382 N N . LEU A 1 836 ? 8.143 11.234 -62.941 1.00 87.88 836 LEU A N 1
ATOM 6383 C CA . LEU A 1 836 ? 9.162 10.189 -63.134 1.00 87.88 836 LEU A CA 1
ATOM 6384 C C . LEU A 1 836 ? 8.542 8.782 -63.233 1.00 87.88 836 LEU A C 1
ATOM 6386 O O . LEU A 1 836 ? 8.847 8.042 -64.166 1.00 87.88 836 LEU A O 1
ATOM 6390 N N . LEU A 1 837 ? 7.613 8.437 -62.332 1.00 86.56 837 LEU A N 1
ATOM 6391 C CA . LEU A 1 837 ? 6.904 7.152 -62.375 1.00 86.56 837 LEU A CA 1
ATOM 6392 C C . LEU A 1 837 ? 6.084 6.987 -63.668 1.00 86.56 837 LEU A C 1
ATOM 6394 O O . LEU A 1 837 ? 6.057 5.907 -64.250 1.00 86.56 837 LEU A O 1
ATOM 6398 N N . GLY A 1 838 ? 5.459 8.066 -64.150 1.00 84.62 838 GLY A N 1
ATOM 6399 C CA . GLY A 1 838 ? 4.698 8.062 -65.403 1.00 84.62 838 GLY A CA 1
ATOM 6400 C C . GLY A 1 838 ? 5.572 7.802 -66.634 1.00 84.62 838 GLY A C 1
ATOM 6401 O O . GLY A 1 838 ? 5.180 7.037 -67.510 1.00 84.62 838 GLY A O 1
ATOM 6402 N N . GLN A 1 839 ? 6.779 8.375 -66.686 1.00 86.12 839 GLN A N 1
ATOM 6403 C CA . GLN A 1 839 ? 7.748 8.107 -67.759 1.00 86.12 839 GLN A CA 1
ATOM 6404 C C . GLN A 1 839 ? 8.237 6.656 -67.728 1.00 86.12 839 GLN A C 1
ATOM 6406 O O . GLN A 1 839 ? 8.264 5.979 -68.754 1.00 86.12 839 GLN A O 1
ATOM 6411 N N . VAL A 1 840 ? 8.557 6.159 -66.532 1.00 87.81 840 VAL A N 1
ATOM 6412 C CA . VAL A 1 840 ? 8.955 4.765 -66.312 1.00 87.81 840 VAL A CA 1
ATOM 6413 C C . VAL A 1 840 ? 7.846 3.801 -66.745 1.00 87.81 840 VAL A C 1
ATOM 6415 O O . VAL A 1 840 ? 8.127 2.782 -67.373 1.00 87.81 840 VAL A O 1
ATOM 6418 N N . TRP A 1 841 ? 6.583 4.140 -66.482 1.00 85.06 841 TRP A N 1
ATOM 6419 C CA . TRP A 1 841 ? 5.436 3.351 -66.924 1.00 85.06 841 TRP A CA 1
ATOM 6420 C C . TRP A 1 841 ? 5.331 3.247 -68.451 1.00 85.06 841 TRP A C 1
ATOM 6422 O O . TRP A 1 841 ? 5.114 2.153 -68.974 1.00 85.06 841 TRP A O 1
ATOM 6432 N N . VAL A 1 842 ? 5.556 4.346 -69.180 1.00 85.06 842 VAL A N 1
ATOM 6433 C CA . VAL A 1 842 ? 5.606 4.330 -70.654 1.00 85.06 842 VAL A CA 1
ATOM 6434 C C . VAL A 1 842 ? 6.724 3.407 -71.147 1.00 85.06 842 VAL A C 1
ATOM 6436 O O . VAL A 1 842 ? 6.482 2.574 -72.017 1.00 85.06 842 VAL A O 1
ATOM 6439 N N . TRP A 1 843 ? 7.915 3.455 -70.539 1.00 87.69 843 TRP A N 1
ATOM 6440 C CA . TRP A 1 843 ? 9.020 2.557 -70.907 1.00 87.69 843 TRP A CA 1
ATOM 6441 C C . TRP A 1 843 ? 8.700 1.077 -70.677 1.00 87.69 843 TRP A C 1
ATOM 6443 O O . TRP A 1 843 ? 9.130 0.227 -71.460 1.00 87.69 843 TRP A O 1
ATOM 6453 N N . ILE A 1 844 ? 7.949 0.760 -69.618 1.00 84.62 844 ILE A N 1
ATOM 6454 C CA . ILE A 1 844 ? 7.487 -0.604 -69.331 1.00 84.62 844 ILE A CA 1
ATOM 6455 C C . ILE A 1 844 ? 6.461 -1.046 -70.382 1.00 84.62 844 ILE A C 1
ATOM 6457 O O . ILE A 1 844 ? 6.604 -2.131 -70.950 1.00 84.62 844 ILE A O 1
ATOM 6461 N N . LYS A 1 845 ? 5.468 -0.199 -70.685 1.00 82.44 845 LYS A N 1
ATOM 6462 C CA . LYS A 1 845 ? 4.405 -0.486 -71.662 1.00 82.44 845 LYS A CA 1
ATOM 6463 C C . LYS A 1 845 ? 4.950 -0.685 -73.079 1.00 82.44 845 LYS A C 1
ATOM 6465 O O . LYS A 1 845 ? 4.569 -1.641 -73.752 1.00 82.44 845 LYS A O 1
ATOM 6470 N N . ASP A 1 846 ? 5.890 0.159 -73.491 1.00 85.00 846 ASP A N 1
ATOM 6471 C CA . ASP A 1 846 ? 6.492 0.133 -74.829 1.00 85.00 846 ASP A CA 1
ATOM 6472 C C . ASP A 1 846 ? 7.644 -0.888 -74.949 1.00 85.00 846 ASP A C 1
ATOM 6474 O O . ASP A 1 846 ? 8.305 -0.964 -75.985 1.00 85.00 846 ASP A O 1
ATOM 6478 N N . LYS A 1 847 ? 7.897 -1.693 -73.901 1.00 80.88 847 LYS A N 1
ATOM 6479 C CA . LYS A 1 847 ? 8.975 -2.702 -73.818 1.00 80.88 847 LYS A CA 1
ATOM 6480 C C . LYS A 1 847 ? 10.385 -2.138 -74.061 1.00 80.88 847 LYS A C 1
ATOM 6482 O O . LYS A 1 847 ? 11.266 -2.839 -74.554 1.00 80.88 847 LYS A O 1
ATOM 6487 N N . GLN A 1 848 ? 10.618 -0.888 -73.670 1.00 82.19 848 GLN A N 1
ATOM 6488 C CA . GLN A 1 848 ? 11.890 -0.177 -73.857 1.00 82.19 848 GLN A CA 1
ATOM 6489 C C . GLN A 1 848 ? 12.849 -0.311 -72.661 1.00 82.19 848 GLN A C 1
ATOM 6491 O O . GLN A 1 848 ? 13.946 0.248 -72.673 1.00 82.19 848 GLN A O 1
ATOM 6496 N N . LEU A 1 849 ? 12.462 -1.048 -71.614 1.00 82.31 849 LEU A N 1
ATOM 6497 C CA . LEU A 1 849 ? 13.270 -1.218 -70.409 1.00 82.31 849 LEU A CA 1
ATOM 6498 C C . LEU A 1 849 ? 14.464 -2.163 -70.658 1.00 82.31 849 LEU A C 1
ATOM 6500 O O . LEU A 1 849 ? 14.348 -3.385 -70.562 1.00 82.31 849 LEU A O 1
ATOM 6504 N N . ASN A 1 850 ? 15.628 -1.586 -70.957 1.00 86.12 850 ASN A N 1
ATOM 6505 C CA . ASN A 1 850 ? 16.906 -2.286 -71.089 1.00 86.12 850 ASN A CA 1
ATOM 6506 C C . ASN A 1 850 ? 17.890 -1.888 -69.964 1.00 86.12 850 ASN A C 1
ATOM 6508 O O . ASN A 1 850 ? 17.591 -1.050 -69.110 1.00 86.12 850 ASN A O 1
ATOM 6512 N N . LYS A 1 851 ? 19.078 -2.510 -69.940 1.00 85.12 851 LYS A N 1
ATOM 6513 C CA . LYS A 1 851 ? 20.105 -2.234 -68.915 1.00 85.12 851 LYS A CA 1
ATOM 6514 C C . LYS A 1 851 ? 20.556 -0.767 -68.914 1.00 85.12 851 LYS A C 1
ATOM 6516 O O . LYS A 1 851 ? 20.791 -0.215 -67.840 1.00 85.12 851 LYS A O 1
ATOM 6521 N N . ASP A 1 852 ? 20.625 -0.135 -70.083 1.00 86.75 852 ASP A N 1
ATOM 6522 C CA . ASP A 1 852 ? 21.052 1.261 -70.218 1.00 86.75 852 ASP A CA 1
ATOM 6523 C C . ASP A 1 852 ? 20.006 2.228 -69.650 1.00 86.75 852 ASP A C 1
ATOM 6525 O O . ASP A 1 852 ? 20.352 3.133 -68.893 1.00 86.75 852 ASP A O 1
ATOM 6529 N N . LYS A 1 853 ? 18.715 1.971 -69.895 1.00 87.00 853 LYS A N 1
ATOM 6530 C CA . LYS A 1 853 ? 17.597 2.740 -69.330 1.00 87.00 853 LYS A CA 1
ATOM 6531 C C . LYS A 1 853 ? 17.481 2.600 -67.814 1.00 87.00 853 LYS A C 1
ATOM 6533 O O . LYS A 1 853 ? 17.187 3.578 -67.134 1.00 87.00 853 LYS A O 1
ATOM 6538 N N . LEU A 1 854 ? 17.766 1.421 -67.255 1.00 88.88 854 LEU A N 1
ATOM 6539 C CA . LEU A 1 854 ? 17.838 1.244 -65.796 1.00 88.88 854 LEU A CA 1
ATOM 6540 C C . LEU A 1 854 ? 18.999 2.032 -65.176 1.00 88.88 854 LEU A C 1
ATOM 6542 O O . LEU A 1 854 ? 18.856 2.587 -64.086 1.00 88.88 854 LEU A O 1
ATOM 6546 N N . LYS A 1 855 ? 20.139 2.110 -65.872 1.00 89.38 855 LYS A N 1
ATOM 6547 C CA . LYS A 1 855 ? 21.292 2.908 -65.438 1.00 89.38 855 LYS A CA 1
ATOM 6548 C C . LYS A 1 855 ? 20.995 4.409 -65.501 1.00 89.38 855 LYS A C 1
ATOM 6550 O O . LYS A 1 855 ? 21.343 5.129 -64.570 1.00 89.38 855 LYS A O 1
ATOM 6555 N N . GLU A 1 856 ? 20.313 4.856 -66.554 1.00 90.75 856 GLU A N 1
ATOM 6556 C CA . GLU A 1 856 ? 19.818 6.230 -66.703 1.00 90.75 856 GLU A CA 1
ATOM 6557 C C . GLU A 1 856 ? 18.836 6.594 -65.577 1.00 90.75 856 GLU A C 1
ATOM 6559 O O . GLU A 1 856 ? 19.010 7.611 -64.906 1.00 90.75 856 GLU A O 1
ATOM 6564 N N . LEU A 1 857 ? 17.864 5.719 -65.290 1.00 91.88 857 LEU A N 1
ATOM 6565 C CA . LEU A 1 857 ? 16.889 5.916 -64.218 1.00 91.88 857 LEU A CA 1
ATOM 6566 C C . LEU A 1 857 ? 17.566 6.022 -62.848 1.00 91.88 857 LEU A C 1
ATOM 6568 O O . LEU A 1 857 ? 17.270 6.945 -62.088 1.00 91.88 857 LEU A O 1
ATOM 6572 N N . ARG A 1 858 ? 18.526 5.136 -62.561 1.00 92.06 858 ARG A N 1
ATOM 6573 C CA . ARG A 1 858 ? 19.278 5.149 -61.301 1.00 92.06 858 ARG A CA 1
ATOM 6574 C C . ARG A 1 858 ? 20.071 6.442 -61.096 1.00 92.06 858 ARG A C 1
ATOM 6576 O O . ARG A 1 858 ? 20.197 6.896 -59.968 1.00 92.06 858 ARG A O 1
ATOM 6583 N N . ALA A 1 859 ? 20.593 7.036 -62.168 1.00 90.62 859 ALA A N 1
ATOM 6584 C CA . ALA A 1 859 ? 21.371 8.274 -62.102 1.00 90.62 859 ALA A CA 1
ATOM 6585 C C . ALA A 1 859 ? 20.512 9.553 -62.068 1.00 90.62 859 ALA A C 1
ATOM 6587 O O . ALA A 1 859 ? 21.041 10.636 -61.822 1.00 90.62 859 ALA A O 1
ATOM 6588 N N . SER A 1 860 ? 19.205 9.451 -62.328 1.00 90.94 860 SER A N 1
ATOM 6589 C CA . SER A 1 860 ? 18.325 10.616 -62.487 1.00 90.94 860 SER A CA 1
ATOM 6590 C C . SER A 1 860 ? 17.996 11.328 -61.170 1.00 90.94 860 SER A C 1
ATOM 6592 O O . SER A 1 860 ? 17.964 12.557 -61.117 1.00 90.94 860 SER A O 1
ATOM 6594 N N . SER A 1 861 ? 17.707 10.567 -60.113 1.00 94.06 861 SER A N 1
ATOM 6595 C CA . SER A 1 861 ? 17.228 11.079 -58.829 1.00 94.06 861 SER A CA 1
ATOM 6596 C C . SER A 1 861 ? 17.249 9.979 -57.759 1.00 94.06 861 SER A C 1
ATOM 6598 O O . SER A 1 861 ? 17.225 8.798 -58.107 1.00 94.06 861 SER A O 1
ATOM 6600 N N . PRO A 1 862 ? 17.217 10.344 -56.466 1.00 94.81 862 PRO A N 1
ATOM 6601 C CA . PRO A 1 862 ? 16.988 9.421 -55.355 1.00 94.81 862 PRO A CA 1
ATOM 6602 C C . PRO A 1 862 ? 15.773 8.498 -55.541 1.00 94.81 862 PRO A C 1
ATOM 6604 O O . PRO A 1 862 ? 15.880 7.289 -55.350 1.00 94.81 862 PRO A O 1
ATOM 6607 N N . LEU A 1 863 ? 14.632 9.037 -55.993 1.00 94.31 863 LEU A N 1
ATOM 6608 C CA . LEU A 1 863 ? 13.472 8.222 -56.360 1.00 94.31 863 LEU A CA 1
ATOM 6609 C C . LEU A 1 863 ? 13.799 7.267 -57.520 1.00 94.31 863 LEU A C 1
ATOM 6611 O O . LEU A 1 863 ? 13.450 6.093 -57.470 1.00 94.31 863 LEU A O 1
ATOM 6615 N N . GLY A 1 864 ? 14.501 7.745 -58.549 1.00 93.38 864 GLY A N 1
ATOM 6616 C CA . GLY A 1 864 ? 14.934 6.930 -59.685 1.00 93.38 864 GLY A CA 1
ATOM 6617 C C . GLY A 1 864 ? 15.833 5.756 -59.288 1.00 93.38 864 GLY A C 1
ATOM 6618 O O . GLY A 1 864 ? 15.670 4.660 -59.820 1.00 93.38 864 GLY A O 1
ATOM 6619 N N . GLU A 1 865 ? 16.721 5.929 -58.306 1.00 94.81 865 GLU A N 1
ATOM 6620 C CA . GLU A 1 865 ? 17.514 4.827 -57.752 1.00 94.81 865 GLU A CA 1
ATOM 6621 C C . GLU A 1 865 ? 16.638 3.742 -57.111 1.00 94.81 865 GLU A C 1
ATOM 6623 O O . GLU A 1 865 ? 16.835 2.555 -57.392 1.00 94.81 865 GLU A O 1
ATOM 6628 N N . ILE A 1 866 ? 15.631 4.140 -56.329 1.00 95.38 866 ILE A N 1
ATOM 6629 C CA . ILE A 1 866 ? 14.678 3.218 -55.694 1.00 95.38 866 ILE A CA 1
ATOM 6630 C C . ILE A 1 866 ? 13.855 2.472 -56.758 1.00 95.38 866 ILE A C 1
ATOM 6632 O O . ILE A 1 866 ? 13.747 1.244 -56.719 1.00 95.38 866 ILE A O 1
ATOM 6636 N N . LEU A 1 867 ? 13.317 3.190 -57.753 1.00 94.00 867 LEU A N 1
ATOM 6637 C CA . LEU A 1 867 ? 12.522 2.584 -58.828 1.00 94.00 867 LEU A CA 1
ATOM 6638 C C . LEU A 1 867 ? 13.365 1.635 -59.699 1.00 94.00 867 LEU A C 1
ATOM 6640 O O . LEU A 1 867 ? 12.900 0.551 -60.055 1.00 94.00 867 LEU A O 1
ATOM 6644 N N . ALA A 1 868 ? 14.615 1.993 -60.013 1.00 93.94 868 ALA A N 1
ATOM 6645 C CA . ALA A 1 868 ? 15.522 1.145 -60.785 1.00 93.94 868 ALA A CA 1
ATOM 6646 C C . ALA A 1 868 ? 15.872 -0.159 -60.047 1.00 93.94 868 ALA A C 1
ATOM 6648 O O . ALA A 1 868 ? 15.934 -1.216 -60.680 1.00 93.94 868 ALA A O 1
ATOM 6649 N N . ALA A 1 869 ? 16.064 -0.106 -58.722 1.00 92.69 869 ALA A N 1
ATOM 6650 C CA . ALA A 1 869 ? 16.327 -1.285 -57.895 1.00 92.69 869 ALA A CA 1
ATOM 6651 C C . ALA A 1 869 ? 15.147 -2.272 -57.895 1.00 92.69 869 ALA A C 1
ATOM 6653 O O . ALA A 1 869 ? 15.352 -3.480 -58.053 1.00 92.69 869 ALA A O 1
ATOM 6654 N N . GLY A 1 870 ? 13.916 -1.758 -57.799 1.00 91.50 870 GLY A N 1
ATOM 6655 C CA . GLY A 1 870 ? 12.704 -2.568 -57.928 1.00 91.50 870 GLY A CA 1
ATOM 6656 C C . GLY A 1 870 ? 12.552 -3.180 -59.321 1.00 91.50 870 GLY A C 1
ATOM 6657 O O . GLY A 1 870 ? 12.332 -4.381 -59.463 1.00 91.50 870 GLY A O 1
ATOM 6658 N N . LEU A 1 871 ? 12.731 -2.382 -60.377 1.00 91.19 871 LEU A N 1
ATOM 6659 C CA . LEU A 1 871 ? 12.571 -2.848 -61.758 1.00 91.19 871 LEU A CA 1
ATOM 6660 C C . LEU A 1 871 ? 13.598 -3.895 -62.183 1.00 91.19 871 LEU A C 1
ATOM 6662 O O . LEU A 1 871 ? 13.233 -4.848 -62.876 1.00 91.19 871 LEU A O 1
ATOM 6666 N N . ALA A 1 872 ? 14.850 -3.761 -61.743 1.00 90.12 872 ALA A N 1
ATOM 6667 C CA . ALA A 1 872 ? 15.895 -4.748 -62.007 1.00 90.12 872 ALA A CA 1
ATOM 6668 C C . ALA A 1 872 ? 15.539 -6.143 -61.458 1.00 90.12 872 ALA A C 1
ATOM 6670 O O . ALA A 1 872 ? 15.946 -7.150 -62.036 1.00 90.12 872 ALA A O 1
ATOM 6671 N N . ASN A 1 873 ? 14.734 -6.200 -60.390 1.00 88.44 873 ASN A N 1
ATOM 6672 C CA . ASN A 1 873 ? 14.338 -7.432 -59.707 1.00 88.44 873 ASN A CA 1
ATOM 6673 C C . ASN A 1 873 ? 12.869 -7.827 -59.927 1.00 88.44 873 ASN A C 1
ATOM 6675 O O . ASN A 1 873 ? 12.415 -8.827 -59.376 1.00 88.44 873 ASN A O 1
ATOM 6679 N N . SER A 1 874 ? 12.147 -7.113 -60.795 1.00 85.69 874 SER A N 1
ATOM 6680 C CA . SER A 1 874 ? 10.714 -7.318 -61.067 1.00 85.69 874 SER A CA 1
ATOM 6681 C C . SER A 1 874 ? 10.333 -8.740 -61.514 1.00 85.69 874 SER A C 1
ATOM 6683 O O . SER A 1 874 ? 9.205 -9.173 -61.303 1.00 85.69 874 SER A O 1
ATOM 6685 N N . LYS A 1 875 ? 11.261 -9.508 -62.096 1.00 83.56 875 LYS A N 1
ATOM 6686 C CA . LYS A 1 875 ? 11.006 -10.887 -62.555 1.00 83.56 875 LYS A CA 1
ATOM 6687 C C . LYS A 1 875 ? 10.993 -11.936 -61.437 1.00 83.56 875 LYS A C 1
ATOM 6689 O O . LYS A 1 875 ? 10.571 -13.059 -61.687 1.00 83.56 875 LYS A O 1
ATOM 6694 N N . HIS A 1 876 ? 11.445 -11.590 -60.232 1.00 84.94 876 HIS A N 1
ATOM 6695 C CA . HIS A 1 876 ? 11.587 -12.529 -59.113 1.00 84.94 876 HIS A CA 1
ATOM 6696 C C . HIS A 1 876 ? 10.376 -12.523 -58.157 1.00 84.94 876 HIS A C 1
ATOM 6698 O O . HIS A 1 876 ? 10.417 -13.145 -57.101 1.00 84.94 876 HIS A O 1
ATOM 6704 N N . GLY A 1 877 ? 9.282 -11.854 -58.532 1.00 83.00 877 GLY A N 1
ATOM 6705 C CA . GLY A 1 877 ? 8.048 -11.776 -57.747 1.00 83.00 877 GLY A CA 1
ATOM 6706 C C . GLY A 1 877 ? 7.975 -10.563 -56.812 1.00 83.00 877 GLY A C 1
ATOM 6707 O O . GLY A 1 877 ? 8.961 -9.866 -56.564 1.00 83.00 877 GLY A O 1
ATOM 6708 N N . ARG A 1 878 ? 6.765 -10.303 -56.300 1.00 85.75 878 ARG A N 1
ATOM 6709 C CA . ARG A 1 878 ? 6.415 -9.101 -55.523 1.00 85.75 878 ARG A CA 1
ATOM 6710 C C . ARG A 1 878 ? 7.248 -8.900 -54.257 1.00 85.75 878 ARG A C 1
ATOM 6712 O O . ARG A 1 878 ? 7.688 -7.780 -54.016 1.00 85.75 878 ARG A O 1
ATOM 6719 N N . GLU A 1 879 ? 7.454 -9.952 -53.466 1.00 83.62 879 GLU A N 1
ATOM 6720 C CA . GLU A 1 879 ? 8.175 -9.849 -52.186 1.00 83.62 879 GLU A CA 1
ATOM 6721 C C . GLU A 1 879 ? 9.646 -9.468 -52.401 1.00 83.62 879 GLU A C 1
ATOM 6723 O O . GLU A 1 879 ? 10.111 -8.496 -51.816 1.00 83.62 879 GLU A O 1
ATOM 6728 N N . ILE A 1 880 ? 10.343 -10.127 -53.337 1.00 86.38 880 ILE A N 1
ATOM 6729 C CA . ILE A 1 880 ? 11.750 -9.822 -53.655 1.00 86.38 880 ILE A CA 1
ATOM 6730 C C . ILE A 1 880 ? 11.893 -8.402 -54.221 1.00 86.38 880 ILE A C 1
ATOM 6732 O O . ILE A 1 880 ? 12.800 -7.661 -53.848 1.00 86.38 880 ILE A O 1
ATOM 6736 N N . MET A 1 881 ? 10.972 -7.978 -55.093 1.00 89.31 881 MET A N 1
ATOM 6737 C CA . MET A 1 881 ? 10.960 -6.610 -55.619 1.00 89.31 881 MET A CA 1
ATOM 6738 C C . MET A 1 881 ? 10.799 -5.569 -54.502 1.00 89.31 881 MET A C 1
ATOM 6740 O O . MET A 1 881 ? 11.467 -4.534 -54.527 1.00 89.31 881 MET A O 1
ATOM 6744 N N . LYS A 1 882 ? 9.930 -5.843 -53.524 1.00 86.94 882 LYS A N 1
ATOM 6745 C CA . LYS A 1 882 ? 9.690 -4.967 -52.378 1.00 86.94 882 LYS A CA 1
ATOM 6746 C C . LYS A 1 882 ? 10.901 -4.910 -51.443 1.00 86.94 882 LYS A C 1
ATOM 6748 O O . LYS A 1 882 ? 11.297 -3.811 -51.072 1.00 86.94 882 LYS A O 1
ATOM 6753 N N . GLU A 1 883 ? 11.528 -6.044 -51.135 1.00 88.38 883 GLU A N 1
ATOM 6754 C CA . GLU A 1 883 ? 12.752 -6.095 -50.321 1.00 88.38 883 GLU A CA 1
ATOM 6755 C C . GLU A 1 883 ? 13.891 -5.278 -50.955 1.00 88.38 883 GLU A C 1
ATOM 6757 O O . GLU A 1 883 ? 14.526 -4.469 -50.279 1.00 88.38 883 GLU A O 1
ATOM 6762 N N . CYS A 1 884 ? 14.107 -5.397 -52.271 1.00 89.31 884 CYS A N 1
ATOM 6763 C CA . CYS A 1 884 ? 15.121 -4.601 -52.973 1.00 89.31 884 CYS A CA 1
ATOM 6764 C C . CYS A 1 884 ? 14.809 -3.094 -52.980 1.00 89.31 884 CYS A C 1
ATOM 6766 O O . CYS A 1 884 ? 15.727 -2.272 -52.924 1.00 89.31 884 CYS A O 1
ATOM 6768 N N . ILE A 1 885 ? 13.527 -2.720 -53.062 1.00 92.69 885 ILE A N 1
ATOM 6769 C CA . ILE A 1 885 ? 13.075 -1.327 -52.940 1.00 92.69 885 ILE A CA 1
ATOM 6770 C C . ILE A 1 885 ? 13.346 -0.802 -51.529 1.00 92.69 885 ILE A C 1
ATOM 6772 O O . ILE A 1 885 ? 13.871 0.300 -51.393 1.00 92.69 885 ILE A O 1
ATOM 6776 N N . GLU A 1 886 ? 13.024 -1.577 -50.491 1.00 91.25 886 GLU A N 1
ATOM 6777 C CA . GLU A 1 886 ? 13.251 -1.204 -49.091 1.00 91.25 886 GLU A CA 1
ATOM 6778 C C . GLU A 1 886 ? 14.750 -1.039 -48.788 1.00 91.25 886 GLU A C 1
ATOM 6780 O O . GLU A 1 886 ? 15.144 -0.059 -48.153 1.00 91.25 886 GLU A O 1
ATOM 6785 N N . GLU A 1 887 ? 15.607 -1.927 -49.304 1.00 92.25 887 GLU A N 1
ATOM 6786 C CA . GLU A 1 887 ? 17.063 -1.821 -49.147 1.00 92.25 887 GLU A CA 1
ATOM 6787 C C . GLU A 1 887 ? 17.632 -0.567 -49.838 1.00 92.25 887 GLU A C 1
ATOM 6789 O O . GLU A 1 887 ? 18.441 0.167 -49.257 1.00 92.25 887 GLU A O 1
ATOM 6794 N N . ALA A 1 888 ? 17.189 -0.281 -51.068 1.00 90.94 888 ALA A N 1
ATOM 6795 C CA . ALA A 1 888 ? 17.592 0.920 -51.797 1.00 90.94 888 ALA A CA 1
ATOM 6796 C C . ALA A 1 888 ? 17.075 2.198 -51.115 1.00 90.94 888 ALA A C 1
ATOM 6798 O O . ALA A 1 888 ? 17.827 3.165 -50.968 1.00 90.94 888 ALA A O 1
ATOM 6799 N N . ALA A 1 889 ? 15.827 2.189 -50.639 1.00 91.25 889 ALA A N 1
ATOM 6800 C CA . ALA A 1 889 ? 15.230 3.301 -49.911 1.00 91.25 889 ALA A CA 1
ATOM 6801 C C . ALA A 1 889 ? 15.992 3.594 -48.615 1.00 91.25 889 ALA A C 1
ATOM 6803 O O . ALA A 1 889 ? 16.328 4.747 -48.367 1.00 91.25 889 ALA A O 1
ATOM 6804 N N . ALA A 1 890 ? 16.358 2.574 -47.830 1.00 90.00 890 ALA A N 1
ATOM 6805 C CA . ALA A 1 890 ? 17.127 2.760 -46.598 1.00 90.00 890 ALA A CA 1
ATOM 6806 C C . ALA A 1 890 ? 18.473 3.466 -46.848 1.00 90.00 890 ALA A C 1
ATOM 6808 O O . ALA A 1 890 ? 18.865 4.357 -46.091 1.00 90.00 890 ALA A O 1
ATOM 6809 N N . ARG A 1 891 ? 19.161 3.115 -47.944 1.00 93.31 891 ARG A N 1
ATOM 6810 C CA . ARG A 1 891 ? 20.414 3.763 -48.359 1.00 93.31 891 ARG A CA 1
ATOM 6811 C C . ARG A 1 891 ? 20.195 5.223 -48.754 1.00 93.31 891 ARG A C 1
ATOM 6813 O O . ARG A 1 891 ? 20.915 6.097 -48.278 1.00 93.31 891 ARG A O 1
ATOM 6820 N N . VAL A 1 892 ? 19.185 5.483 -49.581 1.00 93.56 892 VAL A N 1
ATOM 6821 C CA . VAL A 1 892 ? 18.835 6.831 -50.046 1.00 93.56 892 VAL A CA 1
ATOM 6822 C C . VAL A 1 892 ? 18.435 7.738 -48.879 1.00 93.56 892 VAL A C 1
ATOM 6824 O O . VAL A 1 892 ? 18.926 8.860 -48.777 1.00 93.56 892 VAL A O 1
ATOM 6827 N N . ILE A 1 893 ? 17.591 7.254 -47.964 1.00 91.88 893 ILE A N 1
ATOM 6828 C CA . ILE A 1 893 ? 17.148 8.002 -46.778 1.00 91.88 893 ILE A CA 1
ATOM 6829 C C . ILE A 1 893 ? 18.356 8.420 -45.935 1.00 91.88 893 ILE A C 1
ATOM 6831 O O . ILE A 1 893 ? 18.475 9.588 -45.565 1.00 91.88 893 ILE A O 1
ATOM 6835 N N . HIS A 1 894 ? 19.299 7.501 -45.712 1.00 90.12 894 HIS A N 1
ATOM 6836 C CA . HIS A 1 894 ? 20.522 7.799 -44.973 1.00 90.12 894 HIS A CA 1
ATOM 6837 C C . HIS A 1 894 ? 21.353 8.925 -45.621 1.00 90.12 894 HIS A C 1
ATOM 6839 O O . HIS A 1 894 ? 21.911 9.775 -44.924 1.00 90.12 894 HIS A O 1
ATOM 6845 N N . GLU A 1 895 ? 21.415 8.988 -46.956 1.00 90.00 895 GLU A N 1
ATOM 6846 C CA . GLU A 1 895 ? 22.104 10.075 -47.664 1.00 90.00 895 GLU A CA 1
ATOM 6847 C C . GLU A 1 895 ? 21.371 11.424 -47.581 1.00 90.00 895 GLU A C 1
ATOM 6849 O O . GLU A 1 895 ? 22.018 12.479 -47.494 1.00 90.00 895 GLU A O 1
ATOM 6854 N N . LEU A 1 896 ? 20.034 11.412 -47.576 1.00 90.62 896 LEU A N 1
ATOM 6855 C CA . LEU A 1 896 ? 19.218 12.619 -47.406 1.00 90.62 896 LEU A CA 1
ATOM 6856 C C . LEU A 1 896 ? 19.401 13.224 -46.004 1.00 90.62 896 LEU A C 1
ATOM 6858 O O . LEU A 1 896 ? 19.516 14.446 -45.870 1.00 90.62 896 LEU A O 1
ATOM 6862 N N . GLU A 1 897 ? 19.528 12.379 -44.978 1.00 91.00 897 GLU A N 1
ATOM 6863 C CA . GLU A 1 897 ? 19.779 12.784 -43.587 1.00 91.00 897 GLU A CA 1
ATOM 6864 C C . GLU A 1 897 ? 21.212 13.278 -43.319 1.00 91.00 897 GLU A C 1
ATOM 6866 O O . GLU A 1 897 ? 21.497 13.865 -42.266 1.00 91.00 897 GLU A O 1
ATOM 6871 N N . ARG A 1 898 ? 22.137 13.077 -44.268 1.00 87.31 898 ARG A N 1
ATOM 6872 C CA . ARG A 1 898 ? 23.543 13.476 -44.130 1.00 87.31 898 ARG A CA 1
ATOM 6873 C C . ARG A 1 898 ? 23.660 14.964 -43.768 1.00 87.31 898 ARG A C 1
ATOM 6875 O O . ARG A 1 898 ? 22.954 15.811 -44.301 1.00 87.31 898 ARG A O 1
ATOM 6882 N N . TYR A 1 899 ? 24.552 15.283 -42.830 1.00 90.38 899 TYR A N 1
ATOM 6883 C CA . TYR A 1 899 ? 24.785 16.622 -42.254 1.00 90.38 899 TYR A CA 1
ATOM 6884 C C . TYR A 1 899 ? 23.659 17.234 -41.402 1.00 90.38 899 TYR A C 1
ATOM 6886 O O . TYR A 1 899 ? 23.952 18.141 -40.621 1.00 90.38 899 TYR A O 1
ATOM 6894 N N . ILE A 1 900 ? 22.422 16.719 -41.428 1.00 91.12 900 ILE A N 1
ATOM 6895 C CA . ILE A 1 900 ? 21.343 17.214 -40.549 1.00 91.12 900 ILE A CA 1
ATOM 6896 C C . ILE A 1 900 ? 21.730 17.003 -39.080 1.00 91.12 900 ILE A C 1
ATOM 6898 O O . ILE A 1 900 ? 21.679 17.940 -38.287 1.00 91.12 900 ILE A O 1
ATOM 6902 N N . ASN A 1 901 ? 22.256 15.826 -38.731 1.00 87.56 901 ASN A N 1
ATOM 6903 C CA . ASN A 1 901 ? 22.746 15.551 -37.375 1.00 87.56 901 ASN A CA 1
ATOM 6904 C C . ASN A 1 901 ? 23.877 16.502 -36.940 1.00 87.56 901 ASN A C 1
ATOM 6906 O O . ASN A 1 901 ? 23.923 16.914 -35.783 1.00 87.56 901 ASN A O 1
ATOM 6910 N N . ALA A 1 902 ? 24.766 16.897 -37.859 1.00 91.25 902 ALA A N 1
ATOM 6911 C CA . ALA A 1 902 ? 25.832 17.856 -37.564 1.00 91.25 902 ALA A CA 1
ATOM 6912 C C . ALA A 1 902 ? 25.265 19.255 -37.263 1.00 91.25 902 ALA A C 1
ATOM 6914 O O . ALA A 1 902 ? 25.693 19.893 -36.301 1.00 91.25 902 ALA A O 1
ATOM 6915 N N . LEU A 1 903 ? 24.244 19.695 -38.010 1.00 93.06 903 LEU A N 1
ATOM 6916 C CA . LEU A 1 903 ? 23.509 20.928 -37.717 1.00 93.06 903 LEU A CA 1
ATOM 6917 C C . LEU A 1 903 ? 22.807 20.861 -36.351 1.00 93.06 903 LEU A C 1
ATOM 6919 O O . LEU A 1 903 ? 22.834 21.834 -35.601 1.00 93.06 903 LEU A O 1
ATOM 6923 N N . GLY A 1 904 ? 22.237 19.705 -35.994 1.00 91.19 904 GLY A N 1
ATOM 6924 C CA . GLY A 1 904 ? 21.664 19.452 -34.669 1.00 91.19 904 GLY A CA 1
ATOM 6925 C C . GLY A 1 904 ? 22.694 19.560 -33.537 1.00 91.19 904 GLY A C 1
ATOM 6926 O O . GLY A 1 9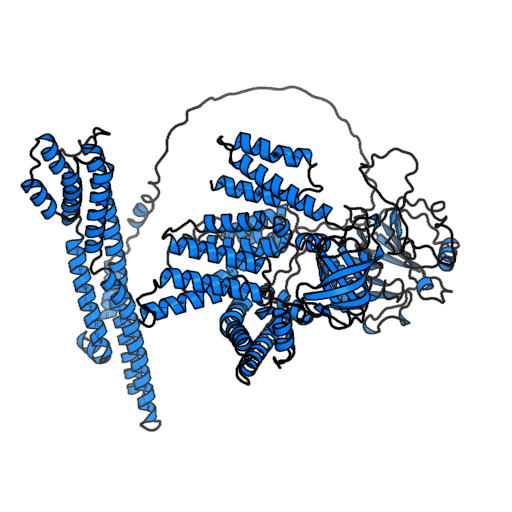04 ? 22.420 20.177 -32.507 1.00 91.19 904 GLY A O 1
ATOM 6927 N N . THR A 1 905 ? 23.904 19.034 -33.745 1.00 93.31 905 THR A N 1
ATOM 6928 C CA . THR A 1 905 ? 25.024 19.172 -32.800 1.00 93.31 905 THR A CA 1
ATOM 6929 C C . THR A 1 905 ? 25.437 20.632 -32.629 1.00 93.31 905 THR A C 1
ATOM 6931 O O . THR A 1 905 ? 25.555 21.096 -31.496 1.00 93.31 905 THR A O 1
ATOM 6934 N N . ILE A 1 906 ? 25.579 21.389 -33.722 1.00 92.94 906 ILE A N 1
ATOM 6935 C CA . ILE A 1 906 ? 25.892 22.827 -33.663 1.00 92.94 906 ILE A CA 1
ATOM 6936 C C . ILE A 1 906 ? 24.798 23.590 -32.906 1.00 92.94 906 ILE A C 1
ATOM 6938 O O . ILE A 1 906 ? 25.093 24.410 -32.036 1.00 92.94 906 ILE A O 1
ATOM 6942 N N . ALA A 1 907 ? 23.534 23.268 -33.174 1.00 92.06 907 ALA A N 1
ATOM 6943 C CA . ALA A 1 907 ? 22.385 23.877 -32.522 1.00 92.06 907 ALA A CA 1
ATOM 6944 C C . ALA A 1 907 ? 22.375 23.672 -30.994 1.00 92.06 907 ALA A C 1
ATOM 6946 O O . ALA A 1 907 ? 21.938 24.555 -30.254 1.00 92.06 907 ALA A O 1
ATOM 6947 N N . ALA A 1 908 ? 22.875 22.526 -30.521 1.00 90.56 908 ALA A N 1
ATOM 6948 C CA . ALA A 1 908 ? 23.002 22.217 -29.099 1.00 90.56 908 ALA A CA 1
ATOM 6949 C C . ALA A 1 908 ? 24.275 22.807 -28.465 1.00 90.56 908 ALA A C 1
ATOM 6951 O O . ALA A 1 908 ? 24.229 23.268 -27.325 1.00 90.56 908 ALA A O 1
ATOM 6952 N N . MET A 1 909 ? 25.405 22.800 -29.181 1.00 92.44 909 MET A N 1
ATOM 6953 C CA . MET A 1 909 ? 26.698 23.239 -28.646 1.00 92.44 909 MET A CA 1
ATOM 6954 C C . MET A 1 909 ? 26.877 24.758 -28.660 1.00 92.44 909 MET A C 1
ATOM 6956 O O . MET A 1 909 ? 27.489 25.283 -27.736 1.00 92.44 909 MET A O 1
ATOM 6960 N N . ALA A 1 910 ? 26.332 25.486 -29.640 1.00 93.19 910 ALA A N 1
ATOM 6961 C CA . ALA A 1 910 ? 26.545 26.932 -29.748 1.00 93.19 910 ALA A CA 1
ATOM 6962 C C . ALA A 1 910 ? 26.090 27.730 -28.501 1.00 93.19 910 ALA A C 1
ATOM 6964 O O . ALA A 1 910 ? 26.875 28.548 -28.016 1.00 93.19 910 ALA A O 1
ATOM 6965 N N . PRO A 1 911 ? 24.917 27.461 -27.884 1.00 93.31 911 PRO A N 1
ATOM 6966 C CA . PRO A 1 911 ? 24.543 28.091 -26.614 1.00 93.31 911 PRO A CA 1
ATOM 6967 C C . PRO A 1 911 ? 25.463 27.716 -25.445 1.00 93.31 911 PRO A C 1
ATOM 6969 O O . PRO A 1 911 ? 25.709 28.540 -24.569 1.00 93.31 911 PRO A O 1
ATOM 6972 N N . LEU A 1 912 ? 25.986 26.484 -25.426 1.00 93.19 912 LEU A N 1
ATOM 6973 C CA . LEU A 1 912 ? 26.900 26.010 -24.382 1.00 93.19 912 LEU A CA 1
ATOM 6974 C C . LEU A 1 912 ? 28.286 26.651 -24.509 1.00 93.19 912 LEU A C 1
ATOM 6976 O O . LEU A 1 912 ? 28.882 27.000 -23.497 1.00 93.19 912 LEU A O 1
ATOM 6980 N N . LEU A 1 913 ? 28.770 26.862 -25.737 1.00 90.75 913 LEU A N 1
ATOM 6981 C CA . LEU A 1 913 ? 29.985 27.635 -26.002 1.00 90.75 913 LEU A CA 1
ATOM 6982 C C . LEU A 1 913 ? 29.814 29.094 -25.560 1.00 90.75 913 LEU A C 1
ATOM 6984 O O . LEU A 1 913 ? 30.731 29.667 -24.978 1.00 90.75 913 LEU A O 1
ATOM 6988 N N . GLY A 1 914 ? 28.623 29.667 -25.764 1.00 90.94 914 GLY A N 1
ATOM 6989 C CA . GLY A 1 914 ? 28.281 30.990 -25.245 1.00 90.94 914 GLY A CA 1
ATOM 6990 C C . GLY A 1 914 ? 28.304 31.052 -23.714 1.00 90.94 914 GLY A C 1
ATOM 6991 O O . GLY A 1 914 ? 28.960 31.922 -23.147 1.00 90.94 914 GLY A O 1
ATOM 6992 N N . LEU A 1 915 ? 27.672 30.079 -23.047 1.00 91.06 915 LEU A N 1
ATOM 6993 C CA . LEU A 1 915 ? 27.674 29.966 -21.584 1.00 91.06 915 LEU A CA 1
ATOM 6994 C C . LEU A 1 915 ? 29.087 29.768 -21.015 1.00 91.06 915 LEU A C 1
ATOM 6996 O O . LEU A 1 915 ? 29.435 30.371 -20.003 1.00 91.06 915 LEU A O 1
ATOM 7000 N N . LEU A 1 916 ? 29.915 28.945 -21.665 1.00 85.44 916 LEU A N 1
ATOM 7001 C CA . LEU A 1 916 ? 31.315 28.752 -21.289 1.00 85.44 916 LEU A CA 1
ATOM 7002 C C . LEU A 1 916 ? 32.100 30.069 -21.383 1.00 85.44 916 LEU A C 1
ATOM 7004 O O . LEU A 1 916 ? 32.883 30.373 -20.486 1.00 85.44 916 LEU A O 1
ATOM 7008 N N . GLY A 1 917 ? 31.843 30.882 -22.413 1.00 87.69 917 GLY A N 1
ATOM 7009 C CA . GLY A 1 917 ? 32.382 32.240 -22.521 1.00 87.69 917 GLY A CA 1
ATOM 7010 C C . GLY A 1 917 ? 31.989 33.137 -21.346 1.00 87.69 917 GLY A C 1
ATOM 7011 O O . GLY A 1 917 ? 32.835 33.861 -20.822 1.00 87.69 917 GLY A O 1
ATOM 7012 N N . THR A 1 918 ? 30.752 33.025 -20.859 1.00 88.38 918 THR A N 1
ATOM 7013 C CA . THR A 1 918 ? 30.293 33.734 -19.655 1.00 88.38 918 THR A CA 1
ATOM 7014 C C . THR A 1 918 ? 31.026 33.278 -18.400 1.00 88.38 918 THR A C 1
ATOM 7016 O O . THR A 1 918 ? 31.467 34.116 -17.617 1.00 88.38 918 THR A O 1
ATOM 7019 N N . VAL A 1 919 ? 31.195 31.967 -18.213 1.00 84.88 919 VAL A N 1
ATOM 7020 C CA . VAL A 1 919 ? 31.916 31.412 -17.057 1.00 84.88 919 VAL A CA 1
ATOM 7021 C C . VAL A 1 919 ? 33.370 31.879 -17.051 1.00 84.88 919 VAL A C 1
ATOM 7023 O O . VAL A 1 919 ? 33.847 32.360 -16.028 1.00 84.88 919 VAL A O 1
ATOM 7026 N N . LEU A 1 920 ? 34.055 31.810 -18.195 1.00 81.06 920 LEU A N 1
ATOM 7027 C CA . LEU A 1 920 ? 35.436 32.280 -18.323 1.00 81.06 920 LEU A CA 1
ATOM 7028 C C . LEU A 1 920 ? 35.552 33.792 -18.093 1.00 81.06 920 LEU A C 1
ATOM 7030 O O . LEU A 1 920 ? 36.449 34.224 -17.380 1.00 81.06 920 LEU A O 1
ATOM 7034 N N . GLY A 1 921 ? 34.610 34.589 -18.610 1.00 79.88 921 GLY A N 1
ATOM 7035 C CA . GLY A 1 921 ? 34.559 36.028 -18.341 1.00 79.88 921 GLY A CA 1
ATOM 7036 C C . GLY A 1 921 ? 34.402 36.353 -16.852 1.00 79.88 921 GLY A C 1
ATOM 7037 O O . GLY A 1 921 ? 35.056 37.263 -16.356 1.00 79.88 921 GLY A O 1
ATOM 7038 N N . MET A 1 922 ? 33.600 35.578 -16.116 1.00 81.06 922 MET A N 1
ATOM 7039 C CA . MET A 1 922 ? 33.461 35.736 -14.664 1.00 81.06 922 MET A CA 1
ATOM 7040 C C . MET A 1 922 ? 34.720 35.297 -13.902 1.00 81.06 922 MET A C 1
ATOM 7042 O O . MET A 1 922 ? 35.098 35.956 -12.936 1.00 81.06 922 MET A O 1
ATOM 7046 N N . ILE A 1 923 ? 35.396 34.225 -14.329 1.00 79.62 923 ILE A N 1
ATOM 7047 C CA . ILE A 1 923 ? 36.672 33.786 -13.735 1.00 79.62 923 ILE A CA 1
ATOM 7048 C C . ILE A 1 923 ? 37.757 34.857 -13.930 1.00 79.62 923 ILE A C 1
ATOM 7050 O O . ILE A 1 923 ? 38.447 35.191 -12.967 1.00 79.62 923 ILE A O 1
ATOM 7054 N N . ASP A 1 924 ? 37.859 35.448 -15.128 1.00 72.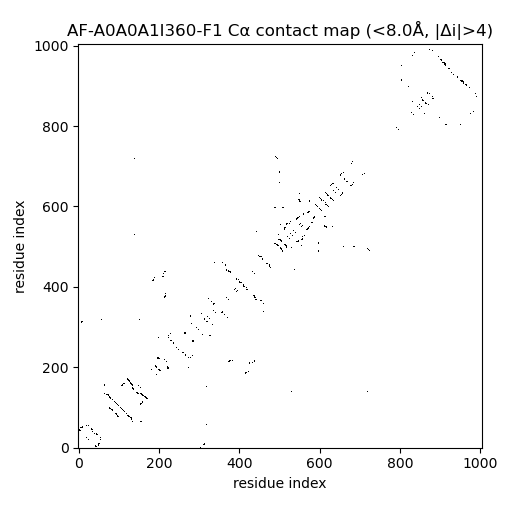38 924 ASP A N 1
ATOM 7055 C CA . ASP A 1 924 ? 38.797 36.542 -15.420 1.00 72.38 924 ASP A CA 1
ATOM 7056 C C . ASP A 1 924 ? 38.578 37.717 -14.442 1.00 72.38 924 ASP A C 1
ATOM 7058 O O . ASP A 1 924 ? 39.534 38.221 -13.853 1.00 72.38 924 ASP A O 1
ATOM 7062 N N . ILE A 1 925 ? 37.316 38.094 -14.190 1.00 73.19 925 ILE A N 1
ATOM 7063 C CA . ILE A 1 925 ? 36.943 39.152 -13.233 1.00 73.19 925 ILE A CA 1
ATOM 7064 C C . ILE A 1 925 ? 37.406 38.811 -11.814 1.00 73.19 925 ILE A C 1
ATOM 7066 O O . ILE A 1 925 ? 38.065 39.627 -11.174 1.00 73.19 925 ILE A O 1
ATOM 7070 N N . PHE A 1 926 ? 37.076 37.618 -11.310 1.00 68.88 926 PHE A N 1
ATOM 7071 C CA . PHE A 1 926 ? 37.423 37.228 -9.939 1.00 68.88 926 PHE A CA 1
ATOM 7072 C C . PHE A 1 926 ? 38.933 37.076 -9.732 1.00 68.88 926 PHE A C 1
ATOM 7074 O O . PHE A 1 926 ? 39.437 37.432 -8.670 1.00 68.88 926 PHE A O 1
ATOM 7081 N N . SER A 1 927 ? 39.665 36.615 -10.750 1.00 68.25 927 SER A N 1
ATOM 7082 C CA . SER A 1 927 ? 41.125 36.489 -10.690 1.00 68.25 927 SER A CA 1
ATOM 7083 C C . SER A 1 927 ? 41.846 37.847 -10.695 1.00 68.25 927 SER A C 1
ATOM 7085 O O . SER A 1 927 ? 42.863 38.014 -10.017 1.00 68.25 927 SER A O 1
ATOM 7087 N N . ALA A 1 928 ? 41.282 38.857 -11.369 1.00 64.06 928 ALA A N 1
ATOM 7088 C CA . ALA A 1 928 ? 41.794 40.226 -11.337 1.00 64.06 928 ALA A CA 1
ATOM 7089 C C . ALA A 1 928 ? 41.669 40.869 -9.942 1.00 64.06 928 ALA A C 1
ATOM 7091 O O . ALA A 1 928 ? 42.526 41.661 -9.559 1.00 64.06 928 ALA A O 1
ATOM 7092 N N . PHE A 1 929 ? 40.660 40.487 -9.149 1.00 64.31 929 PHE A N 1
ATOM 7093 C CA . PHE A 1 929 ? 40.482 40.978 -7.775 1.00 64.31 929 PHE A CA 1
ATOM 7094 C C . PHE A 1 929 ? 41.460 40.374 -6.759 1.00 64.31 929 PHE A C 1
ATOM 7096 O O . PHE A 1 929 ? 41.653 40.945 -5.689 1.00 64.31 929 PHE A O 1
ATOM 7103 N N . THR A 1 930 ? 42.097 39.242 -7.071 1.00 61.00 930 THR A N 1
ATOM 7104 C CA . THR A 1 930 ? 43.077 38.603 -6.175 1.00 61.00 930 THR A CA 1
ATOM 7105 C C . THR A 1 930 ? 44.505 39.146 -6.311 1.00 61.00 930 THR A C 1
ATOM 7107 O O . THR A 1 930 ? 45.322 38.894 -5.430 1.00 61.00 930 THR A O 1
ATOM 7110 N N . GLY A 1 931 ? 44.823 39.888 -7.382 1.00 56.50 931 GLY A N 1
ATOM 7111 C CA . GLY A 1 931 ? 46.192 40.340 -7.690 1.00 56.50 931 GLY A CA 1
ATOM 7112 C C . GLY A 1 931 ? 46.506 41.807 -7.373 1.00 56.50 931 GLY A C 1
ATOM 7113 O O . GLY A 1 931 ? 47.673 42.161 -7.219 1.00 56.50 931 GLY A O 1
ATOM 7114 N N . SER A 1 932 ? 45.498 42.670 -7.253 1.00 54.03 932 SER A N 1
ATOM 7115 C CA . SER A 1 932 ? 45.665 44.095 -6.953 1.00 54.03 932 SER A CA 1
ATOM 7116 C C . SER A 1 932 ? 44.697 44.503 -5.847 1.00 54.03 932 SER A C 1
ATOM 7118 O O . SER A 1 932 ? 43.508 44.200 -5.896 1.00 54.03 932 SER A O 1
ATOM 7120 N N . GLY A 1 933 ? 45.232 45.146 -4.805 1.00 51.38 933 GLY A N 1
ATOM 7121 C CA . GLY A 1 933 ? 44.487 45.512 -3.602 1.00 51.38 933 GLY A CA 1
ATOM 7122 C C . GLY A 1 933 ? 43.172 46.241 -3.894 1.00 51.38 933 GLY A C 1
ATOM 7123 O O . GLY A 1 933 ? 43.050 46.952 -4.892 1.00 51.38 933 GLY A O 1
ATOM 7124 N N . MET A 1 934 ? 42.217 46.043 -2.980 1.00 45.66 934 MET A N 1
ATOM 7125 C CA . MET A 1 934 ? 40.814 46.477 -2.969 1.00 45.66 934 MET A CA 1
ATOM 7126 C C . MET A 1 934 ? 40.596 47.956 -3.362 1.00 45.66 934 MET A C 1
ATOM 7128 O O . MET A 1 934 ? 40.282 48.799 -2.527 1.00 45.66 934 MET A O 1
ATOM 7132 N N . SER A 1 935 ? 40.732 48.275 -4.648 1.00 48.66 935 SER A N 1
ATOM 7133 C CA . SER A 1 935 ? 40.331 49.547 -5.245 1.00 48.66 935 SER A CA 1
ATOM 7134 C C . SER A 1 935 ? 39.367 49.257 -6.394 1.00 48.66 935 SER A C 1
ATOM 7136 O O . SER A 1 935 ? 39.668 48.593 -7.384 1.00 48.66 935 SER A O 1
ATOM 7138 N N . THR A 1 936 ? 38.129 49.684 -6.188 1.00 54.69 936 THR A N 1
ATOM 7139 C CA . THR A 1 936 ? 36.961 49.423 -7.025 1.00 54.69 936 THR A CA 1
ATOM 7140 C C . THR A 1 936 ? 37.011 50.220 -8.329 1.00 54.69 936 THR A C 1
ATOM 7142 O O . THR A 1 936 ? 36.414 51.290 -8.427 1.00 54.69 936 THR A O 1
ATOM 7145 N N . ASN A 1 937 ? 37.658 49.686 -9.366 1.00 57.56 937 ASN A N 1
ATOM 7146 C CA . ASN A 1 937 ? 37.474 50.188 -10.729 1.00 57.56 937 ASN A CA 1
ATOM 7147 C C . ASN A 1 937 ? 36.230 49.536 -11.351 1.00 57.56 937 ASN A C 1
ATOM 7149 O O . ASN A 1 937 ? 36.306 48.485 -11.989 1.00 57.56 937 ASN A O 1
ATOM 7153 N N . ALA A 1 938 ? 35.067 50.173 -11.175 1.00 60.22 938 ALA A N 1
ATOM 7154 C CA . ALA A 1 938 ? 33.789 49.739 -11.755 1.00 60.22 938 ALA A CA 1
ATOM 7155 C C . ALA A 1 938 ? 33.853 49.532 -13.285 1.00 60.22 938 ALA A C 1
ATOM 7157 O O . ALA A 1 938 ? 33.104 48.723 -13.829 1.00 60.22 938 ALA A O 1
ATOM 7158 N N . SER A 1 939 ? 34.785 50.202 -13.972 1.00 62.88 939 SER A N 1
ATOM 7159 C CA . SER A 1 939 ? 35.052 50.035 -15.405 1.00 62.88 939 SER A CA 1
ATOM 7160 C C . SER A 1 939 ? 35.599 48.648 -15.770 1.00 62.88 939 SER A C 1
ATOM 7162 O O . SER A 1 939 ? 35.181 48.079 -16.778 1.00 62.88 939 SER A O 1
ATOM 7164 N N . VAL A 1 940 ? 36.478 48.064 -14.946 1.00 62.31 940 VAL A N 1
ATOM 7165 C CA . VAL A 1 940 ? 37.051 46.722 -15.177 1.00 62.31 940 VAL A CA 1
ATOM 7166 C C . VAL A 1 940 ? 35.989 45.645 -14.941 1.00 62.31 940 VAL A C 1
ATOM 7168 O O . VAL A 1 940 ? 35.853 44.715 -15.738 1.00 62.31 940 VAL A O 1
ATOM 7171 N N . LEU A 1 941 ? 35.168 45.824 -13.901 1.00 63.75 941 LEU A N 1
ATOM 7172 C CA . LEU A 1 941 ? 34.025 44.958 -13.612 1.00 63.75 941 LEU A CA 1
ATOM 7173 C C . LEU A 1 941 ? 32.984 45.001 -14.747 1.00 63.75 941 LEU A C 1
ATOM 7175 O O . LEU A 1 941 ? 32.543 43.955 -15.223 1.00 63.75 941 LEU A O 1
ATOM 7179 N N . ALA A 1 942 ? 32.630 46.200 -15.223 1.00 66.25 942 ALA A N 1
ATOM 7180 C CA . ALA A 1 942 ? 31.684 46.382 -16.324 1.00 66.25 942 ALA A CA 1
ATOM 7181 C C . ALA A 1 942 ? 32.183 45.754 -17.639 1.00 66.25 942 ALA A C 1
ATOM 7183 O O . ALA A 1 942 ? 31.399 45.127 -18.355 1.00 66.25 942 ALA A O 1
ATOM 7184 N N . GLY A 1 943 ? 33.485 45.853 -17.936 1.00 67.25 943 GLY A N 1
ATOM 7185 C CA . GLY A 1 943 ? 34.095 45.228 -19.114 1.00 67.25 943 GLY A CA 1
ATOM 7186 C C . GLY A 1 943 ? 34.021 43.697 -19.099 1.00 67.25 943 GLY A C 1
ATOM 7187 O O . GLY A 1 943 ? 33.637 43.087 -20.099 1.00 67.25 943 GLY A O 1
ATOM 7188 N N . GLY A 1 944 ? 34.317 43.066 -17.957 1.00 67.38 944 GLY A N 1
ATOM 7189 C CA . GLY A 1 944 ? 34.242 41.608 -17.812 1.00 67.38 944 GLY A CA 1
ATOM 7190 C C . GLY A 1 944 ? 32.811 41.060 -17.874 1.00 67.38 944 GLY A C 1
ATOM 7191 O O . GLY A 1 944 ? 32.565 40.056 -18.546 1.00 67.38 944 GLY A O 1
ATOM 7192 N N . ILE A 1 945 ? 31.848 41.749 -17.246 1.00 73.88 945 ILE A N 1
ATOM 7193 C CA . ILE A 1 945 ? 30.422 41.385 -17.320 1.00 73.88 945 ILE A CA 1
ATOM 7194 C C . ILE A 1 945 ? 29.910 41.528 -18.762 1.00 73.88 945 ILE A C 1
ATOM 7196 O O . ILE A 1 945 ? 29.193 40.657 -19.254 1.00 73.88 945 ILE A O 1
ATOM 7200 N N . SER A 1 946 ? 30.320 42.583 -19.473 1.00 74.50 946 SER A N 1
ATOM 7201 C CA . SER A 1 946 ? 29.962 42.790 -20.881 1.00 74.50 946 SER A CA 1
ATOM 7202 C C . SER A 1 946 ? 30.484 41.661 -21.784 1.00 74.50 946 SER A C 1
ATOM 7204 O O . SER A 1 946 ? 29.702 41.038 -22.505 1.00 74.50 946 SER A O 1
ATOM 7206 N N . LYS A 1 947 ? 31.771 41.291 -21.666 1.00 72.62 947 LYS A N 1
ATOM 7207 C CA . LYS A 1 947 ? 32.378 40.138 -22.369 1.00 72.62 947 LYS A CA 1
ATOM 7208 C C . LYS A 1 947 ? 31.616 38.834 -22.100 1.00 72.62 947 LYS A C 1
ATOM 7210 O O . LYS A 1 947 ? 31.355 38.046 -23.016 1.00 72.62 947 LYS A O 1
ATOM 7215 N N . ALA A 1 948 ? 31.221 38.623 -20.846 1.00 77.38 948 ALA A N 1
ATOM 7216 C CA . ALA A 1 948 ? 30.479 37.446 -20.423 1.00 77.38 948 ALA A CA 1
ATOM 7217 C C . ALA A 1 948 ? 29.065 37.390 -21.040 1.00 77.38 948 ALA A C 1
ATOM 7219 O O . ALA A 1 948 ? 28.619 36.325 -21.460 1.00 77.38 948 ALA A O 1
ATOM 7220 N N . LEU A 1 949 ? 28.365 38.520 -21.155 1.00 80.00 949 LEU A N 1
ATOM 7221 C CA . LEU A 1 949 ? 27.021 38.578 -21.742 1.00 80.00 949 LEU A CA 1
ATOM 7222 C C . LEU A 1 949 ? 27.032 38.462 -23.274 1.00 80.00 949 LEU A C 1
ATOM 7224 O O . LEU A 1 949 ? 26.185 37.769 -23.844 1.00 80.00 949 LEU A O 1
ATOM 7228 N N . ILE A 1 950 ? 28.008 39.087 -23.938 1.00 83.62 950 ILE A N 1
ATOM 7229 C CA . ILE A 1 950 ? 28.131 39.090 -25.405 1.00 83.62 950 ILE A CA 1
ATOM 7230 C C . ILE A 1 950 ? 28.370 37.675 -25.949 1.00 83.62 950 ILE A C 1
ATOM 7232 O O . ILE A 1 950 ? 27.739 37.276 -26.928 1.00 83.62 950 ILE A O 1
ATOM 7236 N N . THR A 1 951 ? 29.217 36.881 -25.290 1.00 88.25 951 THR A N 1
ATOM 7237 C CA . THR A 1 951 ? 29.498 35.492 -25.699 1.00 88.25 951 THR A CA 1
ATOM 7238 C C . THR A 1 951 ? 28.268 34.589 -25.595 1.00 88.25 951 THR A C 1
ATOM 7240 O O . THR A 1 951 ? 27.977 33.839 -26.531 1.00 88.25 951 THR A O 1
ATOM 7243 N N . THR A 1 952 ? 27.479 34.706 -24.521 1.00 90.19 952 THR A N 1
ATOM 7244 C CA . THR A 1 952 ? 26.196 33.989 -24.396 1.00 90.19 952 THR A CA 1
ATOM 7245 C C . THR A 1 952 ? 25.193 34.425 -25.459 1.00 90.19 952 THR A C 1
ATOM 7247 O O . THR A 1 952 ? 24.566 33.574 -26.095 1.00 90.19 952 THR A O 1
ATOM 7250 N N . ALA A 1 953 ? 25.059 35.732 -25.700 1.00 84.38 953 ALA A N 1
ATOM 7251 C CA . ALA A 1 953 ? 24.167 36.245 -26.734 1.00 84.38 953 ALA A CA 1
ATOM 7252 C C . ALA A 1 953 ? 24.555 35.722 -28.130 1.00 84.38 953 ALA A C 1
ATOM 7254 O O . ALA A 1 953 ? 23.688 35.260 -28.874 1.00 84.38 953 ALA A O 1
ATOM 7255 N N . ALA A 1 954 ? 25.849 35.706 -28.463 1.00 87.94 954 ALA A N 1
ATOM 7256 C CA . ALA A 1 954 ? 26.360 35.166 -29.722 1.00 87.94 954 ALA A CA 1
ATOM 7257 C C . ALA A 1 954 ? 26.088 33.657 -29.868 1.00 87.94 954 ALA A C 1
ATOM 7259 O O . ALA A 1 954 ? 25.621 33.208 -30.917 1.00 87.94 954 ALA A O 1
ATOM 7260 N N . GLY A 1 955 ? 26.297 32.874 -28.804 1.00 92.31 955 GLY A N 1
ATOM 7261 C CA . GLY A 1 955 ? 25.982 31.443 -28.791 1.00 92.31 955 GLY A CA 1
ATOM 7262 C C . GLY A 1 955 ? 24.497 31.151 -29.039 1.00 92.31 955 GLY A C 1
ATOM 7263 O O . GLY A 1 955 ? 24.150 30.231 -29.784 1.00 92.31 955 GLY A O 1
ATOM 7264 N N . LEU A 1 956 ? 23.605 31.971 -28.475 1.00 90.88 956 LEU A N 1
ATOM 7265 C CA . LEU A 1 956 ? 22.160 31.880 -28.708 1.00 90.88 956 LEU A CA 1
ATOM 7266 C C . LEU A 1 956 ? 21.762 32.309 -30.127 1.00 90.88 956 LEU A C 1
ATOM 7268 O O . LEU A 1 956 ? 20.919 31.647 -30.736 1.00 90.88 956 LEU A O 1
ATOM 7272 N N . MET A 1 957 ? 22.385 33.359 -30.674 1.00 89.69 957 MET A N 1
ATOM 7273 C CA . MET A 1 957 ? 22.144 33.822 -32.047 1.00 89.69 957 MET A CA 1
ATOM 7274 C C . MET A 1 957 ? 22.491 32.765 -33.101 1.00 89.69 957 MET A C 1
ATOM 7276 O O . MET A 1 957 ? 21.828 32.703 -34.130 1.00 89.69 957 MET A O 1
ATOM 7280 N N . VAL A 1 958 ? 23.472 31.898 -32.837 1.00 93.69 958 VAL A N 1
ATOM 7281 C CA . VAL A 1 958 ? 23.797 30.755 -33.709 1.00 93.69 958 VAL A CA 1
ATOM 7282 C C . VAL A 1 958 ? 22.902 29.549 -33.409 1.00 93.69 958 VAL A C 1
ATOM 7284 O O . VAL A 1 958 ? 22.403 28.891 -34.326 1.00 93.69 958 VAL A O 1
ATOM 7287 N N . GLY A 1 959 ? 22.661 29.258 -32.128 1.00 93.31 959 GLY A N 1
ATOM 7288 C CA . GLY A 1 959 ? 21.889 28.092 -31.700 1.00 93.31 959 GLY A CA 1
ATOM 7289 C C . GLY A 1 959 ? 20.428 28.127 -32.154 1.00 93.31 959 GLY A C 1
ATOM 7290 O O . GLY A 1 959 ? 19.928 27.134 -32.681 1.00 93.31 959 GLY A O 1
ATOM 7291 N N . ILE A 1 960 ? 19.739 29.263 -32.000 1.00 89.06 960 ILE A N 1
ATOM 7292 C CA . ILE A 1 960 ? 18.298 29.376 -32.284 1.00 89.06 960 ILE A CA 1
ATOM 7293 C C . ILE A 1 960 ? 17.972 29.099 -33.768 1.00 89.06 960 ILE A C 1
ATOM 7295 O O . ILE A 1 960 ? 17.149 28.210 -34.023 1.00 89.06 960 ILE A O 1
ATOM 7299 N N . PRO A 1 961 ? 18.605 29.766 -34.758 1.00 89.75 961 PRO A N 1
ATOM 7300 C CA . PRO A 1 961 ? 18.376 29.461 -36.171 1.00 89.75 961 PRO A CA 1
ATOM 7301 C C . PRO A 1 961 ? 18.782 28.030 -36.532 1.00 89.75 961 PRO A C 1
ATOM 7303 O O . PRO A 1 961 ? 18.067 27.363 -37.278 1.00 89.75 961 PRO A O 1
ATOM 7306 N N . SER A 1 962 ? 19.877 27.520 -35.958 1.00 94.12 962 SER A N 1
ATOM 7307 C CA . SER A 1 962 ? 20.335 26.147 -36.208 1.00 94.12 962 SER A CA 1
ATOM 7308 C C . SER A 1 962 ? 19.311 25.107 -35.736 1.00 94.12 962 SER A C 1
ATOM 7310 O O . SER A 1 962 ? 19.026 24.162 -36.469 1.00 94.12 962 SER A O 1
ATOM 7312 N N . VAL A 1 963 ? 18.680 25.296 -34.564 1.00 91.38 963 VAL A N 1
ATOM 7313 C CA . VAL A 1 963 ? 17.584 24.423 -34.088 1.00 91.38 963 VAL A CA 1
ATOM 7314 C C . VAL A 1 963 ? 16.388 24.489 -35.038 1.00 91.38 963 VAL A C 1
ATOM 7316 O O . VAL A 1 963 ? 15.785 23.454 -35.339 1.00 91.38 963 VAL A O 1
ATOM 7319 N N . PHE A 1 964 ? 16.023 25.692 -35.490 1.00 93.69 964 PHE A N 1
ATOM 7320 C CA . PHE A 1 964 ? 14.908 25.883 -36.414 1.00 93.69 964 PHE A CA 1
ATOM 7321 C C . PHE A 1 964 ? 15.143 25.123 -37.723 1.00 93.69 964 PHE A C 1
ATOM 7323 O O . PHE A 1 964 ? 14.317 24.290 -38.100 1.00 93.69 964 PHE A O 1
ATOM 7330 N N . PHE A 1 965 ? 16.285 25.349 -38.377 1.00 93.88 965 PHE A N 1
ATOM 7331 C CA . PHE A 1 965 ? 16.598 24.700 -39.646 1.00 93.88 965 PHE A CA 1
ATOM 7332 C C . PHE A 1 965 ? 16.832 23.200 -39.503 1.00 93.88 965 PHE A C 1
ATOM 7334 O O . PHE A 1 965 ? 16.388 22.452 -40.365 1.00 93.88 965 PHE A O 1
ATOM 7341 N N . HIS A 1 966 ? 17.428 22.733 -38.404 1.00 94.19 966 HIS A N 1
ATOM 7342 C CA . HIS A 1 966 ? 17.526 21.303 -38.112 1.00 94.19 966 HIS A CA 1
ATOM 7343 C C . HIS A 1 966 ? 16.144 20.633 -38.139 1.00 94.19 966 HIS A C 1
ATOM 7345 O O . HIS A 1 966 ? 15.935 19.660 -38.860 1.00 94.19 966 HIS A O 1
ATOM 7351 N N . ARG A 1 967 ? 15.165 21.200 -37.419 1.00 90.25 967 ARG A N 1
ATOM 7352 C CA . ARG A 1 967 ? 13.794 20.664 -37.393 1.00 90.25 967 ARG A CA 1
ATOM 7353 C C . ARG A 1 967 ? 13.073 20.812 -38.728 1.00 90.25 967 ARG A C 1
ATOM 7355 O O . ARG A 1 967 ? 12.313 19.924 -39.104 1.00 90.25 967 ARG A O 1
ATOM 7362 N N . PHE A 1 968 ? 13.282 21.928 -39.422 1.00 93.44 968 PHE A N 1
ATOM 7363 C CA . PHE A 1 968 ? 12.694 22.173 -40.736 1.00 93.44 968 PHE A CA 1
ATOM 7364 C C . PHE A 1 968 ? 13.191 21.156 -41.771 1.00 93.44 968 PHE A C 1
ATOM 7366 O O . PHE A 1 968 ? 12.382 20.543 -42.461 1.00 93.44 968 PHE A O 1
ATOM 7373 N N . LEU A 1 969 ? 14.507 20.942 -41.848 1.00 92.81 969 LEU A N 1
ATOM 7374 C CA . LEU A 1 969 ? 15.131 20.020 -42.795 1.00 92.81 969 LEU A CA 1
ATOM 7375 C C . LEU A 1 969 ? 14.808 18.562 -42.459 1.00 92.81 969 LEU A C 1
ATOM 7377 O O . LEU A 1 969 ? 14.517 17.801 -43.372 1.00 92.81 969 LEU A O 1
ATOM 7381 N N . GLN A 1 970 ? 14.771 18.189 -41.174 1.00 91.25 970 GLN A N 1
ATOM 7382 C CA . GLN A 1 970 ? 14.356 16.847 -40.752 1.00 91.25 970 GLN A CA 1
ATOM 7383 C C . GLN A 1 970 ? 12.921 16.542 -41.203 1.00 91.25 970 GLN A C 1
ATOM 7385 O O . GLN A 1 970 ? 12.686 15.552 -41.886 1.00 91.25 970 GLN A O 1
ATOM 7390 N N . ARG A 1 971 ? 11.978 17.458 -40.940 1.00 90.44 971 ARG A N 1
ATOM 7391 C CA . ARG A 1 971 ? 10.602 17.328 -41.439 1.00 90.44 971 ARG A CA 1
ATOM 7392 C C . ARG A 1 971 ? 10.545 17.271 -42.967 1.00 90.44 971 ARG A C 1
ATOM 7394 O O . ARG A 1 971 ? 9.712 16.564 -43.525 1.00 90.44 971 ARG A O 1
ATOM 7401 N N . ARG A 1 972 ? 11.401 18.032 -43.653 1.00 90.75 972 ARG A N 1
ATOM 7402 C CA . ARG A 1 972 ? 11.458 18.029 -45.116 1.00 90.75 972 ARG A CA 1
ATOM 7403 C C . ARG A 1 972 ? 11.920 16.681 -45.666 1.00 90.75 972 ARG A C 1
ATOM 7405 O O . ARG A 1 972 ? 11.374 16.251 -46.675 1.00 90.75 972 ARG A O 1
ATOM 7412 N N . VAL A 1 973 ? 12.888 16.029 -45.019 1.00 91.88 973 VAL A N 1
ATOM 7413 C CA . VAL A 1 973 ? 13.285 14.654 -45.354 1.00 91.88 973 VAL A CA 1
ATOM 7414 C C . VAL A 1 973 ? 12.097 13.718 -45.161 1.00 91.88 973 VAL A C 1
ATOM 7416 O O . VAL A 1 973 ? 11.730 13.057 -46.124 1.00 91.88 973 VAL A O 1
ATOM 7419 N N . ASP A 1 974 ? 11.428 13.743 -44.003 1.00 88.69 974 ASP A N 1
ATOM 7420 C CA . ASP A 1 974 ? 10.262 12.885 -43.730 1.00 88.69 974 ASP A CA 1
ATOM 7421 C C . ASP A 1 974 ? 9.172 13.014 -44.815 1.00 88.69 974 ASP A C 1
ATOM 7423 O O . ASP A 1 974 ? 8.647 12.016 -45.309 1.00 88.69 974 ASP A O 1
ATOM 7427 N N . GLU A 1 975 ? 8.852 14.244 -45.236 1.00 89.75 975 GLU A N 1
ATOM 7428 C CA . GLU A 1 975 ? 7.882 14.510 -46.310 1.00 89.75 975 GLU A CA 1
ATOM 7429 C C . GLU A 1 975 ? 8.320 13.910 -47.661 1.00 89.75 975 GLU A C 1
ATOM 7431 O O . GLU A 1 975 ? 7.490 13.361 -48.389 1.00 89.75 975 GLU A O 1
ATOM 7436 N N . LEU A 1 976 ? 9.613 13.986 -47.998 1.00 91.69 976 LEU A N 1
ATOM 7437 C CA . LEU A 1 976 ? 10.163 13.403 -49.227 1.00 91.69 976 LEU A CA 1
ATOM 7438 C C . LEU A 1 976 ? 10.196 11.872 -49.175 1.00 91.69 976 LEU A C 1
ATOM 7440 O O . LEU A 1 976 ? 9.913 11.234 -50.187 1.00 91.69 976 LEU A O 1
ATOM 7444 N N . VAL A 1 977 ? 10.500 11.283 -48.014 1.00 90.88 977 VAL A N 1
ATOM 7445 C CA . VAL A 1 977 ? 10.489 9.826 -47.812 1.00 90.88 977 VAL A CA 1
ATOM 7446 C C . VAL A 1 977 ? 9.098 9.262 -48.058 1.00 90.88 977 VAL A C 1
ATOM 7448 O O . VAL A 1 977 ? 8.953 8.351 -48.869 1.00 90.88 977 VAL A O 1
ATOM 7451 N N . VAL A 1 978 ? 8.066 9.862 -47.459 1.00 89.12 978 VAL A N 1
ATOM 7452 C CA . VAL A 1 978 ? 6.673 9.445 -47.684 1.00 89.12 978 VAL A CA 1
ATOM 7453 C C . VAL A 1 978 ? 6.293 9.545 -49.165 1.00 89.12 978 VAL A C 1
ATOM 7455 O O . VAL A 1 978 ? 5.631 8.652 -49.692 1.00 89.12 978 VAL A O 1
ATOM 7458 N N . GLY A 1 979 ? 6.725 10.605 -49.856 1.00 87.50 979 GLY A N 1
ATOM 7459 C CA . GLY A 1 979 ? 6.512 10.744 -51.298 1.00 87.50 979 GLY A CA 1
ATOM 7460 C C . GLY A 1 979 ? 7.174 9.623 -52.107 1.00 87.50 979 GLY A C 1
ATOM 7461 O O . GLY A 1 979 ? 6.535 9.034 -52.976 1.00 87.50 979 GLY A O 1
ATOM 7462 N N . MET A 1 980 ? 8.430 9.283 -51.799 1.00 92.50 980 MET A N 1
ATOM 7463 C CA . MET A 1 980 ? 9.148 8.191 -52.469 1.00 92.50 980 MET A CA 1
ATOM 7464 C C . MET A 1 980 ? 8.513 6.822 -52.207 1.00 92.50 980 MET A C 1
ATOM 7466 O O . MET A 1 980 ? 8.370 6.035 -53.141 1.00 92.50 980 MET A O 1
ATOM 7470 N N . GLU A 1 981 ? 8.095 6.546 -50.970 1.00 89.50 981 GLU A N 1
ATOM 7471 C CA . GLU A 1 981 ? 7.405 5.303 -50.606 1.00 89.50 981 GLU A CA 1
ATOM 7472 C C . GLU A 1 981 ? 6.097 5.135 -51.385 1.00 89.50 981 GLU A C 1
ATOM 7474 O O . GLU A 1 981 ? 5.827 4.059 -51.916 1.00 89.50 981 GLU A O 1
ATOM 7479 N N . GLN A 1 982 ? 5.299 6.202 -51.507 1.00 89.56 982 GLN A N 1
ATOM 7480 C CA . GLN A 1 982 ? 4.048 6.166 -52.268 1.00 89.56 982 GLN A CA 1
ATOM 7481 C C . GLN A 1 982 ? 4.281 5.833 -53.745 1.00 89.56 982 GLN A C 1
ATOM 7483 O O . GLN A 1 982 ? 3.575 4.992 -54.300 1.00 89.56 982 GLN A O 1
ATOM 7488 N N . GLU A 1 983 ? 5.269 6.460 -54.383 1.00 89.56 983 GLU A N 1
ATOM 7489 C CA . GLU A 1 983 ? 5.595 6.197 -55.789 1.00 89.56 983 GLU A CA 1
ATOM 7490 C C . GLU A 1 983 ? 6.190 4.792 -55.993 1.00 89.56 983 GLU A C 1
ATOM 7492 O O . GLU A 1 983 ? 5.852 4.111 -56.964 1.00 89.56 983 GLU A O 1
ATOM 7497 N N . ALA A 1 984 ? 7.006 4.305 -55.055 1.00 89.25 984 ALA A N 1
ATOM 7498 C CA . ALA A 1 984 ? 7.550 2.950 -55.096 1.00 89.25 984 ALA A CA 1
ATOM 7499 C C . ALA A 1 984 ? 6.464 1.873 -54.914 1.00 89.25 984 ALA A C 1
ATOM 7501 O O . ALA A 1 984 ? 6.474 0.863 -55.617 1.00 89.25 984 ALA A O 1
ATOM 7502 N N . ILE A 1 985 ? 5.487 2.095 -54.026 1.00 88.12 985 ILE A N 1
ATOM 7503 C CA . ILE A 1 985 ? 4.338 1.193 -53.849 1.00 88.12 985 ILE A CA 1
ATOM 7504 C C . ILE A 1 985 ? 3.497 1.138 -55.125 1.00 88.12 985 ILE A C 1
ATOM 7506 O O . ILE A 1 985 ? 3.188 0.041 -55.592 1.00 88.12 985 ILE A O 1
ATOM 7510 N N . LYS A 1 986 ? 3.184 2.295 -55.728 1.00 87.56 986 LYS A N 1
ATOM 7511 C CA . LYS A 1 986 ? 2.455 2.351 -57.006 1.00 87.56 986 LYS A CA 1
ATOM 7512 C C . LYS A 1 986 ? 3.169 1.542 -58.089 1.00 87.56 986 LYS A C 1
ATOM 7514 O O . LYS A 1 986 ? 2.517 0.793 -58.806 1.00 87.56 986 LYS A O 1
ATOM 7519 N N . LEU A 1 987 ? 4.499 1.637 -58.184 1.00 88.19 987 LEU A N 1
ATOM 7520 C CA . LEU A 1 987 ? 5.279 0.834 -59.130 1.00 88.19 987 LEU A CA 1
ATOM 7521 C C . LEU A 1 987 ? 5.088 -0.675 -58.905 1.00 88.19 987 LEU A C 1
ATOM 7523 O O . LEU A 1 987 ? 4.884 -1.413 -59.866 1.00 88.19 987 LEU A O 1
ATOM 7527 N N . VAL A 1 988 ? 5.160 -1.142 -57.655 1.00 87.12 988 VAL A N 1
ATOM 7528 C CA . VAL A 1 988 ? 4.996 -2.568 -57.322 1.00 87.12 988 VAL A CA 1
ATOM 7529 C C . VAL A 1 988 ? 3.598 -3.065 -57.693 1.00 87.12 988 VAL A C 1
ATOM 7531 O O . VAL A 1 988 ? 3.481 -4.129 -58.300 1.00 87.12 988 VAL A O 1
ATOM 7534 N N . GLU A 1 989 ? 2.552 -2.302 -57.367 1.00 84.38 989 GLU A N 1
ATOM 7535 C CA . GLU A 1 989 ? 1.157 -2.646 -57.693 1.00 84.38 989 GLU A CA 1
ATOM 7536 C C . GLU A 1 989 ? 0.936 -2.781 -59.203 1.00 84.38 989 GLU A C 1
ATOM 7538 O O . GLU A 1 989 ? 0.270 -3.710 -59.666 1.00 84.38 989 GLU A O 1
ATOM 7543 N N . VAL A 1 990 ? 1.545 -1.873 -59.961 1.00 82.50 990 VAL A N 1
ATOM 7544 C CA . VAL A 1 990 ? 1.412 -1.773 -61.410 1.00 82.50 990 VAL A CA 1
ATOM 7545 C C . VAL A 1 990 ? 2.222 -2.852 -62.150 1.00 82.50 990 VAL A C 1
ATOM 7547 O O . VAL A 1 990 ? 1.760 -3.393 -63.151 1.00 82.50 990 VAL A O 1
ATOM 7550 N N . VAL A 1 991 ? 3.413 -3.215 -61.661 1.00 83.31 991 VAL A N 1
ATOM 7551 C CA . VAL A 1 991 ? 4.289 -4.218 -62.303 1.00 83.31 991 VAL A CA 1
ATOM 7552 C C . VAL A 1 991 ? 3.900 -5.657 -61.947 1.00 83.31 991 VAL A C 1
ATOM 7554 O O . VAL A 1 991 ? 4.072 -6.549 -62.775 1.00 83.31 991 VAL A O 1
ATOM 7557 N N . GLN A 1 992 ? 3.385 -5.901 -60.737 1.00 82.25 992 GLN A N 1
ATOM 7558 C CA . GLN A 1 992 ? 3.006 -7.244 -60.265 1.00 82.25 992 GLN A CA 1
ATOM 7559 C C . GLN A 1 992 ? 1.501 -7.545 -60.396 1.00 82.25 992 GLN A C 1
ATOM 7561 O O . GLN A 1 992 ? 1.073 -8.629 -60.013 1.00 82.25 992 GLN A O 1
ATOM 7566 N N . GLY A 1 993 ? 0.721 -6.632 -60.990 1.00 62.62 993 GLY A N 1
ATOM 7567 C CA . GLY A 1 993 ? -0.559 -6.956 -61.627 1.00 62.62 993 GLY A CA 1
ATOM 7568 C C . GLY A 1 993 ? -1.779 -7.099 -60.716 1.00 62.62 993 GLY A C 1
ATOM 7569 O O . GLY A 1 993 ? -2.556 -8.022 -60.933 1.00 62.62 993 GLY A O 1
ATOM 7570 N N . ASP A 1 994 ? -1.997 -6.183 -59.764 1.00 54.84 994 ASP A N 1
ATOM 7571 C CA . ASP A 1 994 ? -3.207 -6.211 -58.911 1.00 54.84 994 ASP A CA 1
ATOM 7572 C C . ASP A 1 994 ? -4.172 -5.015 -59.094 1.00 54.84 994 ASP A C 1
ATOM 7574 O O . ASP A 1 994 ? -5.189 -4.954 -58.401 1.00 54.84 994 ASP A O 1
ATOM 7578 N N . ARG A 1 995 ? -3.913 -4.065 -60.015 1.00 48.53 995 ARG A N 1
ATOM 7579 C CA . ARG A 1 995 ? -4.843 -2.960 -60.365 1.00 48.53 995 ARG A CA 1
ATOM 7580 C C . ARG A 1 995 ? -4.429 -2.187 -61.627 1.00 48.53 995 ARG A C 1
ATOM 7582 O O . ARG A 1 995 ? -3.275 -1.783 -61.738 1.00 48.53 995 ARG A O 1
ATOM 7589 N N . ASP A 1 996 ? -5.391 -1.867 -62.499 1.00 46.62 996 ASP A N 1
ATOM 7590 C CA . ASP A 1 996 ? -5.272 -0.740 -63.439 1.00 46.62 996 ASP A CA 1
ATOM 7591 C C . ASP A 1 996 ? -5.389 0.567 -62.637 1.00 46.62 996 ASP A C 1
ATOM 7593 O O . ASP A 1 996 ? -6.422 0.851 -62.026 1.00 46.62 996 ASP A O 1
ATOM 7597 N N . VAL A 1 997 ? -4.310 1.348 -62.582 1.00 50.22 997 VAL A N 1
ATOM 7598 C CA . VAL A 1 997 ? -4.279 2.652 -61.905 1.00 50.22 997 VAL A CA 1
ATOM 7599 C C . VAL A 1 997 ? -4.547 3.747 -62.938 1.00 50.22 997 VAL A C 1
ATOM 7601 O O . VAL A 1 997 ? -3.754 3.942 -63.859 1.00 50.22 997 VAL A O 1
ATOM 7604 N N . ASP A 1 998 ? -5.643 4.492 -62.771 1.00 49.28 998 ASP A N 1
ATOM 7605 C CA . ASP A 1 998 ? -5.947 5.677 -63.579 1.00 49.28 998 ASP A CA 1
ATOM 7606 C C . ASP A 1 998 ? -4.904 6.781 -63.329 1.00 49.28 998 ASP A C 1
ATOM 7608 O O . ASP A 1 998 ? -4.979 7.552 -62.373 1.00 49.28 998 ASP A O 1
ATOM 7612 N N . LEU A 1 999 ? -3.919 6.882 -64.224 1.00 53.25 999 LEU A N 1
ATOM 7613 C CA . LEU A 1 999 ? -2.946 7.983 -64.275 1.00 53.25 999 LEU A CA 1
ATOM 7614 C C . LEU A 1 999 ? -3.451 9.175 -65.116 1.00 53.25 999 LEU A C 1
ATOM 7616 O O . LEU A 1 999 ? -2.668 10.032 -65.531 1.00 53.25 999 LEU A O 1
ATOM 7620 N N . ALA A 1 1000 ? -4.763 9.264 -65.360 1.00 39.44 1000 ALA A N 1
ATOM 7621 C CA . ALA A 1 1000 ? -5.414 10.350 -66.094 1.00 39.44 1000 ALA A CA 1
ATOM 7622 C C . ALA A 1 1000 ? -5.508 11.643 -65.255 1.00 39.44 1000 ALA A C 1
ATOM 7624 O O . ALA A 1 1000 ? -6.582 12.153 -64.959 1.00 39.44 1000 ALA A O 1
ATOM 7625 N N . GLY A 1 1001 ? -4.353 12.185 -64.872 1.00 41.00 1001 GLY A N 1
ATOM 7626 C CA . GLY A 1 1001 ? -4.199 13.489 -64.224 1.00 41.00 1001 GLY A CA 1
ATOM 7627 C C . GLY A 1 1001 ? -3.128 14.362 -64.884 1.00 41.00 1001 GLY A C 1
ATOM 7628 O O . GLY A 1 1001 ? -2.612 15.267 -64.245 1.00 41.00 1001 GLY A O 1
ATOM 7629 N N . SER A 1 1002 ? -2.755 14.080 -66.139 1.00 40.69 1002 SER A N 1
ATOM 7630 C CA . SER A 1 1002 ? -1.721 14.816 -66.885 1.00 40.69 1002 SER A CA 1
ATOM 7631 C C . SER A 1 1002 ? -2.197 15.178 -68.298 1.00 40.69 1002 SER A C 1
ATOM 7633 O O . SER A 1 1002 ? -1.684 14.724 -69.317 1.00 40.69 1002 SER A O 1
ATOM 7635 N N . LYS A 1 1003 ? -3.228 16.022 -68.353 1.00 35.72 1003 LYS A N 1
ATOM 7636 C CA . LYS A 1 1003 ? -3.429 16.957 -69.465 1.00 35.72 1003 LYS A CA 1
ATOM 7637 C C . LYS A 1 1003 ? -3.729 18.335 -68.887 1.00 35.72 1003 LYS A C 1
ATOM 7639 O O . LYS A 1 1003 ? -4.894 18.701 -68.742 1.00 35.72 1003 LYS A O 1
ATOM 7644 N N . LYS A 1 1004 ? -2.669 19.062 -68.546 1.00 32.09 1004 LYS A N 1
ATOM 7645 C CA . LYS A 1 1004 ? -2.467 20.483 -68.856 1.00 32.09 1004 LYS A CA 1
ATOM 7646 C C . LYS A 1 1004 ? -1.074 20.914 -68.441 1.00 32.09 1004 LYS A C 1
ATOM 7648 O O . LYS A 1 1004 ? -0.672 20.525 -67.325 1.00 32.09 1004 LYS A O 1
#

Secondary structure (DSSP, 8-state):
-HHHHHHHHHHHHGGGG-SSPPPHHHHHHHHHHHHHHTTSTTHHHHHHHHHHHHHHHHHHHHHHTSPPGGGTT-EEEEEEEEEEEEEEETTEEEEEEEEEEBTTBPPPSEEEEEEETPPP--TT-EEEEEEEEE-------TT---HHHHHHHTT--EEEEEEEEEEEE--SS-HHHHHHHHHHHS--TT-HHHHHHHHH--GGG--HHHHHHHHHTT-GGGTS--HHHHHHHHHHHHHHHHHHHHTT-S-TTS-HHHHHHHHHHHHHHHHHHHHT--HHHHHHHHHHHHHHHHHHTT----HHHHHHHHHHHHHHH-GGGGGSHHHHHHHHHHHHHHHHHTT-SSPPPHHHHHHHHHHHHHHHHHHHHHHTT--B-SSHHHHHHHHHHIIIIIIHHHHHHHHHTTTSTTHHHHHHHHHHHHHHHHHHHHHHHHTTSPPB-PPPPPHHHHHHHHHHHHHHHSPTT-TTGGGHHHHHHTTTSPPP-PPPTT--EEEE---SSS--EEEE-SS-EEEE----EETTEEHIIIIIHHHHHHTT--EEEEEEES-S-TTTTTTHHHHHHHSEEEEEEESSGGGS-GGG-PEE--TT-EEEETTEEEEEE--TT--STGGG--EEEEEETTEEEEE-TT--HHHHHHHHSSTT----SEEEPGGGGPPPTT--S--GGGGTS--SEEEEPPP-----------------SS-----EETTSTT----EE-------------------------------------SSTTHHHHTTS----HHHHHHHHHHHT-S---HHHHHHHTGGGHHHHHHHHHHHHHHHHHHHHHT-HHHHS-TTHHHHHHHHHHTT---HHHHHHHHHH-HHHHHHHHHHHTGGG-HHHHHHHHHHHHHHHHHHHTTTHHHHHHHHHHHHHHHHHHHHHHHHHHHHHHHHS-S---HHHHHHHHHHHHHHHHHHHHHHHHHHHHHHHHHHHHHHHHHHHHHHHHHHHHHHTTS----------

Radius of gyration: 39.03 Å; Cα contacts (8 Å, |Δi|>4): 1573; chains: 1; bounding box: 104×89×122 Å

pLDDT: mean 80.45, std 20.8, range [20.06, 97.94]